Protein AF-A0A2G7G1I6-F1 (afdb_monomer_lite)

pLDDT: mean 83.78, std 19.47, range [23.11, 98.88]

InterPro domains:
  IPR000873 AMP-dependent synthetase/ligase domain [PF00501] (65-163)
  IPR000873 AMP-dependent synthetase/ligase domain [PF00501] (178-411)
  IPR001722 Glycoside hydrolase, family 7 [PF00840] (597-987)
  IPR001722 Glycoside hydrolase, family 7 [PR00734] (614-631)
  IPR001722 Glycoside hydrolase, family 7 [PR00734] (648-667)
  IPR001722 Glycoside hydrolase, family 7 [PR00734] (709-729)
  IPR001722 Glycoside hydrolase, family 7 [PR00734] (729-747)
  IPR001722 Glycoside hydrolase, family 7 [PR00734] (751-767)
  IPR001722 Glycoside hydrolase, family 7 [PR00734] (782-805)
  IPR001722 Glycoside hydrolase, family 7 [PR00734] (847-860)
  IPR001722 Glycoside hydrolase, family 7 [PR00734] (929-948)
  IPR001722 Glycoside hydrolase, family 7 [PR00734] (969-986)
  IPR001722 Glycoside hydrolase, family 7 [PTHR33753] (595-988)
  IPR001722 Glycoside hydrolase, family 7 [cd07999] (600-981)
  IPR013320 Concanavalin A-like lectin/glucanase domain superfamily [SSF49899] (594-988)
  IPR025110 AMP-binding enzyme, C-terminal domain [PF13193] (482-567)
  IPR037019 Glycoside hydrolase family 7, catalytic domain superfamily [G3DSA:2.70.100.10] (592-989)
  IPR042099 ANL, N-terminal domain [G3DSA:3.40.50.12780] (50-442)
  IPR045851 AMP-binding enzyme domain superfamily [G3DSA:3.30.300.30] (469-574)

Secondary structure (DSSP, 8-state):
-HHHHHHHHHTT---SS-TTT-------------------TT-TT-S-SSHHHHHHHHS-TTSEEEEEGGGTEEEEHHHHHHHHHHHHHHHHHHTTS-TTTTTT-EEEEE--TTHHHHHHHHHHHHTT-EEEE--TTS-HHHHHHHHHHHT-SEEEESS------------S---EEEEEE--TTSS-EEEEEEHHHHHHHHHHHHHHHT--TT-EEEE-S-TTSHIIIIIIIIHHHHHT-EEEE--S--HHHHHHHHHGGGSTT--PPPP-EEEE-HHHHHHHHHHGGGS-HHHHHHHHHHHSTTT--EEEE-SSPPPHHHHHHHHHHTTS-PPEEEEEETTTEEEEE--SSGGG--TT--BEEPTT-EEEEEETTT--EE-TT-SB-TTSPBPPEEEEEESTTS--EETT-HHHHHHHEE--TTSSSPEEEEEEEEEEE--TTSSSSSS-TTS-SSEEEEEEETTTTEEEETTEEEEHHHHHHHHHTSTTEEEEEEEEEEETTTEEEEEEEEEE-HHHHTTTSGGGPPP-HHHHHHHTTTTS-TTTS-SEEEEESSPPPB-TTS-B-TT-------------------SS-------PPB--EEEEETTTEEEEE--EEEE-GGGS-EEETTSS-BSEETTEE-TTT-SSHHHHHHHEEEPPPS-GGGGTEEEETTEEEEESEEEETTEEEE---EEEEE-TTSSSB-EE--TT-EEEEEEE-TT--TTEEEEEEEE---TTSS--SS-SSGGGGT----BTT----SEETTEE-TT--EEE--EEEEEEE-SS-EEEEEE-BSS-S-EEE-GGGGSTTSSB-SS-----TTTTT-TTTEETTSSEETTS-EEEEEEEEETTSSTTSPEEEEEEEEEETTEEEEPP-EEETTEEESEEETTTT--TT-HHHHTTHHHHHHHHHHH-EEEEEEEEE-TTTTTHHHHBTTTSSB-TTTT-HHHHHHH-TT-EEEEEEEEEESTT-SS--

Sequence (989 aa):
MQGRMLISALSRGSAPLGRRAFQSFLNCNARHQLRFQPIDCRSLSTLPNLPLFRALQDHDKSSLAVVHSASSRSFTYGNLVADVVRAKERLLECAGGQQDGLAGERIAFLAENSYDYVVTLLSILAIDAIALPLSPAFPVGELKYIMDNSQAKVLVATENSDQVSLQDLVQESRGGMMLYTSGTTNRPKGVLIPQSALTAQAASLLEAWKYSPEDRLLHLLPLHHIHGTVNAIVTPILAGSSIEFMFPFNTDAVWKRLAAPFFPTSSASKITFLTAVPTIYNRLLSSFPGLSPEVQEAAKKGIAPENLRLNISGSAALPTPTKQAWQDLSNGNVLLERFGMTEVGMAISCGLDFADRVDGSVGWALPSVEARLVDTETNEVIQPGEEYDANGREREGEIQLRGPTIFREYWANEKATKEAFVDSDDGKSKWFKTGDVATRRVVEHAGKGTSGDWAQGPMYFIQGRLSVDIIKTGGEKVSALEVERELLSLPQVSEAAVVGLPSEQWGQKVAAVVVLDAEKAANTGRNGKPWGALDMRRALKDRLANYKMPQEMKVLNGPIPRNAMGKVTRGFQYDLDTRSLCGTPATGNGPAGGNYSGRHPRLTTYKCTSQNGCTRQNTSVVLDAATHFIHKKGTQTSCTNSNGLDTSICPDKQTCADNCVVDGITDYASYGVQTKNDTLTLHQYLQTGNETKSVSPRVYLLAEDGENYSMLQLLNQEFTFDVDASTLVCGMNGALYLSEMEASGGKSSLNQAGAKYGTGYCDAQCYTTPWINGEGNTESVGSCCQEMDIWEANARATGLTPHPCNTTGLYECSGSGCGDSGVCDKSGCGFNPYGLGAKDYYGYGLKVNTNETFTVVTQFLTSDNTTSGQLSEIRRLYIQNGQVIQNAAVTSGGKTVDSITKDFCSGEGSAFNRLGGLEEMGHALGRGMVLALSVWNDAGSFMQWLDGGSAGPCSATEGDPALIEKLYPDTHVKFSKIRWGDIGSTYRH

Radius of gyration: 32.88 Å; chains: 1; bounding box: 77×72×91 Å

Structure (mmCIF, N/CA/C/O backbone):
data_AF-A0A2G7G1I6-F1
#
_entry.id   AF-A0A2G7G1I6-F1
#
loop_
_atom_site.group_PDB
_atom_site.id
_atom_site.type_symbol
_atom_site.label_atom_id
_atom_site.label_alt_id
_atom_site.label_comp_id
_atom_site.label_asym_id
_atom_site.label_entity_id
_atom_site.label_seq_id
_atom_site.pdbx_PDB_ins_code
_atom_site.Cartn_x
_atom_site.Cartn_y
_atom_site.Cartn_z
_atom_site.occupancy
_atom_site.B_iso_or_equiv
_atom_site.auth_seq_id
_atom_site.auth_comp_id
_atom_site.auth_asym_id
_atom_site.auth_atom_id
_atom_site.pdbx_PDB_model_num
ATOM 1 N N . MET A 1 1 ? -4.086 17.825 14.040 1.00 30.14 1 MET A N 1
ATOM 2 C CA . MET A 1 1 ? -4.387 18.253 12.648 1.00 30.14 1 MET A CA 1
ATOM 3 C C . MET A 1 1 ? -5.228 17.234 11.882 1.00 30.14 1 MET A C 1
ATOM 5 O O . MET A 1 1 ? -6.285 17.625 11.407 1.00 30.14 1 MET A O 1
ATOM 9 N N . GLN A 1 2 ? -4.830 15.956 11.796 1.00 33.59 2 GLN A N 1
ATOM 10 C CA . GLN A 1 2 ? -5.540 14.938 10.995 1.00 33.59 2 GLN A CA 1
ATOM 11 C C . GLN A 1 2 ? -7.040 14.795 11.305 1.00 33.59 2 GLN A C 1
ATOM 13 O O . GLN A 1 2 ? -7.814 14.673 10.368 1.00 33.59 2 GLN A O 1
ATOM 18 N N . GLY A 1 3 ? -7.485 14.901 12.565 1.00 33.34 3 GLY A N 1
ATOM 19 C CA . GLY A 1 3 ? -8.924 14.887 12.886 1.00 33.34 3 GLY A CA 1
ATOM 20 C C . GLY A 1 3 ? -9.722 15.976 12.150 1.00 33.34 3 GLY A C 1
ATOM 21 O O . GLY A 1 3 ? -10.749 15.686 11.546 1.00 33.34 3 GLY A O 1
ATOM 22 N N . ARG A 1 4 ? -9.195 17.211 12.083 1.00 36.38 4 ARG A N 1
ATOM 23 C CA . ARG A 1 4 ? -9.808 18.304 11.303 1.00 36.38 4 ARG A CA 1
ATOM 24 C C . ARG A 1 4 ? -9.708 18.073 9.787 1.00 36.38 4 ARG A C 1
ATOM 26 O O . ARG A 1 4 ? -10.619 18.470 9.072 1.00 36.38 4 ARG A O 1
ATOM 33 N N . MET A 1 5 ? -8.655 17.409 9.295 1.00 36.66 5 MET A N 1
ATOM 34 C CA . MET A 1 5 ? -8.567 16.995 7.882 1.00 36.66 5 MET A CA 1
ATOM 35 C C . MET A 1 5 ? -9.594 15.911 7.537 1.00 36.66 5 MET A C 1
ATOM 37 O O . MET A 1 5 ? -10.256 16.031 6.516 1.00 36.66 5 MET A O 1
ATOM 41 N N . LEU A 1 6 ? -9.788 14.903 8.394 1.00 39.88 6 LEU A N 1
ATOM 42 C CA . LEU A 1 6 ? -10.773 13.837 8.195 1.00 39.88 6 LEU A CA 1
ATOM 43 C C . LEU A 1 6 ? -12.202 14.404 8.206 1.00 39.88 6 LEU A C 1
ATOM 45 O O . LEU A 1 6 ? -12.975 14.132 7.293 1.00 39.88 6 LEU A O 1
ATOM 49 N N . ILE A 1 7 ? -12.519 15.283 9.164 1.00 41.69 7 ILE A N 1
ATOM 50 C CA . ILE A 1 7 ? -13.795 16.022 9.207 1.00 41.69 7 ILE A CA 1
ATOM 51 C C . ILE A 1 7 ? -13.964 16.897 7.947 1.00 41.69 7 ILE A C 1
ATOM 53 O O . ILE A 1 7 ? -15.036 16.912 7.341 1.00 41.69 7 ILE A O 1
ATOM 57 N N . SER A 1 8 ? -12.904 17.574 7.488 1.00 36.09 8 SER A N 1
ATOM 58 C CA . SER A 1 8 ? -12.931 18.374 6.251 1.00 36.09 8 SER A CA 1
ATOM 59 C C . SER A 1 8 ? -12.994 17.539 4.962 1.00 36.09 8 SER A C 1
ATOM 61 O O . SER A 1 8 ? -13.377 18.081 3.927 1.00 36.09 8 SER A O 1
ATOM 63 N N . ALA A 1 9 ? -12.599 16.264 4.988 1.00 35.16 9 ALA A N 1
ATOM 64 C CA . ALA A 1 9 ? -12.654 15.359 3.841 1.00 35.16 9 ALA A CA 1
ATOM 65 C C . ALA A 1 9 ? -14.030 14.684 3.729 1.00 35.16 9 ALA A C 1
ATOM 67 O O . ALA A 1 9 ? -14.598 14.614 2.642 1.00 35.16 9 ALA A O 1
ATOM 68 N N . LEU A 1 10 ? -14.603 14.253 4.859 1.00 40.31 10 LEU A N 1
ATOM 69 C CA . LEU A 1 10 ? -15.937 13.645 4.919 1.00 40.31 10 LEU A CA 1
ATOM 70 C C . LEU A 1 10 ? -17.063 14.644 4.585 1.00 40.31 10 LEU A C 1
ATOM 72 O O . LEU A 1 10 ? -18.092 14.252 4.047 1.00 40.31 10 LEU A O 1
ATOM 76 N N . SER A 1 11 ? -16.865 15.938 4.852 1.00 35.12 11 SER A N 1
ATOM 77 C CA . SER A 1 11 ? -17.863 16.993 4.599 1.00 35.12 11 SER A CA 1
ATOM 78 C C . SER A 1 11 ? -17.910 17.525 3.157 1.00 35.12 11 SER A C 1
ATOM 80 O O . SER A 1 11 ? -18.782 18.336 2.848 1.00 35.12 11 SER A O 1
ATOM 82 N N . ARG A 1 12 ? -17.000 17.103 2.263 1.00 35.06 12 ARG A N 1
ATOM 83 C CA . ARG A 1 12 ? -16.828 17.705 0.920 1.00 35.06 12 ARG A CA 1
ATOM 84 C C . ARG A 1 12 ? -17.198 16.815 -0.274 1.00 35.06 12 ARG A C 1
ATOM 86 O O . ARG A 1 12 ? -17.019 17.250 -1.407 1.00 35.06 12 ARG A O 1
ATOM 93 N N . GLY A 1 13 ? -17.724 15.606 -0.064 1.00 28.98 13 GLY A N 1
ATOM 94 C CA . GLY A 1 13 ? -18.032 14.676 -1.160 1.00 28.98 13 GLY A CA 1
ATOM 95 C C . GLY A 1 13 ? -19.405 14.012 -1.073 1.00 28.98 13 GLY A C 1
ATOM 96 O O . GLY A 1 13 ? -19.540 12.995 -0.404 1.00 28.98 13 GLY A O 1
ATOM 97 N N . SER A 1 14 ? -20.410 14.541 -1.786 1.00 27.89 14 SER A N 1
ATOM 98 C CA . SER A 1 14 ? -21.554 13.759 -2.308 1.00 27.89 14 SER A CA 1
ATOM 99 C C . SER A 1 14 ? -22.499 14.580 -3.205 1.00 27.89 14 SER A C 1
ATOM 101 O O . SER A 1 14 ? -22.842 15.723 -2.911 1.00 27.89 14 SER A O 1
ATOM 103 N N . ALA A 1 15 ? -22.962 13.957 -4.294 1.00 25.48 15 ALA A N 1
ATOM 104 C CA . ALA A 1 15 ? -24.061 14.393 -5.166 1.00 25.48 15 ALA A CA 1
ATOM 105 C C . ALA A 1 15 ? -24.747 13.129 -5.769 1.00 25.48 15 ALA A C 1
ATOM 107 O O . ALA A 1 15 ? -24.280 12.019 -5.528 1.00 25.48 15 ALA A O 1
ATOM 108 N N . PRO A 1 16 ? -25.928 13.205 -6.408 1.00 32.09 16 PRO A N 1
ATOM 109 C CA . PRO A 1 16 ? -27.182 13.280 -5.669 1.00 32.09 16 PRO A CA 1
ATOM 110 C C . PRO A 1 16 ? -28.079 12.027 -5.822 1.00 32.09 16 PRO A C 1
ATOM 112 O O . PRO A 1 16 ? -29.287 12.162 -5.996 1.00 32.09 16 PRO A O 1
ATOM 115 N N . LEU A 1 17 ? -27.537 10.812 -5.674 1.00 24.80 17 LEU A N 1
ATOM 116 C CA . LEU A 1 17 ? -28.322 9.562 -5.569 1.00 24.80 17 LEU A CA 1
ATOM 117 C C . LEU A 1 17 ? -28.233 8.957 -4.156 1.00 24.80 17 LEU A C 1
ATOM 119 O O . LEU A 1 17 ? -27.733 7.860 -3.942 1.00 24.80 17 LEU A O 1
ATOM 123 N N . GLY A 1 18 ? -28.703 9.715 -3.160 1.00 27.69 18 GLY A N 1
ATOM 124 C CA . GLY A 1 18 ? -28.559 9.318 -1.753 1.00 27.69 18 GLY A CA 1
ATOM 125 C C . GLY A 1 18 ? -29.026 10.339 -0.715 1.00 27.69 18 GLY A C 1
ATOM 126 O O . GLY A 1 18 ? -28.484 10.373 0.387 1.00 27.69 18 GLY A O 1
ATOM 127 N N . ARG A 1 19 ? -30.039 11.168 -1.018 1.00 25.30 19 ARG A N 1
ATOM 128 C CA . ARG A 1 19 ? -30.571 12.241 -0.135 1.00 25.30 19 ARG A CA 1
ATOM 129 C C . ARG A 1 19 ? -31.208 11.768 1.199 1.00 25.30 19 ARG A C 1
ATOM 131 O O . ARG A 1 19 ? -31.993 12.502 1.788 1.00 25.30 19 ARG A O 1
ATOM 138 N N . ARG A 1 20 ? -30.910 10.551 1.673 1.00 26.16 20 ARG A N 1
ATOM 139 C CA . ARG A 1 20 ? -31.413 9.969 2.934 1.00 26.16 20 ARG A CA 1
ATOM 140 C C . ARG A 1 20 ? -30.360 9.249 3.798 1.00 26.16 20 ARG A C 1
ATOM 142 O O . ARG A 1 20 ? -30.743 8.740 4.841 1.00 26.16 20 ARG A O 1
ATOM 149 N N . ALA A 1 21 ? -29.082 9.181 3.399 1.00 28.08 21 ALA A N 1
ATOM 150 C CA . ALA A 1 21 ? -28.097 8.304 4.064 1.00 28.08 21 ALA A CA 1
ATOM 151 C C . ALA A 1 21 ? -26.866 8.995 4.694 1.00 28.08 21 ALA A C 1
ATOM 153 O O . ALA A 1 21 ? -26.129 8.336 5.416 1.00 28.08 21 ALA A O 1
ATOM 154 N N . PHE A 1 22 ? -26.629 10.291 4.454 1.00 28.20 22 PHE A N 1
ATOM 155 C CA . PHE A 1 22 ? -25.454 11.018 4.972 1.00 28.20 22 PHE A CA 1
ATOM 156 C C . PHE A 1 22 ? -25.828 12.414 5.511 1.00 28.20 22 PHE A C 1
ATOM 158 O O . PHE A 1 22 ? -25.491 13.442 4.928 1.00 28.20 22 PHE A O 1
ATOM 165 N N . GLN A 1 23 ? -26.548 12.451 6.637 1.00 26.77 23 GLN A N 1
ATOM 166 C CA . GLN A 1 23 ? -26.761 13.661 7.448 1.00 26.77 23 GLN A CA 1
ATOM 167 C C . GLN A 1 23 ? -26.752 13.320 8.949 1.00 26.77 23 GLN A C 1
ATOM 169 O O . GLN A 1 23 ? -27.802 13.269 9.582 1.00 26.77 23 GLN A O 1
ATOM 174 N N . SER A 1 24 ? -25.561 13.089 9.514 1.00 31.14 24 SER A N 1
ATOM 175 C CA . SER A 1 24 ? -25.350 13.112 10.970 1.00 31.14 24 SER A CA 1
ATOM 176 C C . SER A 1 24 ? -23.887 13.373 11.352 1.00 31.14 24 SER A C 1
ATOM 178 O O . SER A 1 24 ? -23.083 12.451 11.475 1.00 31.14 24 SER A O 1
ATOM 180 N N . PHE A 1 25 ? -23.551 14.643 11.585 1.00 31.45 25 PHE A N 1
ATOM 181 C CA . PHE A 1 25 ? -22.410 15.047 12.416 1.00 31.45 25 PHE A CA 1
ATOM 182 C C . PHE A 1 25 ? -22.976 15.719 13.676 1.00 31.45 25 PHE A C 1
ATOM 184 O O . PHE A 1 25 ? -23.992 16.404 13.604 1.00 31.45 25 PHE A O 1
ATOM 191 N N . LEU A 1 26 ? -22.370 15.495 14.844 1.00 33.75 26 LEU A N 1
ATOM 192 C CA . LEU A 1 26 ? -22.925 15.922 16.136 1.00 33.75 26 LEU A CA 1
ATOM 193 C C . LEU A 1 26 ? -21.971 16.859 16.883 1.00 33.75 26 LEU A C 1
ATOM 195 O O . LEU A 1 26 ? -20.780 16.578 16.974 1.00 33.75 26 LEU A O 1
ATOM 199 N N . ASN A 1 27 ? -22.531 17.898 17.516 1.00 30.03 27 ASN A N 1
ATOM 200 C CA . ASN A 1 27 ? -21.863 18.643 18.589 1.00 30.03 27 ASN A CA 1
ATOM 201 C C . ASN A 1 27 ? -22.654 18.584 19.884 1.00 30.03 27 ASN A C 1
ATOM 203 O O . ASN A 1 27 ? -23.877 18.721 19.881 1.00 30.03 27 ASN A O 1
ATOM 207 N N . CYS A 1 28 ? -21.891 18.703 20.969 1.00 31.47 28 CYS A N 1
ATOM 208 C CA . CYS A 1 28 ? -22.280 19.492 22.132 1.00 31.47 28 CYS A CA 1
ATOM 209 C C . CYS A 1 28 ? -21.476 20.803 22.175 1.00 31.47 28 CYS A C 1
ATOM 211 O O . CYS A 1 28 ? -20.388 20.854 22.748 1.00 31.47 28 CYS A O 1
ATOM 213 N N . ASN A 1 29 ? -22.017 21.891 21.619 1.00 27.39 29 ASN A N 1
ATOM 214 C CA . ASN A 1 29 ? -21.394 23.215 21.694 1.00 27.39 29 ASN A CA 1
ATOM 215 C C . ASN A 1 29 ? -21.824 23.949 22.984 1.00 27.39 29 ASN A C 1
ATOM 217 O O . ASN A 1 29 ? -22.566 24.929 22.958 1.00 27.39 29 ASN A O 1
ATOM 221 N N . ALA A 1 30 ? -21.371 23.456 24.142 1.00 26.17 30 ALA A N 1
ATOM 222 C CA . ALA A 1 30 ? -21.624 24.072 25.447 1.00 26.17 30 ALA A CA 1
ATOM 223 C C . ALA A 1 30 ? -20.342 24.711 26.007 1.00 26.17 30 ALA A C 1
ATOM 225 O O . ALA A 1 30 ? -19.508 24.050 26.629 1.00 26.17 30 ALA A O 1
ATOM 226 N N . ARG A 1 31 ? -20.180 26.028 25.808 1.00 26.92 31 ARG A N 1
ATOM 227 C CA . ARG A 1 31 ? -19.072 26.811 26.386 1.00 26.92 31 ARG A CA 1
ATOM 228 C C . ARG A 1 31 ? -19.216 26.960 27.905 1.00 26.92 31 ARG A C 1
ATOM 230 O O . ARG A 1 31 ? -19.632 28.009 28.397 1.00 26.92 31 ARG A O 1
ATOM 237 N N . HIS A 1 32 ? -18.767 25.963 28.657 1.00 25.14 32 HIS A N 1
ATOM 238 C CA . HIS A 1 32 ? -18.328 26.155 30.037 1.00 25.14 32 HIS A CA 1
ATOM 239 C C . HIS A 1 32 ? -16.881 25.691 30.193 1.00 25.14 32 HIS A C 1
ATOM 241 O O . HIS A 1 32 ? -16.533 24.552 29.893 1.00 25.14 32 HIS A O 1
ATOM 247 N N . GLN A 1 33 ? -16.032 26.613 30.658 1.00 24.30 33 GLN A N 1
ATOM 248 C CA . GLN A 1 33 ? -14.691 26.285 31.132 1.00 24.30 33 GLN A CA 1
ATOM 249 C C . GLN A 1 33 ? -14.797 25.203 32.212 1.00 24.30 33 GLN A C 1
ATOM 251 O O . GLN A 1 33 ? -15.716 25.248 33.031 1.00 24.30 33 GLN A O 1
ATOM 256 N N . LEU A 1 34 ? -13.837 24.277 32.240 1.00 27.73 34 LEU A N 1
ATOM 257 C CA . LEU A 1 34 ? -13.704 23.255 33.279 1.00 27.73 34 LEU A CA 1
ATOM 258 C C . LEU A 1 34 ? -13.550 23.905 34.667 1.00 27.73 34 LEU A C 1
ATOM 260 O O . LEU A 1 34 ? -12.444 24.160 35.137 1.00 27.73 34 LEU A O 1
ATOM 264 N N . ARG A 1 35 ? -14.675 24.168 35.336 1.00 24.00 35 ARG A N 1
ATOM 265 C CA . ARG A 1 35 ? -14.746 24.444 36.770 1.00 24.00 35 ARG A CA 1
ATOM 266 C C . ARG A 1 35 ? -15.399 23.252 37.445 1.00 24.00 35 ARG A C 1
ATOM 268 O O . ARG A 1 35 ? -16.610 23.070 37.386 1.00 24.00 35 ARG A O 1
ATOM 275 N N . PHE A 1 36 ? -14.554 22.442 38.067 1.00 33.00 36 PHE A N 1
ATOM 276 C CA . PHE A 1 36 ? -14.949 21.291 38.861 1.00 33.00 36 PHE A CA 1
ATOM 277 C C . PHE A 1 36 ? -15.866 21.733 40.011 1.00 33.00 36 PHE A C 1
ATOM 279 O O . PHE A 1 36 ? -15.468 22.548 40.844 1.00 33.00 36 PHE A O 1
ATOM 286 N N . GLN A 1 37 ? -17.075 21.177 40.071 1.00 25.12 37 GLN A N 1
ATOM 287 C CA . GLN A 1 37 ? -17.910 21.172 41.271 1.00 25.12 37 GLN A CA 1
ATOM 288 C C . GLN A 1 37 ? -18.216 19.717 41.661 1.00 25.12 37 GLN A C 1
ATOM 290 O O . GLN A 1 37 ? -18.360 18.874 40.771 1.00 25.12 37 GLN A O 1
ATOM 295 N N . PRO A 1 38 ? -18.263 19.393 42.965 1.00 27.02 38 PRO A N 1
ATOM 296 C CA . PRO A 1 38 ? -18.530 18.037 43.432 1.00 27.02 38 PRO A CA 1
ATOM 297 C C . PRO A 1 38 ? -20.007 17.667 43.234 1.00 27.02 38 PRO A C 1
ATOM 299 O O . PRO A 1 38 ? -20.889 18.504 43.415 1.00 27.02 38 PRO A O 1
ATOM 302 N N . ILE A 1 39 ? -20.269 16.404 42.889 1.00 32.84 39 ILE A N 1
ATOM 303 C CA . ILE A 1 39 ? -21.621 15.853 42.706 1.00 32.84 39 ILE A CA 1
ATOM 304 C C . ILE A 1 39 ? -21.957 14.922 43.879 1.00 32.84 39 ILE A C 1
ATOM 306 O O . ILE A 1 39 ? -21.096 14.194 44.371 1.00 32.84 39 ILE A O 1
ATOM 310 N N . ASP A 1 40 ? -23.215 14.975 44.318 1.00 30.72 40 ASP A N 1
ATOM 311 C CA . ASP A 1 40 ? -23.785 14.196 45.422 1.00 30.72 40 ASP A CA 1
ATOM 312 C C . ASP A 1 40 ? -23.845 12.680 45.116 1.00 30.72 40 ASP A C 1
ATOM 314 O O . ASP A 1 40 ? -24.043 12.257 43.976 1.00 30.72 40 ASP A O 1
ATOM 318 N N . CYS A 1 41 ? -23.719 11.841 46.146 1.00 32.19 41 CYS A N 1
ATOM 319 C CA . CYS A 1 41 ? -23.491 10.389 46.066 1.00 32.19 41 CYS A CA 1
ATOM 320 C C . CYS A 1 41 ? -24.658 9.545 45.500 1.00 32.19 41 CYS A C 1
ATOM 322 O O . CYS A 1 41 ? -24.613 8.316 45.573 1.00 32.19 41 CYS A O 1
ATOM 324 N N . ARG A 1 42 ? -25.716 10.159 44.955 1.00 33.03 42 ARG A N 1
ATOM 325 C CA . ARG A 1 42 ? -26.968 9.474 44.577 1.00 33.03 42 ARG A CA 1
ATOM 326 C C . ARG A 1 42 ? -27.055 8.974 43.124 1.00 33.03 42 ARG A C 1
ATOM 328 O O . ARG A 1 42 ? -27.996 8.244 42.835 1.00 33.03 42 ARG A O 1
ATOM 335 N N . SER A 1 43 ? -26.124 9.309 42.221 1.00 38.78 43 SER A N 1
ATOM 336 C CA . SER A 1 43 ? -26.250 8.997 40.774 1.00 38.78 43 SER A CA 1
ATOM 337 C C . SER A 1 43 ? -25.480 7.765 40.260 1.00 38.78 43 SER A C 1
ATOM 339 O O . SER A 1 43 ? -25.387 7.555 39.054 1.00 38.78 43 SER A O 1
ATOM 341 N N . LEU A 1 44 ? -24.939 6.914 41.138 1.00 39.84 44 LEU A N 1
ATOM 342 C CA . LEU A 1 44 ? -24.098 5.761 40.755 1.00 39.84 44 LEU A CA 1
ATOM 343 C C . LEU A 1 44 ? -24.837 4.604 40.037 1.00 39.84 44 LEU A C 1
ATOM 345 O O . LEU A 1 44 ? -24.202 3.615 39.675 1.00 39.84 44 LEU A O 1
ATOM 349 N N . SER A 1 45 ? -26.150 4.709 39.818 1.00 47.97 45 SER A N 1
ATOM 350 C CA . SER A 1 45 ? -27.030 3.663 39.269 1.00 47.97 45 SER A CA 1
ATOM 351 C C . SER A 1 45 ? -27.221 3.691 37.738 1.00 47.97 45 SER A C 1
ATOM 353 O O . SER A 1 45 ? -28.145 3.059 37.232 1.00 47.97 45 SER A O 1
ATOM 355 N N . THR A 1 46 ? -26.386 4.417 36.985 1.00 67.81 46 THR A N 1
ATOM 356 C CA . THR A 1 46 ? -26.590 4.692 35.542 1.00 67.81 46 THR A CA 1
ATOM 357 C C . THR A 1 46 ? -25.765 3.832 34.568 1.00 67.81 46 THR A C 1
ATOM 359 O O . THR A 1 46 ? -26.003 3.876 33.353 1.00 67.81 46 THR A O 1
ATOM 362 N N . LEU A 1 47 ? -24.807 3.032 35.050 1.00 79.75 47 LEU A N 1
ATOM 363 C CA . LEU A 1 47 ? -24.042 2.091 34.216 1.00 79.75 47 LEU A CA 1
ATOM 364 C C . LEU A 1 47 ? -24.817 0.775 33.994 1.00 79.75 47 LEU A C 1
ATOM 366 O O . LEU A 1 47 ? -25.575 0.361 34.872 1.00 79.75 47 LEU A O 1
ATOM 370 N N . PRO A 1 48 ? -24.677 0.113 32.826 1.00 80.56 48 PRO A N 1
ATOM 371 C CA . PRO A 1 48 ? -25.428 -1.104 32.530 1.00 80.56 48 PRO A CA 1
ATOM 372 C C . PRO A 1 48 ? -24.894 -2.301 33.330 1.00 80.56 48 PRO A C 1
ATOM 374 O O . PRO A 1 48 ? -23.706 -2.383 33.630 1.00 80.56 48 PRO A O 1
ATOM 377 N N . ASN A 1 49 ? -25.761 -3.274 33.624 1.00 77.81 49 ASN A N 1
ATOM 378 C CA . ASN A 1 49 ? -25.471 -4.420 34.500 1.00 77.81 49 ASN A CA 1
ATOM 379 C C . ASN A 1 49 ? -24.602 -5.527 33.842 1.00 77.81 49 ASN A C 1
ATOM 381 O O . ASN A 1 49 ? -24.852 -6.729 33.994 1.00 77.81 49 ASN A O 1
ATOM 385 N N . LEU A 1 50 ? -23.575 -5.135 33.089 1.00 80.00 50 LEU A N 1
ATOM 386 C CA . LEU A 1 50 ? -22.629 -6.030 32.417 1.00 80.00 50 LEU A CA 1
ATOM 387 C C . LEU A 1 50 ? -21.381 -6.249 33.296 1.00 80.00 50 LEU A C 1
ATOM 389 O O . LEU A 1 50 ? -21.041 -5.358 34.078 1.00 80.00 50 LEU A O 1
ATOM 393 N N . PRO A 1 51 ? -20.670 -7.390 33.183 1.00 77.81 51 PRO A N 1
ATOM 394 C CA . PRO A 1 51 ? -19.588 -7.737 34.112 1.00 77.81 51 PRO A CA 1
ATOM 395 C C . PRO A 1 51 ? -18.480 -6.679 34.224 1.00 77.81 51 PRO A C 1
ATOM 397 O O . PRO A 1 51 ? -18.057 -6.368 35.332 1.00 77.81 51 PRO A O 1
ATOM 400 N N . LEU A 1 52 ? -18.081 -6.065 33.101 1.00 85.62 52 LEU A N 1
ATOM 401 C CA . LEU A 1 52 ? -17.075 -4.995 33.071 1.00 85.62 52 LEU A CA 1
ATOM 402 C C . LEU A 1 52 ? -17.474 -3.766 33.901 1.00 85.62 52 LEU A C 1
ATOM 404 O O . LEU A 1 52 ? -16.638 -3.195 34.593 1.00 85.62 52 LEU A O 1
ATOM 408 N N . PHE A 1 53 ? -18.744 -3.359 33.851 1.00 87.31 53 PHE A N 1
ATOM 409 C CA . PHE A 1 53 ? -19.210 -2.172 34.571 1.00 87.31 53 PHE A CA 1
ATOM 410 C C . PHE A 1 53 ? -19.561 -2.456 36.029 1.00 87.31 53 PHE A C 1
ATOM 412 O O . PHE A 1 53 ? -19.384 -1.565 36.852 1.00 87.31 53 PHE A O 1
ATOM 419 N N . ARG A 1 54 ? -19.972 -3.690 36.358 1.00 84.56 54 ARG A N 1
ATOM 420 C CA . ARG A 1 54 ? -20.054 -4.149 37.752 1.00 84.56 54 ARG A CA 1
ATOM 421 C C . ARG A 1 54 ? -18.687 -4.068 38.428 1.00 84.56 54 ARG A C 1
ATOM 423 O O . ARG A 1 54 ? -18.554 -3.340 39.401 1.00 84.56 54 ARG A O 1
ATOM 430 N N . ALA A 1 55 ? -17.658 -4.681 37.836 1.00 83.62 55 ALA A N 1
ATOM 431 C CA . ALA A 1 55 ? -16.285 -4.582 38.339 1.00 83.62 55 ALA A CA 1
ATOM 432 C C . ALA A 1 55 ? -15.852 -3.114 38.526 1.00 83.62 55 ALA A C 1
ATOM 434 O O . ALA A 1 55 ? -15.452 -2.717 39.618 1.00 83.62 55 ALA A O 1
ATOM 435 N N . LEU A 1 56 ? -16.066 -2.270 37.506 1.00 86.94 56 LEU A N 1
ATOM 436 C CA . LEU A 1 56 ? -15.765 -0.834 37.562 1.00 86.94 56 LEU A CA 1
ATOM 437 C C . LEU A 1 56 ? -16.481 -0.089 38.714 1.00 86.94 56 LEU A C 1
ATOM 439 O O . LEU A 1 56 ? -15.924 0.867 39.251 1.00 86.94 56 LEU A O 1
ATOM 443 N N . GLN A 1 57 ? -17.701 -0.493 39.087 1.00 83.88 57 GLN A N 1
ATOM 444 C CA . GLN A 1 57 ? -18.457 0.074 40.216 1.00 83.88 57 GLN A CA 1
ATOM 445 C C . GLN A 1 57 ? -18.006 -0.467 41.583 1.00 83.88 57 GLN A C 1
ATOM 447 O O . GLN A 1 57 ? -18.088 0.273 42.570 1.00 83.88 57 GLN A O 1
ATOM 452 N N . ASP A 1 58 ? -17.554 -1.723 41.627 1.00 86.38 58 ASP A N 1
ATOM 453 C CA . ASP A 1 58 ? -17.184 -2.463 42.840 1.00 86.38 58 ASP A CA 1
ATOM 454 C C . ASP A 1 58 ? -15.738 -2.186 43.304 1.00 86.38 58 ASP A C 1
ATOM 456 O O . ASP A 1 58 ? -15.425 -2.356 44.485 1.00 86.38 58 ASP A O 1
ATOM 460 N N . HIS A 1 59 ? -14.849 -1.735 42.410 1.00 91.62 59 HIS A N 1
ATOM 461 C CA . HIS A 1 59 ? -13.480 -1.340 42.762 1.00 91.62 59 HIS A CA 1
ATOM 462 C C . HIS A 1 59 ? -13.424 -0.115 43.695 1.00 91.62 59 HIS A C 1
ATOM 464 O O . HIS A 1 59 ? -14.285 0.771 43.672 1.00 91.62 59 HIS A O 1
ATOM 470 N N . ASP A 1 60 ? -12.362 -0.024 44.505 1.00 91.75 60 ASP A N 1
ATOM 471 C CA . ASP A 1 60 ? -12.152 1.127 45.385 1.00 91.75 60 ASP A CA 1
ATOM 472 C C . ASP A 1 60 ? -11.983 2.426 44.580 1.00 91.75 60 ASP A C 1
ATOM 474 O O . ASP A 1 60 ? -11.031 2.622 43.827 1.00 91.75 60 ASP A O 1
ATOM 478 N N . LYS A 1 61 ? -12.888 3.373 44.827 1.00 91.81 61 LYS A N 1
ATOM 479 C CA . LYS A 1 61 ? -12.946 4.681 44.167 1.00 91.81 61 LYS A CA 1
ATOM 480 C C . LYS A 1 61 ? -11.739 5.573 44.472 1.00 91.81 61 LYS A C 1
ATOM 482 O O . LYS A 1 61 ? -11.507 6.523 43.719 1.00 91.81 61 LYS A O 1
ATOM 487 N N . SER A 1 62 ? -10.994 5.304 45.548 1.00 93.44 62 SER A N 1
ATOM 488 C CA . SER A 1 62 ? -9.756 6.021 45.878 1.00 93.44 62 SER A CA 1
ATOM 489 C C . SER A 1 62 ? -8.529 5.482 45.130 1.00 93.44 62 SER A C 1
ATOM 491 O O . SER A 1 62 ? -7.574 6.225 44.899 1.00 93.44 62 SER A O 1
ATOM 493 N N . SER A 1 63 ? -8.583 4.226 44.683 1.00 94.75 63 SER A N 1
ATOM 494 C CA . SER A 1 63 ? -7.486 3.546 44.001 1.00 94.75 63 SER A CA 1
ATOM 495 C C . SER A 1 63 ? -7.232 4.105 42.599 1.00 94.75 63 SER A C 1
ATOM 497 O O . SER A 1 63 ? -8.136 4.556 41.891 1.00 94.75 63 SER A O 1
ATOM 499 N N . LEU A 1 64 ? -5.961 4.097 42.200 1.00 95.19 64 LEU A N 1
ATOM 500 C CA . LEU A 1 64 ? -5.474 4.666 40.945 1.00 95.19 64 LEU A CA 1
ATOM 501 C C . LEU A 1 64 ? -5.893 3.799 39.748 1.00 95.19 64 LEU A C 1
ATOM 503 O O . LEU A 1 64 ? -5.494 2.644 39.673 1.00 95.19 64 LEU A O 1
ATOM 507 N N . ALA A 1 65 ? -6.616 4.371 38.785 1.00 95.31 65 ALA A N 1
ATOM 508 C CA . ALA A 1 65 ? -7.015 3.673 37.562 1.00 95.31 65 ALA A CA 1
ATOM 509 C C . ALA A 1 65 ? -6.059 3.967 36.399 1.00 95.31 65 ALA A C 1
ATOM 511 O O . ALA A 1 65 ? -5.562 3.048 35.751 1.00 95.31 65 ALA A O 1
ATOM 512 N N . VAL A 1 66 ? -5.780 5.249 36.132 1.00 95.38 66 VAL A N 1
ATOM 513 C CA . VAL A 1 66 ? -5.003 5.670 34.955 1.00 95.38 66 VAL A CA 1
ATOM 514 C C . VAL A 1 66 ? -3.999 6.768 35.300 1.00 95.38 66 VAL A C 1
ATOM 516 O O . VAL A 1 66 ? -4.324 7.738 35.983 1.00 95.38 66 VAL A O 1
ATOM 519 N N . VAL A 1 67 ? -2.788 6.650 34.759 1.00 92.50 67 VAL A N 1
ATOM 520 C CA . VAL A 1 67 ? -1.761 7.696 34.710 1.00 92.50 67 VAL A CA 1
ATOM 521 C C . VAL A 1 67 ? -1.442 8.001 33.250 1.00 92.50 67 VAL A C 1
ATOM 523 O O . VAL A 1 67 ? -1.232 7.094 32.451 1.00 92.50 67 VAL A O 1
ATOM 526 N N . HIS A 1 68 ? -1.375 9.281 32.897 1.00 86.00 68 HIS A N 1
ATOM 527 C CA . HIS A 1 68 ? -0.888 9.740 31.599 1.00 86.00 68 HIS A CA 1
ATOM 528 C C . HIS A 1 68 ? 0.472 10.416 31.791 1.00 86.00 68 HIS A C 1
ATOM 530 O O . HIS A 1 68 ? 0.535 11.597 32.156 1.00 86.00 68 HIS A O 1
ATOM 536 N N . SER A 1 69 ? 1.558 9.661 31.581 1.00 82.75 69 SER A N 1
ATOM 537 C CA . SER A 1 69 ? 2.915 10.066 31.979 1.00 82.75 69 SER A CA 1
ATOM 538 C C . SER A 1 69 ? 3.379 11.342 31.272 1.00 82.75 69 SER A C 1
ATOM 540 O O . SER A 1 69 ? 4.035 12.171 31.892 1.00 82.75 69 SER A O 1
ATOM 542 N N . ALA A 1 70 ? 2.972 11.562 30.016 1.00 74.38 70 ALA A N 1
ATOM 543 C CA . ALA A 1 70 ? 3.339 12.757 29.248 1.00 74.38 70 ALA A CA 1
ATOM 544 C C . ALA A 1 70 ? 2.774 14.074 29.821 1.00 74.38 70 ALA A C 1
ATOM 546 O O . ALA A 1 70 ? 3.334 15.137 29.573 1.00 74.38 70 ALA A O 1
ATOM 547 N N . SER A 1 71 ? 1.683 14.022 30.596 1.00 78.88 71 SER A N 1
ATOM 548 C CA . SER A 1 71 ? 1.108 15.200 31.267 1.00 78.88 71 SER A CA 1
ATOM 549 C C . SER A 1 71 ? 1.167 15.124 32.795 1.00 78.88 71 SER A C 1
ATOM 551 O O . SER A 1 71 ? 0.529 15.943 33.451 1.00 78.88 71 SER A O 1
ATOM 553 N N . SER A 1 72 ? 1.816 14.101 33.362 1.00 81.62 72 SER A N 1
ATOM 554 C CA . SER A 1 72 ? 1.826 13.796 34.804 1.00 81.62 72 SER A CA 1
ATOM 555 C C . SER A 1 72 ? 0.438 13.822 35.473 1.00 81.62 72 SER A C 1
ATOM 557 O O . SER A 1 72 ? 0.313 14.182 36.642 1.00 81.62 72 SER A O 1
ATOM 559 N N . ARG A 1 73 ? -0.625 13.461 34.732 1.00 86.50 73 ARG A N 1
ATOM 560 C CA . ARG A 1 73 ? -2.008 13.433 35.247 1.00 86.50 73 ARG A CA 1
ATOM 561 C C . ARG A 1 73 ? -2.343 12.028 35.736 1.00 86.50 73 ARG A C 1
ATOM 563 O O . ARG A 1 73 ? -2.060 11.062 35.028 1.00 86.50 73 ARG A O 1
ATOM 570 N N . SER A 1 74 ? -2.977 11.929 36.897 1.00 91.94 74 SER A N 1
ATOM 571 C CA . SER A 1 74 ? -3.473 10.687 37.492 1.00 91.94 74 SER A CA 1
ATOM 572 C C . SER A 1 74 ? -4.977 10.774 37.756 1.00 91.94 74 SER A C 1
ATOM 574 O O . SER A 1 74 ? -5.498 11.839 38.084 1.00 91.94 74 SER A O 1
ATOM 576 N N . PHE A 1 75 ? -5.665 9.644 37.603 1.00 94.44 75 PHE A N 1
ATOM 577 C CA . PHE A 1 75 ? -7.115 9.518 37.735 1.00 94.44 75 PHE A CA 1
ATOM 578 C C . PHE A 1 75 ? -7.451 8.242 38.511 1.00 94.44 75 PHE A C 1
ATOM 580 O O . PHE A 1 75 ? -6.915 7.170 38.215 1.00 94.44 75 PHE A O 1
ATOM 587 N N . THR A 1 76 ? -8.326 8.342 39.511 1.00 96.50 76 THR A N 1
ATOM 588 C CA . THR A 1 76 ? -8.787 7.197 40.311 1.00 96.50 76 THR A CA 1
ATOM 589 C C . THR A 1 76 ? -9.951 6.467 39.639 1.00 96.50 76 THR A C 1
ATOM 591 O O . THR A 1 76 ? -10.582 7.002 38.725 1.00 96.50 76 THR A O 1
ATOM 594 N N . TYR A 1 77 ? -10.304 5.275 40.126 1.00 93.75 77 TYR A N 1
ATOM 595 C CA . TYR A 1 77 ? -11.537 4.586 39.718 1.00 93.75 77 TYR A CA 1
ATOM 596 C C . TYR A 1 77 ? -12.791 5.437 39.980 1.00 93.75 77 TYR A C 1
ATOM 598 O O . TYR A 1 77 ? -13.717 5.445 39.171 1.00 93.75 77 TYR A O 1
ATOM 606 N N . GLY A 1 78 ? -12.797 6.243 41.048 1.00 91.88 78 GLY A N 1
ATOM 607 C CA . GLY A 1 78 ? -13.858 7.214 41.321 1.00 91.88 78 GLY A CA 1
ATOM 608 C C . GLY A 1 78 ? -13.948 8.331 40.276 1.00 91.88 78 GLY A C 1
ATOM 609 O O . GLY A 1 78 ? -15.056 8.738 39.922 1.00 91.88 78 GLY A O 1
ATOM 610 N N . ASN A 1 79 ? -12.814 8.800 39.739 1.00 92.00 79 ASN A N 1
ATOM 611 C CA . ASN A 1 79 ? -12.823 9.701 38.583 1.00 92.00 79 ASN A CA 1
ATOM 612 C C . ASN A 1 79 ? -13.357 8.974 37.343 1.00 92.00 79 ASN A C 1
ATOM 614 O O . ASN A 1 79 ? -14.284 9.476 36.711 1.00 92.00 79 ASN A O 1
ATOM 618 N N . LEU A 1 80 ? -12.837 7.775 37.059 1.00 92.12 80 LEU A N 1
ATOM 619 C CA . LEU A 1 80 ? -13.159 7.003 35.859 1.00 92.12 80 LEU A CA 1
ATOM 620 C C . LEU A 1 80 ? -14.652 6.668 35.766 1.00 92.12 80 LEU A C 1
ATOM 622 O O . LEU A 1 80 ? -15.264 6.947 34.741 1.00 92.12 80 LEU A O 1
ATOM 626 N N . VAL A 1 81 ? -15.270 6.160 36.838 1.00 91.62 81 VAL A N 1
ATOM 627 C CA . VAL A 1 81 ? -16.725 5.915 36.888 1.00 91.62 81 VAL A CA 1
ATOM 628 C C . VAL A 1 81 ? -17.505 7.199 36.608 1.00 91.62 81 VAL A C 1
ATOM 630 O O . VAL A 1 81 ? -18.423 7.202 35.789 1.00 91.62 81 VAL A O 1
ATOM 633 N N . ALA A 1 82 ? -17.136 8.306 37.258 1.00 87.12 82 ALA A N 1
ATOM 634 C CA . ALA A 1 82 ? -17.856 9.566 37.127 1.00 87.12 82 ALA A CA 1
ATOM 635 C C . ALA A 1 82 ? -17.701 10.201 35.730 1.00 87.12 82 ALA A C 1
ATOM 637 O O . ALA A 1 82 ? -18.656 10.784 35.217 1.00 87.12 82 ALA A O 1
ATOM 638 N N . ASP A 1 83 ? -16.529 10.083 35.102 1.00 86.69 83 ASP A N 1
ATOM 639 C CA . ASP A 1 83 ? -16.285 10.559 33.738 1.00 86.69 83 ASP A CA 1
ATOM 640 C C . ASP A 1 83 ? -16.923 9.653 32.682 1.00 86.69 83 ASP A C 1
ATOM 642 O O . ASP A 1 83 ? -17.486 10.173 31.722 1.00 86.69 83 ASP A O 1
ATOM 646 N N . VAL A 1 84 ? -16.930 8.329 32.873 1.00 88.44 84 VAL A N 1
ATOM 647 C CA . VAL A 1 84 ? -17.643 7.392 31.989 1.00 88.44 84 VAL A CA 1
ATOM 648 C C . VAL A 1 84 ? -19.148 7.644 32.032 1.00 88.44 84 VAL A C 1
ATOM 650 O O . VAL A 1 84 ? -19.761 7.698 30.971 1.00 88.44 84 VAL A O 1
ATOM 653 N N . VAL A 1 85 ? -19.742 7.876 33.210 1.00 87.31 85 VAL A N 1
ATOM 654 C CA . VAL A 1 85 ? -21.161 8.263 33.328 1.00 87.31 85 VAL A CA 1
ATOM 655 C C . VAL A 1 85 ? -21.435 9.587 32.606 1.00 87.31 85 VAL A C 1
ATOM 657 O O . VAL A 1 85 ? -22.316 9.631 31.752 1.00 87.31 85 VAL A O 1
ATOM 660 N N . ARG A 1 86 ? -20.631 10.635 32.841 1.00 82.44 86 ARG A N 1
ATOM 661 C CA . ARG A 1 86 ? -20.786 11.927 32.141 1.00 82.44 86 ARG A CA 1
ATOM 662 C C . ARG A 1 86 ? -20.616 11.816 30.625 1.00 82.44 86 ARG A C 1
ATOM 664 O O . ARG A 1 86 ? -21.333 12.470 29.874 1.00 82.44 86 ARG A O 1
ATOM 671 N N . ALA A 1 87 ? -19.648 11.031 30.157 1.00 82.56 87 ALA A N 1
ATOM 672 C CA . ALA A 1 87 ? -19.408 10.826 28.733 1.00 82.56 87 ALA A CA 1
ATOM 673 C C . ALA A 1 87 ? -20.527 9.990 28.094 1.00 82.56 87 ALA A C 1
ATOM 675 O O . ALA A 1 87 ? -20.960 10.312 26.992 1.00 82.56 87 ALA A O 1
ATOM 676 N N . LYS A 1 88 ? -21.042 8.977 28.805 1.00 85.50 88 LYS A N 1
ATOM 677 C CA . LYS A 1 88 ? -22.215 8.183 28.416 1.00 85.50 88 LYS A CA 1
ATOM 678 C C . LYS A 1 88 ? -23.438 9.085 28.237 1.00 85.50 88 LYS A C 1
ATOM 680 O O . LYS A 1 88 ? -24.058 9.062 27.179 1.00 85.50 88 LYS A O 1
ATOM 685 N N . GLU A 1 89 ? -23.750 9.900 29.244 1.00 82.62 89 GLU A N 1
ATOM 686 C CA . GLU A 1 89 ? -24.862 10.858 29.217 1.00 82.62 89 GLU A CA 1
ATOM 687 C C . GLU A 1 89 ? -24.723 11.822 28.032 1.00 82.62 89 GLU A C 1
ATOM 689 O O . GLU A 1 89 ? -25.646 11.923 27.230 1.00 82.62 89 GLU A O 1
ATOM 694 N N . ARG A 1 90 ? -23.539 12.412 27.821 1.00 78.06 90 ARG A N 1
ATOM 695 C CA . ARG A 1 90 ? -23.268 13.284 26.663 1.00 78.06 90 ARG A CA 1
ATOM 696 C C . ARG A 1 90 ? -23.413 12.589 25.309 1.00 78.06 90 ARG A C 1
ATOM 698 O O . ARG A 1 90 ? -23.889 13.214 24.370 1.00 78.06 90 ARG A O 1
ATOM 705 N N . LEU A 1 91 ? -23.006 11.324 25.171 1.00 75.62 91 LEU A N 1
ATOM 706 C CA . LEU A 1 91 ? -23.193 10.573 23.921 1.00 75.62 91 LEU A CA 1
ATOM 707 C C . LEU A 1 91 ? -24.683 10.346 23.626 1.00 75.62 91 LEU A C 1
ATOM 709 O O . LEU A 1 91 ? -25.106 10.511 22.481 1.00 75.62 91 LEU A O 1
ATOM 713 N N . LEU A 1 92 ? -25.481 10.031 24.652 1.00 77.75 92 LEU A N 1
ATOM 714 C CA . LEU A 1 92 ? -26.935 9.903 24.527 1.00 77.75 92 LEU A CA 1
ATOM 715 C C . LEU A 1 92 ? -27.598 11.256 24.229 1.00 77.75 92 LEU A C 1
ATOM 717 O O . LEU A 1 92 ? -28.422 11.330 23.322 1.00 77.75 92 LEU A O 1
ATOM 721 N N . GLU A 1 93 ? -27.213 12.334 24.920 1.00 71.50 93 GLU A N 1
ATOM 722 C CA . GLU A 1 93 ? -27.672 13.709 24.654 1.00 71.50 93 GLU A CA 1
ATOM 723 C C . GLU A 1 93 ? -27.381 14.133 23.208 1.00 71.50 93 GLU A C 1
ATOM 725 O O . GLU A 1 93 ? -28.293 14.573 22.506 1.00 71.50 93 GLU A O 1
ATOM 730 N N . CYS A 1 94 ? -26.148 13.926 22.729 1.00 63.69 94 CYS A N 1
ATOM 731 C CA . CYS A 1 94 ? -25.762 14.143 21.333 1.00 63.69 94 CYS A CA 1
ATOM 732 C C . CYS A 1 94 ? -26.678 13.377 20.365 1.00 63.69 94 CYS A C 1
ATOM 734 O O . CYS A 1 94 ? -27.094 13.929 19.350 1.00 63.69 94 CYS A O 1
ATOM 736 N N . ALA A 1 95 ? -27.034 12.128 20.679 1.00 64.81 95 ALA A N 1
ATOM 737 C CA . ALA A 1 95 ? -27.939 11.309 19.870 1.00 64.81 95 ALA A CA 1
ATOM 738 C C . ALA A 1 95 ? -29.439 11.640 20.035 1.00 64.81 95 ALA A C 1
ATOM 740 O O . ALA A 1 95 ? -30.283 10.921 19.500 1.00 64.81 95 ALA A O 1
ATOM 741 N N . GLY A 1 96 ? -29.794 12.721 20.738 1.00 65.06 96 GLY A N 1
ATOM 742 C CA . GLY A 1 96 ? -31.182 13.160 20.928 1.00 65.06 96 GLY A CA 1
ATOM 743 C C . GLY A 1 96 ? -31.837 12.695 22.233 1.00 65.06 96 GLY A C 1
ATOM 744 O O . GLY A 1 96 ? -33.059 12.743 22.348 1.00 65.06 96 GLY A O 1
ATOM 745 N N . GLY A 1 97 ? -31.053 12.244 23.215 1.00 60.53 97 GLY A N 1
ATOM 746 C CA . GLY A 1 97 ? -31.505 11.922 24.575 1.00 60.53 97 GLY A CA 1
ATOM 747 C C . GLY A 1 97 ? -32.239 10.584 24.734 1.00 60.53 97 GLY A C 1
ATOM 748 O O . GLY A 1 97 ? -32.724 10.287 25.824 1.00 60.53 97 GLY A O 1
ATOM 749 N N . GLN A 1 98 ? -32.332 9.767 23.681 1.00 61.81 98 GLN A N 1
ATOM 750 C CA . GLN A 1 98 ? -32.977 8.451 23.736 1.00 61.81 98 GLN A CA 1
ATOM 751 C C . GLN A 1 98 ? -32.035 7.402 24.336 1.00 61.81 98 GLN A C 1
ATOM 753 O O . GLN A 1 98 ? -30.914 7.234 23.861 1.00 61.81 98 GLN A O 1
ATOM 758 N N . GLN A 1 99 ? -32.509 6.664 25.344 1.00 57.78 99 GLN A N 1
ATOM 759 C CA . GLN A 1 99 ? -31.687 5.759 26.161 1.00 57.78 99 GLN A CA 1
ATOM 760 C C . GLN A 1 99 ? -31.006 4.632 25.353 1.00 57.78 99 GLN A C 1
ATOM 762 O O . GLN A 1 99 ? -29.891 4.245 25.697 1.00 57.78 99 GLN A O 1
ATOM 767 N N . ASP A 1 100 ? -31.631 4.201 24.247 1.00 63.06 100 ASP A N 1
ATOM 768 C CA . ASP A 1 100 ? -31.155 3.137 23.345 1.00 63.06 100 ASP A CA 1
ATOM 769 C C . ASP A 1 100 ? -30.740 3.651 21.940 1.00 63.06 100 ASP A C 1
ATOM 771 O O . ASP A 1 100 ? -30.451 2.854 21.050 1.00 63.06 100 ASP A O 1
ATOM 775 N N . GLY A 1 101 ? -30.712 4.970 21.689 1.00 65.12 101 GLY A N 1
ATOM 776 C CA . GLY A 1 101 ? -30.606 5.547 20.326 1.00 65.12 101 GLY A CA 1
ATOM 777 C C . GLY A 1 101 ? -29.304 5.253 19.550 1.00 65.12 101 GLY A C 1
ATOM 778 O O . GLY A 1 101 ? -29.216 5.497 18.339 1.00 65.12 101 GLY A O 1
ATOM 779 N N . LEU A 1 102 ? -28.294 4.723 20.245 1.00 75.44 102 LEU A N 1
ATOM 780 C CA . LEU A 1 102 ? -26.986 4.327 19.713 1.00 75.44 102 LEU A CA 1
ATOM 781 C C . LEU A 1 102 ? -26.673 2.829 19.911 1.00 75.44 102 LEU A C 1
ATOM 783 O O . LEU A 1 102 ? -25.591 2.388 19.521 1.00 75.44 102 LEU A O 1
ATOM 787 N N . ALA A 1 103 ? -27.589 2.038 20.478 1.00 83.19 103 ALA A N 1
ATOM 788 C CA . ALA A 1 103 ? -27.358 0.618 20.740 1.00 83.19 103 ALA A CA 1
ATOM 789 C C . ALA A 1 103 ? -27.130 -0.160 19.426 1.00 83.19 103 ALA A C 1
ATOM 791 O O . ALA A 1 103 ? -27.971 -0.165 18.522 1.00 83.19 103 ALA A O 1
ATOM 792 N N . GLY A 1 104 ? -25.970 -0.809 19.306 1.00 84.06 104 GLY A N 1
ATOM 793 C CA . GLY A 1 104 ? -25.515 -1.514 18.100 1.00 84.06 104 GLY A CA 1
ATOM 794 C C . GLY A 1 104 ? -24.927 -0.648 16.996 1.00 84.06 104 GLY A C 1
ATOM 795 O O . GLY A 1 104 ? -24.525 -1.160 15.947 1.00 84.06 104 GLY A O 1
ATOM 796 N N . GLU A 1 105 ? -24.865 0.663 17.198 1.00 86.62 105 GLU A N 1
ATOM 797 C CA . GLU A 1 105 ? -24.339 1.568 16.190 1.00 86.62 105 GLU A CA 1
ATOM 798 C C . GLU A 1 105 ? -22.820 1.656 16.282 1.00 86.62 105 GLU A C 1
ATOM 800 O O . GLU A 1 105 ? -22.239 1.647 17.368 1.00 86.62 105 GLU A O 1
ATOM 805 N N . ARG A 1 106 ? -22.155 1.728 15.125 1.00 89.88 106 ARG A N 1
ATOM 806 C CA . ARG A 1 106 ? -20.700 1.884 15.072 1.00 89.88 106 ARG A CA 1
ATOM 807 C C . ARG A 1 106 ? -20.359 3.332 15.420 1.00 89.88 106 ARG A C 1
ATOM 809 O O . ARG A 1 106 ? -20.728 4.247 14.681 1.00 89.88 106 ARG A O 1
ATOM 816 N N . ILE A 1 107 ? -19.657 3.530 16.531 1.00 87.38 107 ILE A N 1
ATOM 817 C CA . ILE A 1 107 ? -19.120 4.824 16.951 1.00 87.38 107 ILE A CA 1
ATOM 818 C C . ILE A 1 107 ? -17.617 4.793 16.715 1.00 87.38 107 ILE A C 1
ATOM 820 O O . ILE A 1 107 ? -16.854 4.191 17.475 1.00 87.38 107 ILE A O 1
ATOM 824 N N . ALA A 1 108 ? -17.205 5.442 15.631 1.00 83.38 108 ALA A N 1
ATOM 825 C CA . ALA A 1 108 ? -15.806 5.709 15.372 1.00 83.38 108 ALA A CA 1
ATOM 826 C C . ALA A 1 108 ? -15.284 6.702 16.410 1.00 83.38 108 ALA A C 1
ATOM 828 O O . ALA A 1 108 ? -15.977 7.664 16.745 1.00 83.38 108 ALA A O 1
ATOM 829 N N . PHE A 1 109 ? -14.063 6.517 16.903 1.00 81.25 109 PHE A N 1
ATOM 830 C CA . PHE A 1 109 ? -13.442 7.523 17.758 1.00 81.25 109 PHE A CA 1
ATOM 831 C C . PHE A 1 109 ? -11.947 7.677 17.511 1.00 81.25 109 PHE A C 1
ATOM 833 O O . PHE A 1 109 ? -11.227 6.705 17.298 1.00 81.25 109 PHE A O 1
ATOM 840 N N . LEU A 1 110 ? -11.489 8.926 17.536 1.00 75.25 110 LEU A N 1
ATOM 841 C CA . LEU A 1 110 ? -10.097 9.315 17.355 1.00 75.25 110 LEU A CA 1
ATOM 842 C C . LEU A 1 110 ? -9.640 10.045 18.622 1.00 75.25 110 LEU A C 1
ATOM 844 O O . LEU A 1 110 ? -9.859 11.248 18.769 1.00 75.25 110 LEU A O 1
ATOM 848 N N . ALA A 1 111 ? -9.022 9.296 19.533 1.00 74.44 111 ALA A N 1
ATOM 849 C CA . ALA A 1 111 ? -8.472 9.793 20.790 1.00 74.44 111 ALA A CA 1
ATOM 850 C C . ALA A 1 111 ? -6.985 9.425 20.906 1.00 74.44 111 ALA A C 1
ATOM 852 O O . ALA A 1 111 ? -6.541 8.405 20.377 1.00 74.44 111 ALA A O 1
ATOM 853 N N . GLU A 1 112 ? -6.211 10.264 21.592 1.00 75.31 112 GLU A N 1
ATOM 854 C CA . GLU A 1 112 ? -4.813 9.972 21.928 1.00 75.31 112 GLU A CA 1
ATOM 855 C C . GLU A 1 112 ? -4.728 8.844 22.968 1.00 75.31 112 GLU A C 1
ATOM 857 O O . GLU A 1 112 ? -5.687 8.596 23.694 1.00 75.31 112 GLU A O 1
ATOM 862 N N . ASN A 1 113 ? -3.574 8.175 23.074 1.00 79.56 113 ASN A N 1
ATOM 863 C CA . ASN A 1 113 ? -3.335 7.107 24.052 1.00 79.56 113 ASN A CA 1
ATOM 864 C C . ASN A 1 113 ? -3.273 7.666 25.492 1.00 79.56 113 ASN A C 1
ATOM 866 O O . ASN A 1 113 ? -2.198 7.817 26.074 1.00 79.56 113 ASN A O 1
ATOM 870 N N . SER A 1 114 ? -4.432 8.002 26.052 1.00 84.88 114 SER A N 1
ATOM 871 C CA . SER A 1 114 ? -4.593 8.701 27.325 1.00 84.88 114 SER A CA 1
ATOM 872 C C . SER A 1 114 ? -5.840 8.221 28.084 1.00 84.88 114 SER A C 1
ATOM 874 O O . SER A 1 114 ? -6.592 7.358 27.628 1.00 84.88 114 SER A O 1
ATOM 876 N N . TYR A 1 115 ? -6.095 8.827 29.246 1.00 87.62 115 TYR A N 1
ATOM 877 C CA . TYR A 1 115 ? -7.345 8.663 29.994 1.00 87.62 115 TYR A CA 1
ATOM 878 C C . TYR A 1 115 ? -8.598 8.946 29.152 1.00 87.62 115 TYR A C 1
ATOM 880 O O . TYR A 1 115 ? -9.599 8.245 29.293 1.00 87.62 115 TYR A O 1
ATOM 888 N N . ASP A 1 116 ? -8.530 9.910 28.230 1.00 84.38 116 ASP A N 1
ATOM 889 C CA . ASP A 1 116 ? -9.667 10.300 27.395 1.00 84.38 116 ASP A CA 1
ATOM 890 C C . ASP A 1 116 ? -10.084 9.150 26.453 1.00 84.38 116 ASP A C 1
ATOM 892 O O . ASP A 1 116 ? -11.277 8.939 26.229 1.00 84.38 116 ASP A O 1
ATOM 896 N N . TYR A 1 117 ? -9.131 8.332 25.980 1.00 88.94 117 TYR A N 1
ATOM 897 C CA . TYR A 1 117 ? -9.427 7.107 25.223 1.00 88.94 117 TYR A CA 1
ATOM 898 C C . TYR A 1 117 ? -10.162 6.077 26.086 1.00 88.94 117 TYR A C 1
ATOM 900 O O . TYR A 1 117 ? -11.141 5.490 25.631 1.00 88.94 117 TYR A O 1
ATOM 908 N N . VAL A 1 118 ? -9.723 5.865 27.333 1.00 91.56 118 VAL A N 1
ATOM 909 C CA . VAL A 1 118 ? -10.345 4.896 28.253 1.00 91.56 118 VAL A CA 1
ATOM 910 C C . VAL A 1 118 ? -11.783 5.304 28.574 1.00 91.56 118 VAL A C 1
ATOM 912 O O . VAL A 1 118 ? -12.692 4.483 28.461 1.00 91.56 118 VAL A O 1
ATOM 915 N N . VAL A 1 119 ? -12.001 6.583 28.900 1.00 90.31 119 VAL A N 1
ATOM 916 C CA . VAL A 1 119 ? -13.340 7.148 29.124 1.00 90.31 119 VAL A CA 1
ATOM 917 C C . VAL A 1 119 ? -14.214 7.003 27.874 1.00 90.31 119 VAL A C 1
ATOM 919 O O . VAL A 1 119 ? -15.357 6.572 27.997 1.00 90.31 119 VAL A O 1
ATOM 922 N N . THR A 1 120 ? -13.688 7.306 26.680 1.00 86.31 120 THR A N 1
ATOM 923 C CA . THR A 1 120 ? -14.439 7.197 25.412 1.00 86.31 120 THR A CA 1
ATOM 924 C C . THR A 1 120 ? -14.815 5.751 25.079 1.00 86.31 120 THR A C 1
ATOM 926 O O . THR A 1 120 ? -15.968 5.473 24.763 1.00 86.31 120 THR A O 1
ATOM 929 N N . LEU A 1 121 ? -13.876 4.808 25.193 1.00 92.06 121 LEU A N 1
ATOM 930 C CA . LEU A 1 121 ? -14.132 3.388 24.948 1.00 92.06 121 LEU A CA 1
ATOM 931 C C . LEU A 1 121 ? -15.205 2.846 25.903 1.00 92.06 121 LEU A C 1
ATOM 933 O O . LEU A 1 121 ? -16.166 2.211 25.468 1.00 92.06 121 LEU A O 1
ATOM 937 N N . LEU A 1 122 ? -15.059 3.111 27.204 1.00 92.19 122 LEU A N 1
ATOM 938 C CA . LEU A 1 122 ? -16.002 2.633 28.211 1.00 92.19 122 LEU A CA 1
ATOM 939 C C . LEU A 1 122 ? -17.377 3.298 28.092 1.00 92.19 122 LEU A C 1
ATOM 941 O O . LEU A 1 122 ? -18.373 2.623 28.326 1.00 92.19 122 LEU A O 1
ATOM 945 N N . SER A 1 123 ? -17.474 4.574 27.706 1.00 90.75 123 SER A N 1
ATOM 946 C CA . SER A 1 123 ? -18.773 5.241 27.542 1.00 90.75 123 SER A CA 1
ATOM 947 C C . SER A 1 123 ? -19.546 4.743 26.318 1.00 90.75 123 SER A C 1
ATOM 949 O O . SER A 1 123 ? -20.754 4.534 26.427 1.00 90.75 123 SER A O 1
ATOM 951 N N . ILE A 1 124 ? -18.864 4.448 25.203 1.00 90.19 124 ILE A N 1
ATOM 952 C CA . ILE A 1 124 ? -19.451 3.783 24.024 1.00 90.19 124 ILE A CA 1
ATOM 953 C C . ILE A 1 124 ? -19.953 2.374 24.389 1.00 90.19 124 ILE A C 1
ATOM 955 O O . ILE A 1 124 ? -21.080 2.001 24.064 1.00 90.19 124 ILE A O 1
ATOM 959 N N . LEU A 1 125 ? -19.164 1.605 25.143 1.00 90.88 125 LEU A N 1
ATOM 960 C CA . LEU A 1 125 ? -19.582 0.292 25.645 1.00 90.88 125 LEU A CA 1
ATOM 961 C C . LEU A 1 125 ? -20.705 0.379 26.704 1.00 90.88 125 LEU A C 1
ATOM 963 O O . LEU A 1 125 ? -21.436 -0.589 26.904 1.00 90.88 125 LEU A O 1
ATOM 967 N N . ALA A 1 126 ? -20.866 1.515 27.394 1.00 89.62 126 ALA A N 1
ATOM 968 C CA . ALA A 1 126 ? -21.891 1.721 28.425 1.00 89.62 126 ALA A CA 1
ATOM 969 C C . ALA A 1 126 ? -23.270 2.128 27.866 1.00 89.62 126 ALA A C 1
ATOM 971 O O . ALA A 1 126 ? -24.247 2.148 28.627 1.00 89.62 126 ALA A O 1
ATOM 972 N N . ILE A 1 127 ? -23.343 2.450 26.569 1.00 87.75 127 ILE A N 1
ATOM 973 C CA . ILE A 1 127 ? -24.571 2.672 25.780 1.00 87.75 127 ILE A CA 1
ATOM 974 C C . ILE A 1 127 ? -24.866 1.513 24.809 1.00 87.75 127 ILE A C 1
ATOM 976 O O . ILE A 1 127 ? -25.669 1.681 23.897 1.00 87.75 127 ILE A O 1
ATOM 980 N N . ASP A 1 128 ? -24.205 0.359 24.980 1.00 87.62 128 ASP A N 1
ATOM 981 C CA . ASP A 1 128 ? -24.356 -0.822 24.112 1.00 87.62 128 ASP A CA 1
ATOM 982 C C . ASP A 1 128 ? -24.041 -0.544 22.621 1.00 87.62 128 ASP A C 1
ATOM 984 O O . ASP A 1 128 ? -24.570 -1.180 21.713 1.00 87.62 128 ASP A O 1
ATOM 988 N N . ALA A 1 129 ? -23.153 0.411 22.338 1.00 90.00 129 ALA A N 1
ATOM 989 C CA . ALA A 1 129 ? -22.693 0.715 20.983 1.00 90.00 129 ALA A CA 1
ATOM 990 C C . ALA A 1 129 ? -21.433 -0.091 20.606 1.00 90.00 129 ALA A C 1
ATOM 992 O O . ALA A 1 129 ? -20.773 -0.710 21.447 1.00 90.00 129 ALA A O 1
ATOM 993 N N . ILE A 1 130 ? -21.086 -0.095 19.317 1.00 92.81 130 ILE A N 1
ATOM 994 C CA . ILE A 1 130 ? -19.883 -0.753 18.793 1.00 92.81 130 ILE A CA 1
ATOM 995 C C . ILE A 1 130 ? -18.758 0.281 18.702 1.00 92.81 130 ILE A C 1
ATOM 997 O O . ILE A 1 130 ? -18.772 1.158 17.839 1.00 92.81 130 ILE A O 1
ATOM 1001 N N . ALA A 1 131 ? -17.759 0.166 19.573 1.00 92.94 131 ALA A N 1
ATOM 1002 C CA . ALA A 1 131 ? -16.586 1.031 19.574 1.00 92.94 131 ALA A CA 1
ATOM 1003 C C . ALA A 1 131 ? -15.662 0.722 18.386 1.00 92.94 131 ALA A C 1
ATOM 1005 O O . ALA A 1 131 ? -15.214 -0.409 18.217 1.00 92.94 131 ALA A O 1
ATOM 1006 N N . LEU A 1 132 ? -15.343 1.731 17.578 1.00 90.44 132 LEU A N 1
ATOM 1007 C CA . LEU A 1 132 ? -14.417 1.629 16.449 1.00 90.44 132 LEU A CA 1
ATOM 1008 C C . LEU A 1 132 ? -13.241 2.601 16.669 1.00 90.44 132 LEU A C 1
ATOM 1010 O O . LEU A 1 132 ? -13.314 3.764 16.264 1.00 90.44 132 LEU A O 1
ATOM 1014 N N . PRO A 1 133 ? -12.161 2.176 17.348 1.00 88.50 133 PRO A N 1
ATOM 1015 C CA . PRO A 1 133 ? -11.004 3.033 17.564 1.00 88.50 133 PRO A CA 1
ATOM 1016 C C . PRO A 1 133 ? -10.239 3.263 16.257 1.00 88.50 133 PRO A C 1
ATOM 1018 O O . PRO A 1 133 ? -9.771 2.328 15.606 1.00 88.50 133 PRO A O 1
ATOM 1021 N N . LEU A 1 134 ? -10.077 4.532 15.901 1.00 78.75 134 LEU A N 1
ATOM 1022 C CA . LEU A 1 134 ? -9.249 4.996 14.795 1.00 78.75 134 LEU A CA 1
ATOM 1023 C C . LEU A 1 134 ? -7.866 5.406 15.306 1.00 78.75 134 LEU A C 1
ATOM 1025 O O . LEU A 1 134 ? -7.705 5.802 16.461 1.00 78.75 134 LEU A O 1
ATOM 1029 N N . SER A 1 135 ? -6.858 5.375 14.431 1.00 73.06 135 SER A N 1
ATOM 1030 C CA . SER A 1 135 ? -5.513 5.840 14.772 1.00 73.06 135 SER A CA 1
ATOM 1031 C C . SER A 1 135 ? -5.080 7.041 13.936 1.00 73.06 135 SER A C 1
ATOM 1033 O O . SER A 1 135 ? -5.195 6.983 12.715 1.00 73.06 135 SER A O 1
ATOM 1035 N N . PRO A 1 136 ? -4.467 8.078 14.542 1.00 61.56 136 PRO A N 1
ATOM 1036 C CA . PRO A 1 136 ? -3.780 9.129 13.789 1.00 61.56 136 PRO A CA 1
ATOM 1037 C C . PRO A 1 136 ? -2.620 8.594 12.928 1.00 61.56 136 PRO A C 1
ATOM 1039 O O . PRO A 1 136 ? -2.203 9.242 11.976 1.00 61.56 136 PRO A O 1
ATOM 1042 N N . ALA A 1 137 ? -2.092 7.406 13.245 1.00 58.94 137 ALA A N 1
ATOM 1043 C CA . ALA A 1 137 ? -1.035 6.764 12.467 1.00 58.94 137 ALA A CA 1
ATOM 1044 C C . ALA A 1 137 ? -1.526 6.132 11.149 1.00 58.94 137 ALA A C 1
ATOM 1046 O O . ALA A 1 137 ? -0.698 5.778 10.313 1.00 58.94 137 ALA A O 1
ATOM 1047 N N . PHE A 1 138 ? -2.840 5.968 10.954 1.00 57.16 138 PHE A N 1
ATOM 1048 C CA . PHE A 1 138 ? -3.382 5.436 9.705 1.00 57.16 138 PHE A CA 1
ATOM 1049 C C . PHE A 1 138 ? -3.382 6.516 8.606 1.00 57.16 138 PHE A C 1
ATOM 1051 O O . PHE A 1 138 ? -3.760 7.662 8.879 1.00 57.16 138 PHE A O 1
ATOM 1058 N N . PRO A 1 139 ? -3.009 6.176 7.356 1.00 51.72 139 PRO A N 1
ATOM 1059 C CA . PRO A 1 139 ? -3.184 7.059 6.207 1.00 51.72 139 PRO A CA 1
ATOM 1060 C C . PRO A 1 139 ? -4.638 7.523 6.061 1.00 51.72 139 PRO A C 1
ATOM 1062 O O . PRO A 1 139 ? -5.577 6.785 6.365 1.00 51.72 139 PRO A O 1
ATOM 1065 N N . VAL A 1 140 ? -4.849 8.734 5.536 1.00 51.53 140 VAL A N 1
ATOM 1066 C CA . VAL A 1 140 ? -6.202 9.309 5.390 1.00 51.53 140 VAL A CA 1
ATOM 1067 C C . VAL A 1 140 ? -7.099 8.443 4.495 1.00 51.53 140 VAL A C 1
ATOM 1069 O O . VAL A 1 140 ? -8.286 8.311 4.784 1.00 51.53 140 VAL A O 1
ATOM 1072 N N . GLY A 1 141 ? -6.540 7.794 3.467 1.00 48.94 141 GLY A N 1
ATOM 1073 C CA . GLY A 1 141 ? -7.268 6.834 2.628 1.00 48.94 141 GLY A CA 1
ATOM 1074 C C . GLY A 1 141 ? -7.736 5.588 3.390 1.00 48.94 141 GLY A C 1
ATOM 1075 O O . GLY A 1 141 ? -8.870 5.151 3.207 1.00 48.94 141 GLY A O 1
ATOM 1076 N N . GLU A 1 142 ? -6.918 5.060 4.307 1.00 60.03 142 GLU A N 1
ATOM 1077 C CA . GLU A 1 142 ? -7.295 3.927 5.164 1.00 60.03 142 GLU A CA 1
ATOM 1078 C C . GLU A 1 142 ? -8.350 4.344 6.199 1.00 60.03 142 GLU A C 1
ATOM 1080 O O . GLU A 1 142 ? -9.351 3.651 6.364 1.00 60.03 142 GLU A O 1
ATOM 1085 N N . LEU A 1 143 ? -8.206 5.524 6.818 1.00 61.44 143 LEU A N 1
ATOM 1086 C CA . LEU A 1 143 ? -9.232 6.093 7.702 1.00 61.44 143 LEU A CA 1
ATOM 1087 C C . LEU A 1 143 ? -10.567 6.304 6.978 1.00 61.44 143 LEU A C 1
ATOM 1089 O O . LEU A 1 143 ? -11.615 5.968 7.528 1.00 61.44 143 LEU A O 1
ATOM 1093 N N . LYS A 1 144 ? -10.542 6.822 5.744 1.00 61.84 144 LYS A N 1
ATOM 1094 C CA . LYS A 1 144 ? -11.741 6.981 4.915 1.00 61.84 144 LYS A CA 1
ATOM 1095 C C . LYS A 1 144 ? -12.380 5.628 4.598 1.00 61.84 144 LYS A C 1
ATOM 1097 O O . LYS A 1 144 ? -13.574 5.473 4.826 1.00 61.84 144 LYS A O 1
ATOM 1102 N N . TYR A 1 145 ? -11.596 4.645 4.155 1.00 70.12 145 TYR A N 1
ATOM 1103 C CA . TYR A 1 145 ? -12.088 3.288 3.905 1.00 70.12 145 TYR A CA 1
ATOM 1104 C C . TYR A 1 145 ? -12.735 2.666 5.153 1.00 70.12 145 TYR A C 1
ATOM 1106 O O . TYR A 1 145 ? -13.825 2.107 5.059 1.00 70.12 145 TYR A O 1
ATOM 1114 N N . ILE A 1 146 ? -12.104 2.800 6.325 1.00 73.19 146 ILE A N 1
ATOM 1115 C CA . ILE A 1 146 ? -12.643 2.307 7.600 1.00 73.19 146 ILE A CA 1
ATOM 1116 C C . ILE A 1 146 ? -13.975 2.993 7.932 1.00 73.19 146 ILE A C 1
ATOM 1118 O O . ILE A 1 146 ? -14.934 2.311 8.291 1.00 73.19 146 ILE A O 1
ATOM 1122 N N . MET A 1 147 ? -14.073 4.318 7.782 1.00 75.00 147 MET A N 1
ATOM 1123 C CA . MET A 1 147 ? -15.318 5.065 8.014 1.00 75.00 147 MET A CA 1
ATOM 1124 C C . MET A 1 147 ? -16.437 4.639 7.053 1.00 75.00 147 MET A C 1
ATOM 1126 O O . MET A 1 147 ? -17.543 4.332 7.500 1.00 75.00 147 MET A O 1
ATOM 1130 N N . ASP A 1 148 ? -16.138 4.565 5.754 1.00 72.62 148 ASP A N 1
ATOM 1131 C CA . ASP A 1 148 ? -17.109 4.229 4.710 1.00 72.62 148 ASP A CA 1
ATOM 1132 C C . ASP A 1 148 ? -17.578 2.760 4.824 1.00 72.62 148 ASP A C 1
ATOM 1134 O O . ASP A 1 148 ? -18.769 2.473 4.702 1.00 72.62 148 ASP A O 1
ATOM 1138 N N . ASN A 1 149 ? -16.669 1.815 5.110 1.00 84.94 149 ASN A N 1
ATOM 1139 C CA . ASN A 1 149 ? -16.988 0.387 5.226 1.00 84.94 149 ASN A CA 1
ATOM 1140 C C . ASN A 1 149 ? -17.697 0.029 6.545 1.00 84.94 149 ASN A C 1
ATOM 1142 O O . ASN A 1 149 ? -18.633 -0.771 6.537 1.00 84.94 149 ASN A O 1
ATOM 1146 N N . SER A 1 150 ? -17.290 0.624 7.670 1.00 81.12 150 SER A N 1
ATOM 1147 C CA . SER A 1 150 ? -17.943 0.397 8.972 1.00 81.12 150 SER A CA 1
ATOM 1148 C C . SER A 1 150 ? -19.333 1.028 9.062 1.00 81.12 150 SER A C 1
ATOM 1150 O O . SER A 1 150 ? -20.126 0.656 9.934 1.00 81.12 150 SER A O 1
ATOM 1152 N N . GLN A 1 151 ? -19.625 1.987 8.173 1.00 81.62 151 GLN A N 1
ATOM 1153 C CA . GLN A 1 151 ? -20.828 2.815 8.206 1.00 81.62 151 GLN A CA 1
ATOM 1154 C C . GLN A 1 151 ? -21.004 3.467 9.587 1.00 81.62 151 GLN A C 1
ATOM 1156 O O . GLN A 1 151 ? -22.075 3.374 10.189 1.00 81.62 151 GLN A O 1
ATOM 1161 N N . ALA A 1 152 ? -19.931 4.039 10.144 1.00 74.19 152 ALA A N 1
ATOM 1162 C CA . ALA A 1 152 ? -19.960 4.637 11.477 1.00 74.19 152 ALA A CA 1
ATOM 1163 C C . ALA A 1 152 ? -20.971 5.794 11.559 1.00 74.19 152 ALA A C 1
ATOM 1165 O O . ALA A 1 152 ? -20.884 6.763 10.808 1.00 74.19 152 ALA A O 1
ATOM 1166 N N . LYS A 1 153 ? -21.924 5.693 12.495 1.00 75.19 153 LYS A N 1
ATOM 1167 C CA . LYS A 1 153 ? -23.027 6.655 12.681 1.00 75.19 153 LYS A CA 1
ATOM 1168 C C . LYS A 1 153 ? -22.576 7.931 13.390 1.00 75.19 153 LYS A C 1
ATOM 1170 O O . LYS A 1 153 ? -23.149 8.997 13.185 1.00 75.19 153 LYS A O 1
ATOM 1175 N N . VAL A 1 154 ? -21.554 7.812 14.237 1.00 72.88 154 VAL A N 1
ATOM 1176 C CA . VAL A 1 154 ? -20.968 8.914 15.006 1.00 72.88 154 VAL A CA 1
ATOM 1177 C C . VAL A 1 154 ? -19.447 8.809 14.931 1.00 72.88 154 VAL A C 1
ATOM 1179 O O . VAL A 1 154 ? -18.896 7.718 15.074 1.00 72.88 154 VAL A O 1
ATOM 1182 N N . LEU A 1 155 ? -18.777 9.948 14.740 1.00 75.06 155 LEU A N 1
ATOM 1183 C CA . LEU A 1 155 ? -17.334 10.098 14.914 1.00 75.06 155 LEU A CA 1
ATOM 1184 C C . LEU A 1 155 ? -17.066 10.969 16.147 1.00 75.06 155 LEU A C 1
ATOM 1186 O O . LEU A 1 155 ? -17.334 12.169 16.133 1.00 75.06 155 LEU A O 1
ATOM 1190 N N . VAL A 1 156 ? -16.512 10.376 17.202 1.00 71.06 156 VAL A N 1
ATOM 1191 C CA . VAL A 1 156 ? -16.049 11.093 18.395 1.00 71.06 156 VAL A CA 1
ATOM 1192 C C . VAL A 1 156 ? -14.591 11.492 18.188 1.00 71.06 156 VAL A C 1
ATOM 1194 O O . VAL A 1 156 ? -13.686 10.663 18.240 1.00 71.06 156 VAL A O 1
ATOM 1197 N N . ALA A 1 157 ? -14.351 12.777 17.959 1.00 69.38 157 ALA A N 1
ATOM 1198 C CA . ALA A 1 157 ? -13.015 13.358 17.938 1.00 69.38 157 ALA A CA 1
ATOM 1199 C C . ALA A 1 157 ? -12.916 14.438 19.016 1.00 69.38 157 ALA A C 1
ATOM 1201 O O . ALA A 1 157 ? -13.867 15.186 19.250 1.00 69.38 157 ALA A O 1
ATOM 1202 N N . THR A 1 158 ? -11.755 14.566 19.647 1.00 60.28 158 THR A N 1
ATOM 1203 C CA . THR A 1 158 ? -11.480 15.623 20.624 1.00 60.28 158 THR A CA 1
ATOM 1204 C C . THR A 1 158 ? -11.235 16.988 19.943 1.00 60.28 158 THR A C 1
ATOM 1206 O O . THR A 1 158 ? -10.114 17.480 19.980 1.00 60.28 158 THR A O 1
ATOM 1209 N N . GLU A 1 159 ? -12.271 17.567 19.288 1.00 35.62 159 GLU A N 1
ATOM 1210 C CA . GLU A 1 159 ? -12.589 19.021 19.106 1.00 35.62 159 GLU A CA 1
ATOM 1211 C C . GLU A 1 159 ? -13.665 19.341 17.997 1.00 35.62 159 GLU A C 1
ATOM 1213 O O . GLU A 1 159 ? -13.363 19.276 16.808 1.00 35.62 159 GLU A O 1
ATOM 1218 N N . ASN A 1 160 ? -14.871 19.796 18.410 1.00 31.81 160 ASN A N 1
ATOM 1219 C CA . ASN A 1 160 ? -15.900 20.718 17.812 1.00 31.81 160 ASN A CA 1
ATOM 1220 C C . ASN A 1 160 ? -16.353 20.739 16.298 1.00 31.81 160 ASN A C 1
ATOM 1222 O O . ASN A 1 160 ? -15.595 21.227 15.459 1.00 31.81 160 ASN A O 1
ATOM 1226 N N . SER A 1 161 ? -17.653 20.474 15.976 1.00 26.56 161 SER A N 1
ATOM 1227 C CA . SER A 1 161 ? -18.632 21.248 15.098 1.00 26.56 161 SER A CA 1
ATOM 1228 C C . SER A 1 161 ? -20.033 20.546 14.858 1.00 26.56 161 SER A C 1
ATOM 1230 O O . SER A 1 161 ? -20.149 19.353 15.108 1.00 26.56 161 SER A O 1
ATOM 1232 N N . ASP A 1 162 ? -21.127 21.263 14.473 1.00 26.30 162 ASP A N 1
ATOM 1233 C CA . ASP A 1 162 ? -22.558 20.968 14.858 1.00 26.30 162 ASP A CA 1
ATOM 1234 C C . ASP A 1 162 ? -23.592 20.156 13.989 1.00 26.30 162 ASP A C 1
ATOM 1236 O O . ASP A 1 162 ? -23.781 20.438 12.812 1.00 26.30 162 ASP A O 1
ATOM 1240 N N . GLN A 1 163 ? -24.380 19.316 14.717 1.00 28.47 163 GLN A N 1
ATOM 1241 C CA . GLN A 1 163 ? -25.833 18.895 14.700 1.00 28.47 163 GLN A CA 1
ATOM 1242 C C . GLN A 1 163 ? -26.595 18.102 13.571 1.00 28.47 163 GLN A C 1
ATOM 1244 O O . GLN A 1 163 ? -26.359 18.281 12.380 1.00 28.47 163 GLN A O 1
ATOM 1249 N N . VAL A 1 164 ? -27.662 17.368 14.032 1.00 24.30 164 VAL A N 1
ATOM 1250 C CA . VAL A 1 164 ? -28.877 16.752 13.358 1.00 24.30 164 VAL A CA 1
ATOM 1251 C C . VAL A 1 164 ? -28.817 15.215 13.041 1.00 24.30 164 VAL A C 1
ATOM 1253 O O . VAL A 1 164 ? -27.743 14.760 12.677 1.00 24.30 164 VAL A O 1
ATOM 1256 N N . SER A 1 165 ? -29.868 14.336 13.072 1.00 23.58 165 SER A N 1
ATOM 1257 C CA . SER A 1 165 ? -31.058 14.105 13.975 1.00 23.58 165 SER A CA 1
ATOM 1258 C C . SER A 1 165 ? -31.878 12.784 13.684 1.00 23.58 165 SER A C 1
ATOM 1260 O O . SER A 1 165 ? -31.844 12.324 12.550 1.00 23.58 165 SER A O 1
ATOM 1262 N N . LEU A 1 166 ? -32.741 12.327 14.633 1.00 25.70 166 LEU A N 1
ATOM 1263 C CA . LEU A 1 166 ? -33.970 11.447 14.553 1.00 25.70 166 LEU A CA 1
ATOM 1264 C C . LEU A 1 166 ? -33.944 9.871 14.542 1.00 25.70 166 LEU A C 1
ATOM 1266 O O . LEU A 1 166 ? -33.519 9.246 13.578 1.00 25.70 166 LEU A O 1
ATOM 1270 N N . GLN A 1 167 ? -34.636 9.300 15.561 1.00 23.59 167 GLN A N 1
ATOM 1271 C CA . GLN A 1 167 ? -35.614 8.162 15.614 1.00 23.59 167 GLN A CA 1
ATOM 1272 C C . GLN A 1 167 ? -35.231 6.641 15.625 1.00 23.59 167 GLN A C 1
ATOM 1274 O O . GLN A 1 167 ? -35.083 6.009 14.585 1.00 23.59 167 GLN A O 1
ATOM 1279 N N . ASP A 1 168 ? -35.277 6.051 16.841 1.00 26.31 168 ASP A N 1
ATOM 1280 C CA . ASP A 1 168 ? -36.191 4.964 17.319 1.00 26.31 168 ASP A CA 1
ATOM 1281 C C . ASP A 1 168 ? -36.187 3.488 16.789 1.00 26.31 168 ASP A C 1
ATOM 1283 O O . ASP A 1 168 ? -36.844 3.187 15.794 1.00 26.31 168 ASP A O 1
ATOM 1287 N N . LEU A 1 169 ? -35.603 2.534 17.571 1.00 26.39 169 LEU A N 1
ATOM 1288 C CA . LEU A 1 169 ? -36.266 1.386 18.295 1.00 26.39 169 LEU A CA 1
ATOM 1289 C C . LEU A 1 169 ? -35.395 0.105 18.589 1.00 26.39 169 LEU A C 1
ATOM 1291 O O . LEU A 1 169 ? -35.156 -0.736 17.725 1.00 26.39 169 LEU A O 1
ATOM 1295 N N . VAL A 1 170 ? -34.989 -0.041 19.866 1.00 28.67 170 VAL A N 1
ATOM 1296 C CA . VAL A 1 170 ? -34.914 -1.205 20.816 1.00 28.67 170 VAL A CA 1
ATOM 1297 C C . VAL A 1 170 ? -34.524 -2.663 20.396 1.00 28.67 170 VAL A C 1
ATOM 1299 O O . VAL A 1 170 ? -35.053 -3.235 19.447 1.00 28.67 170 VAL A O 1
ATOM 1302 N N . GLN A 1 171 ? -33.710 -3.301 21.274 1.00 33.09 171 GLN A N 1
ATOM 1303 C CA . GLN A 1 171 ? -33.570 -4.741 21.669 1.00 33.09 171 GLN A CA 1
ATOM 1304 C C . GLN A 1 171 ? -32.361 -5.629 21.258 1.00 33.09 171 GLN A C 1
ATOM 1306 O O . GLN A 1 171 ? -31.872 -5.581 20.131 1.00 33.09 171 GLN A O 1
ATOM 1311 N N . GLU A 1 172 ? -31.970 -6.490 22.221 1.00 40.50 172 GLU A N 1
ATOM 1312 C CA . GLU A 1 172 ? -30.703 -7.239 22.418 1.00 40.50 172 GLU A CA 1
ATOM 1313 C C . GLU A 1 172 ? -29.436 -6.380 22.575 1.00 40.50 172 GLU A C 1
ATOM 1315 O O . GLU A 1 172 ? -29.404 -5.239 22.127 1.00 40.50 172 GLU A O 1
ATOM 1320 N N . SER A 1 173 ? -28.411 -6.916 23.262 1.00 49.56 173 SER A N 1
ATOM 1321 C CA . SER A 1 173 ? -27.110 -6.244 23.419 1.00 49.56 173 SER A CA 1
ATOM 1322 C C . SER A 1 173 ? -26.346 -6.343 22.104 1.00 49.56 173 SER A C 1
ATOM 1324 O O . SER A 1 173 ? -25.835 -7.402 21.733 1.00 49.56 173 SER A O 1
ATOM 1326 N N . ARG A 1 174 ? -26.333 -5.239 21.363 1.00 62.12 174 ARG A N 1
ATOM 1327 C CA . ARG A 1 174 ? -25.740 -5.122 20.029 1.00 62.12 174 ARG A CA 1
ATOM 1328 C C . ARG A 1 174 ? -24.308 -4.564 20.086 1.00 62.12 174 ARG A C 1
ATOM 1330 O O . ARG A 1 174 ? -23.652 -4.485 19.046 1.00 62.12 174 ARG A O 1
ATOM 1337 N N . GLY A 1 175 ? -23.835 -4.163 21.268 1.00 68.25 175 GLY A N 1
ATOM 1338 C CA . GLY A 1 175 ? -22.556 -3.496 21.489 1.00 68.25 175 GLY A CA 1
ATOM 1339 C C . GLY A 1 175 ? -21.316 -4.390 21.429 1.00 68.25 175 GLY A C 1
ATOM 1340 O O . GLY A 1 175 ? -21.365 -5.625 21.464 1.00 68.25 175 GLY A O 1
ATOM 1341 N N . GLY A 1 176 ? -20.152 -3.746 21.353 1.00 87.50 176 GLY A N 1
ATOM 1342 C CA . GLY A 1 176 ? -18.867 -4.435 21.246 1.00 87.50 176 GLY A CA 1
ATOM 1343 C C . GLY A 1 176 ? -17.748 -3.535 20.742 1.00 87.50 176 GLY A C 1
ATOM 1344 O O . GLY A 1 176 ? -17.765 -2.324 20.948 1.00 87.50 176 GLY A O 1
ATOM 1345 N N . MET A 1 177 ? -16.773 -4.123 20.056 1.00 92.19 177 MET A N 1
ATOM 1346 C CA . MET A 1 177 ? -15.688 -3.399 19.398 1.00 92.19 177 MET A CA 1
ATOM 1347 C C . MET A 1 177 ? -15.501 -3.904 17.966 1.00 92.19 177 MET A C 1
ATOM 1349 O O . MET A 1 177 ? -15.593 -5.102 17.706 1.00 92.19 177 MET A O 1
ATOM 1353 N N . MET A 1 178 ? -15.205 -2.993 17.043 1.00 92.56 178 MET A N 1
ATOM 1354 C CA . MET A 1 178 ? -14.804 -3.311 15.678 1.00 92.56 178 MET A CA 1
ATOM 1355 C C . MET A 1 178 ? -13.354 -2.879 15.459 1.00 92.56 178 MET A C 1
ATOM 1357 O O . MET A 1 178 ? -13.006 -1.727 15.705 1.00 92.56 178 MET A O 1
ATOM 1361 N N . LEU A 1 179 ? -12.503 -3.795 14.994 1.00 89.56 179 LEU A N 1
ATOM 1362 C CA . LEU A 1 179 ? -11.095 -3.521 14.686 1.00 89.56 179 LEU A CA 1
ATOM 1363 C C . LEU A 1 179 ? -10.775 -3.957 13.260 1.00 89.56 179 LEU A C 1
ATOM 1365 O O . LEU A 1 179 ? -11.090 -5.079 12.875 1.00 89.56 179 LEU A O 1
ATOM 1369 N N . TYR A 1 180 ? -10.113 -3.101 12.484 1.00 83.69 180 TYR A N 1
ATOM 1370 C CA . TYR A 1 180 ? -9.713 -3.448 11.122 1.00 83.69 180 TYR A CA 1
ATOM 1371 C C . TYR A 1 180 ? -8.364 -4.172 11.097 1.00 83.69 180 TYR A C 1
ATOM 1373 O O . TYR A 1 180 ? -7.406 -3.765 11.754 1.00 83.69 180 TYR A O 1
ATOM 1381 N N . THR A 1 181 ? -8.286 -5.264 10.334 1.00 72.81 181 THR A N 1
ATOM 1382 C CA . THR A 1 181 ? -7.061 -6.048 10.131 1.00 72.81 181 THR A CA 1
ATOM 1383 C C . THR A 1 1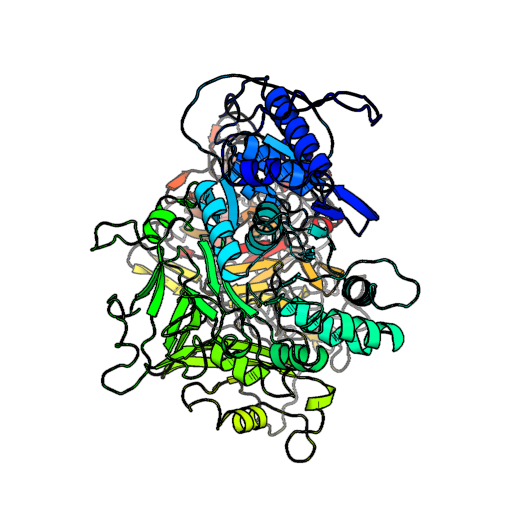81 ? -6.589 -5.941 8.691 1.00 72.81 181 THR A C 1
ATOM 1385 O O . THR A 1 181 ? -7.362 -6.170 7.767 1.00 72.81 181 THR A O 1
ATOM 1388 N N . SER A 1 182 ? -5.306 -5.650 8.477 1.00 58.41 182 SER A N 1
ATOM 1389 C CA . SER A 1 182 ? -4.658 -5.565 7.158 1.00 58.41 182 SER A CA 1
ATOM 1390 C C . SER A 1 182 ? -4.448 -6.957 6.522 1.00 58.41 182 SER A C 1
ATOM 1392 O O . SER A 1 182 ? -3.315 -7.381 6.280 1.00 58.41 182 SER A O 1
ATOM 1394 N N . GLY A 1 183 ? -5.526 -7.733 6.376 1.00 45.81 183 GLY A N 1
ATOM 1395 C CA . GLY A 1 183 ? -5.495 -9.141 5.979 1.00 45.81 183 GLY A CA 1
ATOM 1396 C C . GLY A 1 183 ? -4.829 -9.392 4.621 1.00 45.81 183 GLY A C 1
ATOM 1397 O O . GLY A 1 183 ? -4.642 -8.483 3.818 1.00 45.81 183 GLY A O 1
ATOM 1398 N N . THR A 1 184 ? -4.525 -10.660 4.330 1.00 37.59 184 THR A N 1
ATOM 1399 C CA . THR A 1 184 ? -3.806 -11.132 3.122 1.00 37.59 184 THR A CA 1
ATOM 1400 C C . THR A 1 184 ? -4.481 -10.810 1.775 1.00 37.59 184 THR A C 1
ATOM 1402 O O . THR A 1 184 ? -3.976 -11.192 0.726 1.00 37.59 184 THR A O 1
ATOM 1405 N N . THR A 1 185 ? -5.613 -10.105 1.790 1.00 39.03 185 THR A N 1
ATOM 1406 C CA . THR A 1 185 ? -6.464 -9.735 0.652 1.00 39.03 185 THR A CA 1
ATOM 1407 C C . THR A 1 185 ? -6.329 -8.256 0.244 1.00 39.03 185 THR A C 1
ATOM 1409 O O . THR A 1 185 ? -7.259 -7.703 -0.337 1.00 39.03 185 THR A O 1
ATOM 1412 N N . ASN A 1 186 ? -5.207 -7.601 0.568 1.00 43.66 186 ASN A N 1
ATOM 1413 C CA . ASN A 1 186 ? -4.852 -6.189 0.301 1.00 43.66 186 ASN A CA 1
ATOM 1414 C C . ASN A 1 186 ? -5.759 -5.088 0.899 1.00 43.66 186 ASN A C 1
ATOM 1416 O O . ASN A 1 186 ? -5.243 -4.025 1.229 1.00 43.66 186 ASN A O 1
ATOM 1420 N N . ARG A 1 187 ? -7.071 -5.299 1.072 1.00 55.66 187 ARG A N 1
ATOM 1421 C CA . ARG A 1 187 ? -7.982 -4.367 1.771 1.00 55.66 187 ARG A CA 1
ATOM 1422 C C . ARG A 1 187 ? -8.216 -4.805 3.229 1.00 55.66 187 ARG A C 1
ATOM 1424 O O . ARG A 1 187 ? -8.411 -6.007 3.451 1.00 55.66 187 ARG A O 1
ATOM 1431 N N . PRO A 1 188 ? -8.224 -3.882 4.215 1.00 69.94 188 PRO A N 1
ATOM 1432 C CA . PRO A 1 188 ? -8.459 -4.239 5.612 1.00 69.94 188 PRO A CA 1
ATOM 1433 C C . PRO A 1 188 ? -9.857 -4.829 5.880 1.00 69.94 188 PRO A C 1
ATOM 1435 O O . PRO A 1 188 ? -10.841 -4.372 5.314 1.00 69.94 188 PRO A O 1
ATOM 1438 N N . LYS A 1 189 ? -9.976 -5.820 6.770 1.00 84.06 189 LYS A N 1
ATOM 1439 C CA . LYS A 1 189 ? -11.258 -6.444 7.156 1.00 84.06 189 LYS A CA 1
ATOM 1440 C C . LYS A 1 189 ? -11.702 -5.952 8.532 1.00 84.06 189 LYS A C 1
ATOM 1442 O O . LYS A 1 189 ? -10.934 -6.076 9.482 1.00 84.06 189 LYS A O 1
ATOM 1447 N N . GLY A 1 190 ? -12.931 -5.452 8.663 1.00 88.62 190 GLY A N 1
ATOM 1448 C CA . GLY A 1 190 ? -13.506 -5.086 9.962 1.00 88.62 190 GLY A CA 1
ATOM 1449 C C . GLY A 1 190 ? -13.900 -6.328 10.762 1.00 88.62 190 GLY A C 1
ATOM 1450 O O . GLY A 1 190 ? -14.819 -7.039 10.375 1.00 88.62 190 GLY A O 1
ATOM 1451 N N . VAL A 1 191 ? -13.212 -6.610 11.864 1.00 93.50 191 VAL A N 1
ATOM 1452 C CA . VAL A 1 191 ? -13.497 -7.726 12.780 1.00 93.50 191 VAL A CA 1
ATOM 1453 C C . VAL A 1 191 ? -14.476 -7.245 13.847 1.00 93.50 191 VAL A C 1
ATOM 1455 O O . VAL A 1 191 ? -14.106 -6.390 14.652 1.00 93.50 191 VAL A O 1
ATOM 1458 N N . LEU A 1 192 ? -15.706 -7.772 13.869 1.00 94.38 192 LEU A N 1
ATOM 1459 C CA . LEU A 1 192 ? -16.716 -7.419 14.872 1.00 94.38 192 LEU A CA 1
ATOM 1460 C C . LEU A 1 192 ? -16.647 -8.358 16.086 1.00 94.38 192 LEU A C 1
ATOM 1462 O O . LEU A 1 192 ? -16.962 -9.544 15.986 1.00 94.38 192 LEU A O 1
ATOM 1466 N N . ILE A 1 193 ? -16.282 -7.809 17.245 1.00 94.44 193 ILE A N 1
ATOM 1467 C CA . ILE A 1 193 ? -16.101 -8.527 18.510 1.00 94.44 193 ILE A CA 1
ATOM 1468 C C . ILE A 1 193 ? -17.204 -8.090 19.492 1.00 94.44 193 ILE A C 1
ATOM 1470 O O . ILE A 1 193 ? -17.168 -6.952 19.966 1.00 94.44 193 ILE A O 1
ATOM 1474 N N . PRO A 1 194 ? -18.187 -8.951 19.816 1.00 91.62 194 PRO A N 1
ATOM 1475 C CA . PRO A 1 194 ? -19.236 -8.625 20.783 1.00 91.62 194 PRO A CA 1
ATOM 1476 C C . PRO A 1 194 ? -18.686 -8.306 22.177 1.00 91.62 194 PRO A C 1
ATOM 1478 O O . PRO A 1 194 ? -17.647 -8.829 22.584 1.00 91.62 194 PRO A O 1
ATOM 1481 N N . GLN A 1 195 ? -19.416 -7.515 22.963 1.00 89.75 195 GLN A N 1
ATOM 1482 C CA . GLN A 1 195 ? -19.007 -7.188 24.335 1.00 89.75 195 GLN A CA 1
ATOM 1483 C C . GLN A 1 195 ? -18.919 -8.422 25.257 1.00 89.75 195 GLN A C 1
ATOM 1485 O O . GLN A 1 195 ? -18.087 -8.458 26.169 1.00 89.75 195 GLN A O 1
ATOM 1490 N N . SER A 1 196 ? -19.710 -9.464 24.986 1.00 87.56 196 SER A N 1
ATOM 1491 C CA . SER A 1 196 ? -19.588 -10.781 25.625 1.00 87.56 196 SER A CA 1
ATOM 1492 C C . SER A 1 196 ? -18.237 -11.440 25.330 1.00 87.56 196 SER A C 1
ATOM 1494 O O . SER A 1 196 ? -17.583 -11.908 26.260 1.00 87.56 196 SER A O 1
ATOM 1496 N N . ALA A 1 197 ? -17.772 -11.395 24.078 1.00 91.50 197 ALA A N 1
ATOM 1497 C CA . ALA A 1 197 ? -16.472 -11.926 23.678 1.00 91.50 197 ALA A CA 1
ATOM 1498 C C . ALA A 1 197 ? -15.308 -11.120 24.266 1.00 91.50 197 ALA A C 1
ATOM 1500 O O . ALA A 1 197 ? -14.369 -11.715 24.786 1.00 91.50 197 ALA A O 1
ATOM 1501 N N . LEU A 1 198 ? -15.392 -9.783 24.299 1.00 90.88 198 LEU A N 1
ATOM 1502 C CA . LEU A 1 198 ? -14.401 -8.941 24.992 1.00 90.88 198 LEU A CA 1
ATOM 1503 C C . LEU A 1 198 ? -14.309 -9.273 26.488 1.00 90.88 198 LEU A C 1
ATOM 1505 O O . LEU A 1 198 ? -13.215 -9.345 27.045 1.00 90.88 198 LEU A O 1
ATOM 1509 N N . THR A 1 199 ? -15.455 -9.508 27.130 1.00 89.62 199 THR A N 1
ATOM 1510 C CA . THR A 1 199 ? -15.517 -9.895 28.545 1.00 89.62 199 THR A CA 1
ATOM 1511 C C . THR A 1 199 ? -14.928 -11.290 28.762 1.00 89.62 199 THR A C 1
ATOM 1513 O O . THR A 1 199 ? -14.159 -11.477 29.698 1.00 89.62 199 THR A O 1
ATOM 1516 N N . ALA A 1 200 ? -15.230 -12.254 27.887 1.00 91.12 200 ALA A N 1
ATOM 1517 C CA . ALA A 1 200 ? -14.673 -13.604 27.950 1.00 91.12 200 ALA A CA 1
ATOM 1518 C C . ALA A 1 200 ? -13.152 -13.619 27.717 1.00 91.12 200 ALA A C 1
ATOM 1520 O O . ALA A 1 200 ? -12.430 -14.287 28.452 1.00 91.12 200 ALA A O 1
ATOM 1521 N N . GLN A 1 201 ? -12.657 -12.839 26.749 1.00 94.94 201 GLN A N 1
ATOM 1522 C CA . GLN A 1 201 ? -11.224 -12.649 26.503 1.00 94.94 201 GLN A CA 1
ATOM 1523 C C . GLN A 1 201 ? -10.528 -12.052 27.735 1.00 94.94 201 GLN A C 1
ATOM 1525 O O . GLN A 1 201 ? -9.496 -12.560 28.160 1.00 94.94 201 GLN A O 1
ATOM 1530 N N . ALA A 1 202 ? -11.102 -11.010 28.347 1.00 94.00 202 ALA A N 1
ATOM 1531 C CA . ALA A 1 202 ? -10.537 -10.405 29.551 1.00 94.00 202 ALA A CA 1
ATOM 1532 C C . ALA A 1 202 ? -10.570 -11.362 30.757 1.00 94.00 202 ALA A C 1
ATOM 1534 O O . ALA A 1 202 ? -9.554 -11.523 31.425 1.00 94.00 202 ALA A O 1
ATOM 1535 N N . ALA A 1 203 ? -11.689 -12.047 31.012 1.00 91.25 203 ALA A N 1
ATOM 1536 C CA . ALA A 1 203 ? -11.820 -13.008 32.113 1.00 91.25 203 ALA A CA 1
ATOM 1537 C C . ALA A 1 203 ? -10.837 -14.188 31.987 1.00 91.25 203 ALA A C 1
ATOM 1539 O O . ALA A 1 203 ? -10.200 -14.567 32.966 1.00 91.25 203 ALA A O 1
ATOM 1540 N N . SER A 1 204 ? -10.651 -14.700 30.767 1.00 94.12 204 SER A N 1
ATOM 1541 C CA . SER A 1 204 ? -9.642 -15.711 30.438 1.00 94.12 204 SER A CA 1
ATOM 1542 C C . SER A 1 204 ? -8.221 -15.267 30.823 1.00 94.12 204 SER A C 1
ATOM 1544 O O . SER A 1 204 ? -7.462 -16.018 31.438 1.00 94.12 204 SER A O 1
ATOM 1546 N N . LEU A 1 205 ? -7.879 -14.006 30.535 1.00 96.00 205 LEU A N 1
ATOM 1547 C CA . LEU A 1 205 ? -6.590 -13.415 30.896 1.00 96.00 205 LEU A CA 1
ATOM 1548 C C . LEU A 1 205 ? -6.456 -13.090 32.391 1.00 96.00 205 LEU A C 1
ATOM 1550 O O . LEU A 1 205 ? -5.350 -13.204 32.920 1.00 96.00 205 LEU A O 1
ATOM 1554 N N . LEU A 1 206 ? -7.542 -12.715 33.082 1.00 93.75 206 LEU A N 1
ATOM 1555 C CA . LEU A 1 206 ? -7.538 -12.540 34.541 1.00 93.75 206 LEU A CA 1
ATOM 1556 C C . LEU A 1 206 ? -7.087 -13.823 35.240 1.00 93.75 206 LEU A C 1
ATOM 1558 O O . LEU A 1 206 ? -6.193 -13.775 36.083 1.00 93.75 206 LEU A O 1
ATOM 1562 N N . GLU A 1 207 ? -7.686 -14.954 34.863 1.00 93.56 207 GLU A N 1
ATOM 1563 C CA . GLU A 1 207 ? -7.382 -16.270 35.423 1.00 93.56 207 GLU A CA 1
ATOM 1564 C C . GLU A 1 207 ? -5.956 -16.714 35.062 1.00 93.56 207 GLU A C 1
ATOM 1566 O O . GLU A 1 207 ? -5.150 -17.006 35.947 1.00 93.56 207 GLU A O 1
ATOM 1571 N N . ALA A 1 208 ? -5.610 -16.693 33.770 1.00 95.62 208 ALA A N 1
ATOM 1572 C CA . ALA A 1 208 ? -4.329 -17.197 33.283 1.00 95.62 208 ALA A CA 1
ATOM 1573 C C . ALA A 1 208 ? -3.114 -16.389 33.762 1.00 95.62 208 ALA A C 1
ATOM 1575 O O . ALA A 1 208 ? -2.070 -16.962 34.078 1.00 95.62 208 ALA A O 1
ATOM 1576 N N . TRP A 1 209 ? -3.221 -15.057 33.801 1.00 96.25 209 TRP A N 1
ATOM 1577 C CA . TRP A 1 209 ? -2.105 -14.161 34.136 1.00 96.25 209 TRP A CA 1
ATOM 1578 C C . TRP A 1 209 ? -2.185 -13.583 35.555 1.00 96.25 209 TRP A C 1
ATOM 1580 O O . TRP A 1 209 ? -1.306 -12.806 35.955 1.00 96.25 209 TRP A O 1
ATOM 1590 N N . LYS A 1 210 ? -3.203 -13.997 36.327 1.00 95.50 210 LYS A N 1
ATOM 1591 C CA . LYS A 1 210 ? -3.451 -13.613 37.725 1.00 95.50 210 LYS A CA 1
ATOM 1592 C C . LYS A 1 210 ? -3.315 -12.100 37.920 1.00 95.50 210 LYS A C 1
ATOM 1594 O O . LYS A 1 210 ? -2.496 -11.647 38.716 1.00 95.50 210 LYS A O 1
ATOM 1599 N N . TYR A 1 211 ? -4.034 -11.320 37.108 1.00 95.94 211 TYR A N 1
ATOM 1600 C CA . TYR A 1 211 ? -4.124 -9.866 37.301 1.00 95.94 211 TYR A CA 1
ATOM 1601 C C . TYR A 1 211 ? -4.737 -9.557 38.666 1.00 95.94 211 TYR A C 1
ATOM 1603 O O . TYR A 1 211 ? -5.672 -10.239 39.090 1.00 95.94 211 TYR A O 1
ATOM 1611 N N . SER A 1 212 ? -4.250 -8.507 39.324 1.00 95.06 212 SER A N 1
ATOM 1612 C CA . SER A 1 212 ? -4.792 -8.063 40.609 1.00 95.06 212 SER A CA 1
ATOM 1613 C C . SER A 1 212 ? -4.833 -6.530 40.730 1.00 95.06 212 SER A C 1
ATOM 1615 O O . SER A 1 212 ? -4.197 -5.832 39.929 1.00 95.06 212 SER A O 1
ATOM 1617 N N . PRO A 1 213 ? -5.560 -5.966 41.714 1.00 95.12 213 PRO A N 1
ATOM 1618 C CA . PRO A 1 213 ? -5.606 -4.519 41.940 1.00 95.12 213 PRO A CA 1
ATOM 1619 C C . PRO A 1 213 ? -4.234 -3.885 42.212 1.00 95.12 213 PRO A C 1
ATOM 1621 O O . PRO A 1 213 ? -4.011 -2.714 41.911 1.00 95.12 213 PRO A O 1
ATOM 1624 N N . GLU A 1 214 ? -3.290 -4.660 42.750 1.00 95.19 214 GLU A N 1
ATOM 1625 C CA . GLU A 1 214 ? -1.921 -4.222 43.040 1.00 95.19 214 GLU A CA 1
ATOM 1626 C C . GLU A 1 214 ? -1.079 -3.999 41.774 1.00 95.19 214 GLU A C 1
ATOM 1628 O O . GLU A 1 214 ? 0.008 -3.418 41.854 1.00 95.19 214 GLU A O 1
ATOM 1633 N N . ASP A 1 215 ? -1.548 -4.451 40.606 1.00 97.50 215 ASP A N 1
ATOM 1634 C CA . ASP A 1 215 ? -0.790 -4.305 39.376 1.00 97.50 215 ASP A CA 1
ATOM 1635 C C . ASP A 1 215 ? -0.702 -2.857 38.886 1.00 97.50 215 ASP A C 1
ATOM 1637 O O . ASP A 1 215 ? -1.668 -2.086 38.865 1.00 97.50 215 ASP A O 1
ATOM 1641 N N . ARG A 1 216 ? 0.485 -2.510 38.383 1.00 97.12 216 ARG A N 1
ATOM 1642 C CA . ARG A 1 216 ? 0.699 -1.328 37.554 1.00 97.12 216 ARG A CA 1
ATOM 1643 C C . ARG A 1 216 ? 1.269 -1.736 36.211 1.00 97.12 216 ARG A C 1
ATOM 1645 O O . ARG A 1 216 ? 2.435 -2.130 36.121 1.00 97.12 216 ARG A O 1
ATOM 1652 N N . LEU A 1 217 ? 0.435 -1.615 35.184 1.00 97.69 217 LEU A N 1
ATOM 1653 C CA . LEU A 1 217 ? 0.768 -1.922 33.804 1.00 97.69 217 LEU A CA 1
ATOM 1654 C C . LEU A 1 217 ? 1.341 -0.691 33.101 1.00 97.69 217 LEU A C 1
ATOM 1656 O O . LEU A 1 217 ? 0.686 0.348 33.042 1.00 97.69 217 LEU A O 1
ATOM 1660 N N . LEU A 1 218 ? 2.537 -0.813 32.522 1.00 96.94 218 LEU A N 1
ATOM 1661 C CA . LEU A 1 218 ? 3.101 0.217 31.645 1.00 96.94 218 LEU A CA 1
ATOM 1662 C C . LEU A 1 218 ? 2.646 -0.024 30.198 1.00 96.94 218 LEU A C 1
ATOM 1664 O O . LEU A 1 218 ? 3.033 -1.006 29.562 1.00 96.94 218 LEU A O 1
ATOM 1668 N N . HIS A 1 219 ? 1.818 0.878 29.676 1.00 94.94 219 HIS A N 1
ATOM 1669 C CA . HIS A 1 219 ? 1.179 0.748 28.373 1.00 94.94 219 HIS A CA 1
ATOM 1670 C C . HIS A 1 219 ? 1.999 1.431 27.271 1.00 94.94 219 HIS A C 1
ATOM 1672 O O . HIS A 1 219 ? 2.018 2.658 27.158 1.00 94.94 219 HIS A O 1
ATOM 1678 N N . LEU A 1 220 ? 2.618 0.617 26.407 1.00 90.94 220 LEU A N 1
ATOM 1679 C CA . LEU A 1 220 ? 3.493 1.059 25.305 1.00 90.94 220 LEU A CA 1
ATOM 1680 C C . LEU A 1 220 ? 2.904 0.835 23.900 1.00 90.94 220 LEU A C 1
ATOM 1682 O O . LEU A 1 220 ? 3.519 1.204 22.900 1.00 90.94 220 LEU A O 1
ATOM 1686 N N . LEU A 1 221 ? 1.746 0.177 23.809 1.00 87.75 221 LEU A N 1
ATOM 1687 C CA . LEU A 1 221 ? 1.210 -0.362 22.556 1.00 87.75 221 LEU A CA 1
ATOM 1688 C C . LEU A 1 221 ? 0.222 0.588 21.848 1.00 87.75 221 LEU A C 1
ATOM 1690 O O . LEU A 1 221 ? -0.424 1.404 22.508 1.00 87.75 221 LEU A O 1
ATOM 1694 N N . PRO A 1 222 ? 0.049 0.476 20.516 1.00 81.56 222 PRO A N 1
ATOM 1695 C CA . PRO A 1 222 ? -1.034 1.149 19.801 1.00 81.56 222 PRO A CA 1
ATOM 1696 C C . PRO A 1 222 ? -2.409 0.598 20.201 1.00 81.56 222 PRO A C 1
ATOM 1698 O O . PRO A 1 222 ? -2.575 -0.610 20.376 1.00 81.56 222 PRO A O 1
ATOM 1701 N N . LEU A 1 223 ? -3.408 1.478 20.305 1.00 83.19 223 LEU A N 1
ATOM 1702 C CA . LEU A 1 223 ? -4.745 1.119 20.798 1.00 83.19 223 LEU A CA 1
ATOM 1703 C C . LEU A 1 223 ? -5.715 0.615 19.719 1.00 83.19 223 LEU A C 1
ATOM 1705 O O . LEU A 1 223 ? -6.672 -0.088 20.028 1.00 83.19 223 LEU A O 1
ATOM 1709 N N . HIS A 1 224 ? -5.391 0.826 18.443 1.00 74.50 224 HIS A N 1
ATOM 1710 C CA . HIS A 1 224 ? -6.097 0.248 17.291 1.00 74.50 224 HIS A CA 1
ATOM 1711 C C . HIS A 1 224 ? -5.813 -1.264 17.088 1.00 74.50 224 HIS A C 1
ATOM 1713 O O . HIS A 1 224 ? -6.031 -1.822 16.012 1.00 74.50 224 HIS A O 1
ATOM 1719 N N . HIS A 1 225 ? -5.289 -1.945 18.110 1.00 81.88 225 HIS A N 1
ATOM 1720 C CA . HIS A 1 225 ? -4.974 -3.371 18.110 1.00 81.88 225 HIS A CA 1
ATOM 1721 C C . HIS A 1 225 ? -5.550 -4.057 19.345 1.00 81.88 225 HIS A C 1
ATOM 1723 O O . HIS A 1 225 ? -5.502 -3.517 20.452 1.00 81.88 225 HIS A O 1
ATOM 1729 N N . ILE A 1 226 ? -6.004 -5.303 19.169 1.00 89.31 226 ILE A N 1
ATOM 1730 C CA . ILE A 1 226 ? -6.616 -6.094 20.244 1.00 89.31 226 ILE A CA 1
ATOM 1731 C C . ILE A 1 226 ? -5.672 -6.274 21.444 1.00 89.31 226 ILE A C 1
ATOM 1733 O O . ILE A 1 226 ? -6.118 -6.257 22.583 1.00 89.31 226 ILE A O 1
ATOM 1737 N N . HIS A 1 227 ? -4.356 -6.354 21.204 1.00 89.19 227 HIS A N 1
ATOM 1738 C CA . HIS A 1 227 ? -3.334 -6.475 22.252 1.00 89.19 227 HIS A CA 1
ATOM 1739 C C . HIS A 1 227 ? -3.251 -5.221 23.137 1.00 89.19 227 HIS A C 1
ATOM 1741 O O . HIS A 1 227 ? -3.203 -5.353 24.357 1.00 89.19 227 HIS A O 1
ATOM 1747 N N . GLY A 1 228 ? -3.281 -4.020 22.548 1.00 87.94 228 GLY A N 1
ATOM 1748 C CA . GLY A 1 228 ? -3.303 -2.766 23.309 1.00 87.94 228 GLY A CA 1
ATOM 1749 C C . GLY A 1 228 ? -4.625 -2.568 24.050 1.00 87.94 228 GLY A C 1
ATOM 1750 O O . GLY A 1 228 ? -4.634 -2.207 25.219 1.00 87.94 228 GLY A O 1
ATOM 1751 N N . THR A 1 229 ? -5.757 -2.879 23.417 1.00 89.44 229 THR A N 1
ATOM 1752 C CA . THR A 1 229 ? -7.056 -2.627 24.053 1.00 89.44 229 THR A CA 1
ATOM 1753 C C . THR A 1 229 ? -7.458 -3.707 25.070 1.00 89.44 229 THR A C 1
ATOM 1755 O O . THR A 1 229 ? -7.797 -3.369 26.200 1.00 89.44 229 THR A O 1
ATOM 1758 N N . VAL A 1 230 ? -7.398 -5.005 24.756 1.00 92.00 230 VAL A N 1
ATOM 1759 C CA . VAL A 1 230 ? -7.878 -6.048 25.687 1.00 92.00 230 VAL A CA 1
ATOM 1760 C C . VAL A 1 230 ? -6.886 -6.301 26.820 1.00 92.00 230 VAL A C 1
ATOM 1762 O O . VAL A 1 230 ? -7.260 -6.194 27.987 1.00 92.00 230 VAL A O 1
ATOM 1765 N N . ASN A 1 231 ? -5.618 -6.585 26.514 1.00 91.50 231 ASN A N 1
ATOM 1766 C CA . ASN A 1 231 ? -4.641 -6.986 27.536 1.00 91.50 231 ASN A CA 1
ATOM 1767 C C . ASN A 1 231 ? -4.171 -5.806 28.403 1.00 91.50 231 ASN A C 1
ATOM 1769 O O . ASN A 1 231 ? -3.712 -6.015 29.524 1.00 91.50 231 ASN A O 1
ATOM 1773 N N . ALA A 1 232 ? -4.226 -4.580 27.874 1.00 92.56 232 ALA A N 1
ATOM 1774 C CA . ALA A 1 232 ? -3.634 -3.407 28.512 1.00 92.56 232 ALA A CA 1
ATOM 1775 C C . ALA A 1 232 ? -4.637 -2.285 28.855 1.00 92.56 232 ALA A C 1
ATOM 1777 O O . ALA A 1 232 ? -4.249 -1.345 29.546 1.00 92.56 232 ALA A O 1
ATOM 1778 N N . ILE A 1 233 ? -5.923 -2.414 28.486 1.00 93.94 233 ILE A N 1
ATOM 1779 C CA . ILE A 1 233 ? -7.014 -1.565 29.004 1.00 93.94 233 ILE A CA 1
ATOM 1780 C C . ILE A 1 233 ? -8.125 -2.400 29.655 1.00 93.94 233 ILE A C 1
ATOM 1782 O O . ILE A 1 233 ? -8.340 -2.277 30.857 1.00 93.94 233 ILE A O 1
ATOM 1786 N N . VAL A 1 234 ? -8.821 -3.263 28.905 1.00 94.00 234 VAL A N 1
ATOM 1787 C CA . VAL A 1 234 ? -10.026 -3.957 29.409 1.00 94.00 234 VAL A CA 1
ATOM 1788 C C . VAL A 1 234 ? -9.701 -4.903 30.570 1.00 94.00 234 VAL A C 1
ATOM 1790 O O . VAL A 1 234 ? -10.390 -4.875 31.584 1.00 94.00 234 VAL A O 1
ATOM 1793 N N . THR A 1 235 ? -8.642 -5.706 30.451 1.00 95.88 235 THR A N 1
ATOM 1794 C CA . THR A 1 235 ? -8.264 -6.692 31.480 1.00 95.88 235 THR A CA 1
ATOM 1795 C C . THR A 1 235 ? -7.758 -6.030 32.773 1.00 95.88 235 THR A C 1
ATOM 1797 O O . THR A 1 235 ? -8.285 -6.371 33.829 1.00 95.88 235 THR A O 1
ATOM 1800 N N . PRO A 1 236 ? -6.842 -5.033 32.741 1.00 95.56 236 PRO A N 1
ATOM 1801 C CA . PRO A 1 236 ? -6.474 -4.266 33.936 1.00 95.56 236 PRO A CA 1
ATOM 1802 C C . PRO A 1 236 ? -7.667 -3.591 34.625 1.00 95.56 236 PRO A C 1
ATOM 1804 O O . PRO A 1 236 ? -7.749 -3.612 35.848 1.00 95.56 236 PRO A O 1
ATOM 1807 N N . ILE A 1 237 ? -8.611 -3.033 33.857 1.00 94.31 237 ILE A N 1
ATOM 1808 C CA . ILE A 1 237 ? -9.802 -2.370 34.415 1.00 94.31 237 ILE A CA 1
ATOM 1809 C C . ILE A 1 237 ? -10.762 -3.368 35.060 1.00 94.31 237 ILE A C 1
ATOM 1811 O O . ILE A 1 237 ? -11.352 -3.048 36.082 1.00 94.31 237 ILE A O 1
ATOM 1815 N N . LEU A 1 238 ? -10.899 -4.573 34.499 1.00 92.38 238 LEU A N 1
ATOM 1816 C CA . LEU A 1 238 ? -11.698 -5.657 35.082 1.00 92.38 238 LEU A CA 1
ATOM 1817 C C . LEU A 1 238 ? -11.058 -6.234 36.365 1.00 92.38 238 LEU A C 1
ATOM 1819 O O . LEU A 1 238 ? -11.757 -6.806 37.197 1.00 92.38 238 LEU A O 1
ATOM 1823 N N . ALA A 1 239 ? -9.738 -6.088 36.518 1.00 94.44 239 ALA A N 1
ATOM 1824 C CA . ALA A 1 239 ? -8.972 -6.519 37.687 1.00 94.44 239 ALA A CA 1
ATOM 1825 C C . ALA A 1 239 ? -8.892 -5.477 38.817 1.00 94.44 239 ALA A C 1
ATOM 1827 O O . ALA A 1 239 ? -8.445 -5.810 39.913 1.00 94.44 239 ALA A O 1
ATOM 1828 N N . GLY A 1 240 ? -9.248 -4.215 38.556 1.00 94.69 240 GLY A N 1
ATOM 1829 C CA . GLY A 1 240 ? -8.991 -3.094 39.465 1.00 94.69 240 GLY A CA 1
ATOM 1830 C C . GLY A 1 240 ? -7.543 -2.583 39.447 1.00 94.69 240 GLY A C 1
ATOM 1831 O O . GLY A 1 240 ? -7.171 -1.788 40.308 1.00 94.69 240 GLY A O 1
ATOM 1832 N N . SER A 1 241 ? -6.719 -3.023 38.491 1.00 96.69 241 SER A N 1
ATOM 1833 C CA . SER A 1 241 ? -5.310 -2.628 38.343 1.00 96.69 241 SER A CA 1
ATOM 1834 C C . SER A 1 241 ? -5.151 -1.173 37.873 1.00 96.69 241 SER A C 1
ATOM 1836 O O . SER A 1 241 ? -6.096 -0.538 37.404 1.00 96.69 241 SER A O 1
ATOM 1838 N N . SER A 1 242 ? -3.921 -0.655 37.907 1.00 96.88 242 SER A N 1
ATOM 1839 C CA . SER A 1 242 ? -3.567 0.674 37.385 1.00 96.88 242 SER A CA 1
ATOM 1840 C C . SER A 1 242 ? -2.868 0.616 36.015 1.00 96.88 242 SER A C 1
ATOM 1842 O O . SER A 1 242 ? -1.985 -0.214 35.792 1.00 96.88 242 SER A O 1
ATOM 1844 N N . ILE A 1 243 ? -3.229 1.517 35.095 1.00 96.88 243 ILE A N 1
ATOM 1845 C CA . ILE A 1 243 ? -2.642 1.641 33.746 1.00 96.88 243 ILE A CA 1
ATOM 1846 C C . ILE A 1 243 ? -1.827 2.934 33.658 1.00 96.88 243 ILE A C 1
ATOM 1848 O O . ILE A 1 243 ? -2.346 4.018 33.912 1.00 96.88 243 ILE A O 1
ATOM 1852 N N . GLU A 1 244 ? -0.567 2.855 33.244 1.00 96.00 244 GLU A N 1
ATOM 1853 C CA . GLU A 1 244 ? 0.287 4.016 32.993 1.00 96.00 244 GLU A CA 1
ATOM 1854 C C . GLU A 1 244 ? 0.617 4.138 31.496 1.00 96.00 244 GLU A C 1
ATOM 1856 O O . GLU A 1 244 ? 1.354 3.325 30.942 1.00 96.00 244 GLU A O 1
ATOM 1861 N N . PHE A 1 245 ? 0.062 5.153 30.828 1.00 93.31 245 PHE A N 1
ATOM 1862 C CA . PHE A 1 245 ? 0.270 5.400 29.400 1.00 93.31 245 PHE A CA 1
ATOM 1863 C C . PHE A 1 245 ? 1.595 6.106 29.120 1.00 93.31 245 PHE A C 1
ATOM 1865 O O . PHE A 1 245 ? 1.803 7.253 29.526 1.00 93.31 245 PHE A O 1
ATOM 1872 N N . MET A 1 246 ? 2.442 5.447 28.327 1.00 89.25 246 MET A N 1
ATOM 1873 C CA . MET A 1 246 ? 3.700 5.989 27.823 1.00 89.25 246 MET A CA 1
ATOM 1874 C C . MET A 1 246 ? 3.777 5.808 26.302 1.00 89.25 246 MET A C 1
ATOM 1876 O O . MET A 1 246 ? 4.366 4.861 25.778 1.00 89.25 246 MET A O 1
ATOM 1880 N N . PHE A 1 247 ? 3.137 6.738 25.593 1.00 77.94 247 PHE A N 1
ATOM 1881 C CA . PHE A 1 247 ? 3.047 6.761 24.137 1.00 77.94 247 PHE A CA 1
ATOM 1882 C C . PHE A 1 247 ? 3.246 8.199 23.607 1.00 77.94 247 PHE A C 1
ATOM 1884 O O . PHE A 1 247 ? 2.771 9.130 24.259 1.00 77.94 247 PHE A O 1
ATOM 1891 N N . PRO A 1 248 ? 3.901 8.413 22.446 1.00 77.12 248 PRO A N 1
ATOM 1892 C CA . PRO A 1 248 ? 4.576 7.417 21.607 1.00 77.12 248 PRO A CA 1
ATOM 1893 C C . PRO A 1 248 ? 5.767 6.756 22.317 1.00 77.12 248 PRO A C 1
ATOM 1895 O O . PRO A 1 248 ? 6.370 7.329 23.222 1.00 77.12 248 PRO A O 1
ATOM 1898 N N . PHE A 1 249 ? 6.087 5.521 21.924 1.00 85.06 249 PHE A N 1
ATOM 1899 C CA . PHE A 1 249 ? 7.152 4.737 22.555 1.00 85.06 249 PHE A CA 1
ATOM 1900 C C . PHE A 1 249 ? 8.526 5.414 22.411 1.00 85.06 249 PHE A C 1
ATOM 1902 O O . PHE A 1 249 ? 8.985 5.685 21.300 1.00 85.06 249 PHE A O 1
ATOM 1909 N N . ASN A 1 250 ? 9.209 5.609 23.540 1.00 90.25 250 ASN A N 1
ATOM 1910 C CA . ASN A 1 250 ? 10.568 6.134 23.623 1.00 90.25 250 ASN A CA 1
ATOM 1911 C C . ASN A 1 250 ? 11.372 5.303 24.639 1.00 90.25 250 ASN A C 1
ATOM 1913 O O . ASN A 1 250 ? 10.941 5.127 25.777 1.00 90.25 250 ASN A O 1
ATOM 1917 N N . THR A 1 251 ? 12.532 4.784 24.234 1.00 92.00 251 THR A N 1
ATOM 1918 C CA . THR A 1 251 ? 13.339 3.863 25.053 1.00 92.00 251 THR A CA 1
ATOM 1919 C C . THR A 1 251 ? 13.904 4.509 26.316 1.00 92.00 251 THR A C 1
ATOM 1921 O O . THR A 1 251 ? 13.866 3.893 27.377 1.00 92.00 251 THR A O 1
ATOM 1924 N N . ASP A 1 252 ? 14.397 5.744 26.226 1.00 92.62 252 ASP A N 1
ATOM 1925 C CA . ASP A 1 252 ? 14.953 6.497 27.356 1.00 92.62 252 ASP A CA 1
ATOM 1926 C C . ASP A 1 252 ? 13.872 6.826 28.400 1.00 92.62 252 ASP A C 1
ATOM 1928 O O . ASP A 1 252 ? 14.080 6.607 29.594 1.00 92.62 252 ASP A O 1
ATOM 1932 N N . ALA A 1 253 ? 12.679 7.242 27.960 1.00 93.38 253 ALA A N 1
ATOM 1933 C CA . ALA A 1 253 ? 11.538 7.479 28.846 1.00 93.38 253 ALA A CA 1
ATOM 1934 C C . ALA A 1 253 ? 11.090 6.198 29.577 1.00 93.38 253 ALA A C 1
ATOM 1936 O O . ALA A 1 253 ? 10.866 6.228 30.790 1.00 93.38 253 ALA A O 1
ATOM 1937 N N . VAL A 1 254 ? 11.015 5.065 28.865 1.00 96.38 254 VAL A N 1
ATOM 1938 C CA . VAL A 1 254 ? 10.667 3.759 29.454 1.00 96.38 254 VAL A CA 1
ATOM 1939 C C . VAL A 1 254 ? 11.714 3.328 30.477 1.00 96.38 254 VAL A C 1
ATOM 1941 O O . VAL A 1 254 ? 11.357 2.981 31.603 1.00 96.38 254 VAL A O 1
ATOM 1944 N N . TRP A 1 255 ? 13.003 3.402 30.135 1.00 97.50 255 TRP A N 1
ATOM 1945 C CA . TRP A 1 255 ? 14.072 3.031 31.059 1.00 97.50 255 TRP A CA 1
ATOM 1946 C C . TRP A 1 255 ? 14.107 3.919 32.302 1.00 97.50 255 TRP A C 1
ATOM 1948 O O . TRP A 1 255 ? 14.167 3.397 33.416 1.00 97.50 255 TRP A O 1
ATOM 1958 N N . LYS A 1 256 ? 13.965 5.241 32.144 1.00 95.12 256 LYS A N 1
ATOM 1959 C CA . LYS A 1 256 ? 13.846 6.178 33.271 1.00 95.12 256 LYS A CA 1
ATOM 1960 C C . LYS A 1 256 ? 12.644 5.862 34.156 1.00 95.12 256 LYS A C 1
ATOM 1962 O O . LYS A 1 256 ? 12.772 5.934 35.374 1.00 95.12 256 LYS A O 1
ATOM 1967 N N . ARG A 1 257 ? 11.499 5.464 33.591 1.00 95.50 257 ARG A N 1
ATOM 1968 C CA . ARG A 1 257 ? 10.303 5.114 34.373 1.00 95.50 257 ARG A CA 1
ATOM 1969 C C . ARG A 1 257 ? 10.415 3.779 35.111 1.00 95.50 257 ARG A C 1
ATOM 1971 O O . ARG A 1 257 ? 9.916 3.682 36.234 1.00 95.50 257 ARG A O 1
ATOM 1978 N N . LEU A 1 258 ? 11.066 2.781 34.514 1.00 97.00 258 LEU A N 1
ATOM 1979 C CA . LEU A 1 258 ? 11.367 1.501 35.167 1.00 97.00 258 LEU A CA 1
ATOM 1980 C C . LEU A 1 258 ? 12.402 1.675 36.291 1.00 97.00 258 LEU A C 1
ATOM 1982 O O . LEU A 1 258 ? 12.250 1.080 37.353 1.00 97.00 258 LEU A O 1
ATOM 1986 N N . ALA A 1 259 ? 13.394 2.547 36.089 1.00 97.12 259 ALA A N 1
ATOM 1987 C CA . ALA A 1 259 ? 14.381 2.932 37.095 1.00 97.12 259 ALA A CA 1
ATOM 1988 C C . ALA A 1 259 ? 13.807 3.820 38.215 1.00 97.12 259 ALA A C 1
ATOM 1990 O O . ALA A 1 259 ? 14.248 3.719 39.357 1.00 97.12 259 ALA A O 1
ATOM 1991 N N . ALA A 1 260 ? 12.810 4.664 37.910 1.00 95.56 260 ALA A N 1
ATOM 1992 C CA . ALA A 1 260 ? 12.299 5.706 38.805 1.00 95.56 260 ALA A CA 1
ATOM 1993 C C . ALA A 1 260 ? 12.051 5.276 40.269 1.00 95.56 260 ALA A C 1
ATOM 1995 O O . ALA A 1 260 ? 12.421 6.055 41.140 1.00 95.56 260 ALA A O 1
ATOM 1996 N N . PRO A 1 261 ? 11.471 4.099 40.590 1.00 96.56 261 PRO A N 1
ATOM 1997 C CA . PRO A 1 261 ? 11.222 3.670 41.976 1.00 96.56 261 PRO A CA 1
ATOM 1998 C C . PRO A 1 261 ? 12.481 3.378 42.799 1.00 96.56 261 PRO A C 1
ATOM 2000 O O . PRO A 1 261 ? 12.386 3.209 44.011 1.00 96.56 261 PRO A O 1
ATOM 2003 N N . PHE A 1 262 ? 13.639 3.260 42.146 1.00 96.25 262 PHE A N 1
ATOM 2004 C CA . PHE A 1 262 ? 14.877 2.762 42.745 1.00 96.25 262 PHE A CA 1
ATOM 2005 C C . PHE A 1 262 ? 15.963 3.840 42.881 1.00 96.25 262 PHE A C 1
ATOM 2007 O O . PHE A 1 262 ? 17.060 3.534 43.347 1.00 96.25 262 PHE A O 1
ATOM 2014 N N . PHE A 1 263 ? 15.662 5.098 42.528 1.00 94.31 263 PHE A N 1
ATOM 2015 C CA . PHE A 1 263 ? 16.494 6.249 42.891 1.00 94.31 263 PHE A CA 1
ATOM 2016 C C . PHE A 1 263 ? 16.192 6.694 44.334 1.00 94.31 263 PHE A C 1
ATOM 2018 O O . PHE A 1 263 ? 15.014 6.804 44.685 1.00 94.31 263 PHE A O 1
ATOM 2025 N N . PRO A 1 264 ? 17.203 7.035 45.161 1.00 84.69 264 PRO A N 1
ATOM 2026 C CA . PRO A 1 264 ? 17.015 7.355 46.585 1.00 84.69 264 PRO A CA 1
ATOM 2027 C C . PRO A 1 264 ? 16.056 8.516 46.896 1.00 84.69 264 PRO A C 1
ATOM 2029 O O . PRO A 1 264 ? 15.559 8.624 48.012 1.00 84.69 264 PRO A O 1
ATOM 2032 N N . THR A 1 265 ? 15.827 9.410 45.933 1.00 81.94 265 THR A N 1
ATOM 2033 C CA . THR A 1 265 ? 15.026 10.637 46.077 1.00 81.94 265 THR A CA 1
ATOM 2034 C C . THR A 1 265 ? 13.608 10.522 45.511 1.00 81.94 265 THR A C 1
ATOM 2036 O O . THR A 1 265 ? 12.860 11.499 45.525 1.00 81.94 265 THR A O 1
ATOM 2039 N N . SER A 1 266 ? 13.227 9.354 44.989 1.00 87.69 266 SER A N 1
ATOM 2040 C CA . SER A 1 266 ? 11.979 9.156 44.253 1.00 87.69 266 SER A CA 1
ATOM 2041 C C . SER A 1 266 ? 10.891 8.490 45.092 1.00 87.69 266 SER A C 1
ATOM 2043 O O . SER A 1 266 ? 11.135 7.530 45.816 1.00 87.69 266 SER A O 1
ATOM 2045 N N . SER A 1 267 ? 9.655 8.967 44.936 1.00 86.19 267 SER A N 1
ATOM 2046 C CA . SER A 1 267 ? 8.437 8.364 45.498 1.00 86.19 267 SER A CA 1
ATOM 2047 C C . SER A 1 267 ? 7.607 7.594 44.457 1.00 86.19 267 SER A C 1
ATOM 2049 O O . SER A 1 267 ? 6.471 7.199 44.729 1.00 86.19 267 SER A O 1
ATOM 2051 N N . ALA A 1 268 ? 8.141 7.383 43.248 1.00 89.94 268 ALA A N 1
ATOM 2052 C CA . ALA A 1 268 ? 7.435 6.686 42.176 1.00 89.94 268 ALA A CA 1
ATOM 2053 C C . ALA A 1 268 ? 7.219 5.200 42.511 1.00 89.94 268 ALA A C 1
ATOM 2055 O O . ALA A 1 268 ? 8.161 4.486 42.836 1.00 89.94 268 ALA A O 1
ATOM 2056 N N . SER A 1 269 ? 5.991 4.691 42.379 1.00 92.25 269 SER A N 1
ATOM 2057 C CA . SER A 1 269 ? 5.707 3.262 42.596 1.00 92.25 269 SER A CA 1
ATOM 2058 C C . SER A 1 269 ? 6.185 2.401 41.415 1.00 92.25 269 SER A C 1
ATOM 2060 O O . SER A 1 269 ? 6.185 2.852 40.260 1.00 92.25 269 SER A O 1
ATOM 2062 N N . LYS A 1 270 ? 6.572 1.147 41.690 1.00 95.56 270 LYS A N 1
ATOM 2063 C CA . LYS A 1 270 ? 7.059 0.212 40.664 1.00 95.56 270 LYS A CA 1
ATOM 2064 C C . LYS A 1 270 ? 6.004 -0.163 39.620 1.00 95.56 270 LYS A C 1
ATOM 2066 O O . LYS A 1 270 ? 4.807 -0.122 39.887 1.00 95.56 270 LYS A O 1
ATOM 2071 N N . ILE A 1 271 ? 6.484 -0.482 38.419 1.00 97.81 271 ILE A N 1
ATOM 2072 C CA . ILE A 1 271 ? 5.717 -1.153 37.366 1.00 97.81 271 ILE A CA 1
ATOM 2073 C C . ILE A 1 271 ? 5.810 -2.651 37.654 1.00 97.81 271 ILE A C 1
ATOM 2075 O O . ILE A 1 271 ? 6.917 -3.159 37.803 1.00 97.81 271 ILE A O 1
ATOM 2079 N N . THR A 1 272 ? 4.676 -3.344 37.740 1.00 98.12 272 THR A N 1
ATOM 2080 C CA . THR A 1 272 ? 4.628 -4.798 37.992 1.00 98.12 272 THR A CA 1
ATOM 2081 C C . THR A 1 272 ? 4.362 -5.595 36.719 1.00 98.12 272 THR A C 1
ATOM 2083 O O . THR A 1 272 ? 4.762 -6.756 36.628 1.00 98.12 272 THR A O 1
ATOM 2086 N N . PHE A 1 273 ? 3.734 -4.960 35.725 1.00 98.19 273 PHE A N 1
ATOM 2087 C CA . PHE A 1 273 ? 3.290 -5.592 34.492 1.00 98.19 273 PHE A CA 1
ATOM 2088 C C . PHE A 1 273 ? 3.806 -4.804 33.278 1.00 98.19 273 PHE A C 1
ATOM 2090 O O . PHE A 1 273 ? 3.548 -3.609 33.123 1.00 98.19 273 PHE A O 1
ATOM 2097 N N . LEU A 1 274 ? 4.511 -5.483 32.376 1.00 97.19 274 LEU A N 1
ATOM 2098 C CA . LEU A 1 274 ? 4.919 -4.951 31.077 1.00 97.19 274 LEU A CA 1
ATOM 2099 C C . LEU A 1 274 ? 4.421 -5.889 29.976 1.00 97.19 274 LEU A C 1
ATOM 2101 O O . LEU A 1 274 ? 4.736 -7.075 29.980 1.00 97.19 274 LEU A O 1
ATOM 2105 N N . THR A 1 275 ? 3.667 -5.368 29.010 1.00 94.06 275 THR A N 1
ATOM 2106 C CA . THR A 1 275 ? 3.271 -6.134 27.821 1.00 94.06 275 THR A CA 1
ATOM 2107 C C . THR A 1 275 ? 3.695 -5.397 26.560 1.00 94.06 275 THR A C 1
ATOM 2109 O O . THR A 1 275 ? 3.412 -4.211 26.387 1.00 94.06 275 THR A O 1
ATOM 2112 N N . ALA A 1 276 ? 4.442 -6.085 25.702 1.00 91.75 276 ALA A N 1
ATOM 2113 C CA . ALA A 1 276 ? 5.081 -5.493 24.540 1.00 91.75 276 ALA A CA 1
ATOM 2114 C C . ALA A 1 276 ? 5.229 -6.510 23.392 1.00 91.75 276 ALA A C 1
ATOM 2116 O O . ALA A 1 276 ? 4.709 -7.626 23.428 1.00 91.75 276 ALA A O 1
ATOM 2117 N N . VAL A 1 277 ? 5.920 -6.090 22.335 1.00 85.56 277 VAL A N 1
ATOM 2118 C CA . VAL A 1 277 ? 6.251 -6.906 21.158 1.00 85.56 277 VAL A CA 1
ATOM 2119 C C . VAL A 1 277 ? 7.774 -7.098 21.072 1.00 85.56 277 VAL A C 1
ATOM 2121 O O . VAL A 1 277 ? 8.505 -6.244 21.587 1.00 85.56 277 VAL A O 1
ATOM 2124 N N . PRO A 1 278 ? 8.294 -8.145 20.398 1.00 81.50 278 PRO A N 1
ATOM 2125 C CA . PRO A 1 278 ? 9.737 -8.414 20.322 1.00 81.50 278 PRO A CA 1
ATOM 2126 C C . PRO A 1 278 ? 10.592 -7.216 19.871 1.00 81.50 278 PRO A C 1
ATOM 2128 O O . PRO A 1 278 ? 11.695 -7.007 20.371 1.00 81.50 278 PRO A O 1
ATOM 2131 N N . THR A 1 279 ? 10.073 -6.371 18.972 1.00 78.31 279 THR A N 1
ATOM 2132 C CA . THR A 1 279 ? 10.774 -5.170 18.483 1.00 78.31 279 THR A CA 1
ATOM 2133 C C . THR A 1 279 ? 10.931 -4.073 19.543 1.00 78.31 279 THR A C 1
ATOM 2135 O O . THR A 1 279 ? 11.910 -3.331 19.494 1.00 78.31 279 THR A O 1
ATOM 2138 N N . ILE A 1 280 ? 10.022 -3.981 20.522 1.00 85.19 280 ILE A N 1
ATOM 2139 C CA . ILE A 1 280 ? 10.163 -3.080 21.677 1.00 85.19 280 ILE A CA 1
ATOM 2140 C C . ILE A 1 280 ? 11.249 -3.611 22.615 1.00 85.19 280 ILE A C 1
ATOM 2142 O O . ILE A 1 280 ? 12.135 -2.847 22.993 1.00 85.19 280 ILE A O 1
ATOM 2146 N N . TYR A 1 281 ? 11.237 -4.913 22.928 1.00 91.25 281 TYR A N 1
ATOM 2147 C CA . TYR A 1 281 ? 12.271 -5.535 23.761 1.00 91.25 281 TYR A CA 1
ATOM 2148 C C . TYR A 1 281 ? 13.667 -5.384 23.148 1.00 91.25 281 TYR A C 1
ATOM 2150 O O . TYR A 1 281 ? 14.574 -4.928 23.836 1.00 91.25 281 TYR A O 1
ATOM 2158 N N . ASN A 1 282 ? 13.826 -5.637 21.844 1.00 82.31 282 ASN A N 1
ATOM 2159 C CA . ASN A 1 282 ? 15.096 -5.405 21.148 1.00 82.31 282 ASN A CA 1
ATOM 2160 C C . ASN A 1 282 ? 15.546 -3.939 21.227 1.00 82.31 282 ASN A C 1
ATOM 2162 O O . ASN A 1 282 ? 16.696 -3.679 21.562 1.00 82.31 282 ASN A O 1
ATOM 2166 N N . ARG A 1 283 ? 14.651 -2.965 20.999 1.00 81.38 283 ARG A N 1
ATOM 2167 C CA . ARG A 1 283 ? 14.999 -1.536 21.126 1.00 81.38 283 ARG A CA 1
ATOM 2168 C C . ARG A 1 283 ? 15.425 -1.154 22.547 1.00 81.38 283 ARG A C 1
ATOM 2170 O O . ARG A 1 283 ? 16.367 -0.382 22.692 1.00 81.38 283 ARG A O 1
ATOM 2177 N N . LEU A 1 284 ? 14.765 -1.696 23.573 1.00 94.06 284 LEU A N 1
ATOM 2178 C CA . LEU A 1 284 ? 15.140 -1.486 24.975 1.00 94.06 284 LEU A CA 1
ATOM 2179 C C . LEU A 1 284 ? 16.514 -2.098 25.288 1.00 94.06 284 LEU A C 1
ATOM 2181 O O . LEU A 1 284 ? 17.359 -1.411 25.860 1.00 94.06 284 LEU A O 1
ATOM 2185 N N . LEU A 1 285 ? 16.755 -3.346 24.874 1.00 93.81 285 LEU A N 1
ATOM 2186 C CA . LEU A 1 285 ? 18.035 -4.043 25.038 1.00 93.81 285 LEU A CA 1
ATOM 2187 C C . LEU A 1 285 ? 19.182 -3.284 24.355 1.00 93.81 285 LEU A C 1
ATOM 2189 O O . LEU A 1 285 ? 20.198 -3.015 24.990 1.00 93.81 285 LEU A O 1
ATOM 2193 N N . SER A 1 286 ? 19.005 -2.875 23.095 1.00 87.62 286 SER A N 1
ATOM 2194 C CA . SER A 1 286 ? 20.018 -2.127 22.340 1.00 87.62 286 SER A CA 1
ATOM 2195 C C . SER A 1 286 ? 20.293 -0.730 22.903 1.00 87.62 286 SER A C 1
ATOM 2197 O O . SER A 1 286 ? 21.414 -0.248 22.776 1.00 87.62 286 SER A O 1
ATOM 2199 N N . SER A 1 287 ? 19.311 -0.065 23.524 1.00 92.81 287 SER A N 1
ATOM 2200 C CA . SER A 1 287 ? 19.523 1.267 24.109 1.00 92.81 287 SER A CA 1
ATOM 2201 C C . SER A 1 287 ? 20.109 1.234 25.522 1.00 92.81 287 SER A C 1
ATOM 2203 O O . SER A 1 287 ? 20.637 2.247 25.974 1.00 92.81 287 SER A O 1
ATOM 2205 N N . PHE A 1 288 ? 19.990 0.112 26.242 1.00 96.88 288 PHE A N 1
ATOM 2206 C CA . PHE A 1 288 ? 20.397 0.008 27.646 1.00 96.88 288 PHE A CA 1
ATOM 2207 C C . PHE A 1 288 ? 21.871 0.400 27.905 1.00 96.88 288 PHE A C 1
ATOM 2209 O O . PHE A 1 288 ? 22.105 1.160 28.848 1.00 96.88 288 PHE A O 1
ATOM 2216 N N . PRO A 1 289 ? 22.867 -0.012 27.086 1.00 95.31 289 PRO A N 1
ATOM 2217 C CA . PRO A 1 289 ? 24.269 0.359 27.308 1.00 95.31 289 PRO A CA 1
ATOM 2218 C C . PRO A 1 289 ? 24.552 1.868 27.243 1.00 95.31 289 PRO A C 1
ATOM 2220 O O . PRO A 1 289 ? 25.546 2.317 27.806 1.00 95.31 289 PRO A O 1
ATOM 2223 N N . GLY A 1 290 ? 23.692 2.650 26.577 1.00 92.94 290 GLY A N 1
ATOM 2224 C CA . GLY A 1 290 ? 23.828 4.107 26.454 1.00 92.94 290 GLY A CA 1
ATOM 2225 C C . GLY A 1 290 ? 23.286 4.910 27.644 1.00 92.94 290 GLY A C 1
ATOM 2226 O O . GLY A 1 290 ? 23.417 6.132 27.663 1.00 92.94 290 GLY A O 1
ATOM 2227 N N . LEU A 1 291 ? 22.661 4.254 28.627 1.00 95.62 291 LEU A N 1
ATOM 2228 C CA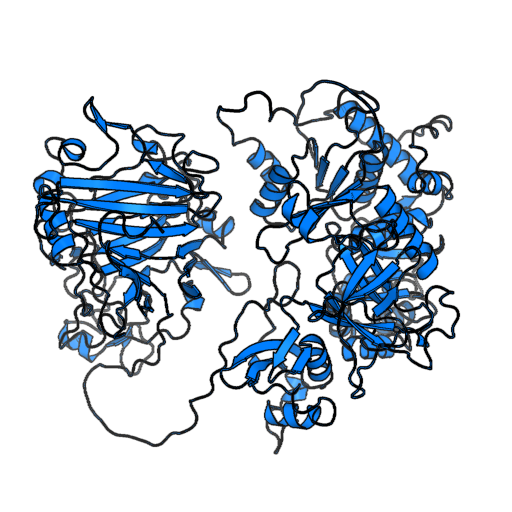 . LEU A 1 291 ? 22.149 4.896 29.842 1.00 95.62 291 LEU A CA 1
ATOM 2229 C C . LEU A 1 291 ? 23.289 5.187 30.832 1.00 95.62 291 LEU A C 1
ATOM 2231 O O . LEU A 1 291 ? 24.302 4.487 30.840 1.00 95.62 291 LEU A O 1
ATOM 2235 N N . SER A 1 292 ? 23.114 6.165 31.728 1.00 96.50 292 SER A N 1
ATOM 2236 C CA . SER A 1 292 ? 24.087 6.398 32.807 1.00 96.50 292 SER A CA 1
ATOM 2237 C C . SER A 1 292 ? 24.148 5.200 33.775 1.00 96.50 292 SER A C 1
ATOM 2239 O O . SER A 1 292 ? 23.129 4.530 33.964 1.00 96.50 292 SER A O 1
ATOM 2241 N N . PRO A 1 293 ? 25.293 4.926 34.435 1.00 96.62 293 PRO A N 1
ATOM 2242 C CA . PRO A 1 293 ? 25.433 3.776 35.337 1.00 96.62 293 PRO A CA 1
ATOM 2243 C C . PRO A 1 293 ? 24.377 3.718 36.452 1.00 96.62 293 PRO A C 1
ATOM 2245 O O . PRO A 1 293 ? 23.871 2.644 36.766 1.00 96.62 293 PRO A O 1
ATOM 2248 N N . GLU A 1 294 ? 23.990 4.876 36.994 1.00 95.62 294 GLU A N 1
ATOM 2249 C CA . GLU A 1 294 ? 22.933 5.004 38.006 1.00 95.62 294 GLU A CA 1
ATOM 2250 C C . GLU A 1 294 ? 21.565 4.547 37.467 1.00 95.62 294 GLU A C 1
ATOM 2252 O O . GLU A 1 294 ? 20.869 3.750 38.099 1.00 95.62 294 GLU A O 1
ATOM 2257 N N . VAL A 1 295 ? 21.199 4.992 36.255 1.00 96.38 295 VAL A N 1
ATOM 2258 C CA . VAL A 1 295 ? 19.958 4.572 35.585 1.00 96.38 295 VAL A CA 1
ATOM 2259 C C . VAL A 1 295 ? 20.023 3.089 35.223 1.00 96.38 295 VAL A C 1
ATOM 2261 O O . VAL A 1 295 ? 19.022 2.400 35.381 1.00 96.38 295 VAL A O 1
ATOM 2264 N N . GLN A 1 296 ? 21.178 2.573 34.788 1.00 97.50 296 GLN A N 1
ATOM 2265 C CA . GLN A 1 296 ? 21.361 1.148 34.487 1.00 97.50 296 GLN A CA 1
ATOM 2266 C C . GLN A 1 296 ? 21.123 0.259 35.718 1.00 97.50 296 GLN A C 1
ATOM 2268 O O . GLN A 1 296 ? 20.422 -0.749 35.616 1.00 97.50 296 GLN A O 1
ATOM 2273 N N . GLU A 1 297 ? 21.679 0.612 36.880 1.00 96.81 297 GLU A N 1
ATOM 2274 C CA . GLU A 1 297 ? 21.502 -0.162 38.116 1.00 96.81 297 GLU A CA 1
ATOM 2275 C C . GLU A 1 297 ? 20.039 -0.144 38.590 1.00 96.81 297 GLU A C 1
ATOM 2277 O O . GLU A 1 297 ? 19.451 -1.194 38.871 1.00 96.81 297 GLU A O 1
ATOM 2282 N N . ALA A 1 298 ? 19.427 1.042 38.623 1.00 97.38 298 ALA A N 1
ATOM 2283 C CA . ALA A 1 298 ? 18.032 1.223 39.010 1.00 97.38 298 ALA A CA 1
ATOM 2284 C C . ALA A 1 298 ? 17.059 0.532 38.032 1.00 97.38 298 ALA A C 1
ATOM 2286 O O . ALA A 1 298 ? 16.101 -0.113 38.459 1.00 97.38 298 ALA A O 1
ATOM 2287 N N . ALA A 1 299 ? 17.324 0.594 36.723 1.00 97.19 299 ALA A N 1
ATOM 2288 C CA . ALA A 1 299 ? 16.535 -0.085 35.697 1.00 97.19 299 ALA A CA 1
ATOM 2289 C C . ALA A 1 299 ? 16.602 -1.613 35.822 1.00 97.19 299 ALA A C 1
ATOM 2291 O O . ALA A 1 299 ? 15.561 -2.262 35.734 1.00 97.19 299 ALA A O 1
ATOM 2292 N N . LYS A 1 300 ? 17.791 -2.185 36.075 1.00 97.81 300 LYS A N 1
ATOM 2293 C CA . LYS A 1 300 ? 17.967 -3.630 36.321 1.00 97.81 300 LYS A CA 1
ATOM 2294 C C . LYS A 1 300 ? 17.129 -4.108 37.505 1.00 97.81 300 LYS A C 1
ATOM 2296 O O . LYS A 1 300 ? 16.401 -5.086 37.371 1.00 97.81 300 LYS A O 1
ATOM 2301 N N . LYS A 1 301 ? 17.156 -3.373 38.624 1.00 96.94 301 LYS A N 1
ATOM 2302 C CA . LYS A 1 301 ? 16.281 -3.630 39.784 1.00 96.94 301 LYS A CA 1
ATOM 2303 C C . LYS A 1 301 ? 14.799 -3.563 39.401 1.00 96.94 301 LYS A C 1
ATOM 2305 O O . LYS A 1 301 ? 14.021 -4.407 39.834 1.00 96.94 301 LYS A O 1
ATOM 2310 N N . GLY A 1 302 ? 14.413 -2.600 38.563 1.00 97.44 302 GLY A N 1
ATOM 2311 C CA . GLY A 1 302 ? 13.030 -2.418 38.122 1.00 97.44 302 GLY A CA 1
ATOM 2312 C C . GLY A 1 302 ? 12.470 -3.519 37.224 1.00 97.44 302 GLY A C 1
ATOM 2313 O O . GLY A 1 302 ? 11.272 -3.775 37.296 1.00 97.44 302 GLY A O 1
ATOM 2314 N N . ILE A 1 303 ? 13.300 -4.191 36.421 1.00 98.06 303 ILE A N 1
ATOM 2315 C CA . ILE A 1 303 ? 12.869 -5.305 35.552 1.00 98.06 303 ILE A CA 1
ATOM 2316 C C . ILE A 1 303 ? 13.063 -6.698 36.175 1.00 98.06 303 ILE A C 1
ATOM 2318 O O . ILE A 1 303 ? 12.658 -7.689 35.563 1.00 98.06 303 ILE A O 1
ATOM 2322 N N . ALA A 1 304 ? 13.667 -6.786 37.363 1.00 97.94 304 ALA A N 1
ATOM 2323 C CA . ALA A 1 304 ? 13.904 -8.044 38.068 1.00 97.94 304 ALA A CA 1
ATOM 2324 C C . ALA A 1 304 ? 12.587 -8.745 38.480 1.00 97.94 304 ALA A C 1
ATOM 2326 O O . ALA A 1 304 ? 11.583 -8.051 38.690 1.00 97.94 304 ALA A O 1
ATOM 2327 N N . PRO A 1 305 ? 12.552 -10.091 38.601 1.00 96.44 305 PRO A N 1
ATOM 2328 C CA . PRO A 1 305 ? 11.324 -10.861 38.851 1.00 96.44 305 PRO A CA 1
ATOM 2329 C C . PRO A 1 305 ? 10.499 -10.396 40.061 1.00 96.44 305 PRO A C 1
ATOM 2331 O O . PRO A 1 305 ? 9.272 -10.380 40.016 1.00 96.44 305 PRO A O 1
ATOM 2334 N N . GLU A 1 306 ? 11.163 -9.976 41.139 1.00 95.88 306 GLU A N 1
ATOM 2335 C CA . GLU A 1 306 ? 10.544 -9.493 42.378 1.00 95.88 306 GLU A CA 1
ATOM 2336 C C . GLU A 1 306 ? 9.874 -8.110 42.244 1.00 95.88 306 GLU A C 1
ATOM 2338 O O . GLU A 1 306 ? 9.093 -7.685 43.107 1.00 95.88 306 GLU A O 1
ATOM 2343 N N . ASN A 1 307 ? 10.165 -7.384 41.162 1.00 96.88 307 ASN A N 1
ATOM 2344 C CA . ASN A 1 307 ? 9.636 -6.050 40.894 1.00 96.88 307 ASN A CA 1
ATOM 2345 C C . ASN A 1 307 ? 8.686 -6.022 39.701 1.00 96.88 307 ASN A C 1
ATOM 2347 O O . ASN A 1 307 ? 7.570 -5.521 39.847 1.00 96.88 307 ASN A O 1
ATOM 2351 N N . LEU A 1 308 ? 9.088 -6.627 38.585 1.00 97.94 308 LEU A N 1
ATOM 2352 C CA . LEU A 1 308 ? 8.284 -6.797 37.383 1.00 97.94 308 LEU A CA 1
ATOM 2353 C C . LEU A 1 308 ? 7.783 -8.246 37.312 1.00 97.94 308 LEU A C 1
ATOM 2355 O O . LEU A 1 308 ? 8.378 -9.077 36.626 1.00 97.94 308 LEU A O 1
ATOM 2359 N N . ARG A 1 309 ? 6.687 -8.556 38.020 1.00 96.44 309 ARG A N 1
ATOM 2360 C CA . ARG A 1 309 ? 6.150 -9.929 38.124 1.00 96.44 309 ARG A CA 1
ATOM 2361 C C . ARG A 1 309 ? 5.818 -10.565 36.768 1.00 96.44 309 ARG A C 1
ATOM 2363 O O . ARG A 1 309 ? 5.783 -11.790 36.662 1.00 96.44 309 ARG A O 1
ATOM 2370 N N . LEU A 1 310 ? 5.498 -9.750 35.757 1.00 97.19 310 LEU A N 1
ATOM 2371 C CA . LEU A 1 310 ? 5.057 -10.239 34.456 1.00 97.19 310 LEU A CA 1
ATOM 2372 C C . LEU A 1 310 ? 5.483 -9.327 33.296 1.00 97.19 310 LEU A C 1
ATOM 2374 O O . LEU A 1 310 ? 5.189 -8.134 33.246 1.00 97.19 310 LEU A O 1
ATOM 2378 N N . ASN A 1 311 ? 6.170 -9.942 32.341 1.00 97.38 311 ASN A N 1
ATOM 2379 C CA . ASN A 1 311 ? 6.783 -9.376 31.150 1.00 97.38 311 ASN A CA 1
ATOM 2380 C C . ASN A 1 311 ? 6.373 -10.214 29.920 1.00 97.38 311 ASN A C 1
ATOM 2382 O O . ASN A 1 311 ? 6.911 -11.293 29.675 1.00 97.38 311 ASN A O 1
ATOM 2386 N N . ILE A 1 312 ? 5.390 -9.739 29.153 1.00 96.25 312 ILE A N 1
ATOM 2387 C CA . ILE A 1 312 ? 4.786 -10.493 28.041 1.00 96.25 312 ILE A CA 1
ATOM 2388 C C . ILE A 1 312 ? 5.304 -10.001 26.692 1.00 96.25 312 ILE A C 1
ATOM 2390 O O . ILE A 1 312 ? 5.170 -8.819 26.367 1.00 96.25 312 ILE A O 1
ATOM 2394 N N . SER A 1 313 ? 5.764 -10.939 25.866 1.00 90.81 313 SER A N 1
ATOM 2395 C CA . SER A 1 313 ? 6.020 -10.746 24.440 1.00 90.81 313 SER A CA 1
ATOM 2396 C C . SER A 1 313 ? 4.939 -11.436 23.604 1.00 90.81 313 SER A C 1
ATOM 2398 O O . SER A 1 313 ? 4.567 -12.580 23.860 1.00 90.81 313 SER A O 1
ATOM 2400 N N . GLY A 1 314 ? 4.419 -10.754 22.585 1.00 85.56 314 GLY A N 1
ATOM 2401 C CA . GLY A 1 314 ? 3.440 -11.344 21.673 1.00 85.56 314 GLY A CA 1
ATOM 2402 C C . GLY A 1 314 ? 3.269 -10.563 20.374 1.00 85.56 314 GLY A C 1
ATOM 2403 O O . GLY A 1 314 ? 4.047 -9.664 20.061 1.00 85.56 314 GLY A O 1
ATOM 2404 N N . SER A 1 315 ? 2.231 -10.914 19.607 1.00 76.94 315 SER A N 1
ATOM 2405 C CA . SER A 1 315 ? 1.898 -10.349 18.279 1.00 76.94 315 SER A CA 1
ATOM 2406 C C . SER A 1 315 ? 2.926 -10.613 17.155 1.00 76.94 315 SER A C 1
ATOM 2408 O O . SER A 1 315 ? 2.654 -10.293 15.996 1.00 76.94 315 SER A O 1
ATOM 2410 N N . ALA A 1 316 ? 4.067 -11.224 17.480 1.00 76.50 316 ALA A N 1
ATOM 2411 C CA . ALA A 1 316 ? 5.062 -11.812 16.583 1.00 76.50 316 ALA A CA 1
ATOM 2412 C C . ALA A 1 316 ? 5.852 -12.892 17.353 1.00 76.50 316 ALA A C 1
ATOM 2414 O O . ALA A 1 316 ? 5.839 -12.883 18.586 1.00 76.50 316 ALA A O 1
ATOM 2415 N N . ALA A 1 317 ? 6.548 -13.787 16.645 1.00 76.44 317 ALA A N 1
ATOM 2416 C CA . ALA A 1 317 ? 7.442 -14.769 17.264 1.00 76.44 317 ALA A CA 1
ATOM 2417 C C . ALA A 1 317 ? 8.575 -14.072 18.043 1.00 76.44 317 ALA A C 1
ATOM 2419 O O . ALA A 1 317 ? 9.137 -13.080 17.568 1.00 76.44 317 ALA A O 1
ATOM 2420 N N . LEU A 1 318 ? 8.907 -14.578 19.233 1.00 82.75 318 LEU A N 1
ATOM 2421 C CA . LEU A 1 318 ? 10.001 -14.067 20.058 1.00 82.75 318 LEU A CA 1
ATOM 2422 C C . LEU A 1 318 ? 11.308 -14.802 19.702 1.00 82.75 318 LEU A C 1
ATOM 2424 O O . LEU A 1 318 ? 11.370 -16.022 19.837 1.00 82.75 318 LEU A O 1
ATOM 2428 N N . PRO A 1 319 ? 12.376 -14.103 19.279 1.00 80.31 319 PRO A N 1
ATOM 2429 C CA . PRO A 1 319 ? 13.669 -14.747 19.080 1.00 80.31 319 PRO A CA 1
ATOM 2430 C C . PRO A 1 319 ? 14.277 -15.192 20.418 1.00 80.31 319 PRO A C 1
ATOM 2432 O O . PRO A 1 319 ? 14.374 -14.388 21.349 1.00 80.31 319 PRO A O 1
ATOM 2435 N N . THR A 1 320 ? 14.776 -16.430 20.488 1.00 81.94 320 THR A N 1
ATOM 2436 C CA . THR A 1 320 ? 15.538 -16.957 21.639 1.00 81.94 320 THR A CA 1
ATOM 2437 C C . THR A 1 320 ? 16.634 -15.994 22.135 1.00 81.94 320 THR A C 1
ATOM 2439 O O . THR A 1 320 ? 16.690 -15.755 23.340 1.00 81.94 320 THR A O 1
ATOM 2442 N N . PRO A 1 321 ? 17.447 -15.334 21.278 1.00 80.75 321 PRO A N 1
ATOM 2443 C CA . PRO A 1 321 ? 18.431 -14.349 21.744 1.00 80.75 321 PRO A CA 1
ATOM 2444 C C . PRO A 1 321 ? 17.820 -13.144 22.461 1.00 80.75 321 PRO A C 1
ATOM 2446 O O . PRO A 1 321 ? 18.383 -12.679 23.445 1.00 80.75 321 PRO A O 1
ATOM 2449 N N . THR A 1 322 ? 16.665 -12.643 22.007 1.00 83.31 322 THR A N 1
ATOM 2450 C CA . THR A 1 322 ? 15.943 -11.544 22.670 1.00 83.31 322 THR A CA 1
ATOM 2451 C C . THR A 1 322 ? 15.460 -11.973 24.053 1.00 83.31 322 THR A C 1
ATOM 2453 O O . THR A 1 322 ? 15.566 -11.211 25.013 1.00 83.31 322 THR A O 1
ATOM 2456 N N . LYS A 1 323 ? 14.950 -13.205 24.159 1.00 91.56 323 LYS A N 1
ATOM 2457 C CA . LYS A 1 323 ? 14.475 -13.804 25.409 1.00 91.56 323 LYS A CA 1
ATOM 2458 C C . LYS A 1 323 ? 15.613 -14.006 26.408 1.00 91.56 323 LYS A C 1
ATOM 2460 O O . LYS A 1 323 ? 15.496 -13.538 27.538 1.00 91.56 323 LYS A O 1
ATOM 2465 N N . GLN A 1 324 ? 16.721 -14.603 25.966 1.00 91.56 324 GLN A N 1
ATOM 2466 C CA . GLN A 1 324 ? 17.919 -14.807 26.779 1.00 91.56 324 GLN A CA 1
ATOM 2467 C C . GLN A 1 324 ? 18.532 -13.471 27.211 1.00 91.56 324 GLN A C 1
ATOM 2469 O O . GLN A 1 324 ? 18.727 -13.251 28.398 1.00 91.56 324 GLN A O 1
ATOM 2474 N N . ALA A 1 325 ? 18.744 -12.529 26.287 1.00 92.19 325 ALA A N 1
ATOM 2475 C CA . ALA A 1 325 ? 19.318 -11.224 26.615 1.00 92.19 325 ALA A CA 1
ATOM 2476 C C . ALA A 1 325 ? 18.441 -10.419 27.590 1.00 92.19 325 ALA A C 1
ATOM 2478 O O . ALA A 1 325 ? 18.969 -9.709 28.446 1.00 92.19 325 ALA A O 1
ATOM 2479 N N . TRP A 1 326 ? 17.109 -10.539 27.503 1.00 96.88 326 TRP A N 1
ATOM 2480 C CA . TRP A 1 326 ? 16.214 -9.960 28.506 1.00 96.88 326 TRP A CA 1
ATOM 2481 C C . TRP A 1 326 ? 16.324 -10.679 29.853 1.00 96.88 326 TRP A C 1
ATOM 2483 O O . TRP A 1 326 ? 16.420 -10.005 30.878 1.00 96.88 326 TRP A O 1
ATOM 2493 N N . GLN A 1 327 ? 16.353 -12.014 29.876 1.00 97.25 327 GLN A N 1
ATOM 2494 C CA . GLN A 1 327 ? 16.536 -12.801 31.099 1.00 97.25 327 GLN A CA 1
ATOM 2495 C C . GLN A 1 327 ? 17.864 -12.461 31.798 1.00 97.25 327 GLN A C 1
ATOM 2497 O O . GLN A 1 327 ? 17.867 -12.205 33.000 1.00 97.25 327 GLN A O 1
ATOM 2502 N N . ASP A 1 328 ? 18.963 -12.374 31.050 1.00 97.19 328 ASP A N 1
ATOM 2503 C CA . ASP A 1 328 ? 20.292 -12.019 31.554 1.00 97.19 328 ASP A CA 1
ATOM 2504 C C . ASP A 1 328 ? 20.310 -10.587 32.111 1.00 97.19 328 ASP A C 1
ATOM 2506 O O . ASP A 1 328 ? 20.764 -10.349 33.232 1.00 97.19 328 ASP A O 1
ATOM 2510 N N . LEU A 1 329 ? 19.767 -9.620 31.357 1.00 97.44 329 LEU A N 1
ATOM 2511 C CA . LEU A 1 329 ? 19.718 -8.217 31.778 1.00 97.44 329 LEU A CA 1
ATOM 2512 C C . LEU A 1 329 ? 18.854 -8.017 33.032 1.00 97.44 329 LEU A C 1
ATOM 2514 O O . LEU A 1 329 ? 19.174 -7.175 33.870 1.00 97.44 329 LEU A O 1
ATOM 2518 N N . SER A 1 330 ? 17.773 -8.787 33.155 1.00 96.50 330 SER A N 1
ATOM 2519 C CA . SER A 1 330 ? 16.808 -8.722 34.258 1.00 96.50 330 SER A CA 1
ATOM 2520 C C . SER A 1 330 ? 17.129 -9.630 35.444 1.00 96.50 330 SER A C 1
ATOM 2522 O O . SER A 1 330 ? 16.306 -9.740 36.348 1.00 96.50 330 SER A O 1
ATOM 2524 N N . ASN A 1 331 ? 18.300 -10.277 35.468 1.00 94.44 331 ASN A N 1
ATOM 2525 C CA . ASN A 1 331 ? 18.687 -11.203 36.537 1.00 94.44 331 ASN A CA 1
ATOM 2526 C C . ASN A 1 331 ? 17.665 -12.349 36.745 1.00 94.44 331 ASN A C 1
ATOM 2528 O O . ASN A 1 331 ? 17.329 -12.712 37.871 1.00 94.44 331 ASN A O 1
ATOM 2532 N N . GLY A 1 332 ? 17.161 -12.915 35.643 1.00 94.75 332 GLY A N 1
ATOM 2533 C CA . GLY A 1 332 ? 16.346 -14.133 35.631 1.00 94.75 332 GLY A CA 1
ATOM 2534 C C . GLY A 1 332 ? 14.891 -13.983 35.178 1.00 94.75 332 GLY A C 1
ATOM 2535 O O . GLY A 1 332 ? 14.182 -14.986 35.172 1.00 94.75 332 GLY A O 1
ATOM 2536 N N . ASN A 1 333 ? 14.419 -12.797 34.775 1.00 97.31 333 ASN A N 1
ATOM 2537 C CA . ASN A 1 333 ? 13.015 -12.603 34.390 1.00 97.31 333 ASN A CA 1
ATOM 2538 C C . ASN A 1 333 ? 12.743 -13.064 32.944 1.00 97.31 333 ASN A C 1
ATOM 2540 O O . ASN A 1 333 ? 12.938 -12.317 31.987 1.00 97.31 333 ASN A O 1
ATOM 2544 N N . VAL A 1 334 ? 12.287 -14.304 32.763 1.00 96.94 334 VAL A N 1
ATOM 2545 C CA . VAL A 1 334 ? 12.019 -14.907 31.440 1.00 96.94 334 VAL A CA 1
ATOM 2546 C C . VAL A 1 334 ? 10.810 -14.243 30.774 1.00 96.94 334 VAL A C 1
ATOM 2548 O O . VAL A 1 334 ? 9.791 -14.083 31.428 1.00 96.94 334 VAL A O 1
ATOM 2551 N N . LEU A 1 335 ? 10.842 -13.896 29.483 1.00 97.06 335 LEU A N 1
ATOM 2552 C CA . LEU A 1 335 ? 9.644 -13.366 28.801 1.00 97.06 335 LEU A CA 1
ATOM 2553 C C . LEU A 1 335 ? 8.551 -14.441 28.647 1.00 97.06 335 LEU A C 1
ATOM 2555 O O . LEU A 1 335 ? 8.839 -15.565 28.239 1.00 97.06 335 LEU A O 1
ATOM 2559 N N . LEU A 1 336 ? 7.295 -14.088 28.943 1.00 96.88 336 LEU A N 1
ATOM 2560 C CA . LEU A 1 336 ? 6.129 -14.935 28.664 1.00 96.88 336 LEU A CA 1
ATOM 2561 C C . LEU A 1 336 ? 5.712 -14.780 27.197 1.00 96.88 336 LEU A C 1
ATOM 2563 O O . LEU A 1 336 ? 5.484 -13.663 26.729 1.00 96.88 336 LEU A O 1
ATOM 2567 N N . GLU A 1 337 ? 5.590 -15.903 26.491 1.00 94.62 337 GLU A N 1
ATOM 2568 C CA . GLU A 1 337 ? 5.133 -15.980 25.099 1.00 94.62 337 GLU A CA 1
ATOM 2569 C C . GLU A 1 337 ? 3.647 -16.360 25.026 1.00 94.62 337 GLU A C 1
ATOM 2571 O O . GLU A 1 337 ? 3.143 -17.127 25.850 1.00 94.62 337 GLU A O 1
ATOM 2576 N N . ARG A 1 338 ? 2.927 -15.801 24.045 1.00 94.75 338 ARG A N 1
ATOM 2577 C CA . ARG A 1 338 ? 1.493 -16.056 23.833 1.00 94.75 338 ARG A CA 1
ATOM 2578 C C . ARG A 1 338 ? 1.077 -15.859 22.376 1.00 94.75 338 ARG A C 1
ATOM 2580 O O . ARG A 1 338 ? 1.557 -14.943 21.702 1.00 94.75 338 ARG A O 1
ATOM 2587 N N . PHE A 1 339 ? 0.096 -16.634 21.922 1.00 94.50 339 PHE A N 1
ATOM 2588 C CA . PHE A 1 339 ? -0.540 -16.506 20.609 1.00 94.50 339 PHE A CA 1
ATOM 2589 C C . PHE A 1 339 ? -1.933 -15.865 20.711 1.00 94.50 339 PHE A C 1
ATOM 2591 O O . PHE A 1 339 ? -2.693 -16.073 21.658 1.00 94.50 339 PHE A O 1
ATOM 2598 N N . GLY A 1 340 ? -2.262 -15.035 19.723 1.00 92.25 340 GLY A N 1
ATOM 2599 C CA . GLY A 1 340 ? -3.534 -14.325 19.657 1.00 92.25 340 GLY A CA 1
ATOM 2600 C C . GLY A 1 340 ? -3.630 -13.427 18.428 1.00 92.25 340 GLY A C 1
ATOM 2601 O O . GLY A 1 340 ? -2.615 -12.925 17.937 1.00 92.25 340 GLY A O 1
ATOM 2602 N N . MET A 1 341 ? -4.857 -13.213 17.965 1.00 91.25 341 MET A N 1
ATOM 2603 C CA . MET A 1 341 ? -5.223 -12.445 16.773 1.00 91.25 341 MET A CA 1
ATOM 2604 C C . MET A 1 341 ? -6.520 -11.670 17.034 1.00 91.25 341 MET A C 1
ATOM 2606 O O . MET A 1 341 ? -7.235 -11.954 17.993 1.00 91.25 341 MET A O 1
ATOM 2610 N N . THR A 1 342 ? -6.821 -10.668 16.209 1.00 90.12 342 THR A N 1
ATOM 2611 C CA . THR A 1 342 ? -7.958 -9.755 16.423 1.00 90.12 342 THR A CA 1
ATOM 2612 C C . THR A 1 342 ? -9.288 -10.497 16.565 1.00 90.12 342 THR A C 1
ATOM 2614 O O . THR A 1 342 ? -10.106 -10.136 17.401 1.00 90.12 342 THR A O 1
ATOM 2617 N N . GLU A 1 343 ? -9.461 -11.575 15.807 1.00 94.19 343 GLU A N 1
ATOM 2618 C CA . GLU A 1 343 ? -10.642 -12.436 15.757 1.00 94.19 343 GLU A CA 1
ATOM 2619 C C . GLU A 1 343 ? -10.919 -13.234 17.044 1.00 94.19 343 GLU A C 1
ATOM 2621 O O . GLU A 1 343 ? -12.016 -13.759 17.202 1.00 94.19 343 GLU A O 1
ATOM 2626 N N . VAL A 1 344 ? -9.958 -13.357 17.965 1.00 92.88 344 VAL A N 1
ATOM 2627 C CA . VAL A 1 344 ? -10.099 -14.199 19.177 1.00 92.88 344 VAL A CA 1
ATOM 2628 C C . VAL A 1 344 ? -9.524 -13.565 20.446 1.00 92.88 344 VAL A C 1
ATOM 2630 O O . VAL A 1 344 ? -9.599 -14.151 21.523 1.00 92.88 344 VAL A O 1
ATOM 2633 N N . GLY A 1 345 ? -8.896 -12.391 20.336 1.00 92.50 345 GLY A N 1
ATOM 2634 C CA . GLY A 1 345 ? -8.077 -11.835 21.406 1.00 92.50 345 GLY A CA 1
ATOM 2635 C C . GLY A 1 345 ? -6.827 -12.681 21.623 1.00 92.50 345 GLY A C 1
ATOM 2636 O O . GLY A 1 345 ? -5.980 -12.794 20.734 1.00 92.50 345 GLY A O 1
ATOM 2637 N N . MET A 1 346 ? -6.696 -13.250 22.817 1.00 94.75 346 MET A N 1
ATOM 2638 C CA . MET A 1 346 ? -5.613 -14.163 23.178 1.00 94.75 346 MET A CA 1
ATOM 2639 C C . MET A 1 346 ? -6.185 -15.574 23.259 1.00 94.75 346 MET A C 1
ATOM 2641 O O . MET A 1 346 ? -7.212 -15.775 23.899 1.00 94.75 346 MET A O 1
ATOM 2645 N N . ALA A 1 347 ? -5.533 -16.537 22.606 1.00 96.06 347 ALA A N 1
ATOM 2646 C CA . ALA A 1 347 ? -6.051 -17.902 22.493 1.00 96.06 347 ALA A CA 1
ATOM 2647 C C . ALA A 1 347 ? -5.170 -18.954 23.171 1.00 96.06 347 ALA A C 1
ATOM 2649 O O . ALA A 1 347 ? -5.691 -19.941 23.679 1.00 96.06 347 ALA A O 1
ATOM 2650 N N . ILE A 1 348 ? -3.849 -18.758 23.169 1.00 97.44 348 ILE A N 1
ATOM 2651 C CA . ILE A 1 348 ? -2.875 -19.718 23.701 1.00 97.44 348 ILE A CA 1
ATOM 2652 C C . ILE A 1 348 ? -1.794 -18.928 24.450 1.00 97.44 348 ILE A C 1
ATOM 2654 O O . ILE A 1 348 ? -1.377 -17.867 23.976 1.00 97.44 348 ILE A O 1
ATOM 2658 N N . SER A 1 349 ? -1.364 -19.401 25.618 1.00 97.19 349 SER A N 1
ATOM 2659 C CA . SER A 1 349 ? -0.359 -18.736 26.455 1.00 97.19 349 SER A CA 1
ATOM 2660 C C . SER A 1 349 ? 0.559 -19.737 27.147 1.00 97.19 349 SER A C 1
ATOM 2662 O O . SER A 1 349 ? 0.107 -20.771 27.637 1.00 97.19 349 SER A O 1
ATOM 2664 N N . CYS A 1 350 ? 1.839 -19.386 27.283 1.00 97.00 350 CYS A N 1
ATOM 2665 C CA . CYS A 1 350 ? 2.715 -20.014 28.268 1.00 97.00 350 CYS A CA 1
ATOM 2666 C C . CYS A 1 350 ? 2.224 -19.708 29.692 1.00 97.00 350 CYS A C 1
ATOM 2668 O O . CYS A 1 350 ? 1.494 -18.735 29.917 1.00 97.00 350 CYS A O 1
ATOM 2670 N N . GLY A 1 351 ? 2.629 -20.549 30.642 1.00 95.56 351 GLY A N 1
ATOM 2671 C CA . GLY A 1 351 ? 2.303 -20.394 32.057 1.00 95.56 351 GLY A CA 1
ATOM 2672 C C . GLY A 1 351 ? 3.051 -19.241 32.736 1.00 95.56 351 GLY A C 1
ATOM 2673 O O . GLY A 1 351 ? 3.998 -18.657 32.195 1.00 95.56 351 GLY A O 1
ATOM 2674 N N . LEU A 1 352 ? 2.620 -18.910 33.955 1.00 95.31 352 LEU A N 1
ATOM 2675 C CA . LEU A 1 352 ? 3.277 -17.906 34.790 1.00 95.31 352 LEU A CA 1
ATOM 2676 C C . LEU A 1 352 ? 4.609 -18.404 35.355 1.00 95.31 352 LEU A C 1
ATOM 2678 O O . LEU A 1 352 ? 5.530 -17.598 35.484 1.00 95.31 352 LEU A O 1
ATOM 2682 N N . ASP A 1 353 ? 4.751 -19.694 35.643 1.00 94.81 353 ASP A N 1
ATOM 2683 C CA . ASP A 1 353 ? 6.018 -20.250 36.113 1.00 94.81 353 ASP A CA 1
ATOM 2684 C C . ASP A 1 353 ? 7.069 -20.209 34.988 1.00 94.81 353 ASP A C 1
ATOM 2686 O O . ASP A 1 353 ? 6.779 -20.481 33.824 1.00 94.81 353 ASP A O 1
ATOM 2690 N N . PHE A 1 354 ? 8.325 -19.879 35.308 1.00 95.19 354 PHE A N 1
ATOM 2691 C CA . PHE A 1 354 ? 9.379 -19.762 34.287 1.00 95.19 354 PHE A CA 1
ATOM 2692 C C . PHE A 1 354 ? 9.678 -21.086 33.561 1.00 95.19 354 PHE A C 1
ATOM 2694 O O . PHE A 1 354 ? 10.073 -21.051 32.398 1.00 95.19 354 PHE A O 1
ATOM 2701 N N . ALA A 1 355 ? 9.428 -22.236 34.198 1.00 94.00 355 ALA A N 1
ATOM 2702 C CA . ALA A 1 355 ? 9.538 -23.559 33.574 1.00 94.00 355 ALA A CA 1
ATOM 2703 C C . ALA A 1 355 ? 8.512 -23.793 32.446 1.00 94.00 355 ALA A C 1
ATOM 2705 O O . ALA A 1 355 ? 8.751 -24.608 31.560 1.00 94.00 355 ALA A O 1
ATOM 2706 N N . ASP A 1 356 ? 7.402 -23.049 32.442 1.00 95.75 356 ASP A N 1
ATOM 2707 C CA . ASP A 1 356 ? 6.349 -23.155 31.428 1.00 95.75 356 ASP A CA 1
ATOM 2708 C C . ASP A 1 356 ? 6.604 -22.256 30.210 1.00 95.75 356 ASP A C 1
ATOM 2710 O O . ASP A 1 356 ? 5.896 -22.334 29.207 1.00 95.75 356 ASP A O 1
ATOM 2714 N N . ARG A 1 357 ? 7.613 -21.379 30.275 1.00 94.75 357 ARG A N 1
ATOM 2715 C CA . ARG A 1 357 ? 7.961 -20.425 29.213 1.00 94.75 357 ARG A CA 1
ATOM 2716 C C . ARG A 1 357 ? 8.967 -21.065 28.248 1.00 94.75 357 ARG A C 1
ATOM 2718 O O . ARG A 1 357 ? 10.053 -20.535 28.035 1.00 94.75 357 ARG A O 1
ATOM 2725 N N . VAL A 1 358 ? 8.607 -22.218 27.681 1.00 93.69 358 VAL A N 1
ATOM 2726 C CA . VAL A 1 358 ? 9.460 -23.048 26.804 1.00 93.69 358 VAL A CA 1
ATOM 2727 C C . VAL A 1 358 ? 9.743 -22.359 25.463 1.00 93.69 358 VAL A C 1
ATOM 2729 O O . VAL A 1 358 ? 8.849 -21.782 24.851 1.00 93.69 358 VAL A O 1
ATOM 2732 N N . ASP A 1 359 ? 10.986 -22.428 24.984 1.00 87.88 359 ASP A N 1
ATOM 2733 C CA . ASP A 1 359 ? 11.422 -21.776 23.742 1.00 87.88 359 ASP A CA 1
ATOM 2734 C C . ASP A 1 359 ? 10.695 -22.270 22.484 1.00 87.88 359 ASP A C 1
ATOM 2736 O O . ASP A 1 359 ? 10.627 -23.466 22.196 1.00 87.88 359 ASP A O 1
ATOM 2740 N N . GLY A 1 360 ? 10.162 -21.318 21.709 1.00 84.62 360 GLY A N 1
ATOM 2741 C CA . GLY A 1 360 ? 9.378 -21.590 20.502 1.00 84.62 360 GLY A CA 1
ATOM 2742 C C . GLY A 1 360 ? 7.974 -22.143 20.767 1.00 84.62 360 GLY A C 1
ATOM 2743 O O . GLY A 1 360 ? 7.250 -22.420 19.810 1.00 84.62 360 GLY A O 1
ATOM 2744 N N . SER A 1 361 ? 7.591 -22.303 22.035 1.00 93.94 361 SER A N 1
ATOM 2745 C CA . SER A 1 361 ? 6.238 -22.659 22.445 1.00 93.94 361 SER A CA 1
ATOM 2746 C C . SER A 1 361 ? 5.431 -21.402 22.744 1.00 93.94 361 SER A C 1
ATOM 2748 O O . SER A 1 361 ? 5.938 -20.442 23.320 1.00 93.94 361 SER A O 1
ATOM 2750 N N . VAL A 1 362 ? 4.146 -21.431 22.403 1.00 95.12 362 VAL A N 1
ATOM 2751 C CA . VAL A 1 362 ? 3.165 -20.438 22.868 1.00 95.12 362 VAL A CA 1
ATOM 2752 C C . VAL A 1 362 ? 2.274 -20.990 23.984 1.00 95.12 362 VAL A C 1
ATOM 2754 O O . VAL A 1 362 ? 1.320 -20.321 24.368 1.00 95.12 362 VAL A O 1
ATOM 2757 N N . GLY A 1 363 ? 2.585 -22.185 24.504 1.00 96.19 363 GLY A N 1
ATOM 2758 C CA . GLY A 1 363 ? 1.944 -22.796 25.669 1.00 96.19 363 GLY A CA 1
ATOM 2759 C C . GLY A 1 363 ? 0.649 -23.544 25.364 1.00 96.19 363 GLY A C 1
ATOM 2760 O O . GLY A 1 363 ? 0.583 -24.299 24.393 1.00 96.19 363 GLY A O 1
ATOM 2761 N N . TRP A 1 364 ? -0.364 -23.368 26.212 1.00 97.31 364 TRP A N 1
ATOM 2762 C CA . TRP A 1 364 ? -1.641 -24.094 26.156 1.00 97.31 364 TRP A CA 1
ATOM 2763 C C . TRP A 1 364 ? -2.810 -23.162 25.866 1.00 97.31 364 TRP A C 1
ATOM 2765 O O . TRP A 1 364 ? -2.698 -21.944 26.027 1.00 97.31 364 TRP A O 1
ATOM 2775 N N . ALA A 1 365 ? -3.924 -23.736 25.409 1.00 97.12 365 ALA A N 1
ATOM 2776 C CA . ALA A 1 365 ? -5.150 -22.984 25.182 1.00 97.12 365 ALA A CA 1
ATOM 2777 C C . ALA A 1 365 ? -5.573 -22.283 26.481 1.00 97.12 365 ALA A C 1
ATOM 2779 O O . ALA A 1 365 ? -5.602 -22.894 27.548 1.00 97.12 365 ALA A O 1
ATOM 2780 N N . LEU A 1 366 ? -5.846 -20.985 26.386 1.00 96.88 366 LEU A N 1
ATOM 2781 C CA . LEU A 1 366 ? -6.217 -20.161 27.530 1.00 96.88 366 LEU A CA 1
ATOM 2782 C C . LEU A 1 366 ? -7.577 -20.596 28.120 1.00 96.88 366 LEU A C 1
ATOM 2784 O O . LEU A 1 366 ? -8.382 -21.211 27.415 1.00 96.88 366 LEU A O 1
ATOM 2788 N N . PRO A 1 367 ? -7.889 -20.252 29.386 1.00 93.06 367 PRO A N 1
ATOM 2789 C CA . PRO A 1 367 ? -9.185 -20.556 29.989 1.00 93.06 367 PRO A CA 1
ATOM 2790 C C . PRO A 1 367 ? -10.350 -20.107 29.100 1.00 93.06 367 PRO A C 1
ATOM 2792 O O . PRO A 1 367 ? -10.300 -19.047 28.478 1.00 93.06 367 PRO A O 1
ATOM 2795 N N . SER A 1 368 ? -11.418 -20.900 29.028 1.00 88.94 368 SER A N 1
ATOM 2796 C CA . SER A 1 368 ? -12.543 -20.693 28.093 1.00 88.94 368 SER A CA 1
ATOM 2797 C C . SER A 1 368 ? -12.212 -20.788 26.587 1.00 88.94 368 SER A C 1
ATOM 2799 O O . SER A 1 368 ? -13.070 -20.448 25.773 1.00 88.94 368 SER A O 1
ATOM 2801 N N . VAL A 1 369 ? -11.029 -21.266 26.183 1.00 95.38 369 VAL A N 1
ATOM 2802 C CA . VAL A 1 369 ? -10.684 -21.523 24.772 1.00 95.38 369 VAL A CA 1
ATOM 2803 C C . VAL A 1 369 ? -10.501 -23.022 24.538 1.00 95.38 369 VAL A C 1
ATOM 2805 O O . VAL A 1 369 ? -9.638 -23.661 25.127 1.00 95.38 369 VAL A O 1
ATOM 2808 N N . GLU A 1 370 ? -11.296 -23.591 23.634 1.00 94.94 370 GLU A N 1
ATOM 2809 C CA . GLU A 1 370 ? -11.043 -24.907 23.050 1.00 94.94 370 GLU A CA 1
ATOM 2810 C C . GLU A 1 370 ? -10.158 -24.729 21.804 1.00 94.94 370 GLU A C 1
ATOM 2812 O O . GLU A 1 370 ? -10.450 -23.900 20.938 1.00 94.94 370 GLU A O 1
ATOM 2817 N N . ALA A 1 371 ? -9.086 -25.515 21.691 1.00 96.00 371 ALA A N 1
ATOM 2818 C CA . ALA A 1 371 ? -8.185 -25.510 20.540 1.00 96.00 371 ALA A CA 1
ATOM 2819 C C . ALA A 1 371 ? -7.958 -26.936 20.024 1.00 96.00 371 ALA A C 1
ATOM 2821 O O . ALA A 1 371 ? -7.777 -27.863 20.816 1.00 96.00 371 ALA A O 1
ATOM 2822 N N . ARG A 1 372 ? -7.936 -27.099 18.699 1.00 95.31 372 ARG A N 1
ATOM 2823 C CA . ARG A 1 372 ? -7.575 -28.348 18.013 1.00 95.31 372 ARG A CA 1
ATOM 2824 C C . ARG A 1 372 ? -6.599 -28.077 16.872 1.00 95.31 372 ARG A C 1
ATOM 2826 O O . ARG A 1 372 ? -6.547 -26.961 16.358 1.00 95.31 372 ARG A O 1
ATOM 2833 N N . LEU A 1 373 ? -5.866 -29.108 16.460 1.00 96.88 373 LEU A N 1
ATOM 2834 C CA . LEU A 1 373 ? -5.102 -29.107 15.214 1.00 96.88 373 LEU A CA 1
ATOM 2835 C C . LEU A 1 373 ? -5.859 -29.920 14.164 1.00 96.88 373 LEU A C 1
ATOM 2837 O O . LEU A 1 373 ? -6.345 -31.010 14.471 1.00 96.88 373 LEU A O 1
ATOM 2841 N N . VAL A 1 374 ? -5.951 -29.400 12.942 1.00 95.19 374 VAL A N 1
ATOM 2842 C CA . VAL A 1 374 ? -6.531 -30.109 11.792 1.00 95.19 374 VAL A CA 1
ATOM 2843 C C . VAL A 1 374 ? -5.474 -30.266 10.711 1.00 95.19 374 VAL A C 1
ATOM 2845 O O . VAL A 1 374 ? -4.871 -29.283 10.281 1.00 95.19 374 VAL A O 1
ATOM 2848 N N . ASP A 1 375 ? -5.234 -31.505 10.298 1.00 91.62 375 ASP A N 1
ATOM 2849 C CA . ASP A 1 375 ? -4.268 -31.854 9.266 1.00 91.62 375 ASP A CA 1
ATOM 2850 C C . ASP A 1 375 ? -4.599 -31.124 7.958 1.00 91.62 375 ASP A C 1
ATOM 2852 O O . ASP A 1 375 ? -5.730 -31.129 7.473 1.00 91.62 375 ASP A O 1
ATOM 2856 N N . THR A 1 376 ? -3.597 -30.458 7.397 1.00 82.88 376 THR A N 1
ATOM 2857 C CA . THR A 1 376 ? -3.769 -29.534 6.265 1.00 82.88 376 THR A CA 1
ATOM 2858 C C . THR A 1 376 ? -3.894 -30.236 4.913 1.00 82.88 376 THR A C 1
ATOM 2860 O O . THR A 1 376 ? -4.163 -29.574 3.910 1.00 82.88 376 THR A O 1
ATOM 2863 N N . GLU A 1 377 ? -3.696 -31.556 4.873 1.00 81.44 377 GLU A N 1
ATOM 2864 C CA . GLU A 1 377 ? -3.837 -32.380 3.669 1.00 81.44 377 GLU A CA 1
ATOM 2865 C C . GLU A 1 377 ? -5.021 -33.340 3.768 1.00 81.44 377 GLU A C 1
ATOM 2867 O O . GLU A 1 377 ? -5.787 -33.440 2.809 1.00 81.44 377 GLU A O 1
ATOM 2872 N N . THR A 1 378 ? -5.226 -33.995 4.918 1.00 87.00 378 THR A N 1
ATOM 2873 C CA . THR A 1 378 ? -6.362 -34.921 5.093 1.00 87.00 378 THR A CA 1
ATOM 2874 C C . THR A 1 378 ? -7.644 -34.238 5.585 1.00 87.00 378 THR A C 1
ATOM 2876 O O . THR A 1 378 ? -8.727 -34.794 5.419 1.00 87.00 378 THR A O 1
ATOM 2879 N N . ASN A 1 379 ? -7.555 -33.017 6.133 1.00 86.38 379 ASN A N 1
ATOM 2880 C CA . ASN A 1 379 ? -8.616 -32.327 6.888 1.00 86.38 379 ASN A CA 1
ATOM 2881 C C . ASN A 1 379 ? -9.102 -33.085 8.143 1.00 86.38 379 ASN A C 1
ATOM 2883 O O . ASN A 1 379 ? -10.158 -32.766 8.691 1.00 86.38 379 ASN A O 1
ATOM 2887 N N . GLU A 1 380 ? -8.337 -34.063 8.632 1.00 91.38 380 GLU A N 1
ATOM 2888 C CA . GLU A 1 380 ? -8.662 -34.810 9.850 1.00 91.38 380 GLU A CA 1
ATOM 2889 C C . GLU A 1 380 ? -8.157 -34.085 11.105 1.00 91.38 380 GLU A C 1
ATOM 2891 O O . GLU A 1 380 ? -7.116 -33.428 11.100 1.00 91.38 380 GLU A O 1
ATOM 2896 N N . VAL A 1 381 ? -8.881 -34.217 12.217 1.00 94.25 381 VAL A N 1
ATOM 2897 C CA . VAL A 1 381 ? -8.450 -33.671 13.512 1.00 94.25 381 VAL A CA 1
ATOM 2898 C C . VAL A 1 381 ? -7.318 -34.530 14.080 1.00 94.25 381 VAL A C 1
ATOM 2900 O O . VAL A 1 381 ? -7.500 -35.731 14.253 1.00 94.25 381 VAL A O 1
ATOM 2903 N N . ILE A 1 382 ? -6.188 -33.912 14.430 1.00 94.62 382 ILE A N 1
ATOM 2904 C CA . ILE A 1 382 ? -5.051 -34.586 15.078 1.00 94.62 382 ILE A CA 1
ATOM 2905 C C . ILE A 1 382 ? -5.373 -34.758 16.571 1.00 94.62 382 ILE A C 1
ATOM 2907 O O . ILE A 1 382 ? -5.311 -33.797 17.357 1.00 94.62 382 ILE A O 1
ATOM 2911 N N . GLN A 1 383 ? -5.744 -35.974 16.973 1.00 92.81 383 GLN A N 1
ATOM 2912 C CA . GLN A 1 383 ? -6.203 -36.239 18.339 1.00 92.81 383 GLN A CA 1
ATOM 2913 C C . GLN A 1 383 ? -5.053 -36.166 19.361 1.00 92.81 383 GLN A C 1
ATOM 2915 O O . GLN A 1 383 ? -3.883 -36.302 18.998 1.00 92.81 383 GLN A O 1
ATOM 2920 N N . PRO A 1 384 ? -5.334 -35.911 20.652 1.00 85.88 384 PRO A N 1
ATOM 2921 C CA . PRO A 1 384 ? -4.350 -36.084 21.723 1.00 85.88 384 PRO A CA 1
ATOM 2922 C C . PRO A 1 384 ? -3.771 -37.507 21.719 1.00 85.88 384 PRO A C 1
ATOM 2924 O O . PRO A 1 384 ? -4.526 -38.474 21.793 1.00 85.88 384 PRO A O 1
ATOM 2927 N N . GLY A 1 385 ? -2.445 -37.633 21.633 1.00 85.69 385 GLY A N 1
ATOM 2928 C CA . GLY A 1 385 ? -1.740 -38.909 21.453 1.00 85.69 385 GLY A CA 1
ATOM 2929 C C . GLY A 1 385 ? -1.351 -39.224 20.000 1.00 85.69 385 GLY A C 1
ATOM 2930 O O . GLY A 1 385 ? -0.555 -40.133 19.779 1.00 85.69 385 GLY A O 1
ATOM 2931 N N . GLU A 1 386 ? -1.862 -38.474 19.018 1.00 91.62 386 GLU A N 1
ATOM 2932 C CA . GLU A 1 386 ? -1.519 -38.594 17.592 1.00 91.62 386 GLU A CA 1
ATOM 2933 C C . GLU A 1 386 ? -0.541 -37.499 17.129 1.00 91.62 386 GLU A C 1
ATOM 2935 O O . GLU A 1 386 ? -0.499 -37.150 15.952 1.00 91.62 386 GLU A O 1
ATOM 2940 N N . GLU A 1 387 ? 0.251 -36.915 18.035 1.00 89.88 387 GLU A N 1
ATOM 2941 C CA . GLU A 1 387 ? 1.232 -35.871 17.698 1.00 89.88 387 GLU A CA 1
ATOM 2942 C C . GLU A 1 387 ? 2.318 -36.332 16.710 1.00 89.88 387 GLU A C 1
ATOM 2944 O O . GLU A 1 387 ? 2.967 -35.492 16.085 1.00 89.88 387 GLU A O 1
ATOM 2949 N N . TYR A 1 388 ? 2.500 -37.646 16.552 1.00 88.38 388 TYR A N 1
ATOM 2950 C CA . TYR A 1 388 ? 3.478 -38.261 15.660 1.00 88.38 388 TYR A CA 1
ATOM 2951 C C . TYR A 1 388 ? 2.798 -39.206 14.659 1.00 88.38 388 TYR A C 1
ATOM 2953 O O . TYR A 1 388 ? 1.856 -39.919 15.004 1.00 88.38 388 TYR A O 1
ATOM 2961 N N . ASP A 1 389 ? 3.279 -39.217 13.415 1.00 84.00 389 ASP A N 1
ATOM 2962 C CA . ASP A 1 389 ? 2.839 -40.150 12.375 1.00 84.00 389 ASP A CA 1
ATOM 2963 C C . ASP A 1 389 ? 3.423 -41.566 12.578 1.00 84.00 389 ASP A C 1
ATOM 2965 O O . ASP A 1 389 ? 4.251 -41.816 13.459 1.00 84.00 389 ASP A O 1
ATOM 2969 N N . ALA A 1 390 ? 3.033 -42.510 11.716 1.00 82.31 390 ALA A N 1
ATOM 2970 C CA . ALA A 1 390 ? 3.534 -43.888 11.746 1.00 82.31 390 ALA A CA 1
ATOM 2971 C C . ALA A 1 390 ? 5.061 -44.022 11.526 1.00 82.31 390 ALA A C 1
ATOM 2973 O O . ALA A 1 390 ? 5.620 -45.092 11.767 1.00 82.31 390 ALA A O 1
ATOM 2974 N N . ASN A 1 391 ? 5.737 -42.958 11.079 1.00 79.69 391 ASN A N 1
ATOM 2975 C CA . ASN A 1 391 ? 7.183 -42.883 10.872 1.00 79.69 391 ASN A CA 1
ATOM 2976 C C . ASN A 1 391 ? 7.906 -42.127 12.008 1.00 79.69 391 ASN A C 1
ATOM 2978 O O . ASN A 1 391 ? 9.118 -41.922 11.924 1.00 79.69 391 ASN A O 1
ATOM 2982 N N . GLY A 1 392 ? 7.188 -41.690 13.051 1.00 80.69 392 GLY A N 1
ATOM 2983 C CA . GLY A 1 392 ? 7.731 -40.898 14.157 1.00 80.69 392 GLY A CA 1
ATOM 2984 C C . GLY A 1 392 ? 7.988 -39.423 13.821 1.00 80.69 392 GLY A C 1
ATOM 2985 O O . GLY A 1 392 ? 8.757 -38.767 14.523 1.00 80.69 392 GLY A O 1
ATOM 2986 N N . ARG A 1 393 ? 7.384 -38.888 12.754 1.00 80.94 393 ARG A N 1
ATOM 2987 C CA . ARG A 1 393 ? 7.453 -37.468 12.369 1.00 80.94 393 ARG A CA 1
ATOM 2988 C C . ARG A 1 393 ? 6.332 -36.688 13.048 1.00 80.94 393 ARG A C 1
ATOM 2990 O O . ARG A 1 393 ? 5.216 -37.183 13.137 1.00 80.94 393 ARG A O 1
ATOM 2997 N N . GLU A 1 394 ? 6.604 -35.465 13.495 1.00 87.25 394 GLU A N 1
ATOM 2998 C CA . GLU A 1 394 ? 5.570 -34.607 14.092 1.00 87.25 394 GLU A CA 1
ATOM 2999 C C . GLU A 1 394 ? 4.482 -34.248 13.074 1.00 87.25 394 GLU A C 1
ATOM 3001 O O . GLU A 1 394 ? 4.788 -33.838 11.953 1.00 87.25 394 GLU A O 1
ATOM 3006 N N . ARG A 1 395 ? 3.212 -34.367 13.473 1.00 89.56 395 ARG A N 1
ATOM 3007 C CA . ARG A 1 395 ? 2.073 -33.960 12.645 1.00 89.56 395 ARG A CA 1
ATOM 3008 C C . ARG A 1 395 ? 1.796 -32.465 12.805 1.00 89.56 395 ARG A C 1
ATOM 3010 O O . ARG A 1 395 ? 1.632 -31.953 13.913 1.00 89.56 395 ARG A O 1
ATOM 3017 N N . GLU A 1 396 ? 1.722 -31.777 11.671 1.00 91.50 396 GLU A N 1
ATOM 3018 C CA . GLU A 1 396 ? 1.419 -30.349 11.568 1.00 91.50 396 GLU A CA 1
ATOM 3019 C C . GLU A 1 396 ? -0.047 -30.133 11.181 1.00 91.50 396 GLU A C 1
ATOM 3021 O O . GLU A 1 396 ? -0.520 -30.685 10.184 1.00 91.50 396 GLU A O 1
ATOM 3026 N N . GLY A 1 397 ? -0.754 -29.272 11.914 1.00 93.88 397 GLY A N 1
ATOM 3027 C CA . GLY A 1 397 ? -2.138 -28.921 11.600 1.00 93.88 397 GLY A CA 1
ATOM 3028 C C . GLY A 1 397 ? -2.430 -27.431 11.727 1.00 93.88 397 GLY A C 1
ATOM 3029 O O . GLY A 1 397 ? -1.746 -26.704 12.448 1.00 93.88 397 GLY A O 1
ATOM 3030 N N . GLU A 1 398 ? -3.468 -26.974 11.031 1.00 96.12 398 GLU A N 1
ATOM 3031 C CA . GLU A 1 398 ? -4.065 -25.659 11.259 1.00 96.12 398 GLU A CA 1
ATOM 3032 C C . GLU A 1 398 ? -4.643 -25.606 12.677 1.00 96.12 398 GLU A C 1
ATOM 3034 O O . GLU A 1 398 ? -5.412 -26.488 13.071 1.00 96.12 398 GLU A O 1
ATOM 3039 N N . ILE A 1 399 ? -4.318 -24.553 13.430 1.00 97.19 399 ILE A N 1
ATOM 3040 C CA . ILE A 1 399 ? -4.984 -24.274 14.700 1.00 97.19 399 ILE A CA 1
ATOM 3041 C C . ILE A 1 399 ? -6.414 -23.828 14.400 1.00 97.19 399 ILE A C 1
ATOM 3043 O O . ILE A 1 399 ? -6.644 -22.787 13.774 1.00 97.19 399 ILE A O 1
ATOM 3047 N N . GLN A 1 400 ? -7.377 -24.583 14.916 1.00 97.25 400 GLN A N 1
ATOM 3048 C CA . GLN A 1 400 ? -8.782 -24.203 14.923 1.00 97.25 400 GLN A CA 1
ATOM 3049 C C . GLN A 1 400 ? -9.248 -23.969 16.360 1.00 97.25 400 GLN A C 1
ATOM 3051 O O . GLN A 1 400 ? -8.941 -24.752 17.260 1.00 97.25 400 GLN A O 1
ATOM 3056 N N . LEU A 1 401 ? -9.972 -22.871 16.571 1.00 97.38 401 LEU A N 1
ATOM 3057 C CA . LEU A 1 401 ? -10.339 -22.354 17.889 1.00 97.38 401 LEU A CA 1
ATOM 3058 C C . LEU A 1 401 ? -11.856 -22.290 18.060 1.00 97.38 401 LEU A C 1
ATOM 3060 O O . LEU A 1 401 ? -12.583 -21.978 17.118 1.00 97.38 401 LEU A O 1
ATOM 3064 N N . ARG A 1 402 ? -12.336 -22.530 19.276 1.00 95.12 402 ARG A N 1
ATOM 3065 C CA . ARG A 1 402 ? -13.748 -22.412 19.649 1.00 95.12 402 ARG A CA 1
ATOM 3066 C C . ARG A 1 402 ? -13.871 -21.896 21.079 1.00 95.12 402 ARG A C 1
ATOM 3068 O O . ARG A 1 402 ? -13.068 -22.234 21.938 1.00 95.12 402 ARG A O 1
ATOM 3075 N N . GLY A 1 403 ? -14.897 -21.096 21.349 1.00 93.06 403 GLY A N 1
ATOM 3076 C CA . GLY A 1 403 ? -15.209 -20.623 22.698 1.00 93.06 403 GLY A CA 1
ATOM 3077 C C . GLY A 1 403 ? -15.996 -19.312 22.690 1.00 93.06 403 GLY A C 1
ATOM 3078 O O . GLY A 1 403 ? -16.248 -18.753 21.622 1.00 93.06 403 GLY A O 1
ATOM 3079 N N . PRO A 1 404 ? -16.373 -18.786 23.867 1.00 92.44 404 PRO A N 1
ATOM 3080 C CA . PRO A 1 404 ? -16.983 -17.463 23.998 1.00 92.44 404 PRO A CA 1
ATOM 3081 C C . PRO A 1 404 ? -16.048 -16.302 23.611 1.00 92.44 404 PRO A C 1
ATOM 3083 O O . PRO A 1 404 ? -16.518 -15.179 23.495 1.00 92.44 404 PRO A O 1
ATOM 3086 N N . THR A 1 405 ? -14.745 -16.538 23.419 1.00 93.62 405 THR A N 1
ATOM 3087 C CA . THR A 1 405 ? -13.750 -15.514 23.047 1.00 93.62 405 THR A CA 1
ATOM 3088 C C . THR A 1 405 ? -13.738 -15.161 21.556 1.00 93.62 405 THR A C 1
ATOM 3090 O O . THR A 1 405 ? -13.122 -14.165 21.175 1.00 93.62 405 THR A O 1
ATOM 3093 N N . ILE A 1 406 ? -14.387 -15.962 20.707 1.00 95.38 406 ILE A N 1
ATOM 3094 C CA . ILE A 1 406 ? -14.352 -15.815 19.248 1.00 95.38 406 ILE A CA 1
ATOM 3095 C C . ILE A 1 406 ? -15.228 -14.630 18.801 1.00 95.38 406 ILE A C 1
ATOM 3097 O O . ILE A 1 406 ? -16.324 -14.412 19.320 1.00 95.38 406 ILE A O 1
ATOM 3101 N N . PHE A 1 407 ? -14.742 -13.856 17.830 1.00 95.56 407 PHE A N 1
ATOM 3102 C CA . PHE A 1 407 ? -15.484 -12.784 17.162 1.00 95.56 407 PHE A CA 1
ATOM 3103 C C . PHE A 1 407 ? -16.764 -13.284 16.473 1.00 95.56 407 PHE A C 1
ATOM 3105 O O . PHE A 1 407 ? -16.940 -14.472 16.209 1.00 95.56 407 PHE A O 1
ATOM 3112 N N . ARG A 1 408 ? -17.659 -12.348 16.146 1.00 93.25 408 ARG A N 1
ATOM 3113 C CA . ARG A 1 408 ? -18.939 -12.649 15.497 1.00 93.25 408 ARG A CA 1
ATOM 3114 C C . ARG A 1 408 ? -18.794 -12.830 13.988 1.00 93.25 408 ARG A C 1
ATOM 3116 O O . ARG A 1 408 ? -19.257 -13.827 13.448 1.00 93.25 408 ARG A O 1
ATOM 3123 N N . GLU A 1 409 ? -18.209 -11.845 13.308 1.00 93.56 409 GLU A N 1
ATOM 3124 C CA . GLU A 1 409 ? -18.129 -11.819 11.844 1.00 93.56 409 GLU A CA 1
ATOM 3125 C C . GLU A 1 409 ? -17.093 -10.817 11.319 1.00 93.56 409 GLU A C 1
ATOM 3127 O O . GLU A 1 409 ? -16.697 -9.872 12.010 1.00 93.56 409 GLU A O 1
ATOM 3132 N N . TYR A 1 410 ? -16.694 -11.001 10.058 1.00 93.25 410 TYR A N 1
ATOM 3133 C CA . TYR A 1 410 ? -16.086 -9.945 9.260 1.00 93.25 410 TYR A CA 1
ATOM 3134 C C . TYR A 1 410 ? -17.197 -9.046 8.707 1.00 93.25 410 TYR A C 1
ATOM 3136 O O . TYR A 1 410 ? -18.022 -9.475 7.895 1.00 93.25 410 TYR A O 1
ATOM 3144 N N . TRP A 1 411 ? -17.207 -7.794 9.155 1.00 91.56 411 TRP A N 1
ATOM 3145 C CA . TRP A 1 411 ? -18.222 -6.801 8.829 1.00 91.56 411 TRP A CA 1
ATOM 3146 C C . TRP A 1 411 ? -18.374 -6.607 7.318 1.00 91.56 411 TRP A C 1
ATOM 3148 O O . TRP A 1 411 ? -17.384 -6.507 6.588 1.00 91.56 411 TRP A O 1
ATOM 3158 N N . ALA A 1 412 ? -19.628 -6.576 6.857 1.00 86.81 412 ALA A N 1
ATOM 3159 C CA . ALA A 1 412 ? -20.008 -6.488 5.445 1.00 86.81 412 ALA A CA 1
ATOM 3160 C C . ALA A 1 412 ? -19.329 -7.535 4.523 1.00 86.81 412 ALA A C 1
ATOM 3162 O O . ALA A 1 412 ? -19.242 -7.334 3.313 1.00 86.81 412 ALA A O 1
ATOM 3163 N N . ASN A 1 413 ? -18.849 -8.660 5.072 1.00 88.56 413 ASN A N 1
ATOM 3164 C CA . ASN A 1 413 ? -18.121 -9.689 4.330 1.00 88.56 413 ASN A CA 1
ATOM 3165 C C . ASN A 1 413 ? -18.582 -11.100 4.732 1.00 88.56 413 ASN A C 1
ATOM 3167 O O . ASN A 1 413 ? -17.842 -11.901 5.310 1.00 88.56 413 ASN A O 1
ATOM 3171 N N . GLU A 1 414 ? -19.838 -11.407 4.403 1.00 90.75 414 GLU A N 1
ATOM 3172 C CA . GLU A 1 414 ? -20.474 -12.701 4.683 1.00 90.75 414 GLU A CA 1
ATOM 3173 C C . GLU A 1 414 ? -19.676 -13.881 4.100 1.00 90.75 414 GLU A C 1
ATOM 3175 O O . GLU A 1 414 ? -19.560 -14.923 4.745 1.00 90.75 414 GLU A O 1
ATOM 3180 N N . LYS A 1 415 ? -19.070 -13.710 2.914 1.00 88.56 415 LYS A N 1
ATOM 3181 C CA . LYS A 1 415 ? -18.223 -14.730 2.282 1.00 88.56 415 LYS A CA 1
ATOM 3182 C C . LYS A 1 415 ? -17.014 -15.072 3.156 1.00 88.56 415 LYS A C 1
ATOM 3184 O O . LYS A 1 415 ? -16.865 -16.230 3.531 1.00 88.56 415 LYS A O 1
ATOM 3189 N N . ALA A 1 416 ? -16.197 -14.082 3.529 1.00 86.00 416 ALA A N 1
ATOM 3190 C CA . ALA A 1 416 ? -15.028 -14.326 4.375 1.00 86.00 416 ALA A CA 1
ATOM 3191 C C . ALA A 1 416 ? -15.419 -14.857 5.761 1.00 86.00 416 ALA A C 1
ATOM 3193 O O . ALA A 1 416 ? -14.682 -15.656 6.331 1.00 86.00 416 ALA A O 1
ATOM 3194 N N . THR A 1 417 ? -16.573 -14.442 6.296 1.00 91.69 417 THR A N 1
ATOM 3195 C CA . THR A 1 417 ? -17.112 -14.982 7.552 1.00 91.69 417 THR A CA 1
ATOM 3196 C C . THR A 1 417 ? -17.433 -16.467 7.409 1.00 91.69 417 THR A C 1
ATOM 3198 O O . THR A 1 417 ? -16.900 -17.272 8.165 1.00 91.69 417 THR A O 1
ATOM 3201 N N . LYS A 1 418 ? -18.223 -16.868 6.404 1.00 92.50 418 LYS A N 1
ATOM 3202 C CA . LYS A 1 418 ? -18.537 -18.286 6.148 1.00 92.50 418 LYS A CA 1
ATOM 3203 C C . LYS A 1 418 ? -17.281 -19.119 5.891 1.00 92.50 418 LYS A C 1
ATOM 3205 O O . LYS A 1 418 ? -17.167 -20.211 6.429 1.00 92.50 418 LYS A O 1
ATOM 3210 N N . GLU A 1 419 ? -16.330 -18.599 5.118 1.00 91.19 419 GLU A N 1
ATOM 3211 C CA . GLU A 1 419 ? -15.068 -19.284 4.809 1.00 91.19 419 GLU A CA 1
ATOM 3212 C C . GLU A 1 419 ? -14.150 -19.458 6.029 1.00 91.19 419 GLU A C 1
ATOM 3214 O O . GLU A 1 419 ? -13.328 -20.376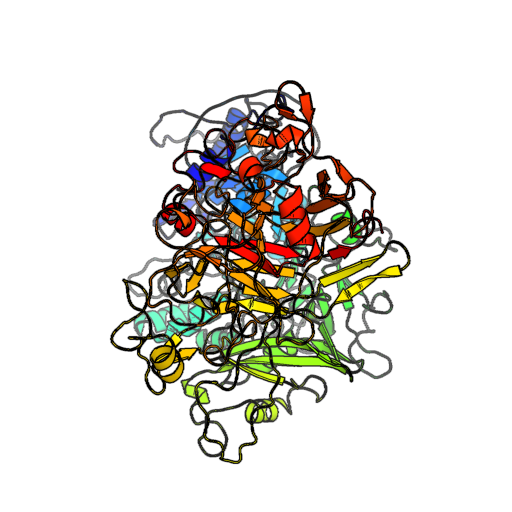 6.030 1.00 91.19 419 GLU A O 1
ATOM 3219 N N . ALA A 1 420 ? -14.282 -18.620 7.061 1.00 92.06 420 ALA A N 1
ATOM 3220 C CA . ALA A 1 420 ? -13.471 -18.676 8.277 1.00 92.06 420 ALA A CA 1
ATOM 3221 C C . ALA A 1 420 ? -13.982 -19.664 9.338 1.00 92.06 420 ALA A C 1
ATOM 3223 O O . ALA A 1 420 ? -13.221 -20.027 10.235 1.00 92.06 420 ALA A O 1
ATOM 3224 N N . PHE A 1 421 ? -15.230 -20.126 9.238 1.00 95.38 421 PHE A N 1
ATOM 3225 C CA . PHE A 1 421 ? -15.815 -21.078 10.182 1.00 95.38 421 PHE A CA 1
ATOM 3226 C C . PHE A 1 421 ? -16.013 -22.465 9.558 1.00 95.38 421 PHE A C 1
ATOM 3228 O O . PHE A 1 421 ? -16.310 -22.600 8.374 1.00 95.38 421 PHE A O 1
ATOM 3235 N N . VAL A 1 422 ? -15.880 -23.502 10.381 1.00 93.31 422 VAL A N 1
ATOM 3236 C CA . VAL A 1 422 ? -16.227 -24.893 10.059 1.00 93.31 422 VAL A CA 1
ATOM 3237 C C . VAL A 1 422 ? -17.250 -25.371 11.082 1.00 93.31 422 VAL A C 1
ATOM 3239 O O . VAL A 1 422 ? -17.157 -25.034 12.265 1.00 93.31 422 VAL A O 1
ATOM 3242 N N . ASP A 1 423 ? -18.250 -26.122 10.631 1.00 90.44 423 ASP A N 1
ATOM 3243 C CA . ASP A 1 423 ? -19.234 -26.733 11.523 1.00 90.44 423 ASP A CA 1
ATOM 3244 C C . ASP A 1 423 ? -18.590 -27.737 12.493 1.00 90.44 423 ASP A C 1
ATOM 3246 O O . ASP A 1 423 ? -17.438 -28.145 12.325 1.00 90.44 423 ASP A O 1
ATOM 3250 N N . SER A 1 424 ? -19.310 -28.070 13.564 1.00 85.38 424 SER A N 1
ATOM 3251 C CA . SER A 1 424 ? -18.809 -28.957 14.612 1.00 85.38 424 SER A CA 1
ATOM 3252 C C . SER A 1 424 ? -19.661 -30.211 14.734 1.00 85.38 424 SER A C 1
ATOM 3254 O O . SER A 1 424 ? -20.870 -30.130 14.950 1.00 85.38 424 SER A O 1
ATOM 3256 N N . ASP A 1 425 ? -19.007 -31.367 14.663 1.00 82.81 425 ASP A N 1
ATOM 3257 C CA . ASP A 1 425 ? -19.648 -32.688 14.697 1.00 82.81 425 ASP A CA 1
ATOM 3258 C C . ASP A 1 425 ? -20.225 -33.038 16.085 1.00 82.81 425 ASP A C 1
ATOM 3260 O O . ASP A 1 425 ? -21.068 -33.921 16.216 1.00 82.81 425 ASP A O 1
ATOM 3264 N N . ASP A 1 426 ? -19.793 -32.320 17.128 1.00 83.44 426 ASP A N 1
ATOM 3265 C CA . ASP A 1 426 ? -20.234 -32.474 18.522 1.00 83.44 426 ASP A CA 1
ATOM 3266 C C . ASP A 1 426 ? -21.464 -31.618 18.897 1.00 83.44 426 ASP A C 1
ATOM 3268 O O . ASP A 1 426 ? -21.868 -31.592 20.061 1.00 83.44 426 ASP A O 1
ATOM 3272 N N . GLY A 1 427 ? -22.054 -30.893 17.938 1.00 74.94 427 GLY A N 1
ATOM 3273 C CA . GLY A 1 427 ? -23.246 -30.062 18.151 1.00 74.94 427 GLY A CA 1
ATOM 3274 C C . GLY A 1 427 ? -23.027 -28.781 18.971 1.00 74.94 427 GLY A C 1
ATOM 3275 O O . GLY A 1 427 ? -23.997 -28.083 19.271 1.00 74.94 427 GLY A O 1
ATOM 3276 N N . LYS A 1 428 ? -21.781 -28.445 19.337 1.00 86.12 428 LYS A N 1
ATOM 3277 C CA . LYS A 1 428 ? -21.429 -27.147 19.938 1.00 86.12 428 LYS A CA 1
ATOM 3278 C C . LYS A 1 428 ? -21.277 -26.056 18.857 1.00 86.12 428 LYS A C 1
ATOM 3280 O O . LYS A 1 428 ? -21.597 -26.249 17.686 1.00 86.12 428 LYS A O 1
ATOM 3285 N N . SER A 1 429 ? -20.772 -24.883 19.247 1.00 85.75 429 SER A N 1
ATOM 3286 C CA . SER A 1 429 ? -20.444 -23.788 18.328 1.00 85.75 429 SER A CA 1
ATOM 3287 C C . SER A 1 429 ? -19.393 -24.175 17.274 1.00 85.75 429 SER A C 1
ATOM 3289 O O . SER A 1 429 ? -18.623 -25.124 17.440 1.00 85.75 429 SER A O 1
ATOM 3291 N N . LYS A 1 430 ? -19.376 -23.415 16.173 1.00 93.00 430 LYS A N 1
ATOM 3292 C CA . LYS A 1 430 ? -18.455 -23.606 15.046 1.00 93.00 430 LYS A CA 1
ATOM 3293 C C . LYS A 1 430 ? -16.994 -23.391 15.449 1.00 93.00 430 LYS A C 1
ATOM 3295 O O . LYS A 1 430 ? -16.692 -22.586 16.331 1.00 93.00 430 LYS A O 1
ATOM 3300 N N . TRP A 1 431 ? -16.095 -24.064 14.741 1.00 96.38 431 TRP A N 1
ATOM 3301 C CA . TRP A 1 431 ? -14.653 -23.871 14.843 1.00 96.38 431 TRP A CA 1
ATOM 3302 C C . TRP A 1 431 ? -14.203 -22.731 13.932 1.00 96.38 431 TRP A C 1
ATOM 3304 O O . TRP A 1 431 ? -14.509 -22.726 12.742 1.00 96.38 431 TRP A O 1
ATOM 3314 N N . PHE A 1 432 ? -13.463 -21.772 14.479 1.00 97.06 432 PHE A N 1
ATOM 3315 C CA . PHE A 1 432 ? -12.800 -20.711 13.730 1.00 97.06 432 PHE A CA 1
ATOM 3316 C C . PHE A 1 432 ? -11.422 -21.172 13.247 1.00 97.06 432 PHE A C 1
ATOM 3318 O O . PHE A 1 432 ? -10.615 -21.665 14.036 1.00 97.06 432 PHE A O 1
ATOM 3325 N N . LYS A 1 433 ? -11.141 -20.974 11.960 1.00 95.81 433 LYS A N 1
ATOM 3326 C CA . LYS A 1 433 ? -9.858 -21.276 11.319 1.00 95.81 433 LYS A CA 1
ATOM 3327 C C . LYS A 1 433 ? -8.911 -20.087 11.408 1.00 95.81 433 LYS A C 1
ATOM 3329 O O . LYS A 1 433 ? -9.192 -19.025 10.856 1.00 95.81 433 LYS A O 1
ATOM 3334 N N . THR A 1 434 ? -7.776 -20.266 12.079 1.00 93.69 434 THR A N 1
ATOM 3335 C CA . THR A 1 434 ? -6.792 -19.183 12.262 1.00 93.69 434 THR A CA 1
ATOM 3336 C C . THR A 1 434 ? -5.937 -18.916 11.019 1.00 93.69 434 THR A C 1
ATOM 3338 O O . THR A 1 434 ? -5.449 -17.800 10.837 1.00 93.69 434 THR A O 1
ATOM 3341 N N . GLY A 1 435 ? -5.735 -19.925 10.161 1.00 90.88 435 GLY A N 1
ATOM 3342 C CA . GLY A 1 435 ? -4.725 -19.907 9.101 1.00 90.88 435 GLY A CA 1
ATOM 3343 C C . GLY A 1 435 ? -3.274 -20.069 9.589 1.00 90.88 435 GLY A C 1
ATOM 3344 O O . GLY A 1 435 ? -2.353 -20.045 8.766 1.00 90.88 435 GLY A O 1
ATOM 3345 N N . ASP A 1 436 ? -3.057 -20.221 10.899 1.00 91.00 436 ASP A N 1
ATOM 3346 C CA . ASP A 1 436 ? -1.759 -20.450 11.537 1.00 91.00 436 ASP A CA 1
ATOM 3347 C C . ASP A 1 436 ? -1.581 -21.966 11.813 1.00 91.00 436 ASP A C 1
ATOM 3349 O O . ASP A 1 436 ? -2.476 -22.632 12.335 1.00 91.00 436 ASP A O 1
ATOM 3353 N N . VAL A 1 437 ? -0.428 -22.526 11.433 1.00 91.88 437 VAL A N 1
ATOM 3354 C CA . VAL A 1 437 ? -0.062 -23.949 11.579 1.00 91.88 437 VAL A CA 1
ATOM 3355 C C . VAL A 1 437 ? 0.762 -24.152 12.842 1.00 91.88 437 VAL A C 1
ATOM 3357 O O . VAL A 1 437 ? 1.632 -23.334 13.157 1.00 91.88 437 VAL A O 1
ATOM 3360 N N . ALA A 1 438 ? 0.546 -25.268 13.537 1.00 95.12 438 ALA A N 1
ATOM 3361 C CA . ALA A 1 438 ? 1.355 -25.676 14.678 1.00 95.12 438 ALA A CA 1
ATOM 3362 C C . ALA A 1 438 ? 1.567 -27.194 14.761 1.00 95.12 438 ALA A C 1
ATOM 3364 O O . ALA A 1 438 ? 0.802 -27.981 14.201 1.00 95.12 438 ALA A O 1
ATOM 3365 N N . THR A 1 439 ? 2.594 -27.581 15.519 1.00 94.81 439 THR A N 1
ATOM 3366 C CA . THR A 1 439 ? 2.724 -28.920 16.111 1.00 94.81 439 THR A CA 1
ATOM 3367 C C . THR A 1 439 ? 2.337 -28.862 17.590 1.00 94.81 439 THR A C 1
ATOM 3369 O O . THR A 1 439 ? 2.375 -27.795 18.216 1.00 94.81 439 THR A O 1
ATOM 3372 N N . ARG A 1 440 ? 1.960 -30.006 18.169 1.00 94.81 440 ARG A N 1
ATOM 3373 C CA . ARG A 1 440 ? 1.698 -30.152 19.609 1.00 94.81 440 ARG A CA 1
ATOM 3374 C C . ARG A 1 440 ? 2.766 -31.073 20.208 1.00 94.81 440 ARG A C 1
ATOM 3376 O O . ARG A 1 440 ? 3.100 -32.074 19.586 1.00 94.81 440 ARG A O 1
ATOM 3383 N N . ARG A 1 441 ? 3.334 -30.746 21.375 1.00 93.38 441 ARG A N 1
ATOM 3384 C CA . ARG A 1 441 ? 4.400 -31.550 22.017 1.00 93.38 441 ARG A CA 1
ATOM 3385 C C . ARG A 1 441 ? 4.243 -31.596 23.532 1.00 93.38 441 ARG A C 1
ATOM 3387 O O . ARG A 1 441 ? 3.998 -30.566 24.156 1.00 93.38 441 ARG A O 1
ATOM 3394 N N . VAL A 1 442 ? 4.460 -32.758 24.146 1.00 91.12 442 VAL A N 1
ATOM 3395 C CA . VAL A 1 442 ? 4.626 -32.859 25.606 1.00 91.12 442 VAL A CA 1
ATOM 3396 C C . VAL A 1 442 ? 6.047 -32.428 25.972 1.00 91.12 442 VAL A C 1
ATOM 3398 O O . VAL A 1 442 ? 7.011 -32.956 25.425 1.00 91.12 442 VAL A O 1
ATOM 3401 N N . VAL A 1 443 ? 6.186 -31.490 26.912 1.00 92.50 443 VAL A N 1
ATOM 3402 C CA . VAL A 1 443 ? 7.487 -31.044 27.432 1.00 92.50 443 VAL A CA 1
ATOM 3403 C C . VAL A 1 443 ? 7.573 -31.429 28.902 1.00 92.50 443 VAL A C 1
ATOM 3405 O O . VAL A 1 443 ? 6.831 -30.907 29.724 1.00 92.50 443 VAL A O 1
ATOM 3408 N N . GLU A 1 444 ? 8.469 -32.357 29.245 1.00 89.44 444 GLU A N 1
ATOM 3409 C CA . GLU A 1 444 ? 8.438 -33.057 30.539 1.00 89.44 444 GLU A CA 1
ATOM 3410 C C . GLU A 1 444 ? 8.519 -32.135 31.770 1.00 89.44 444 GLU A C 1
ATOM 3412 O O . GLU A 1 444 ? 7.965 -32.469 32.815 1.00 89.44 444 GLU A O 1
ATOM 3417 N N . HIS A 1 445 ? 9.202 -30.994 31.685 1.00 90.81 445 HIS A N 1
ATOM 3418 C CA . HIS A 1 445 ? 9.369 -30.068 32.812 1.00 90.81 445 HIS A CA 1
ATOM 3419 C C . HIS A 1 445 ? 8.299 -28.966 32.892 1.00 90.81 445 HIS A C 1
ATOM 3421 O O . HIS A 1 445 ? 8.239 -28.276 33.907 1.00 90.81 445 HIS A O 1
ATOM 3427 N N . ALA A 1 446 ? 7.469 -28.804 31.859 1.00 93.50 446 ALA A N 1
ATOM 3428 C CA . ALA A 1 446 ? 6.437 -27.772 31.786 1.00 93.50 446 ALA A CA 1
ATOM 3429 C C . ALA A 1 446 ? 5.065 -28.319 32.222 1.00 93.50 446 ALA A C 1
ATOM 3431 O O . ALA A 1 446 ? 4.807 -29.522 32.165 1.00 93.50 446 ALA A O 1
ATOM 3432 N N . GLY A 1 447 ? 4.179 -27.436 32.680 1.00 91.44 447 GLY A N 1
ATOM 3433 C CA . GLY A 1 447 ? 2.813 -27.760 33.106 1.00 91.44 447 GLY A CA 1
ATOM 3434 C C . GLY A 1 447 ? 2.727 -28.534 34.426 1.00 91.44 447 GLY A C 1
ATOM 3435 O O . GLY A 1 447 ? 1.689 -29.100 34.754 1.00 91.44 447 GLY A O 1
ATOM 3436 N N . LYS A 1 448 ? 3.826 -28.572 35.189 1.00 88.38 448 LYS A N 1
ATOM 3437 C CA . LYS A 1 448 ? 3.929 -29.190 36.528 1.00 88.38 448 LYS A CA 1
ATOM 3438 C C . LYS A 1 448 ? 3.917 -28.159 37.670 1.00 88.38 448 LYS A C 1
ATOM 3440 O O . LYS A 1 448 ? 4.117 -28.524 38.827 1.00 88.38 448 LYS A O 1
ATOM 3445 N N . GLY A 1 449 ? 3.764 -26.880 37.326 1.00 84.19 449 GLY A N 1
ATOM 3446 C CA . GLY A 1 449 ? 3.904 -25.733 38.220 1.00 84.19 449 GLY A CA 1
ATOM 3447 C C . GLY A 1 449 ? 2.586 -25.178 38.768 1.00 84.19 449 GLY A C 1
ATOM 3448 O O . GLY A 1 449 ? 1.562 -25.855 38.822 1.00 84.19 449 GLY A O 1
ATOM 3449 N N . THR A 1 450 ? 2.610 -23.907 39.170 1.00 87.00 450 THR A N 1
ATOM 3450 C CA . THR A 1 450 ? 1.485 -23.184 39.789 1.00 87.00 450 THR A CA 1
ATOM 3451 C C . THR A 1 450 ? 0.662 -22.338 38.809 1.00 87.00 450 THR A C 1
ATOM 3453 O O . THR A 1 450 ? -0.230 -21.589 39.224 1.00 87.00 450 THR A O 1
ATOM 3456 N N . SER A 1 451 ? 0.935 -22.446 37.506 1.00 88.44 451 SER A N 1
ATOM 3457 C CA . SER A 1 451 ? 0.289 -21.669 36.434 1.00 88.44 451 SER A CA 1
ATOM 3458 C C . SER A 1 451 ? -1.227 -21.887 36.312 1.00 88.44 451 SER A C 1
ATOM 3460 O O . SER A 1 451 ? -1.928 -20.974 35.875 1.00 88.44 451 SER A O 1
ATOM 3462 N N . GLY A 1 452 ? -1.740 -23.034 36.768 1.00 85.69 452 GLY A N 1
ATOM 3463 C CA . GLY A 1 452 ? -3.168 -23.373 36.809 1.00 85.69 452 GLY A CA 1
ATOM 3464 C C . GLY A 1 452 ? -3.520 -24.595 35.958 1.00 85.69 452 GLY A C 1
ATOM 3465 O O . GLY A 1 452 ? -2.721 -25.043 35.140 1.00 85.69 452 GLY A O 1
ATOM 3466 N N . ASP A 1 453 ? -4.728 -25.129 36.143 1.00 89.81 453 ASP A N 1
ATOM 3467 C CA . ASP A 1 453 ? -5.153 -26.394 35.517 1.00 89.81 453 ASP A CA 1
ATOM 3468 C C . ASP A 1 453 ? -5.276 -26.318 33.985 1.00 89.81 453 ASP A C 1
ATOM 3470 O O . ASP A 1 453 ? -5.137 -27.326 33.296 1.00 89.81 453 ASP A O 1
ATOM 3474 N N . TRP A 1 454 ? -5.468 -25.114 33.438 1.00 93.56 454 TRP A N 1
ATOM 3475 C CA . TRP A 1 454 ? -5.473 -24.848 31.995 1.00 93.56 454 TRP A CA 1
ATOM 3476 C C . TRP A 1 454 ? -4.088 -25.027 31.339 1.00 93.56 454 TRP A C 1
ATOM 3478 O O . TRP A 1 454 ? -3.998 -25.252 30.133 1.00 93.56 454 TRP A O 1
ATOM 3488 N N . ALA A 1 455 ? -3.004 -24.942 32.118 1.00 94.62 455 ALA A N 1
ATOM 3489 C CA . ALA A 1 455 ? -1.621 -24.979 31.649 1.00 94.62 455 ALA A CA 1
ATOM 3490 C C . ALA A 1 455 ? -1.016 -26.394 31.757 1.00 94.62 455 ALA A C 1
ATOM 3492 O O . ALA A 1 455 ? 0.049 -26.579 32.341 1.00 94.62 455 ALA A O 1
ATOM 3493 N N . GLN A 1 456 ? -1.718 -27.411 31.245 1.00 90.12 456 GLN A N 1
ATOM 3494 C CA . GLN A 1 456 ? -1.335 -28.824 31.379 1.00 90.12 456 GLN A CA 1
ATOM 3495 C C . GLN A 1 456 ? -1.430 -29.599 30.057 1.00 90.12 456 GLN A C 1
ATOM 3497 O O . GLN A 1 456 ? -2.217 -29.282 29.166 1.00 90.12 456 GLN A O 1
ATOM 3502 N N . GLY A 1 457 ? -0.641 -30.673 29.942 1.00 89.56 457 GLY A N 1
ATOM 3503 C CA . GLY A 1 457 ? -0.625 -31.544 28.763 1.00 89.56 457 GLY A CA 1
ATOM 3504 C C . GLY A 1 457 ? 0.283 -31.026 27.636 1.00 89.56 457 GLY A C 1
ATOM 3505 O O . GLY A 1 457 ? 1.271 -30.341 27.911 1.00 89.56 457 GLY A O 1
ATOM 3506 N N . PRO A 1 458 ? 0.016 -31.375 26.365 1.00 92.38 458 PRO A N 1
ATOM 3507 C CA . PRO A 1 458 ? 0.905 -31.038 25.258 1.00 92.38 458 PRO A CA 1
ATOM 3508 C C . PRO A 1 458 ? 0.732 -29.573 24.804 1.00 92.38 458 PRO A C 1
ATOM 3510 O O . PRO A 1 458 ? -0.379 -29.101 24.566 1.00 92.38 458 PRO A O 1
ATOM 3513 N N . MET A 1 459 ? 1.852 -28.859 24.674 1.00 95.38 459 MET A N 1
ATOM 3514 C CA . MET A 1 459 ? 1.938 -27.438 24.314 1.00 95.38 459 MET A CA 1
ATOM 3515 C C . MET A 1 459 ? 1.932 -27.225 22.795 1.00 95.38 459 MET A C 1
ATOM 3517 O O . MET A 1 459 ? 2.366 -28.099 22.044 1.00 95.38 459 MET A O 1
ATOM 3521 N N . TYR A 1 460 ? 1.526 -26.037 22.346 1.00 96.62 460 TYR A N 1
ATOM 3522 C CA . TYR A 1 460 ? 1.493 -25.629 20.939 1.00 96.62 460 TYR A CA 1
ATOM 3523 C C . TYR A 1 460 ? 2.772 -24.892 20.511 1.00 96.62 460 TYR A C 1
ATOM 3525 O O . TYR A 1 460 ? 3.172 -23.901 21.124 1.00 96.62 460 TYR A O 1
ATOM 3533 N N . PHE A 1 461 ? 3.363 -25.329 19.397 1.00 94.62 461 PHE A N 1
ATOM 3534 C CA . PHE A 1 461 ? 4.541 -24.730 18.765 1.00 94.62 461 PHE A CA 1
ATOM 3535 C C . PHE A 1 461 ? 4.160 -24.220 17.371 1.00 94.62 461 PHE A C 1
ATOM 3537 O O . PHE A 1 461 ? 3.863 -25.016 16.478 1.00 94.62 461 PHE A O 1
ATOM 3544 N N . ILE A 1 462 ? 4.138 -22.896 17.183 1.00 91.25 462 ILE A N 1
ATOM 3545 C CA . ILE A 1 462 ? 3.706 -22.269 15.923 1.00 91.25 462 ILE A CA 1
ATOM 3546 C C . ILE A 1 462 ? 4.764 -22.486 14.834 1.00 91.25 462 ILE A C 1
ATOM 3548 O O . ILE A 1 462 ? 5.889 -22.008 14.957 1.00 91.25 462 ILE A O 1
ATOM 3552 N N . GLN A 1 463 ? 4.373 -23.143 13.742 1.00 84.75 463 GLN A N 1
ATOM 3553 C CA . GLN A 1 463 ? 5.201 -23.338 12.547 1.00 84.75 463 GLN A CA 1
ATOM 3554 C C . GLN A 1 463 ? 5.036 -22.188 11.536 1.00 84.75 463 GLN A C 1
ATOM 3556 O O . GLN A 1 463 ? 5.927 -21.940 10.726 1.00 84.75 463 GLN A O 1
ATOM 3561 N N . GLY A 1 464 ? 3.939 -21.428 11.606 1.00 81.38 464 GLY A N 1
ATOM 3562 C CA . GLY A 1 464 ? 3.702 -20.221 10.802 1.00 81.38 464 GLY A CA 1
ATOM 3563 C C . GLY A 1 464 ? 2.442 -20.314 9.947 1.00 81.38 464 GLY A C 1
ATOM 3564 O O . GLY A 1 464 ? 1.648 -21.237 10.101 1.00 81.38 464 GLY A O 1
ATOM 3565 N N . ARG A 1 465 ? 2.205 -19.345 9.059 1.00 79.06 465 ARG A N 1
ATOM 3566 C CA . ARG A 1 465 ? 0.955 -19.271 8.288 1.00 79.06 465 ARG A CA 1
ATOM 3567 C C . ARG A 1 465 ? 0.935 -20.156 7.058 1.00 79.06 465 ARG A C 1
ATOM 3569 O O . ARG A 1 465 ? 1.842 -20.087 6.226 1.00 79.06 465 ARG A O 1
ATOM 3576 N N . LEU A 1 466 ? -0.197 -20.844 6.882 1.00 72.12 466 LEU A N 1
ATOM 3577 C CA . LEU A 1 466 ? -0.545 -21.653 5.706 1.00 72.12 466 LEU A CA 1
ATOM 3578 C C . LEU A 1 466 ? -0.272 -20.941 4.375 1.00 72.12 466 LEU A C 1
ATOM 3580 O O . LEU A 1 466 ? 0.109 -21.575 3.396 1.00 72.12 466 LEU A O 1
ATOM 3584 N N . SER A 1 467 ? -0.506 -19.628 4.331 1.00 64.12 467 SER A N 1
ATOM 3585 C CA . SER A 1 467 ? -0.459 -18.828 3.107 1.00 64.12 467 SER A CA 1
ATOM 3586 C C . SER A 1 467 ? 0.902 -18.211 2.781 1.00 64.12 467 SER A C 1
ATOM 3588 O O . SER A 1 467 ? 1.065 -17.751 1.652 1.00 64.12 467 SER A O 1
ATOM 3590 N N . VAL A 1 468 ? 1.848 -18.138 3.731 1.00 58.81 468 VAL A N 1
ATOM 3591 C CA . VAL A 1 468 ? 3.085 -17.341 3.556 1.00 58.81 468 VAL A CA 1
ATOM 3592 C C . VAL A 1 468 ? 4.351 -17.862 4.249 1.00 58.81 468 VAL A C 1
ATOM 3594 O O . VAL A 1 468 ? 5.432 -17.554 3.753 1.00 58.81 468 VAL A O 1
ATOM 3597 N N . ASP A 1 469 ? 4.269 -18.616 5.353 1.00 61.16 469 ASP A N 1
ATOM 3598 C CA . ASP A 1 469 ? 5.463 -19.006 6.135 1.00 61.16 469 ASP A CA 1
ATOM 3599 C C . ASP A 1 469 ? 5.820 -20.504 6.027 1.00 61.16 469 ASP A C 1
ATOM 3601 O O . ASP A 1 469 ? 6.910 -20.896 6.441 1.00 61.16 469 ASP A O 1
ATOM 3605 N N . ILE A 1 470 ? 4.934 -21.347 5.481 1.00 70.38 470 ILE A N 1
ATOM 3606 C CA . ILE A 1 470 ? 5.206 -22.777 5.256 1.00 70.38 470 ILE A CA 1
ATOM 3607 C C . ILE A 1 470 ? 5.771 -22.987 3.846 1.00 70.38 470 ILE A C 1
ATOM 3609 O O . ILE A 1 470 ? 5.087 -22.767 2.846 1.00 70.38 470 ILE A O 1
ATOM 3613 N N . ILE A 1 471 ? 7.021 -23.442 3.775 1.00 73.62 471 ILE A N 1
ATOM 3614 C CA . ILE A 1 471 ? 7.751 -23.730 2.537 1.00 73.62 471 ILE A CA 1
ATOM 3615 C C . ILE A 1 471 ? 7.627 -25.225 2.230 1.00 73.62 471 ILE A C 1
ATOM 3617 O O . ILE A 1 471 ? 7.993 -26.061 3.054 1.00 73.62 471 ILE A O 1
ATOM 3621 N N . LYS A 1 472 ? 7.139 -25.576 1.038 1.00 70.25 472 LYS A N 1
ATOM 3622 C CA . LYS A 1 472 ? 7.007 -26.964 0.568 1.00 70.25 472 LYS A CA 1
ATOM 3623 C C . LYS A 1 472 ? 8.195 -27.322 -0.328 1.00 70.25 472 LYS A C 1
ATOM 3625 O O . LYS A 1 472 ? 8.205 -26.976 -1.507 1.00 70.25 472 LYS A O 1
ATOM 3630 N N . THR A 1 473 ? 9.197 -27.995 0.238 1.00 74.00 473 THR A N 1
ATOM 3631 C CA . THR A 1 473 ? 10.469 -28.335 -0.424 1.00 74.00 473 THR A CA 1
ATOM 3632 C C . THR A 1 473 ? 10.679 -29.849 -0.444 1.00 74.00 473 THR A C 1
ATOM 3634 O O . THR A 1 473 ? 10.838 -30.486 0.592 1.00 74.00 473 THR A O 1
ATOM 3637 N N . GLY A 1 474 ? 10.673 -30.461 -1.630 1.00 61.50 474 GLY A N 1
ATOM 3638 C CA . GLY A 1 474 ? 10.964 -31.893 -1.797 1.00 61.50 474 GLY A CA 1
ATOM 3639 C C . GLY A 1 474 ? 9.913 -32.858 -1.260 1.00 61.50 474 GLY A C 1
ATOM 3640 O O . GLY A 1 474 ? 10.247 -34.005 -0.988 1.00 61.50 474 GLY A O 1
ATOM 3641 N N . GLY A 1 475 ? 8.677 -32.394 -1.067 1.00 58.03 475 GLY A N 1
ATOM 3642 C CA . GLY A 1 475 ? 7.637 -33.142 -0.354 1.00 58.03 475 GLY A CA 1
ATOM 3643 C C . GLY A 1 475 ? 7.671 -32.965 1.169 1.00 58.03 475 GLY A C 1
ATOM 3644 O O . GLY A 1 475 ? 6.754 -33.425 1.837 1.00 58.03 475 GLY A O 1
ATOM 3645 N N . GLU A 1 476 ? 8.663 -32.256 1.717 1.00 65.69 476 GLU A N 1
ATOM 3646 C CA . GLU A 1 476 ? 8.728 -31.901 3.137 1.00 65.69 476 GLU A CA 1
ATOM 3647 C C . GLU A 1 476 ? 8.173 -30.482 3.373 1.00 65.69 476 GLU A C 1
ATOM 3649 O O . GLU A 1 476 ? 8.326 -29.582 2.534 1.00 65.69 476 GLU A O 1
ATOM 3654 N N . LYS A 1 477 ? 7.547 -30.264 4.535 1.00 65.62 477 LYS A N 1
ATOM 3655 C CA . LYS A 1 477 ? 7.129 -28.938 5.021 1.00 65.62 477 LYS A CA 1
ATOM 3656 C C . LYS A 1 477 ? 8.249 -28.333 5.871 1.00 65.62 477 LYS A C 1
ATOM 3658 O O . LYS A 1 477 ? 8.849 -29.009 6.704 1.00 65.62 477 LYS A O 1
ATOM 3663 N N . VAL A 1 478 ? 8.554 -27.057 5.641 1.00 73.31 478 VAL A N 1
ATOM 3664 C CA . VAL A 1 478 ? 9.583 -26.309 6.373 1.00 73.31 478 VAL A CA 1
ATOM 3665 C C . VAL A 1 478 ? 9.010 -24.981 6.846 1.00 73.31 478 VAL A C 1
ATOM 3667 O O . VAL A 1 478 ? 8.579 -24.156 6.041 1.00 73.31 478 VAL A O 1
ATOM 3670 N N . SER A 1 479 ? 9.050 -24.759 8.157 1.00 76.06 479 SER A N 1
ATOM 3671 C CA . SER A 1 479 ? 8.716 -23.477 8.768 1.00 76.06 479 SER A CA 1
ATOM 3672 C C . SER A 1 479 ? 9.783 -22.425 8.450 1.00 76.06 479 SER A C 1
ATOM 3674 O O . SER A 1 479 ? 10.949 -22.573 8.820 1.00 76.06 479 SER A O 1
ATOM 3676 N N . ALA A 1 480 ? 9.386 -21.313 7.828 1.00 78.38 480 ALA A N 1
ATOM 3677 C CA . ALA A 1 480 ? 10.252 -20.144 7.701 1.00 78.38 480 ALA A CA 1
ATOM 3678 C C . ALA A 1 480 ? 10.633 -19.562 9.078 1.00 78.38 480 ALA A C 1
ATOM 3680 O O . ALA A 1 480 ? 11.768 -19.128 9.266 1.00 78.38 480 ALA A O 1
ATOM 3681 N N . LEU A 1 481 ? 9.714 -19.599 10.052 1.00 71.31 481 LEU A N 1
ATOM 3682 C CA . LEU A 1 481 ? 9.919 -19.066 11.405 1.00 71.31 481 LEU A CA 1
ATOM 3683 C C . LEU A 1 481 ? 10.937 -19.884 12.217 1.00 71.31 481 LEU A C 1
ATOM 3685 O O . LEU A 1 481 ? 11.751 -19.310 12.937 1.00 71.31 481 LEU A O 1
ATOM 3689 N N . GLU A 1 482 ? 10.926 -21.213 12.089 1.00 76.25 482 GLU A N 1
ATOM 3690 C CA . GLU A 1 482 ? 11.927 -22.097 12.700 1.00 76.25 482 GLU A CA 1
ATOM 3691 C C . GLU A 1 482 ? 13.330 -21.764 12.178 1.00 76.25 482 GLU A C 1
ATOM 3693 O O . GLU A 1 482 ? 14.254 -21.533 12.957 1.00 76.25 482 GLU A O 1
ATOM 3698 N N . VAL A 1 483 ? 13.476 -21.666 10.854 1.00 82.06 483 VAL A N 1
ATOM 3699 C CA . VAL A 1 483 ? 14.757 -21.358 10.209 1.00 82.06 483 VAL A CA 1
ATOM 3700 C C . VAL A 1 483 ? 15.219 -19.931 10.542 1.00 82.06 483 VAL A C 1
ATOM 3702 O O . VAL A 1 483 ? 16.409 -19.719 10.770 1.00 82.06 483 VAL A O 1
ATOM 3705 N N . GLU A 1 484 ? 14.304 -18.960 10.655 1.00 82.56 484 GLU A N 1
ATOM 3706 C CA . GLU A 1 484 ? 14.596 -17.610 11.167 1.00 82.56 484 GLU A CA 1
ATOM 3707 C C . GLU A 1 484 ? 15.111 -17.619 12.602 1.00 82.56 484 GLU A C 1
ATOM 3709 O O . GLU A 1 484 ? 16.092 -16.936 12.892 1.00 82.56 484 GLU A O 1
ATOM 3714 N N . ARG A 1 485 ? 14.482 -18.388 13.499 1.00 75.25 485 ARG A N 1
ATOM 3715 C CA . ARG A 1 485 ? 14.911 -18.491 14.899 1.00 75.25 485 ARG A CA 1
ATOM 3716 C C . ARG A 1 485 ? 16.329 -19.048 14.990 1.00 75.25 485 ARG A C 1
ATOM 3718 O O . ARG A 1 485 ? 17.156 -18.472 15.696 1.00 75.25 485 ARG A O 1
ATOM 3725 N N . GLU A 1 486 ? 16.632 -20.114 14.249 1.00 82.19 486 GLU A N 1
ATOM 3726 C CA . GLU A 1 486 ? 17.979 -20.690 14.239 1.00 82.19 486 GLU A CA 1
ATOM 3727 C C . GLU A 1 486 ? 19.008 -19.746 13.596 1.00 82.19 486 GLU A C 1
ATOM 3729 O O . GLU A 1 486 ? 20.117 -19.624 14.115 1.00 82.19 486 GLU A O 1
ATOM 3734 N N . LEU A 1 487 ? 18.652 -19.006 12.537 1.00 85.44 487 LEU A N 1
ATOM 3735 C CA . LEU A 1 487 ? 19.512 -17.963 11.958 1.00 85.44 487 LEU A CA 1
ATOM 3736 C C . LEU A 1 487 ? 19.809 -16.838 12.957 1.00 85.44 487 LEU A C 1
ATOM 3738 O O . LEU A 1 487 ? 20.972 -16.495 13.151 1.00 85.44 487 LEU A O 1
ATOM 3742 N N . LEU A 1 488 ? 18.779 -16.300 13.617 1.00 81.62 488 LEU A N 1
ATOM 3743 C CA . LEU A 1 488 ? 18.912 -15.256 14.639 1.00 81.62 488 LEU A CA 1
ATOM 3744 C C . LEU A 1 488 ? 19.707 -15.739 15.859 1.00 81.62 488 LEU A C 1
ATOM 3746 O O . LEU A 1 488 ? 20.345 -14.931 16.524 1.00 81.62 488 LEU A O 1
ATOM 3750 N N . SER A 1 489 ? 19.711 -17.046 16.148 1.00 78.56 489 SER A N 1
ATOM 3751 C CA . SER A 1 489 ? 20.502 -17.628 17.242 1.00 78.56 489 SER A CA 1
ATOM 3752 C C . SER A 1 489 ? 22.025 -17.519 17.055 1.00 78.56 489 SER A C 1
ATOM 3754 O O . SER A 1 489 ? 22.777 -17.748 18.005 1.00 78.56 489 SER A O 1
ATOM 3756 N N . LEU A 1 490 ? 22.494 -17.172 15.850 1.00 84.31 490 LEU A N 1
ATOM 3757 C CA . LEU A 1 490 ? 23.906 -16.946 15.558 1.00 84.31 490 LEU A CA 1
ATOM 3758 C C . LEU A 1 490 ? 24.315 -15.522 15.982 1.00 84.31 490 LEU A C 1
ATOM 3760 O O . LEU A 1 490 ? 23.745 -14.564 15.462 1.00 84.31 490 LEU A O 1
ATOM 3764 N N . PRO A 1 491 ? 25.345 -15.331 16.835 1.00 80.81 491 PRO A N 1
ATOM 3765 C CA . PRO A 1 491 ? 25.745 -14.003 17.322 1.00 80.81 491 PRO A CA 1
ATOM 3766 C C . PRO A 1 491 ? 26.070 -12.968 16.236 1.00 80.81 491 PRO A C 1
ATOM 3768 O O . PRO A 1 491 ? 26.032 -11.773 16.507 1.00 80.81 491 PRO A O 1
ATOM 3771 N N . GLN A 1 492 ? 26.427 -13.417 15.032 1.00 89.69 492 GLN A N 1
ATOM 3772 C CA . GLN A 1 492 ? 26.765 -12.582 13.881 1.00 89.69 492 GLN A CA 1
ATOM 3773 C C . GLN A 1 492 ? 25.541 -12.093 13.092 1.00 89.69 492 GLN A C 1
ATOM 3775 O O . GLN A 1 492 ? 25.710 -11.228 12.240 1.00 89.69 492 GLN A O 1
ATOM 3780 N N . VAL A 1 493 ? 24.339 -12.630 13.328 1.00 85.56 493 VAL A N 1
ATOM 3781 C CA . VAL A 1 493 ? 23.108 -12.282 12.598 1.00 85.56 493 VAL A CA 1
ATOM 3782 C C . VAL A 1 493 ? 22.264 -11.333 13.450 1.00 85.56 493 VAL A C 1
ATOM 3784 O O . VAL A 1 493 ? 21.863 -11.673 14.558 1.00 85.56 493 VAL A O 1
ATOM 3787 N N . SER A 1 494 ? 21.990 -10.134 12.936 1.00 80.62 494 SER A N 1
ATOM 3788 C CA . SER A 1 494 ? 21.209 -9.096 13.625 1.00 80.62 494 SER A CA 1
ATOM 3789 C C . SER A 1 494 ? 19.731 -9.093 13.218 1.00 80.62 494 SER A C 1
ATOM 3791 O O . SER A 1 494 ? 18.861 -8.849 14.053 1.00 80.62 494 SER A O 1
ATOM 3793 N N . GLU A 1 495 ? 19.430 -9.427 11.962 1.00 81.62 495 GLU A N 1
ATOM 3794 C CA . GLU A 1 495 ? 18.072 -9.683 11.470 1.00 81.62 495 GLU A CA 1
ATOM 3795 C C . GLU A 1 495 ? 18.073 -10.870 10.499 1.00 81.62 495 GLU A C 1
ATOM 3797 O O . GLU A 1 495 ? 19.049 -11.089 9.782 1.00 81.62 495 GLU A O 1
ATOM 3802 N N . ALA A 1 496 ? 16.965 -11.611 10.431 1.00 86.56 496 ALA A N 1
ATOM 3803 C CA . ALA A 1 496 ? 16.753 -12.676 9.457 1.00 86.56 496 ALA A CA 1
ATOM 3804 C C . ALA A 1 496 ? 15.308 -12.666 8.942 1.00 86.56 496 ALA A C 1
ATOM 3806 O O . ALA A 1 496 ? 14.378 -12.356 9.687 1.00 86.56 496 ALA A O 1
ATOM 3807 N N . ALA A 1 497 ? 15.138 -13.032 7.674 1.00 83.38 497 ALA A N 1
ATOM 3808 C CA . ALA A 1 497 ? 13.865 -13.327 7.038 1.00 83.38 497 ALA A CA 1
ATOM 3809 C C . ALA A 1 497 ? 14.037 -14.530 6.099 1.00 83.38 497 ALA A C 1
ATOM 3811 O O . ALA A 1 497 ? 14.954 -14.553 5.280 1.00 83.38 497 ALA A O 1
ATOM 3812 N N . VAL A 1 498 ? 13.164 -15.526 6.199 1.00 83.31 498 VAL A N 1
ATOM 3813 C CA . VAL A 1 498 ? 13.181 -16.750 5.390 1.00 83.31 498 VAL A CA 1
ATOM 3814 C C . VAL A 1 498 ? 11.944 -16.794 4.498 1.00 83.31 498 VAL A C 1
ATOM 3816 O O . VAL A 1 498 ? 10.847 -16.397 4.897 1.00 83.31 498 VAL A O 1
ATOM 3819 N N . VAL A 1 499 ? 12.134 -17.243 3.259 1.00 81.00 499 VAL A N 1
ATOM 3820 C CA . VAL A 1 499 ? 11.092 -17.338 2.231 1.00 81.00 499 VAL A CA 1
ATOM 3821 C C . VAL A 1 499 ? 11.279 -18.596 1.385 1.00 81.00 499 VAL A C 1
ATOM 3823 O O . VAL A 1 499 ? 12.399 -19.066 1.173 1.00 81.00 499 VAL A O 1
ATOM 3826 N N . GLY A 1 500 ? 10.173 -19.137 0.874 1.00 74.81 500 GLY A N 1
ATOM 3827 C CA . GLY A 1 500 ? 10.195 -20.193 -0.134 1.00 74.81 500 GLY A CA 1
ATOM 3828 C C . GLY A 1 500 ? 10.331 -19.587 -1.526 1.00 74.81 500 GLY A C 1
ATOM 3829 O O . GLY A 1 500 ? 9.417 -18.908 -1.989 1.00 74.81 500 GLY A O 1
ATOM 3830 N N . LEU A 1 501 ? 11.449 -19.835 -2.209 1.00 75.44 501 LEU A N 1
ATOM 3831 C CA . LEU A 1 501 ? 11.598 -19.483 -3.625 1.00 75.44 501 LEU A CA 1
ATOM 3832 C C . LEU A 1 501 ? 11.136 -20.657 -4.498 1.00 75.44 501 LEU A C 1
ATOM 3834 O O . LEU A 1 501 ? 11.418 -21.795 -4.134 1.00 75.44 501 LEU A O 1
ATOM 3838 N N . PRO A 1 502 ? 10.481 -20.442 -5.651 1.00 68.31 502 PRO A N 1
ATOM 3839 C CA . PRO A 1 502 ? 10.153 -21.528 -6.576 1.00 68.31 502 PRO A CA 1
ATOM 3840 C C . PRO A 1 502 ? 11.386 -22.351 -6.989 1.00 68.31 502 PRO A C 1
ATOM 3842 O O . PRO A 1 502 ? 12.485 -21.814 -7.147 1.00 68.31 502 PRO A O 1
ATOM 3845 N N . SER A 1 503 ? 11.207 -23.659 -7.173 1.00 67.38 503 SER A N 1
ATOM 3846 C CA . SER A 1 503 ? 12.254 -24.569 -7.644 1.00 67.38 503 SER A CA 1
ATOM 3847 C C . SER A 1 503 ? 11.660 -25.682 -8.503 1.00 67.38 503 SER A C 1
ATOM 3849 O O . SER A 1 503 ? 10.808 -26.426 -8.032 1.00 67.38 503 SER A O 1
ATOM 3851 N N . GLU A 1 504 ? 12.157 -25.852 -9.730 1.00 64.12 504 GLU A N 1
ATOM 3852 C CA . GLU A 1 504 ? 11.710 -26.926 -10.635 1.00 64.12 504 GLU A CA 1
ATOM 3853 C C . GLU A 1 504 ? 11.940 -28.333 -10.058 1.00 64.12 504 GLU A C 1
ATOM 3855 O O . GLU A 1 504 ? 11.173 -29.249 -10.335 1.00 64.12 504 GLU A O 1
ATOM 3860 N N . GLN A 1 505 ? 12.979 -28.507 -9.233 1.00 61.22 505 GLN A N 1
ATOM 3861 C CA . GLN A 1 505 ? 13.352 -29.803 -8.659 1.00 61.22 505 GLN A CA 1
ATOM 3862 C C . GLN A 1 505 ? 12.627 -30.113 -7.337 1.00 61.22 505 GLN A C 1
ATOM 3864 O O . GLN A 1 505 ? 12.371 -31.277 -7.042 1.00 61.22 505 GLN A O 1
ATOM 3869 N N . TRP A 1 506 ? 12.320 -29.090 -6.532 1.00 55.22 506 TRP A N 1
ATOM 3870 C CA . TRP A 1 506 ? 11.842 -29.256 -5.149 1.00 55.22 506 TRP A CA 1
ATOM 3871 C C . TRP A 1 506 ? 10.438 -28.671 -4.909 1.00 55.22 506 TRP A C 1
ATOM 3873 O O . TRP A 1 506 ? 9.925 -28.759 -3.797 1.00 55.22 506 TRP A O 1
ATOM 3883 N N . GLY A 1 507 ? 9.809 -28.064 -5.921 1.00 66.44 507 GLY A N 1
ATOM 3884 C CA . GLY A 1 507 ? 8.603 -27.238 -5.787 1.00 66.44 507 GLY A CA 1
ATOM 3885 C C . GLY A 1 507 ? 8.954 -25.845 -5.261 1.00 66.44 507 GLY A C 1
ATOM 3886 O O . GLY A 1 507 ? 8.818 -24.845 -5.969 1.00 66.44 507 GLY A O 1
ATOM 3887 N N . GLN A 1 508 ? 9.498 -25.787 -4.046 1.00 72.81 508 GLN A N 1
ATOM 3888 C CA . GLN A 1 508 ? 10.159 -24.607 -3.488 1.00 72.81 508 GLN A CA 1
ATOM 3889 C C . GLN A 1 508 ? 11.545 -24.975 -2.936 1.00 72.81 508 GLN A C 1
ATOM 3891 O O . GLN A 1 508 ? 11.786 -26.118 -2.566 1.00 72.81 508 GLN A O 1
ATOM 3896 N N . LYS A 1 509 ? 12.458 -24.001 -2.878 1.00 82.94 509 LYS A N 1
ATOM 3897 C CA . LYS A 1 509 ? 13.751 -24.054 -2.182 1.00 82.94 509 LYS A CA 1
ATOM 3898 C C . LYS A 1 509 ? 13.745 -23.055 -1.020 1.00 82.94 509 LYS A C 1
ATOM 3900 O O . LYS A 1 509 ? 13.187 -21.963 -1.149 1.00 82.94 509 LYS A O 1
ATOM 3905 N N . VAL A 1 510 ? 14.357 -23.411 0.107 1.00 86.69 510 VAL A N 1
ATOM 3906 C CA . VAL A 1 510 ? 14.457 -22.539 1.288 1.00 86.69 510 VAL A CA 1
ATOM 3907 C C . VAL A 1 510 ? 15.508 -21.464 1.022 1.00 86.69 510 VAL A C 1
ATOM 3909 O O . VAL A 1 510 ? 16.661 -21.778 0.713 1.00 86.69 510 VAL A O 1
ATOM 3912 N N . ALA A 1 511 ? 15.135 -20.195 1.163 1.00 87.88 511 ALA A N 1
ATOM 3913 C CA . ALA A 1 511 ? 16.037 -19.061 1.011 1.00 87.88 511 ALA A CA 1
ATOM 3914 C C . ALA A 1 511 ? 15.993 -18.155 2.241 1.00 87.88 511 ALA A C 1
ATOM 3916 O O . ALA A 1 511 ? 14.926 -17.912 2.800 1.00 87.88 511 ALA A O 1
ATOM 3917 N N . ALA A 1 512 ? 17.150 -17.630 2.638 1.00 89.69 512 ALA A N 1
ATOM 3918 C CA . ALA A 1 512 ? 17.270 -16.699 3.751 1.00 89.69 512 ALA A CA 1
ATOM 3919 C C . ALA A 1 512 ? 17.853 -15.354 3.309 1.00 89.69 512 ALA A C 1
ATOM 3921 O O . ALA A 1 512 ? 18.753 -15.275 2.472 1.00 89.69 512 ALA A O 1
ATOM 3922 N N . VAL A 1 513 ? 17.370 -14.292 3.934 1.00 87.25 513 VAL A N 1
ATOM 3923 C CA . VAL A 1 513 ? 17.894 -12.936 3.843 1.00 87.25 513 VAL A CA 1
ATOM 3924 C C . VAL A 1 513 ? 18.273 -12.516 5.249 1.00 87.25 513 VAL A C 1
ATOM 3926 O O . VAL A 1 513 ? 17.464 -12.622 6.165 1.00 87.25 513 VAL A O 1
ATOM 3929 N N . VAL A 1 514 ? 19.516 -12.090 5.432 1.00 88.62 514 VAL A N 1
ATOM 3930 C CA . VAL A 1 514 ? 20.087 -11.799 6.745 1.00 88.62 514 VAL A CA 1
ATOM 3931 C C . VAL A 1 514 ? 20.789 -10.452 6.750 1.00 88.62 514 VAL A C 1
ATOM 3933 O O . VAL A 1 514 ? 21.400 -10.046 5.764 1.00 88.62 514 VAL A O 1
ATOM 3936 N N . VAL A 1 515 ? 20.735 -9.777 7.888 1.00 84.75 515 VAL A N 1
ATOM 3937 C CA . VAL A 1 515 ? 21.580 -8.625 8.207 1.00 84.75 515 VAL A CA 1
ATOM 3938 C C . VAL A 1 515 ? 22.609 -9.114 9.216 1.00 84.75 515 VAL A C 1
ATOM 3940 O O . VAL A 1 515 ? 22.278 -9.902 10.104 1.00 84.75 515 VAL A O 1
ATOM 3943 N N . LEU A 1 516 ? 23.863 -8.695 9.061 1.00 87.75 516 LEU A N 1
ATOM 3944 C CA . LEU A 1 516 ? 24.928 -9.071 9.984 1.00 87.75 516 LEU A CA 1
ATOM 3945 C C . LEU A 1 516 ? 25.179 -7.968 11.017 1.00 87.75 516 LEU A C 1
ATOM 3947 O O . LEU A 1 516 ? 25.050 -6.778 10.733 1.00 87.75 516 LEU A O 1
ATOM 3951 N N . ASP A 1 517 ? 25.556 -8.374 12.225 1.00 84.44 517 ASP A N 1
ATOM 3952 C CA . ASP A 1 517 ? 26.130 -7.495 13.241 1.00 84.44 517 ASP A CA 1
ATOM 3953 C C . ASP A 1 517 ? 27.546 -7.102 12.789 1.00 84.44 517 ASP A C 1
ATOM 3955 O O . ASP A 1 517 ? 28.426 -7.956 12.673 1.00 84.44 517 ASP A O 1
ATOM 3959 N N . ALA A 1 518 ? 27.753 -5.821 12.473 1.00 79.00 518 ALA A N 1
ATOM 3960 C CA . ALA A 1 518 ? 28.974 -5.355 11.818 1.00 79.00 518 ALA A CA 1
ATOM 3961 C C . ALA A 1 518 ? 30.245 -5.605 12.650 1.00 79.00 518 ALA A C 1
ATOM 3963 O O . ALA A 1 518 ? 31.278 -5.958 12.082 1.00 79.00 518 ALA A O 1
ATOM 3964 N N . GLU A 1 519 ? 30.177 -5.479 13.979 1.00 78.50 519 GLU A N 1
ATOM 3965 C CA . GLU A 1 519 ? 31.326 -5.720 14.858 1.00 78.50 519 GLU A CA 1
ATOM 3966 C C . GLU A 1 519 ? 31.615 -7.218 14.981 1.00 78.50 519 GLU A C 1
ATOM 3968 O O . GLU A 1 519 ? 32.750 -7.663 14.791 1.00 78.50 519 GLU A O 1
ATOM 3973 N N . LYS A 1 520 ? 30.578 -8.021 15.248 1.00 79.50 520 LYS A N 1
ATOM 3974 C CA . LYS A 1 520 ? 30.729 -9.467 15.465 1.00 79.50 520 LYS A CA 1
ATOM 3975 C C . LYS A 1 520 ? 31.018 -10.230 14.179 1.00 79.50 520 LYS A C 1
ATOM 3977 O O . LYS A 1 520 ? 31.623 -11.298 14.249 1.00 79.50 520 LYS A O 1
ATOM 3982 N N . ALA A 1 521 ? 30.614 -9.725 13.016 1.00 82.44 521 ALA A N 1
ATOM 3983 C CA . ALA A 1 521 ? 30.854 -10.370 11.729 1.00 82.44 521 ALA A CA 1
ATOM 3984 C C . ALA A 1 521 ? 32.201 -10.000 11.087 1.00 82.44 521 ALA A C 1
ATOM 3986 O O . ALA A 1 521 ? 32.702 -10.801 10.303 1.00 82.44 521 ALA A O 1
ATOM 3987 N N . ALA A 1 522 ? 32.809 -8.846 11.405 1.00 72.12 522 ALA A N 1
ATOM 3988 C CA . ALA A 1 522 ? 33.948 -8.294 10.653 1.00 72.12 522 ALA A CA 1
ATOM 3989 C C . ALA A 1 522 ? 35.153 -9.241 10.483 1.00 72.12 522 ALA A C 1
ATOM 3991 O O . ALA A 1 522 ? 35.733 -9.292 9.402 1.00 72.12 522 ALA A O 1
ATOM 3992 N N . ASN A 1 523 ? 35.521 -9.991 11.529 1.00 73.25 523 ASN A N 1
ATOM 3993 C CA . ASN A 1 523 ? 36.747 -10.809 11.561 1.00 73.25 523 ASN A CA 1
ATOM 3994 C C . ASN A 1 523 ? 36.530 -12.258 12.042 1.00 73.25 523 ASN A C 1
ATOM 3996 O O . ASN A 1 523 ? 37.498 -12.970 12.308 1.00 73.25 523 ASN A O 1
ATOM 4000 N N . THR A 1 524 ? 35.280 -12.702 12.206 1.00 78.19 524 THR A N 1
ATOM 4001 C CA . THR A 1 524 ? 34.963 -14.025 12.783 1.00 78.19 524 THR A CA 1
ATOM 4002 C C . THR A 1 524 ? 34.808 -15.135 11.741 1.00 78.19 524 THR A C 1
ATOM 4004 O O . THR A 1 524 ? 34.740 -16.309 12.109 1.00 78.19 524 THR A O 1
ATOM 4007 N N . GLY A 1 525 ? 34.768 -14.796 10.449 1.00 76.62 525 GLY A N 1
ATOM 4008 C CA . GLY A 1 525 ? 34.782 -15.759 9.352 1.00 76.62 525 GLY A CA 1
ATOM 4009 C C . GLY A 1 525 ? 36.151 -16.420 9.163 1.00 76.62 525 GLY A C 1
ATOM 4010 O O . GLY A 1 525 ? 37.174 -16.021 9.731 1.00 76.62 525 GLY A O 1
ATOM 4011 N N . ARG A 1 526 ? 36.196 -17.471 8.335 1.00 75.31 526 ARG A N 1
ATOM 4012 C CA . ARG A 1 526 ? 37.432 -18.248 8.131 1.00 75.31 526 ARG A CA 1
ATOM 4013 C C . ARG A 1 526 ? 38.580 -17.378 7.594 1.00 75.31 526 ARG A C 1
ATOM 4015 O O . ARG A 1 526 ? 38.397 -16.592 6.667 1.00 75.31 526 ARG A O 1
ATOM 4022 N N . ASN A 1 527 ? 39.784 -17.594 8.126 1.00 74.38 527 ASN A N 1
ATOM 4023 C CA . ASN A 1 527 ? 41.020 -16.883 7.768 1.00 74.38 527 ASN A CA 1
ATOM 4024 C C . ASN A 1 527 ? 40.980 -15.361 8.036 1.00 74.38 527 ASN A C 1
ATOM 4026 O O . ASN A 1 527 ? 41.597 -14.602 7.292 1.00 74.38 527 ASN A O 1
ATOM 4030 N N . GLY A 1 528 ? 40.250 -14.914 9.068 1.00 68.12 528 GLY A N 1
ATOM 4031 C CA . GLY A 1 528 ? 40.152 -13.493 9.431 1.00 68.12 528 GLY A CA 1
ATOM 4032 C C . GLY A 1 528 ? 39.347 -12.660 8.430 1.00 68.12 528 GLY A C 1
ATOM 4033 O O . GLY A 1 528 ? 39.568 -11.460 8.309 1.00 68.12 528 GLY A O 1
ATOM 4034 N N . LYS A 1 529 ? 38.452 -13.300 7.668 1.00 77.69 529 LYS A N 1
ATOM 4035 C CA . LYS A 1 529 ? 37.525 -12.627 6.751 1.00 77.69 529 LYS A CA 1
ATOM 4036 C C . LYS A 1 529 ? 36.198 -12.307 7.453 1.00 77.69 529 LYS A C 1
ATOM 4038 O O . LYS A 1 529 ? 35.878 -12.955 8.453 1.00 77.69 529 LYS A O 1
ATOM 4043 N N . PRO A 1 530 ? 35.380 -11.400 6.891 1.00 75.56 530 PRO A N 1
ATOM 4044 C CA . PRO A 1 530 ? 34.002 -11.225 7.327 1.00 75.56 530 PRO A CA 1
ATOM 4045 C C . PRO A 1 530 ? 33.198 -12.530 7.257 1.00 75.56 530 PRO A C 1
ATOM 4047 O O . PRO A 1 530 ? 33.343 -13.312 6.313 1.00 75.56 530 PRO A O 1
ATOM 4050 N N . TRP A 1 531 ? 32.356 -12.764 8.263 1.00 84.50 531 TRP A N 1
ATOM 4051 C CA . TRP A 1 531 ? 31.479 -13.931 8.366 1.00 84.50 531 TRP A CA 1
ATOM 4052 C C . TRP A 1 531 ? 30.478 -13.970 7.202 1.00 84.50 531 TRP A C 1
ATOM 4054 O O . TRP A 1 531 ? 29.835 -12.969 6.895 1.00 84.50 531 TRP A O 1
ATOM 4064 N N . GLY A 1 532 ? 30.327 -15.127 6.548 1.00 83.81 532 GLY A N 1
ATOM 4065 C CA . GLY A 1 532 ? 29.508 -15.260 5.336 1.00 83.81 532 GLY A CA 1
ATOM 4066 C C . GLY A 1 532 ? 28.553 -16.456 5.334 1.00 83.81 532 GLY A C 1
ATOM 4067 O O . GLY A 1 532 ? 28.518 -17.262 6.263 1.00 83.81 532 GLY A O 1
ATOM 4068 N N . ALA A 1 533 ? 27.801 -16.605 4.239 1.00 83.44 533 ALA A N 1
ATOM 4069 C CA . ALA A 1 533 ? 26.800 -17.664 4.049 1.00 83.44 533 ALA A CA 1
ATOM 4070 C C . ALA A 1 533 ? 27.334 -19.091 4.289 1.00 83.44 533 ALA A C 1
ATOM 4072 O O . ALA A 1 533 ? 26.640 -19.929 4.860 1.00 83.44 533 ALA A O 1
ATOM 4073 N N . LEU A 1 534 ? 28.584 -19.376 3.905 1.00 83.50 534 LEU A N 1
ATOM 4074 C CA . LEU A 1 534 ? 29.205 -20.689 4.126 1.00 83.50 534 LEU A CA 1
ATOM 4075 C C . LEU A 1 534 ? 29.540 -20.963 5.600 1.00 83.50 534 LEU A C 1
ATOM 4077 O O . LEU A 1 534 ? 29.510 -22.120 6.021 1.00 83.50 534 LEU A O 1
ATOM 4081 N N . ASP A 1 535 ? 29.846 -19.926 6.381 1.00 86.88 535 ASP A N 1
ATOM 4082 C CA . ASP A 1 535 ? 30.108 -20.058 7.815 1.00 86.88 535 ASP A CA 1
ATOM 4083 C C . ASP A 1 535 ? 28.785 -20.149 8.597 1.00 86.88 535 ASP A C 1
ATOM 4085 O O . ASP A 1 535 ? 28.658 -21.026 9.451 1.00 86.88 535 ASP A O 1
ATOM 4089 N N . MET A 1 536 ? 27.746 -19.394 8.202 1.00 88.69 536 MET A N 1
ATOM 4090 C CA . MET A 1 536 ? 26.366 -19.589 8.688 1.00 88.69 536 MET A CA 1
ATOM 4091 C C . MET A 1 536 ? 25.848 -21.006 8.408 1.00 88.69 536 MET A C 1
ATOM 4093 O O . MET A 1 536 ? 25.400 -21.691 9.326 1.00 88.69 536 MET A O 1
ATOM 4097 N N . ARG A 1 537 ? 25.975 -21.500 7.166 1.00 86.31 537 ARG A N 1
ATOM 4098 C CA . ARG A 1 537 ? 25.569 -22.868 6.797 1.00 86.31 537 ARG A CA 1
ATOM 4099 C C . ARG A 1 537 ? 26.300 -23.933 7.623 1.00 86.31 537 ARG A C 1
ATOM 4101 O O . ARG A 1 537 ? 25.711 -24.966 7.924 1.00 86.31 537 ARG A O 1
ATOM 4108 N N . ARG A 1 538 ? 27.561 -23.694 8.005 1.00 85.12 538 ARG A N 1
ATOM 4109 C CA . ARG A 1 538 ? 28.317 -24.597 8.887 1.00 85.12 538 ARG A CA 1
ATOM 4110 C C . ARG A 1 538 ? 27.823 -24.528 10.334 1.00 85.12 538 ARG A C 1
ATOM 4112 O O . ARG A 1 538 ? 27.658 -25.578 10.938 1.00 85.12 538 ARG A O 1
ATOM 4119 N N . ALA A 1 539 ? 27.562 -23.332 10.863 1.00 84.94 539 ALA A N 1
ATOM 4120 C CA . ALA A 1 539 ? 27.093 -23.130 12.237 1.00 84.94 539 ALA A CA 1
ATOM 4121 C C . ALA A 1 539 ? 25.678 -23.687 12.498 1.00 84.94 539 ALA A C 1
ATOM 4123 O O . ALA A 1 539 ? 25.367 -24.085 13.618 1.00 84.94 539 ALA A O 1
ATOM 4124 N N . LEU A 1 540 ? 24.837 -23.749 11.462 1.00 84.88 540 LEU A N 1
ATOM 4125 C CA . LEU A 1 540 ? 23.480 -24.306 11.522 1.00 84.88 540 LEU A CA 1
ATOM 4126 C C . LEU A 1 540 ? 23.407 -25.822 11.286 1.00 84.88 540 LEU A C 1
ATOM 4128 O O . LEU A 1 540 ? 22.355 -26.413 11.521 1.00 84.88 540 LEU A O 1
ATOM 4132 N N . LYS A 1 541 ? 24.488 -26.462 10.819 1.00 82.38 541 LYS A N 1
ATOM 4133 C CA . LYS A 1 541 ? 24.470 -27.866 10.367 1.00 82.38 541 LYS A CA 1
ATOM 4134 C C . LYS A 1 541 ? 24.020 -28.851 11.454 1.00 82.38 541 LYS A C 1
ATOM 4136 O O . LYS A 1 541 ? 23.366 -29.840 11.144 1.00 82.38 541 LYS A O 1
ATOM 4141 N N . ASP A 1 542 ? 24.353 -28.559 12.708 1.00 77.06 542 ASP A N 1
ATOM 4142 C CA . ASP A 1 542 ? 24.009 -29.393 13.864 1.00 77.06 542 ASP A CA 1
ATOM 4143 C C . ASP A 1 542 ? 22.714 -28.916 14.569 1.00 77.06 542 ASP A C 1
ATOM 4145 O O . ASP A 1 542 ? 22.369 -29.419 15.634 1.00 77.06 542 ASP A O 1
ATOM 4149 N N . ARG A 1 543 ? 22.003 -27.934 13.985 1.00 77.00 543 ARG A N 1
ATOM 4150 C CA . ARG A 1 543 ? 20.758 -27.326 14.508 1.00 77.00 543 ARG A CA 1
ATOM 4151 C C . ARG A 1 543 ? 19.546 -27.542 13.600 1.00 77.00 543 ARG A C 1
ATOM 4153 O O . ARG A 1 543 ? 18.436 -27.709 14.090 1.00 77.00 543 ARG A O 1
ATOM 4160 N N . LEU A 1 544 ? 19.753 -27.542 12.284 1.00 78.56 544 LEU A N 1
ATOM 4161 C CA . LEU A 1 544 ? 18.712 -27.725 11.274 1.00 78.56 544 LEU A CA 1
ATOM 4162 C C . LEU A 1 544 ? 18.979 -28.986 10.447 1.00 78.56 544 LEU A C 1
ATOM 4164 O O . LEU A 1 544 ? 20.094 -29.223 9.984 1.00 78.56 544 LEU A O 1
ATOM 4168 N N . ALA A 1 545 ? 17.929 -29.767 10.190 1.00 72.38 545 ALA A N 1
ATOM 4169 C CA . ALA A 1 545 ? 18.004 -30.886 9.256 1.00 72.38 545 ALA A CA 1
ATOM 4170 C C . ALA A 1 545 ? 18.339 -30.398 7.832 1.00 72.38 545 ALA A C 1
ATOM 4172 O O . ALA A 1 545 ? 17.918 -29.317 7.421 1.00 72.38 545 ALA A O 1
ATOM 4173 N N . ASN A 1 546 ? 19.046 -31.218 7.043 1.00 78.38 546 ASN A N 1
ATOM 4174 C CA . ASN A 1 546 ? 19.557 -30.831 5.716 1.00 78.38 546 ASN A CA 1
ATOM 4175 C C . ASN A 1 546 ? 18.494 -30.261 4.753 1.00 78.38 546 ASN A C 1
ATOM 4177 O O . ASN A 1 546 ? 18.837 -29.424 3.925 1.00 78.38 546 ASN A O 1
ATOM 4181 N N . TYR A 1 547 ? 17.229 -30.690 4.847 1.00 74.19 547 TYR A N 1
ATOM 4182 C CA . TYR A 1 547 ? 16.135 -30.184 4.003 1.00 74.19 547 TYR A CA 1
ATOM 4183 C C . TYR A 1 547 ? 15.565 -28.829 4.473 1.00 74.19 547 TYR A C 1
ATOM 4185 O O . TYR A 1 547 ? 14.950 -28.125 3.678 1.00 74.19 547 TYR A O 1
ATOM 4193 N N . LYS A 1 548 ? 15.796 -28.441 5.738 1.00 81.25 548 LYS A N 1
ATOM 4194 C CA . LYS A 1 548 ? 15.438 -27.124 6.305 1.00 81.25 548 LYS A CA 1
ATOM 4195 C C . LYS A 1 548 ? 16.522 -26.065 6.083 1.00 81.25 548 LYS A C 1
ATOM 4197 O O . LYS A 1 548 ? 16.276 -24.874 6.250 1.00 81.25 548 LYS A O 1
ATOM 4202 N N . MET A 1 549 ? 17.738 -26.487 5.737 1.00 87.88 549 MET A N 1
ATOM 4203 C CA . MET A 1 549 ? 18.878 -25.595 5.544 1.00 87.88 549 MET A CA 1
ATOM 4204 C C . MET A 1 549 ? 18.663 -24.652 4.351 1.00 87.88 549 MET A C 1
ATOM 4206 O O . MET A 1 549 ? 18.468 -25.148 3.241 1.00 87.88 549 MET A O 1
ATOM 4210 N N . PRO A 1 550 ? 18.788 -23.316 4.517 1.00 88.81 550 PRO A N 1
ATOM 4211 C CA . PRO A 1 550 ? 18.663 -22.388 3.400 1.00 88.81 550 PRO A CA 1
ATOM 4212 C C . PRO A 1 550 ? 19.664 -22.709 2.292 1.00 88.81 550 PRO A C 1
ATOM 4214 O O . PRO A 1 550 ? 20.886 -22.661 2.489 1.00 88.81 550 PRO A O 1
ATOM 4217 N N . GLN A 1 551 ? 19.125 -23.054 1.126 1.00 85.75 551 GLN A N 1
ATOM 4218 C CA . GLN A 1 551 ? 19.858 -23.369 -0.095 1.00 85.75 551 GLN A CA 1
ATOM 4219 C C . GLN A 1 551 ? 20.422 -22.088 -0.723 1.00 85.75 551 GLN A C 1
ATOM 4221 O O . GLN A 1 551 ? 21.557 -22.115 -1.199 1.00 85.75 551 GLN A O 1
ATOM 4226 N N . GLU A 1 552 ? 19.702 -20.970 -0.585 1.00 84.25 552 GLU A N 1
ATOM 4227 C CA . GLU A 1 552 ? 20.163 -19.609 -0.890 1.00 84.25 552 GLU A CA 1
ATOM 4228 C C . GLU A 1 552 ? 20.278 -18.759 0.385 1.00 84.25 552 GLU A C 1
ATOM 4230 O O . GLU A 1 552 ? 19.461 -18.886 1.301 1.00 84.25 552 GLU A O 1
ATOM 4235 N N . MET A 1 553 ? 21.266 -17.861 0.444 1.00 87.62 553 MET A N 1
ATOM 4236 C CA . MET A 1 553 ? 21.443 -16.902 1.545 1.00 87.62 553 MET A CA 1
ATOM 4237 C C . MET A 1 553 ? 21.945 -15.550 1.012 1.00 87.62 553 MET A C 1
ATOM 4239 O O . MET A 1 553 ? 23.024 -15.498 0.420 1.00 87.62 553 MET A O 1
ATOM 4243 N N . LYS A 1 554 ? 21.214 -14.454 1.262 1.00 82.94 554 LYS A N 1
ATOM 4244 C CA . LYS A 1 554 ? 21.633 -13.078 0.924 1.00 82.94 554 LYS A CA 1
ATOM 4245 C C . LYS A 1 554 ? 21.966 -12.288 2.187 1.00 82.94 554 LYS A C 1
ATOM 4247 O O . LYS A 1 554 ? 21.138 -12.215 3.088 1.00 82.94 554 LYS A O 1
ATOM 4252 N N . VAL A 1 555 ? 23.142 -11.662 2.231 1.00 83.06 555 VAL A N 1
ATOM 4253 C CA . VAL A 1 555 ? 23.474 -10.658 3.256 1.00 83.06 555 VAL A CA 1
ATOM 4254 C C . VAL A 1 555 ? 23.050 -9.279 2.747 1.00 83.06 555 VAL A C 1
ATOM 4256 O O . VAL A 1 555 ? 23.369 -8.930 1.610 1.00 83.06 555 VAL A O 1
ATOM 4259 N N . LEU A 1 556 ? 22.336 -8.506 3.566 1.00 78.62 556 LEU A N 1
ATOM 4260 C CA . LEU A 1 556 ? 22.010 -7.102 3.303 1.00 78.62 556 LEU A CA 1
ATOM 4261 C C . LEU A 1 556 ? 22.945 -6.165 4.077 1.00 78.62 556 LEU A C 1
ATOM 4263 O O . LEU A 1 556 ? 23.326 -6.445 5.212 1.00 78.62 556 LEU A O 1
ATOM 4267 N N . ASN A 1 557 ? 23.236 -5.007 3.481 1.00 70.12 557 ASN A N 1
ATOM 4268 C CA . ASN A 1 557 ? 24.033 -3.933 4.090 1.00 70.12 557 ASN A CA 1
ATOM 4269 C C . ASN A 1 557 ? 23.184 -2.943 4.922 1.00 70.12 557 ASN A C 1
ATOM 4271 O O . ASN A 1 557 ? 23.673 -1.886 5.312 1.00 70.12 557 ASN A O 1
ATOM 4275 N N . GLY A 1 558 ? 21.906 -3.250 5.155 1.00 67.00 558 GLY A N 1
ATOM 4276 C CA . GLY A 1 558 ? 20.941 -2.408 5.862 1.00 67.00 558 GLY A CA 1
ATOM 4277 C C . GLY A 1 558 ? 19.772 -3.240 6.404 1.00 67.00 558 GLY A C 1
ATOM 4278 O O . GLY A 1 558 ? 19.685 -4.425 6.075 1.00 67.00 558 GLY A O 1
ATOM 4279 N N . PRO A 1 559 ? 18.898 -2.652 7.242 1.00 65.19 559 PRO A N 1
ATOM 4280 C CA . PRO A 1 559 ? 17.842 -3.376 7.947 1.00 65.19 559 PRO A CA 1
ATOM 4281 C C . PRO A 1 559 ? 16.814 -3.996 6.996 1.00 65.19 559 PRO A C 1
ATOM 4283 O O . PRO A 1 559 ? 16.595 -3.504 5.887 1.00 65.19 559 PRO A O 1
ATOM 4286 N N . ILE A 1 560 ? 16.138 -5.054 7.447 1.00 74.38 560 ILE A N 1
ATOM 4287 C CA . ILE A 1 560 ? 15.115 -5.723 6.631 1.00 74.38 560 ILE A CA 1
ATOM 4288 C C . ILE A 1 560 ? 13.885 -4.797 6.500 1.00 74.38 560 ILE A C 1
ATOM 4290 O O . ILE A 1 560 ? 13.348 -4.368 7.527 1.00 74.38 560 ILE A O 1
ATOM 4294 N N . PRO A 1 561 ? 13.394 -4.499 5.275 1.00 52.56 561 PRO A N 1
ATOM 4295 C CA . PRO A 1 561 ? 12.200 -3.691 5.053 1.00 52.56 561 PRO A CA 1
ATOM 4296 C C . PRO A 1 561 ? 10.973 -4.206 5.808 1.00 52.56 561 PRO A C 1
ATOM 4298 O O . PRO A 1 561 ? 10.693 -5.409 5.876 1.00 52.56 561 PRO A O 1
ATOM 4301 N N . ARG A 1 562 ? 10.223 -3.260 6.374 1.00 50.25 562 ARG A N 1
ATOM 4302 C CA . ARG A 1 562 ? 9.033 -3.499 7.193 1.00 50.25 562 ARG A CA 1
ATOM 4303 C C . ARG A 1 562 ? 7.896 -2.597 6.727 1.00 50.25 562 ARG A C 1
ATOM 4305 O O . ARG A 1 562 ? 8.139 -1.489 6.258 1.00 50.25 562 ARG A O 1
ATOM 4312 N N . ASN A 1 563 ? 6.657 -3.057 6.874 1.00 42.62 563 ASN A N 1
ATOM 4313 C CA . ASN A 1 563 ? 5.480 -2.218 6.636 1.00 42.62 563 ASN A CA 1
ATOM 4314 C C . ASN A 1 563 ? 5.287 -1.170 7.753 1.00 42.62 563 ASN A C 1
ATOM 4316 O O . ASN A 1 563 ? 5.964 -1.207 8.782 1.00 42.62 563 ASN A O 1
ATOM 4320 N N . ALA A 1 564 ? 4.298 -0.285 7.590 1.00 27.89 564 ALA A N 1
ATOM 4321 C CA . ALA A 1 564 ? 3.912 0.719 8.593 1.00 27.89 564 ALA A CA 1
ATOM 4322 C C . ALA A 1 564 ? 3.558 0.131 9.982 1.00 27.89 564 ALA A C 1
ATOM 4324 O O . ALA A 1 564 ? 3.579 0.843 10.981 1.00 27.89 564 ALA A O 1
ATOM 4325 N N . MET A 1 565 ? 3.289 -1.179 10.066 1.00 31.77 565 MET A N 1
ATOM 4326 C CA . MET A 1 565 ? 3.023 -1.917 11.309 1.00 31.77 565 MET A CA 1
ATOM 4327 C C . MET A 1 565 ? 4.277 -2.595 11.904 1.00 31.77 565 MET A C 1
ATOM 4329 O O . MET A 1 565 ? 4.170 -3.387 12.840 1.00 31.77 565 MET A O 1
ATOM 4333 N N . GLY A 1 566 ? 5.470 -2.350 11.351 1.00 31.50 566 GLY A N 1
ATOM 4334 C CA . GLY A 1 566 ? 6.745 -2.907 11.822 1.00 31.50 566 GLY A CA 1
ATOM 4335 C C . GLY A 1 566 ? 6.990 -4.388 11.492 1.00 31.50 566 GLY A C 1
ATOM 4336 O O . GLY A 1 566 ? 8.018 -4.940 11.907 1.00 31.50 566 GLY A O 1
ATOM 4337 N N . LYS A 1 567 ? 6.090 -5.041 10.742 1.00 42.00 567 LYS A N 1
ATOM 4338 C CA . LYS A 1 567 ? 6.245 -6.433 10.288 1.00 42.00 567 LYS A CA 1
ATOM 4339 C C . LYS A 1 567 ? 7.112 -6.494 9.034 1.00 42.00 567 LYS A C 1
ATOM 4341 O O . LYS A 1 567 ? 6.947 -5.668 8.140 1.00 42.00 567 LYS A O 1
ATOM 4346 N N . VAL A 1 568 ? 7.996 -7.491 8.959 1.00 51.94 568 VAL A N 1
ATOM 4347 C CA . VAL A 1 568 ? 8.826 -7.760 7.772 1.00 51.94 568 VAL A CA 1
ATOM 4348 C C . VAL A 1 568 ? 7.930 -8.025 6.564 1.00 51.94 568 VAL A C 1
ATOM 4350 O O . VAL A 1 568 ? 7.048 -8.885 6.606 1.00 51.94 568 VAL A O 1
ATOM 4353 N N . THR A 1 569 ? 8.153 -7.294 5.475 1.00 44.25 569 THR A N 1
ATOM 4354 C CA . THR A 1 569 ? 7.370 -7.428 4.243 1.00 44.25 569 THR A CA 1
ATOM 4355 C C . THR A 1 569 ? 7.905 -8.573 3.382 1.00 44.25 569 THR A C 1
ATOM 4357 O O . THR A 1 569 ? 8.645 -8.365 2.424 1.00 44.25 569 THR A O 1
ATOM 4360 N N . ARG A 1 570 ? 7.460 -9.804 3.681 1.00 46.25 570 ARG A N 1
ATOM 4361 C CA . ARG A 1 570 ? 7.779 -11.042 2.928 1.00 46.25 570 ARG A CA 1
ATOM 4362 C C . ARG A 1 570 ? 7.358 -11.034 1.439 1.00 46.25 570 ARG A C 1
ATOM 4364 O O . ARG A 1 570 ? 7.592 -12.006 0.734 1.00 46.25 570 ARG A O 1
ATOM 4371 N N . GLY A 1 571 ? 6.722 -9.959 0.962 1.00 37.31 571 GLY A N 1
ATOM 4372 C CA . GLY A 1 571 ? 6.325 -9.763 -0.437 1.00 37.31 571 GLY A CA 1
ATOM 4373 C C . GLY A 1 571 ? 7.433 -9.244 -1.361 1.00 37.31 571 GLY A C 1
ATOM 4374 O O . GLY A 1 571 ? 7.254 -9.288 -2.577 1.00 37.31 571 GLY A O 1
ATOM 4375 N N . PHE A 1 572 ? 8.568 -8.784 -0.819 1.00 35.94 572 PHE A N 1
ATOM 4376 C CA . PHE A 1 572 ? 9.765 -8.525 -1.620 1.00 35.94 572 PHE A CA 1
ATOM 4377 C C . PHE A 1 572 ? 10.431 -9.854 -1.971 1.00 35.94 572 PHE A C 1
ATOM 4379 O O . PHE A 1 572 ? 11.075 -10.484 -1.131 1.00 35.94 572 PHE A O 1
ATOM 4386 N N . GLN A 1 573 ? 10.288 -10.284 -3.223 1.00 38.31 573 GLN A N 1
ATOM 4387 C CA . GLN A 1 573 ? 11.032 -11.426 -3.732 1.00 38.31 573 GLN A CA 1
ATOM 4388 C C . GLN A 1 573 ? 12.469 -10.972 -4.002 1.00 38.31 573 GLN A C 1
ATOM 4390 O O . GLN A 1 573 ? 12.777 -10.424 -5.057 1.00 38.31 573 GLN A O 1
ATOM 4395 N N . TYR A 1 574 ? 13.333 -11.134 -2.997 1.00 38.50 574 TYR A N 1
ATOM 4396 C CA . TYR A 1 574 ? 14.748 -10.793 -3.091 1.00 38.50 574 TYR A CA 1
ATOM 4397 C C . TYR A 1 574 ? 15.397 -11.601 -4.207 1.00 38.50 574 TYR A C 1
ATOM 4399 O O . TYR A 1 574 ? 15.622 -12.800 -4.045 1.00 38.50 574 TYR A O 1
ATOM 4407 N N . ASP A 1 575 ? 15.709 -10.940 -5.320 1.00 31.44 575 ASP A N 1
ATOM 4408 C CA . ASP A 1 575 ? 16.326 -11.613 -6.456 1.00 31.44 575 ASP A CA 1
ATOM 4409 C C . ASP A 1 575 ? 17.709 -12.143 -6.044 1.00 31.44 575 ASP A C 1
ATOM 4411 O O . ASP A 1 575 ? 18.544 -11.406 -5.495 1.00 31.44 575 ASP A O 1
ATOM 4415 N N . LEU A 1 576 ? 17.892 -13.454 -6.184 1.00 37.47 576 LEU A N 1
ATOM 4416 C CA . LEU A 1 576 ? 18.882 -14.242 -5.438 1.00 37.47 576 LEU A CA 1
ATOM 4417 C C . LEU A 1 576 ? 19.762 -15.116 -6.346 1.00 37.47 576 LEU A C 1
ATOM 4419 O O . LEU A 1 576 ? 20.509 -15.958 -5.852 1.00 37.47 576 LEU A O 1
ATOM 4423 N N . ASP A 1 577 ? 19.713 -14.903 -7.662 1.00 29.42 577 ASP A N 1
ATOM 4424 C CA . ASP A 1 577 ? 20.500 -15.685 -8.614 1.00 29.42 577 ASP A CA 1
ATOM 4425 C C . ASP A 1 577 ? 21.975 -15.256 -8.659 1.00 29.42 577 ASP A C 1
ATOM 4427 O O . ASP A 1 577 ? 22.340 -14.129 -9.000 1.00 29.42 577 ASP A O 1
ATOM 4431 N N . THR A 1 578 ? 22.855 -16.209 -8.347 1.00 27.92 578 THR A N 1
ATOM 4432 C CA . THR A 1 578 ? 24.310 -16.033 -8.313 1.00 27.92 578 THR A CA 1
ATOM 4433 C C . THR A 1 578 ? 24.988 -16.642 -9.544 1.00 27.92 578 THR A C 1
ATOM 4435 O O . THR A 1 578 ? 25.422 -17.792 -9.543 1.00 27.92 578 THR A O 1
ATOM 4438 N N . ARG A 1 579 ? 25.161 -15.846 -10.609 1.00 27.38 579 ARG A N 1
ATOM 4439 C CA . ARG A 1 579 ? 26.063 -16.174 -11.736 1.00 27.38 579 ARG A CA 1
ATOM 4440 C C . ARG A 1 579 ? 26.900 -14.974 -12.192 1.00 27.38 579 ARG A C 1
ATOM 4442 O O . ARG A 1 579 ? 26.700 -14.441 -13.275 1.00 27.38 579 ARG A O 1
ATOM 4449 N N . SER A 1 580 ? 27.874 -14.580 -11.369 1.00 26.81 580 SER A N 1
ATOM 4450 C CA . SER A 1 580 ? 28.943 -13.645 -11.765 1.00 26.81 580 SER A CA 1
ATOM 4451 C C . SER A 1 580 ? 30.231 -13.865 -10.953 1.00 26.81 580 SER A C 1
ATOM 4453 O O . SER A 1 580 ? 30.675 -13.004 -10.202 1.00 26.81 580 SER A O 1
ATOM 4455 N N . LEU A 1 581 ? 30.820 -15.063 -11.061 1.00 26.95 581 LEU A N 1
ATOM 4456 C CA . LEU A 1 581 ? 32.172 -15.365 -10.559 1.00 26.95 581 LEU A CA 1
ATOM 4457 C C . LEU A 1 581 ? 32.901 -16.355 -11.486 1.00 26.95 581 LEU A C 1
ATOM 4459 O O . LEU A 1 581 ? 33.192 -17.488 -11.115 1.00 26.95 581 LEU A O 1
ATOM 4463 N N . CYS A 1 582 ? 33.210 -15.905 -12.701 1.00 23.11 582 CYS A N 1
ATOM 4464 C CA . CYS A 1 582 ? 34.295 -16.434 -13.533 1.00 23.11 582 CYS A CA 1
ATOM 4465 C C . CYS A 1 582 ? 34.761 -15.315 -14.467 1.00 23.11 582 CYS A C 1
ATOM 4467 O O . CYS A 1 582 ? 34.038 -14.940 -15.384 1.00 23.11 582 CYS A O 1
ATOM 4469 N N . GLY A 1 583 ? 35.943 -14.760 -14.208 1.00 26.19 583 GLY A N 1
ATOM 4470 C CA . GLY A 1 583 ? 36.575 -13.787 -15.096 1.00 26.19 583 GLY A CA 1
ATOM 4471 C C . GLY A 1 583 ? 37.746 -14.410 -15.849 1.00 26.19 583 GLY A C 1
ATOM 4472 O O . GLY A 1 583 ? 38.476 -15.207 -15.267 1.00 26.19 583 GLY A O 1
ATOM 4473 N N . THR A 1 584 ? 37.945 -13.987 -17.097 1.00 23.98 584 THR A N 1
ATOM 4474 C CA . THR A 1 584 ? 39.211 -14.026 -17.859 1.00 23.98 584 THR A CA 1
ATOM 4475 C C . THR A 1 584 ? 39.097 -13.047 -19.055 1.00 23.98 584 THR A C 1
ATOM 4477 O O . THR A 1 584 ? 37.990 -12.582 -19.336 1.00 23.98 584 THR A O 1
ATOM 4480 N N . PRO A 1 585 ? 40.210 -12.594 -19.676 1.00 31.06 585 PRO A N 1
ATOM 4481 C CA . PRO A 1 585 ? 40.308 -11.185 -20.083 1.00 31.06 585 PRO A CA 1
ATOM 4482 C C . PRO A 1 585 ? 40.332 -10.885 -21.596 1.00 31.06 585 PRO A C 1
ATOM 4484 O O . PRO A 1 585 ? 40.698 -11.726 -22.405 1.00 31.06 585 PRO A O 1
ATOM 4487 N N . ALA A 1 586 ? 40.077 -9.603 -21.897 1.00 29.30 586 ALA A N 1
ATOM 4488 C CA . ALA A 1 586 ? 40.595 -8.782 -23.006 1.00 29.30 586 ALA A CA 1
ATOM 4489 C C . ALA A 1 586 ? 40.485 -9.280 -24.467 1.00 29.30 586 ALA A C 1
ATOM 4491 O O . ALA A 1 586 ? 41.193 -10.189 -24.887 1.00 29.30 586 ALA A O 1
ATOM 4492 N N . THR A 1 587 ? 39.761 -8.527 -25.307 1.00 25.91 587 THR A N 1
ATOM 4493 C CA . THR A 1 587 ? 40.295 -7.690 -26.421 1.00 25.91 587 THR A CA 1
ATOM 4494 C C . THR A 1 587 ? 39.156 -7.199 -27.330 1.00 25.91 587 THR A C 1
ATOM 4496 O O . THR A 1 587 ? 38.197 -7.925 -27.561 1.00 25.91 587 THR A O 1
ATOM 4499 N N . GLY A 1 588 ? 39.257 -5.971 -27.859 1.00 23.50 588 GLY A N 1
ATOM 4500 C CA . GLY A 1 588 ? 38.301 -5.429 -28.840 1.00 23.50 588 GLY A CA 1
ATOM 4501 C C . GLY A 1 588 ? 38.166 -3.905 -28.784 1.00 23.50 588 GLY A C 1
ATOM 4502 O O . GLY A 1 588 ? 37.436 -3.383 -27.949 1.00 23.50 588 GLY A O 1
ATOM 4503 N N . ASN A 1 589 ? 38.858 -3.189 -29.677 1.00 30.73 589 ASN A N 1
ATOM 4504 C CA . ASN A 1 589 ? 38.671 -1.745 -29.862 1.00 30.73 589 ASN A CA 1
ATOM 4505 C C . ASN A 1 589 ? 37.522 -1.480 -30.849 1.00 30.73 589 ASN A C 1
ATOM 4507 O O . ASN A 1 589 ? 37.563 -1.975 -31.974 1.00 30.73 589 ASN A O 1
ATOM 4511 N N . GLY A 1 590 ? 36.563 -0.640 -30.454 1.00 25.58 590 GLY A N 1
ATOM 4512 C CA . GLY A 1 590 ? 35.501 -0.089 -31.304 1.00 25.58 590 GLY A CA 1
ATOM 4513 C C . GLY A 1 590 ? 34.900 1.195 -30.691 1.00 25.58 590 GLY A C 1
ATOM 4514 O O . GLY A 1 590 ? 35.122 1.444 -29.497 1.00 25.58 590 GLY A O 1
ATOM 4515 N N . PRO A 1 591 ? 34.197 2.045 -31.470 1.00 33.50 591 PRO A N 1
ATOM 4516 C CA . PRO A 1 591 ? 33.558 3.267 -30.965 1.00 33.50 591 PRO A CA 1
ATOM 4517 C C . PRO A 1 591 ? 32.354 2.986 -30.049 1.00 33.50 591 PRO A C 1
ATOM 4519 O O . PRO A 1 591 ? 32.055 1.836 -29.741 1.00 33.50 591 PRO A O 1
ATOM 4522 N N . ALA A 1 592 ? 31.722 4.050 -29.547 1.00 39.66 592 ALA A N 1
ATOM 4523 C CA . ALA A 1 592 ? 30.747 4.048 -28.452 1.00 39.66 592 ALA A CA 1
ATOM 4524 C C . ALA A 1 592 ? 29.674 2.934 -28.497 1.00 39.66 592 ALA A C 1
ATOM 4526 O O . ALA A 1 592 ? 28.662 3.028 -29.181 1.00 39.66 592 ALA A O 1
ATOM 4527 N N . GLY A 1 593 ? 29.876 1.911 -27.665 1.00 38.16 593 GLY A N 1
ATOM 4528 C CA . GLY A 1 593 ? 28.882 0.905 -27.307 1.00 38.16 593 GLY A CA 1
ATOM 4529 C C . GLY A 1 593 ? 29.269 0.288 -25.968 1.00 38.16 593 GLY A C 1
ATOM 4530 O O . GLY A 1 593 ? 30.189 -0.525 -25.898 1.00 38.16 593 GLY A O 1
ATOM 4531 N N . GLY A 1 594 ? 28.622 0.718 -24.883 1.00 42.50 594 GLY A N 1
ATOM 4532 C CA . GLY A 1 594 ? 28.797 0.082 -23.579 1.00 42.50 594 GLY A CA 1
ATOM 4533 C C . GLY A 1 594 ? 28.210 -1.331 -23.597 1.00 42.50 594 GLY A C 1
ATOM 4534 O O . GLY A 1 594 ? 27.152 -1.552 -24.183 1.00 42.50 594 GLY A O 1
ATOM 4535 N N . ASN A 1 595 ? 28.861 -2.295 -22.942 1.00 44.72 595 ASN A N 1
ATOM 4536 C CA . ASN A 1 595 ? 28.225 -3.590 -22.690 1.00 44.72 595 ASN A CA 1
ATOM 4537 C C . ASN A 1 595 ? 26.996 -3.358 -21.801 1.00 44.72 595 ASN A C 1
ATOM 4539 O O . ASN A 1 595 ? 27.154 -2.995 -20.635 1.00 44.72 595 ASN A O 1
ATOM 4543 N N . TYR A 1 596 ? 25.790 -3.581 -22.334 1.00 47.09 596 TYR A N 1
ATOM 4544 C CA . TYR A 1 596 ? 24.553 -3.438 -21.568 1.00 47.09 596 TYR A CA 1
ATOM 4545 C C . TYR A 1 596 ? 24.537 -4.421 -20.390 1.00 47.09 596 TYR A C 1
ATOM 4547 O O . TYR A 1 596 ? 24.361 -5.626 -20.568 1.00 47.09 596 TYR A O 1
ATOM 4555 N N . SER A 1 597 ? 24.730 -3.887 -19.186 1.00 57.34 597 SER A N 1
ATOM 4556 C CA . SER A 1 597 ? 24.683 -4.610 -17.912 1.00 57.34 597 SER A CA 1
ATOM 4557 C C . SER A 1 597 ? 23.300 -4.580 -17.252 1.00 57.34 597 SER A C 1
ATOM 4559 O O . SER A 1 597 ? 23.096 -5.258 -16.245 1.00 57.34 597 SER A O 1
ATOM 4561 N N . GLY A 1 598 ? 22.369 -3.793 -17.801 1.00 58.97 598 GLY A N 1
ATOM 4562 C CA . GLY A 1 598 ? 21.004 -3.645 -17.305 1.00 58.97 598 GLY A CA 1
ATOM 4563 C C . GLY A 1 598 ? 20.153 -4.908 -17.460 1.00 58.97 598 GLY A C 1
ATOM 4564 O O . GLY A 1 598 ? 20.539 -5.885 -18.106 1.00 58.97 598 GLY A O 1
ATOM 4565 N N . ARG A 1 599 ? 18.956 -4.886 -16.871 1.00 80.06 599 ARG A N 1
ATOM 4566 C CA . ARG A 1 599 ? 17.971 -5.970 -16.999 1.00 80.06 599 ARG A CA 1
ATOM 4567 C C . ARG A 1 599 ? 16.568 -5.383 -17.065 1.00 80.06 599 ARG A C 1
ATOM 4569 O O . ARG A 1 599 ? 16.023 -4.973 -16.045 1.00 80.06 599 ARG A O 1
ATOM 4576 N N . HIS A 1 600 ? 15.981 -5.378 -18.259 1.00 93.50 600 HIS A N 1
ATOM 4577 C CA . HIS A 1 600 ? 14.608 -4.923 -18.484 1.00 93.50 600 HIS A CA 1
ATOM 4578 C C . HIS A 1 600 ? 13.605 -5.722 -17.635 1.00 93.50 600 HIS A C 1
ATOM 4580 O O . HIS A 1 600 ? 13.588 -6.959 -17.719 1.00 93.50 600 HIS A O 1
ATOM 4586 N N . PRO A 1 601 ? 12.753 -5.062 -16.830 1.00 95.94 601 PRO A N 1
ATOM 4587 C CA . PRO A 1 601 ? 11.691 -5.732 -16.095 1.00 95.94 601 PRO A CA 1
ATOM 4588 C C . PRO A 1 601 ? 10.712 -6.422 -17.055 1.00 95.94 601 PRO A C 1
ATOM 4590 O O . PRO A 1 601 ? 10.281 -5.845 -18.056 1.00 95.94 601 PRO A O 1
ATOM 4593 N N . ARG A 1 602 ? 10.371 -7.685 -16.781 1.00 96.12 602 ARG A N 1
ATOM 4594 C CA . ARG A 1 602 ? 9.467 -8.475 -17.633 1.00 96.12 602 ARG A CA 1
ATOM 4595 C C . ARG A 1 602 ? 8.019 -8.067 -17.383 1.00 96.12 602 ARG A C 1
ATOM 4597 O O . ARG A 1 602 ? 7.560 -8.095 -16.244 1.00 96.12 602 ARG A O 1
ATOM 4604 N N . LEU A 1 603 ? 7.294 -7.776 -18.459 1.00 96.75 603 LEU A N 1
ATOM 4605 C CA . LEU A 1 603 ? 5.873 -7.452 -18.432 1.00 96.75 603 LEU A CA 1
ATOM 4606 C C . LEU A 1 603 ? 5.164 -8.360 -19.431 1.00 96.75 603 LEU A C 1
ATOM 4608 O O . LEU A 1 603 ? 5.319 -8.205 -20.638 1.00 96.75 603 LEU A O 1
ATOM 4612 N N . THR A 1 604 ? 4.410 -9.330 -18.925 1.00 94.62 604 THR A N 1
ATOM 4613 C CA . THR A 1 604 ? 3.632 -10.247 -19.762 1.00 94.62 604 THR A CA 1
ATOM 4614 C C . THR A 1 604 ? 2.468 -9.500 -20.402 1.00 94.62 604 THR A C 1
ATOM 4616 O O . THR A 1 604 ? 1.654 -8.909 -19.695 1.00 94.62 604 THR A O 1
ATOM 4619 N N . THR A 1 605 ? 2.359 -9.584 -21.723 1.00 97.69 605 THR A N 1
ATOM 4620 C CA . THR A 1 605 ? 1.228 -9.052 -22.496 1.00 97.69 605 THR A CA 1
ATOM 4621 C C . THR A 1 605 ? 0.610 -10.165 -23.348 1.00 97.69 605 THR A C 1
ATOM 4623 O O . THR A 1 605 ? 1.054 -11.316 -23.269 1.00 97.69 605 THR A O 1
ATOM 4626 N N . TYR A 1 606 ? -0.449 -9.881 -24.111 1.00 97.06 606 TYR A N 1
ATOM 4627 C CA . TYR A 1 606 ? -1.132 -10.895 -24.920 1.00 97.06 606 TYR A CA 1
ATOM 4628 C C . TYR A 1 606 ? -1.592 -10.358 -26.277 1.00 97.06 606 TYR A C 1
ATOM 4630 O O . TYR A 1 606 ? -2.120 -9.250 -26.367 1.00 97.06 606 TYR A O 1
ATOM 4638 N N . LYS A 1 607 ? -1.492 -11.195 -27.312 1.00 97.19 607 LYS A N 1
ATOM 4639 C CA . LYS A 1 607 ? -2.098 -10.951 -28.623 1.00 97.19 607 LYS A CA 1
ATOM 4640 C C . LYS A 1 607 ? -3.313 -11.861 -28.798 1.00 97.19 607 LYS A C 1
ATOM 4642 O O . LYS A 1 607 ? -3.222 -13.057 -28.546 1.00 97.19 607 LYS A O 1
ATOM 4647 N N . CYS A 1 608 ? -4.453 -11.314 -29.198 1.00 97.12 608 CYS A N 1
ATOM 4648 C CA . CYS A 1 608 ? -5.733 -12.017 -29.239 1.00 97.12 608 CYS A CA 1
ATOM 4649 C C . CYS A 1 608 ? -6.266 -12.156 -30.669 1.00 97.12 608 CYS A C 1
ATOM 4651 O O . CYS A 1 608 ? -6.014 -11.318 -31.531 1.00 97.12 608 CYS A O 1
ATOM 4653 N N . THR A 1 609 ? -6.993 -13.242 -30.926 1.00 95.62 609 THR A N 1
ATOM 4654 C CA . THR A 1 609 ? -7.694 -13.481 -32.195 1.00 95.62 609 THR A CA 1
ATOM 4655 C C . THR A 1 609 ? -9.082 -14.042 -31.926 1.00 95.62 609 THR A C 1
ATOM 4657 O O . THR A 1 609 ? -9.276 -14.799 -30.970 1.00 95.62 609 THR A O 1
ATOM 4660 N N . SER A 1 610 ? -10.038 -13.748 -32.804 1.00 91.31 610 SER A N 1
ATOM 4661 C CA . SER A 1 610 ? -11.417 -14.250 -32.701 1.00 91.31 610 SER A CA 1
ATOM 4662 C C . SER A 1 610 ? -11.517 -15.781 -32.765 1.00 91.31 610 SER A C 1
ATOM 4664 O O . SER A 1 610 ? -12.502 -16.346 -32.301 1.00 91.31 610 SER A O 1
ATOM 4666 N N . GLN A 1 611 ? -10.522 -16.461 -33.349 1.00 89.31 611 GLN A N 1
ATOM 4667 C CA . GLN A 1 611 ? -10.519 -17.921 -33.515 1.00 89.31 611 GLN A CA 1
ATOM 4668 C C . GLN A 1 611 ? -9.786 -18.667 -32.393 1.00 89.31 611 GLN A C 1
ATOM 4670 O O . GLN A 1 611 ? -10.262 -19.710 -31.954 1.00 89.31 611 GLN A O 1
ATOM 4675 N N . ASN A 1 612 ? -8.632 -18.163 -31.938 1.00 87.25 612 ASN A N 1
ATOM 4676 C CA . ASN A 1 612 ? -7.733 -18.903 -31.039 1.00 87.25 612 ASN A CA 1
ATOM 4677 C C . ASN A 1 612 ? -7.638 -18.301 -29.626 1.00 87.25 612 ASN A C 1
ATOM 4679 O O . ASN A 1 612 ? -6.853 -18.776 -28.807 1.00 87.25 612 ASN A O 1
ATOM 4683 N N . GLY A 1 613 ? -8.408 -17.248 -29.330 1.00 91.12 613 GLY A N 1
ATOM 4684 C CA . GLY A 1 613 ? -8.305 -16.511 -28.073 1.00 91.12 613 GLY A CA 1
ATOM 4685 C C . GLY A 1 613 ? -6.987 -15.739 -27.964 1.00 91.12 613 GLY A C 1
ATOM 4686 O O . GLY A 1 613 ? -6.419 -15.322 -28.976 1.00 91.12 613 GLY A O 1
ATOM 4687 N N . CYS A 1 614 ? -6.515 -15.529 -26.733 1.00 95.00 614 CYS A N 1
ATOM 4688 C CA . CYS A 1 614 ? -5.318 -14.739 -26.435 1.00 95.00 614 CYS A CA 1
ATOM 4689 C C . CYS A 1 614 ? -4.070 -15.605 -26.212 1.00 95.00 614 CYS A C 1
ATOM 4691 O O . CYS A 1 614 ? -4.018 -16.413 -25.283 1.00 95.00 614 CYS A O 1
ATOM 4693 N N . THR A 1 615 ? -3.028 -15.380 -27.012 1.00 95.88 615 THR A N 1
ATOM 4694 C CA . THR A 1 615 ? -1.692 -15.955 -26.835 1.00 95.88 615 THR A CA 1
ATOM 4695 C C . THR A 1 615 ? -0.805 -15.020 -26.014 1.00 95.88 615 THR A C 1
ATOM 4697 O O . THR A 1 615 ? -0.801 -13.804 -26.195 1.00 95.88 615 THR A O 1
ATOM 4700 N N . ARG A 1 616 ? -0.044 -15.592 -25.076 1.00 95.38 616 ARG A N 1
ATOM 4701 C CA . ARG A 1 616 ? 0.916 -14.858 -24.239 1.00 95.38 616 ARG A CA 1
ATOM 4702 C C . ARG A 1 616 ? 2.073 -14.320 -25.085 1.00 95.38 616 ARG A C 1
ATOM 4704 O O . ARG A 1 616 ? 2.548 -15.024 -25.971 1.00 95.38 616 ARG A O 1
ATOM 4711 N N . GLN A 1 617 ? 2.557 -13.124 -24.768 1.00 94.75 617 GLN A N 1
ATOM 4712 C CA . GLN A 1 617 ? 3.773 -12.523 -25.317 1.00 94.75 617 GLN A CA 1
ATOM 4713 C C . GLN A 1 617 ? 4.780 -12.256 -24.177 1.00 94.75 617 GLN A C 1
ATOM 4715 O O . GLN A 1 617 ? 4.403 -11.772 -23.103 1.00 94.75 617 GLN A O 1
ATOM 4720 N N . ASN A 1 618 ? 6.060 -12.584 -24.376 1.00 90.94 618 ASN A N 1
ATOM 4721 C CA . ASN A 1 618 ? 7.124 -12.484 -23.354 1.00 90.94 618 ASN A CA 1
ATOM 4722 C C . ASN A 1 618 ? 7.855 -11.128 -23.349 1.00 90.94 618 ASN A C 1
ATOM 4724 O O . ASN A 1 618 ? 9.080 -11.057 -23.214 1.00 90.94 618 ASN A O 1
ATOM 4728 N N . THR A 1 619 ? 7.096 -10.048 -23.483 1.00 96.69 619 THR A N 1
ATOM 4729 C CA . THR A 1 619 ? 7.583 -8.665 -23.544 1.00 96.69 619 THR A CA 1
ATOM 4730 C C . THR A 1 619 ? 8.265 -8.182 -22.247 1.00 96.69 619 THR A C 1
ATOM 4732 O O . THR A 1 619 ? 8.212 -8.815 -21.182 1.00 96.69 619 THR A O 1
ATOM 4735 N N . SER A 1 620 ? 8.940 -7.038 -22.329 1.00 97.69 620 SER A N 1
ATOM 4736 C CA . SER A 1 620 ? 9.570 -6.341 -21.195 1.00 97.69 620 SER A CA 1
ATOM 4737 C C . SER A 1 620 ? 9.405 -4.830 -21.323 1.00 97.69 620 SER A C 1
ATOM 4739 O O . SER A 1 620 ? 8.981 -4.353 -22.369 1.00 97.69 620 SER A O 1
ATOM 4741 N N . VAL A 1 621 ? 9.732 -4.074 -20.276 1.00 98.25 621 VAL A N 1
ATOM 4742 C CA . VAL A 1 621 ? 9.730 -2.603 -20.314 1.00 98.25 621 VAL A CA 1
ATOM 4743 C C . VAL A 1 621 ? 11.138 -2.022 -20.230 1.00 98.25 621 VAL A C 1
ATOM 4745 O O . VAL A 1 621 ? 12.014 -2.585 -19.575 1.00 98.25 621 VAL A O 1
ATOM 4748 N N . VAL A 1 622 ? 11.344 -0.877 -20.875 1.00 98.06 622 VAL A N 1
ATOM 4749 C CA . VAL A 1 622 ? 12.586 -0.092 -20.829 1.00 98.06 622 VAL A CA 1
ATOM 4750 C C . VAL A 1 622 ? 12.274 1.349 -20.447 1.00 98.06 622 VAL A C 1
ATOM 4752 O O . VAL A 1 622 ? 11.272 1.888 -20.901 1.00 98.06 622 VAL A O 1
ATOM 4755 N N . LEU A 1 623 ? 13.097 1.952 -19.588 1.00 98.12 623 LEU A N 1
ATOM 4756 C CA . LEU A 1 623 ? 12.990 3.369 -19.221 1.00 98.12 623 LEU A CA 1
ATOM 4757 C C . LEU A 1 623 ? 13.395 4.270 -20.389 1.00 98.12 623 LEU A C 1
ATOM 4759 O O . LEU A 1 623 ? 14.214 3.873 -21.208 1.00 98.12 623 LEU A O 1
ATOM 4763 N N . ASP A 1 624 ? 12.865 5.488 -20.427 1.00 97.00 624 ASP A N 1
ATOM 4764 C CA . ASP A 1 624 ? 13.280 6.531 -21.369 1.00 97.00 624 ASP A CA 1
ATOM 4765 C C . ASP A 1 624 ? 14.793 6.839 -21.278 1.00 97.00 624 ASP A C 1
ATOM 4767 O O . ASP A 1 624 ? 15.386 6.848 -20.191 1.00 97.00 624 ASP A O 1
ATOM 4771 N N . ALA A 1 625 ? 15.436 7.120 -22.414 1.00 94.12 625 ALA A N 1
ATOM 4772 C CA . ALA A 1 625 ? 16.841 7.528 -22.480 1.00 94.12 625 ALA A CA 1
ATOM 4773 C C . ALA A 1 625 ? 17.169 8.750 -21.600 1.00 94.12 625 ALA A C 1
ATOM 4775 O O . ALA A 1 625 ? 18.250 8.804 -21.021 1.00 94.12 625 ALA A O 1
ATOM 4776 N N . ALA A 1 626 ? 16.234 9.686 -21.417 1.00 89.56 626 ALA A N 1
ATOM 4777 C CA . ALA A 1 626 ? 16.367 10.843 -20.531 1.00 89.56 626 ALA A CA 1
ATOM 4778 C C . ALA A 1 626 ? 16.475 10.476 -19.037 1.00 89.56 626 ALA A C 1
ATOM 4780 O O . ALA A 1 626 ? 16.910 11.298 -18.234 1.00 89.56 626 ALA A O 1
ATOM 4781 N N . THR A 1 627 ? 16.099 9.250 -18.653 1.00 93.31 627 THR A N 1
ATOM 4782 C CA . THR A 1 627 ? 16.294 8.720 -17.290 1.00 93.31 627 THR A CA 1
ATOM 4783 C C . THR A 1 627 ? 17.676 8.079 -17.099 1.00 93.31 627 THR A C 1
ATOM 4785 O O . THR A 1 627 ? 18.157 7.950 -15.970 1.00 93.31 627 THR A O 1
ATOM 4788 N N . HIS A 1 628 ? 18.334 7.682 -18.190 1.00 92.06 628 HIS A N 1
ATOM 4789 C CA . HIS A 1 628 ? 19.664 7.085 -18.153 1.00 92.06 628 HIS A CA 1
ATOM 4790 C C . HIS A 1 628 ? 20.745 8.165 -17.992 1.00 92.06 628 HIS A C 1
ATOM 4792 O O . HIS A 1 628 ? 20.617 9.285 -18.487 1.00 92.06 628 HIS A O 1
ATOM 4798 N N . PHE A 1 629 ? 21.847 7.836 -17.312 1.00 92.75 629 PHE A N 1
ATOM 4799 C CA . PHE A 1 629 ? 22.972 8.762 -17.202 1.00 92.75 629 PHE A CA 1
ATOM 4800 C C . PHE A 1 629 ? 23.803 8.722 -18.489 1.00 92.75 629 PHE A C 1
ATOM 4802 O O . PHE A 1 629 ? 24.399 7.695 -18.819 1.00 92.75 629 PHE A O 1
ATOM 4809 N N . ILE A 1 630 ? 23.821 9.838 -19.222 1.00 92.94 630 ILE A N 1
ATOM 4810 C CA . ILE A 1 630 ? 24.595 9.995 -20.458 1.00 92.94 630 ILE A CA 1
ATOM 4811 C C . ILE A 1 630 ? 25.777 10.917 -20.172 1.00 92.94 630 ILE A C 1
ATOM 4813 O O . ILE A 1 630 ? 25.610 12.105 -19.886 1.00 92.94 630 ILE A O 1
ATOM 4817 N N . HIS A 1 631 ? 26.982 10.360 -20.222 1.00 94.25 631 HIS A N 1
ATOM 4818 C CA . HIS A 1 631 ? 28.183 11.002 -19.702 1.00 94.25 631 HIS A CA 1
ATOM 4819 C C . HIS A 1 631 ? 29.388 10.817 -20.623 1.00 94.25 631 HIS A C 1
ATOM 4821 O O . HIS A 1 631 ? 29.425 9.943 -21.489 1.00 94.25 631 HIS A O 1
ATOM 4827 N N . LYS A 1 632 ? 30.405 11.658 -20.435 1.00 95.19 632 LYS A N 1
ATOM 4828 C CA . LYS A 1 632 ? 31.634 11.609 -21.216 1.00 95.19 632 LYS A CA 1
ATOM 4829 C C . LYS A 1 632 ? 32.406 10.322 -20.921 1.00 95.19 632 LYS A C 1
ATOM 4831 O O . LYS A 1 632 ? 32.656 9.959 -19.769 1.00 95.19 632 LYS A O 1
ATOM 4836 N N . LYS A 1 633 ? 32.824 9.646 -21.988 1.00 92.12 633 LYS A N 1
ATOM 4837 C CA . LYS A 1 633 ? 33.542 8.372 -21.981 1.00 92.12 633 LYS A CA 1
ATOM 4838 C C . LYS A 1 633 ? 34.797 8.455 -21.108 1.00 92.12 633 LYS A C 1
ATOM 4840 O O . LYS A 1 633 ? 35.693 9.261 -21.350 1.00 92.12 633 LYS A O 1
ATOM 4845 N N . GLY A 1 634 ? 34.861 7.595 -20.092 1.00 89.50 634 GLY A N 1
ATOM 4846 C CA . GLY A 1 634 ? 35.978 7.534 -19.143 1.00 89.50 634 GLY A CA 1
ATOM 4847 C C . GLY A 1 634 ? 35.949 8.573 -18.013 1.00 89.50 634 GLY A C 1
ATOM 4848 O O . GLY A 1 634 ? 36.888 8.603 -17.221 1.00 89.50 634 GLY A O 1
ATOM 4849 N N . THR A 1 635 ? 34.903 9.399 -17.895 1.00 91.94 635 THR A N 1
ATOM 4850 C CA . THR A 1 635 ? 34.698 10.311 -16.754 1.00 91.94 635 THR A CA 1
ATOM 4851 C C . THR A 1 635 ? 33.291 10.150 -16.166 1.00 91.94 635 THR A C 1
ATOM 4853 O O . THR A 1 635 ? 32.500 9.356 -16.656 1.00 91.94 635 THR A O 1
ATOM 4856 N N . GLN A 1 636 ? 32.979 10.896 -15.103 1.00 90.62 636 GLN A N 1
ATOM 4857 C CA . GLN A 1 636 ? 31.632 11.021 -14.518 1.00 90.62 636 GLN A CA 1
ATOM 4858 C C . GLN A 1 636 ? 30.994 12.384 -14.869 1.00 90.62 636 GLN A C 1
ATOM 4860 O O . GLN A 1 636 ? 30.207 12.945 -14.112 1.00 90.62 636 GLN A O 1
ATOM 4865 N N . THR A 1 637 ? 31.402 12.981 -15.993 1.00 94.81 637 THR A N 1
ATOM 4866 C CA . THR A 1 637 ? 30.928 14.297 -16.448 1.00 94.81 637 THR A CA 1
ATOM 4867 C C . THR A 1 637 ? 29.725 14.106 -17.361 1.00 94.81 637 THR A C 1
ATOM 4869 O O . THR A 1 637 ? 29.879 13.505 -18.419 1.00 94.81 637 THR A O 1
ATOM 4872 N N . SER A 1 638 ? 28.554 14.620 -16.981 1.00 94.69 638 SER A N 1
ATOM 4873 C CA . SER A 1 638 ? 27.354 14.602 -17.831 1.00 94.69 638 SER A CA 1
ATOM 4874 C C . SER A 1 638 ? 27.628 15.202 -19.218 1.00 94.69 638 SER A C 1
ATOM 4876 O O . SER A 1 638 ? 28.349 16.193 -19.324 1.00 94.69 638 SER A O 1
ATOM 4878 N N . CYS A 1 639 ? 27.033 14.631 -20.268 1.00 94.31 639 CYS A N 1
ATOM 4879 C CA . CYS A 1 639 ? 27.017 15.231 -21.609 1.00 94.31 639 CYS A CA 1
ATOM 4880 C C . CYS A 1 639 ? 25.931 16.313 -21.775 1.00 94.31 639 CYS A C 1
ATOM 4882 O O . CYS A 1 639 ? 25.836 16.947 -22.825 1.00 94.31 639 CYS A O 1
ATOM 4884 N N . THR A 1 640 ? 25.118 16.540 -20.741 1.00 92.44 640 THR A N 1
ATOM 4885 C CA . THR A 1 640 ? 24.107 17.602 -20.665 1.00 92.44 640 THR A CA 1
ATOM 4886 C C . THR A 1 640 ? 24.305 18.472 -19.423 1.00 92.44 640 THR A C 1
ATOM 4888 O O . THR A 1 640 ? 24.826 18.023 -18.398 1.00 92.44 640 THR A O 1
ATOM 4891 N N . ASN A 1 641 ? 23.862 19.723 -19.500 1.00 88.06 641 ASN A N 1
ATOM 4892 C CA . ASN A 1 641 ? 23.846 20.693 -18.407 1.00 88.06 641 ASN A CA 1
ATOM 4893 C C . ASN A 1 641 ? 22.458 21.367 -18.309 1.00 88.06 641 ASN A C 1
ATOM 4895 O O . ASN A 1 641 ? 21.507 20.946 -18.968 1.00 88.06 641 ASN A O 1
ATOM 4899 N N . SER A 1 642 ? 22.314 22.409 -17.481 1.00 81.81 642 SER A N 1
ATOM 4900 C CA . SER A 1 642 ? 21.029 23.102 -17.257 1.00 81.81 642 SER A CA 1
ATOM 4901 C C . SER A 1 642 ? 20.396 23.710 -18.515 1.00 81.81 642 SER A C 1
ATOM 4903 O O . SER A 1 642 ? 19.216 24.041 -18.491 1.00 81.81 642 SER A O 1
ATOM 4905 N N . ASN A 1 643 ? 21.172 23.875 -19.589 1.00 80.00 643 ASN A N 1
ATOM 4906 C CA . ASN A 1 643 ? 20.748 24.502 -20.838 1.00 80.00 643 ASN A CA 1
ATOM 4907 C C . ASN A 1 643 ? 20.542 23.473 -21.968 1.00 80.00 643 ASN A C 1
ATOM 4909 O O . ASN A 1 643 ? 20.383 23.865 -23.121 1.00 80.00 643 ASN A O 1
ATOM 4913 N N . GLY A 1 644 ? 20.573 22.170 -21.660 1.00 86.44 644 GLY A N 1
ATOM 4914 C CA . GLY A 1 644 ? 20.472 21.087 -22.639 1.00 86.44 644 GLY A CA 1
ATOM 4915 C C . GLY A 1 644 ? 21.815 20.407 -22.898 1.00 86.44 644 GLY A C 1
ATOM 4916 O O . GLY A 1 644 ? 22.506 20.014 -21.959 1.00 86.44 644 GLY A O 1
ATOM 4917 N N . LEU A 1 645 ? 22.170 20.207 -24.166 1.00 92.25 645 LEU A N 1
ATOM 4918 C CA . LEU A 1 645 ? 23.389 19.501 -24.567 1.00 92.25 645 LEU A CA 1
ATOM 4919 C C . LEU A 1 645 ? 24.649 20.339 -24.270 1.00 92.25 645 LEU A C 1
ATOM 4921 O O . LEU A 1 645 ? 24.686 21.537 -24.552 1.00 92.25 645 LEU A O 1
ATOM 4925 N N . ASP A 1 646 ? 25.699 19.727 -23.713 1.00 93.62 646 ASP A N 1
ATOM 4926 C CA . ASP A 1 646 ? 26.944 20.445 -23.427 1.00 93.62 646 ASP A CA 1
ATOM 4927 C C . ASP A 1 646 ? 27.797 20.585 -24.694 1.00 93.62 646 ASP A C 1
ATOM 4929 O O . ASP A 1 646 ? 28.488 19.654 -25.110 1.00 93.62 646 ASP A O 1
ATOM 4933 N N . THR A 1 647 ? 27.783 21.771 -25.303 1.00 92.25 647 THR A N 1
ATOM 4934 C CA . THR A 1 647 ? 28.485 22.051 -26.567 1.00 92.25 647 THR A CA 1
ATOM 4935 C C . THR A 1 647 ? 30.014 21.973 -26.479 1.00 92.25 647 THR A C 1
ATOM 4937 O O . THR A 1 647 ? 30.674 21.915 -27.515 1.00 92.25 647 THR A O 1
ATOM 4940 N N . SER A 1 648 ? 30.606 21.913 -25.277 1.00 92.94 648 SER A N 1
ATOM 4941 C CA . SER A 1 648 ? 32.047 21.660 -25.106 1.00 92.94 648 SER A CA 1
ATOM 4942 C C . SER A 1 648 ? 32.413 20.172 -25.209 1.00 92.94 648 SER A C 1
ATOM 4944 O O . SER A 1 648 ? 33.571 19.828 -25.461 1.00 92.94 648 SER A O 1
ATOM 4946 N N . ILE A 1 649 ? 31.427 19.286 -25.033 1.00 94.69 649 ILE A N 1
ATOM 4947 C CA . ILE A 1 649 ? 31.545 17.827 -25.179 1.00 94.69 649 ILE A CA 1
ATOM 4948 C C . ILE A 1 649 ? 30.932 17.373 -26.514 1.00 94.69 649 ILE A C 1
ATOM 4950 O O . ILE A 1 649 ? 31.475 16.487 -27.174 1.00 94.69 649 ILE A O 1
ATOM 4954 N N . CYS A 1 650 ? 29.845 18.023 -26.926 1.00 95.12 650 CYS A N 1
ATOM 4955 C CA . CYS A 1 650 ? 29.035 17.738 -28.104 1.00 95.12 650 CYS A CA 1
ATOM 4956 C C . CYS A 1 650 ? 28.929 18.970 -29.030 1.00 95.12 650 CYS A C 1
ATOM 4958 O O . CYS A 1 650 ? 27.862 19.579 -29.116 1.00 95.12 650 CYS A O 1
ATOM 4960 N N . PRO A 1 651 ? 30.018 19.373 -29.715 1.00 93.69 651 PRO A N 1
ATOM 4961 C CA . PRO A 1 651 ? 29.991 20.481 -30.676 1.00 93.69 651 PRO A CA 1
ATOM 4962 C C . PRO A 1 651 ? 29.266 20.127 -31.988 1.00 93.69 651 PRO A C 1
ATOM 4964 O O . PRO A 1 651 ? 28.785 21.018 -32.680 1.00 93.69 651 PRO A O 1
ATOM 4967 N N . ASP A 1 652 ? 29.187 18.837 -32.325 1.00 94.06 652 ASP A N 1
ATOM 4968 C CA . ASP A 1 652 ? 28.506 18.276 -33.494 1.00 94.06 652 ASP A CA 1
ATOM 4969 C C . ASP A 1 652 ? 28.028 16.839 -33.186 1.00 94.06 652 ASP A C 1
ATOM 4971 O O . ASP A 1 652 ? 28.514 16.215 -32.233 1.00 94.06 652 ASP A O 1
ATOM 4975 N N . LYS A 1 653 ? 27.088 16.303 -33.983 1.00 92.69 653 LYS A N 1
ATOM 4976 C CA . LYS A 1 653 ? 26.494 14.963 -33.781 1.00 92.69 653 LYS A CA 1
ATOM 4977 C C . LYS A 1 653 ? 27.539 13.829 -33.723 1.00 92.69 653 LYS A C 1
ATOM 4979 O O . LYS A 1 653 ? 27.409 12.942 -32.880 1.00 92.69 653 LYS A O 1
ATOM 4984 N N . GLN A 1 654 ? 28.581 13.861 -34.562 1.00 94.62 654 GLN A N 1
ATOM 4985 C CA . GLN A 1 654 ? 29.616 12.816 -34.624 1.00 94.62 654 GLN A CA 1
ATOM 4986 C C . GLN A 1 654 ? 30.525 12.873 -33.391 1.00 94.62 654 GLN A C 1
ATOM 4988 O O . GLN A 1 654 ? 30.662 11.880 -32.678 1.00 94.62 654 GLN A O 1
ATOM 4993 N N . THR A 1 655 ? 31.080 14.048 -33.084 1.00 95.19 655 THR A N 1
ATOM 4994 C CA . THR A 1 655 ? 31.923 14.253 -31.897 1.00 95.19 655 THR A CA 1
ATOM 4995 C C . THR A 1 655 ? 31.159 13.938 -30.608 1.00 95.19 655 THR A C 1
ATOM 4997 O O . THR A 1 655 ? 31.739 13.392 -29.671 1.00 95.19 655 THR A O 1
ATOM 5000 N N . CYS A 1 656 ? 29.855 14.229 -30.557 1.00 94.31 656 CYS A N 1
ATOM 5001 C CA . CYS A 1 656 ? 28.999 13.868 -29.429 1.00 94.31 656 CYS A CA 1
ATOM 5002 C C . CYS A 1 656 ? 28.875 12.345 -29.256 1.00 94.31 656 CYS A C 1
ATOM 5004 O O . CYS A 1 656 ? 29.099 11.838 -28.158 1.00 94.31 656 CYS A O 1
ATOM 5006 N N . ALA A 1 657 ? 28.594 11.610 -30.339 1.00 93.62 657 ALA A N 1
ATOM 5007 C CA . ALA A 1 657 ? 28.515 10.149 -30.326 1.00 93.62 657 ALA A CA 1
ATOM 5008 C C . ALA A 1 657 ? 29.851 9.480 -29.946 1.00 93.62 657 ALA A C 1
ATOM 5010 O O . ALA A 1 657 ? 29.865 8.497 -29.210 1.00 93.62 657 ALA A O 1
ATOM 5011 N N . ASP A 1 658 ? 30.988 10.029 -30.385 1.00 93.12 658 ASP A N 1
ATOM 5012 C CA . ASP A 1 658 ? 32.313 9.513 -30.015 1.00 93.12 658 ASP A CA 1
ATOM 5013 C C . ASP A 1 658 ? 32.692 9.811 -28.549 1.00 93.12 658 ASP A C 1
ATOM 5015 O O . ASP A 1 658 ? 33.371 9.002 -27.899 1.00 93.12 658 ASP A O 1
ATOM 5019 N N . ASN A 1 659 ? 32.255 10.960 -28.018 1.00 95.19 659 ASN A N 1
ATOM 5020 C CA . ASN A 1 659 ? 32.574 11.411 -26.663 1.00 95.19 659 ASN A CA 1
ATOM 5021 C C . ASN A 1 659 ? 31.644 10.860 -25.579 1.00 95.19 659 ASN A C 1
ATOM 5023 O O . ASN A 1 659 ? 32.096 10.741 -24.439 1.00 95.19 659 ASN A O 1
ATOM 5027 N N . CYS A 1 660 ? 30.380 10.569 -25.881 1.00 94.25 660 CYS A N 1
ATOM 5028 C CA . CYS A 1 660 ? 29.365 10.229 -24.884 1.00 94.25 660 CYS A CA 1
ATOM 5029 C C . CYS A 1 660 ? 29.054 8.730 -24.839 1.00 94.25 660 CYS A C 1
ATOM 5031 O O . CYS A 1 660 ? 29.132 8.011 -25.831 1.00 94.25 660 CYS A O 1
ATOM 5033 N N . VAL A 1 661 ? 28.700 8.246 -23.652 1.00 92.19 661 VAL A N 1
ATOM 5034 C CA . VAL A 1 661 ? 28.216 6.885 -23.409 1.00 92.19 661 VAL A CA 1
ATOM 5035 C C . VAL A 1 661 ? 26.984 6.942 -22.512 1.00 92.19 661 VAL A C 1
ATOM 5037 O O . VAL A 1 661 ? 26.874 7.823 -21.662 1.00 92.19 661 VAL A O 1
ATOM 5040 N N . VAL A 1 662 ? 26.059 6.007 -22.720 1.00 91.38 662 VAL A N 1
ATOM 5041 C CA . VAL A 1 662 ? 24.851 5.846 -21.906 1.00 91.38 662 VAL A CA 1
ATOM 5042 C C . VAL A 1 662 ? 25.009 4.641 -20.979 1.00 91.38 662 VAL A C 1
ATOM 5044 O O . VAL A 1 662 ? 25.275 3.522 -21.432 1.00 91.38 662 VAL A O 1
ATOM 5047 N N . ASP A 1 663 ? 24.863 4.871 -19.676 1.00 89.69 663 ASP A N 1
ATOM 5048 C CA . ASP A 1 663 ? 24.865 3.807 -18.671 1.00 89.69 663 ASP A CA 1
ATOM 5049 C C . ASP A 1 663 ? 23.569 2.989 -18.729 1.00 89.69 663 ASP A C 1
ATOM 5051 O O . ASP A 1 663 ? 22.503 3.509 -19.044 1.00 89.69 663 ASP A O 1
ATOM 5055 N N . GLY A 1 664 ? 23.643 1.692 -18.417 1.00 86.75 664 GLY A N 1
ATOM 5056 C CA . GLY A 1 664 ? 22.472 0.812 -18.350 1.00 86.75 664 GLY A CA 1
ATOM 5057 C C . GLY A 1 664 ? 21.857 0.764 -16.948 1.00 86.75 664 GLY A C 1
ATOM 5058 O O . GLY A 1 664 ? 22.570 0.562 -15.966 1.00 86.75 664 GLY A O 1
ATOM 5059 N N . ILE A 1 665 ? 20.529 0.874 -16.844 1.00 88.31 665 ILE A N 1
ATOM 5060 C CA . ILE A 1 665 ? 19.820 0.757 -15.560 1.00 88.31 665 ILE A CA 1
ATOM 5061 C C . ILE A 1 665 ? 19.626 -0.723 -15.183 1.00 88.31 665 ILE A C 1
ATOM 5063 O O . ILE A 1 665 ? 19.085 -1.520 -15.953 1.00 88.31 665 ILE A O 1
ATOM 5067 N N . THR A 1 666 ? 20.059 -1.091 -13.974 1.00 83.12 666 THR A N 1
ATOM 5068 C CA . THR A 1 666 ? 19.885 -2.432 -13.380 1.00 83.12 666 THR A CA 1
ATOM 5069 C C . THR A 1 666 ? 18.764 -2.483 -12.343 1.00 83.12 666 THR A C 1
ATOM 5071 O O . THR A 1 666 ? 18.038 -3.473 -12.290 1.00 83.12 666 THR A O 1
ATOM 5074 N N . ASP A 1 667 ? 18.593 -1.424 -11.547 1.00 89.88 667 ASP A N 1
ATOM 5075 C CA . ASP A 1 667 ? 17.536 -1.298 -10.540 1.00 89.88 667 ASP A CA 1
ATOM 5076 C C . ASP A 1 667 ? 16.464 -0.293 -10.983 1.00 89.88 667 ASP A C 1
ATOM 5078 O O . ASP A 1 667 ? 16.504 0.893 -10.655 1.00 89.88 667 ASP A O 1
ATOM 5082 N N . TYR A 1 668 ? 15.473 -0.795 -11.715 1.00 94.44 668 TYR A N 1
ATOM 5083 C CA . TYR A 1 668 ? 14.306 -0.029 -12.157 1.00 94.44 668 TYR A CA 1
ATOM 5084 C C . TYR A 1 668 ? 13.431 0.474 -10.992 1.00 94.44 668 TYR A C 1
ATOM 5086 O O . TYR A 1 668 ? 12.757 1.497 -11.134 1.00 94.44 668 TYR A O 1
ATOM 5094 N N . ALA A 1 669 ? 13.475 -0.175 -9.820 1.00 93.00 669 ALA A N 1
ATOM 5095 C CA . ALA A 1 669 ? 12.687 0.253 -8.666 1.00 93.00 669 ALA A CA 1
ATOM 5096 C C . ALA A 1 669 ? 13.215 1.573 -8.078 1.00 93.00 669 ALA A C 1
ATOM 5098 O O . ALA A 1 669 ? 12.414 2.376 -7.601 1.00 93.00 669 ALA A O 1
ATOM 5099 N N . SER A 1 670 ? 14.520 1.853 -8.206 1.00 93.00 670 SER A N 1
ATOM 5100 C CA . SER A 1 670 ? 15.130 3.154 -7.862 1.00 93.00 670 SER A CA 1
ATOM 5101 C C . SER A 1 670 ? 14.680 4.333 -8.750 1.00 93.00 670 SER A C 1
ATOM 5103 O O . SER A 1 670 ? 14.927 5.495 -8.418 1.00 93.00 670 SER A O 1
ATOM 5105 N N . TYR A 1 671 ? 13.954 4.034 -9.834 1.00 95.06 671 TYR A N 1
ATOM 5106 C CA . TYR A 1 671 ? 13.303 4.983 -10.741 1.00 95.06 671 TYR A CA 1
ATOM 5107 C C . TYR A 1 671 ? 11.765 4.879 -10.699 1.00 95.06 671 TYR A C 1
ATOM 5109 O O . TYR A 1 671 ? 11.081 5.390 -11.576 1.00 95.06 671 TYR A O 1
ATOM 5117 N N . GLY A 1 672 ? 11.198 4.206 -9.691 1.00 96.56 672 GLY A N 1
ATOM 5118 C CA . GLY A 1 672 ? 9.747 4.091 -9.511 1.00 96.56 672 GLY A CA 1
ATOM 5119 C C . GLY A 1 672 ? 9.059 3.054 -10.400 1.00 96.56 672 GLY A C 1
ATOM 5120 O O . GLY A 1 672 ? 7.832 2.974 -10.371 1.00 96.56 672 GLY A O 1
ATOM 5121 N N . VAL A 1 673 ? 9.808 2.242 -11.154 1.00 98.19 673 VAL A N 1
ATOM 5122 C CA . VAL A 1 673 ? 9.262 1.227 -12.066 1.00 98.19 673 VAL A CA 1
ATOM 5123 C C . VAL A 1 673 ? 9.336 -0.161 -11.437 1.00 98.19 673 VAL A C 1
ATOM 5125 O O . VAL A 1 673 ? 10.412 -0.650 -11.096 1.00 98.19 673 VAL A O 1
ATOM 5128 N N . GLN A 1 674 ? 8.192 -0.836 -11.322 1.00 96.69 674 GLN A N 1
ATOM 5129 C CA . GLN A 1 674 ? 8.109 -2.205 -10.806 1.00 96.69 674 GLN A CA 1
ATOM 5130 C C . GLN A 1 674 ? 7.207 -3.070 -11.690 1.00 96.69 674 GLN A C 1
ATOM 5132 O O . GLN A 1 674 ? 6.148 -2.628 -12.126 1.00 96.69 674 GLN A O 1
ATOM 5137 N N . THR A 1 675 ? 7.584 -4.330 -11.920 1.00 94.06 675 THR A N 1
ATOM 5138 C CA . THR A 1 675 ? 6.756 -5.300 -12.658 1.00 94.06 675 THR A CA 1
ATOM 5139 C C . THR A 1 675 ? 6.5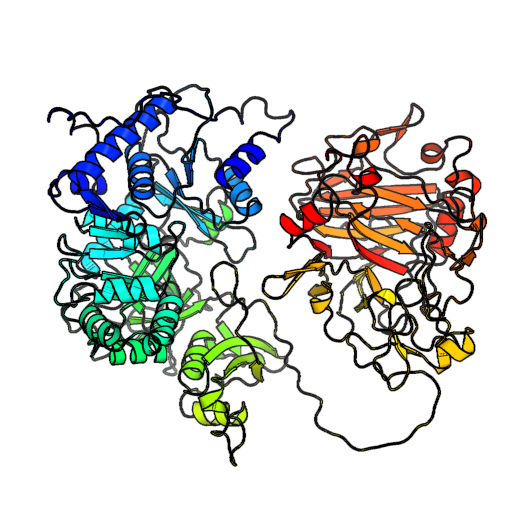33 -6.573 -11.858 1.00 94.06 675 THR A C 1
ATOM 5141 O O . THR A 1 675 ? 7.474 -7.122 -11.283 1.00 94.06 675 THR A O 1
ATOM 5144 N N . LYS A 1 676 ? 5.312 -7.108 -11.905 1.00 90.75 676 LYS A N 1
ATOM 5145 C CA . LYS A 1 676 ? 4.963 -8.428 -11.377 1.00 90.75 676 LYS A CA 1
ATOM 5146 C C . LYS A 1 676 ? 4.040 -9.141 -12.365 1.00 90.75 676 LYS A C 1
ATOM 5148 O O . LYS A 1 676 ? 2.889 -8.751 -12.525 1.00 90.75 676 LYS A O 1
ATOM 5153 N N . ASN A 1 677 ? 4.541 -10.204 -12.995 1.00 91.19 677 ASN A N 1
ATOM 5154 C CA . ASN A 1 677 ? 3.855 -10.993 -14.027 1.00 91.19 677 ASN A CA 1
ATOM 5155 C C . ASN A 1 677 ? 3.385 -10.165 -15.239 1.00 91.19 677 ASN A C 1
ATOM 5157 O O . ASN A 1 677 ? 4.158 -9.942 -16.168 1.00 91.19 677 ASN A O 1
ATOM 5161 N N . ASP A 1 678 ? 2.118 -9.761 -15.242 1.00 94.94 678 ASP A N 1
ATOM 5162 C CA . ASP A 1 678 ? 1.409 -8.991 -16.268 1.00 94.94 678 ASP A CA 1
ATOM 5163 C C . ASP A 1 678 ? 0.997 -7.596 -15.768 1.00 94.94 678 ASP A C 1
ATOM 5165 O O . ASP A 1 678 ? 0.214 -6.920 -16.428 1.00 94.94 678 ASP A O 1
ATOM 5169 N N . THR A 1 679 ? 1.504 -7.178 -14.602 1.00 98.19 679 THR A N 1
ATOM 5170 C CA . THR A 1 679 ? 1.240 -5.885 -13.961 1.00 98.19 679 THR A CA 1
ATOM 5171 C C . THR A 1 679 ? 2.508 -5.034 -13.911 1.00 98.19 679 THR A C 1
ATOM 5173 O O . THR A 1 679 ? 3.517 -5.453 -13.342 1.00 98.19 679 THR A O 1
ATOM 5176 N N . LEU A 1 680 ? 2.434 -3.823 -14.454 1.00 98.56 680 LEU A N 1
ATOM 5177 C CA . LEU A 1 680 ? 3.382 -2.722 -14.296 1.00 98.56 680 LEU A CA 1
ATOM 5178 C C . LEU A 1 680 ? 2.854 -1.762 -13.223 1.00 98.56 680 LEU A C 1
ATOM 5180 O O . LEU A 1 680 ? 1.669 -1.443 -13.209 1.00 98.56 680 LEU A O 1
ATOM 5184 N N . THR A 1 681 ? 3.720 -1.286 -12.334 1.00 98.69 681 THR A N 1
ATOM 5185 C CA . THR A 1 681 ? 3.442 -0.205 -11.378 1.00 98.69 681 THR A CA 1
ATOM 5186 C C . THR A 1 681 ? 4.454 0.914 -11.591 1.00 98.69 681 THR A C 1
ATOM 5188 O O . THR A 1 681 ? 5.657 0.647 -11.629 1.00 98.69 681 THR A O 1
ATOM 5191 N N . LEU A 1 682 ? 3.961 2.144 -11.735 1.00 98.62 682 LEU A N 1
ATOM 5192 C CA . LEU A 1 682 ? 4.759 3.356 -11.911 1.00 98.62 682 LEU A CA 1
ATOM 5193 C C . LEU A 1 682 ? 4.459 4.320 -10.758 1.00 98.62 682 LEU A C 1
ATOM 5195 O O . LEU A 1 682 ? 3.323 4.774 -10.614 1.00 98.62 682 LEU A O 1
ATOM 5199 N N . HIS A 1 683 ? 5.463 4.609 -9.933 1.00 98.44 683 HIS A N 1
ATOM 5200 C CA . HIS A 1 683 ? 5.382 5.562 -8.822 1.00 98.44 683 HIS A CA 1
ATOM 5201 C C . HIS A 1 683 ? 5.840 6.954 -9.257 1.00 98.44 683 HIS A C 1
ATOM 5203 O O . HIS A 1 683 ? 6.883 7.072 -9.894 1.00 98.44 683 HIS A O 1
ATOM 5209 N N . GLN A 1 684 ? 5.126 8.008 -8.851 1.00 98.00 684 GLN A N 1
ATOM 5210 C CA . GLN A 1 684 ? 5.580 9.382 -9.099 1.00 98.00 684 GLN A CA 1
ATOM 5211 C C . GLN A 1 684 ? 6.808 9.738 -8.255 1.00 98.00 684 GLN A C 1
ATOM 5213 O O . GLN A 1 684 ? 7.729 10.394 -8.744 1.00 98.00 68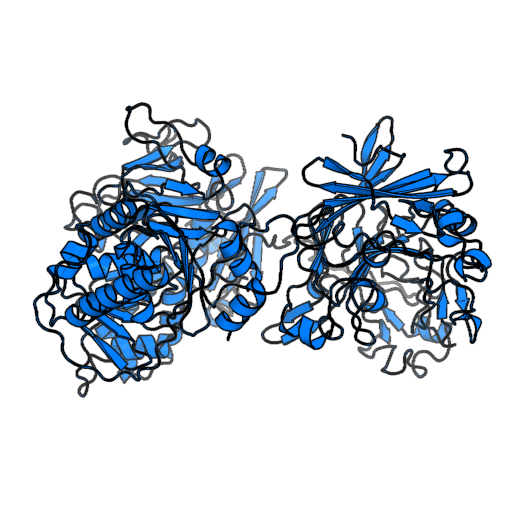4 GLN A O 1
ATOM 5218 N N . TYR A 1 685 ? 6.818 9.299 -6.995 1.00 96.75 685 TYR A N 1
ATOM 5219 C CA . TYR A 1 685 ? 7.849 9.617 -6.013 1.00 96.75 685 TYR A CA 1
ATOM 5220 C C . TYR A 1 685 ? 8.394 8.357 -5.331 1.00 96.75 685 TYR A C 1
ATOM 5222 O O . TYR A 1 685 ? 7.711 7.338 -5.226 1.00 96.75 685 TYR A O 1
ATOM 5230 N N . LEU A 1 686 ? 9.615 8.454 -4.806 1.00 93.00 686 LEU A N 1
ATOM 5231 C CA . LEU A 1 686 ? 10.225 7.468 -3.915 1.00 93.00 686 LEU A CA 1
ATOM 5232 C C . LEU A 1 686 ? 10.628 8.107 -2.584 1.00 93.00 686 LEU A C 1
ATOM 5234 O O . LEU A 1 686 ? 11.092 9.246 -2.541 1.00 93.00 686 LEU A O 1
ATOM 5238 N N . GLN A 1 687 ? 10.508 7.340 -1.500 1.00 84.81 687 GLN A N 1
ATOM 5239 C CA . GLN A 1 687 ? 10.995 7.718 -0.172 1.00 84.81 687 GLN A CA 1
ATOM 5240 C C . GLN A 1 687 ? 12.442 7.258 0.017 1.00 84.81 687 GLN A C 1
ATOM 5242 O O . GLN A 1 687 ? 12.725 6.061 -0.031 1.00 84.81 687 GLN A O 1
ATOM 5247 N N . THR A 1 688 ? 13.352 8.199 0.275 1.00 74.31 688 THR A N 1
ATOM 5248 C CA . THR A 1 688 ? 14.768 7.928 0.564 1.00 74.31 688 THR A CA 1
ATOM 5249 C C . THR A 1 688 ? 15.115 8.498 1.939 1.00 74.31 688 THR A C 1
ATOM 5251 O O . THR A 1 688 ? 15.454 9.668 2.095 1.00 74.31 688 THR A O 1
ATOM 5254 N N . GLY A 1 689 ? 14.992 7.669 2.978 1.00 75.62 689 GLY A N 1
ATOM 5255 C CA . GLY A 1 689 ? 15.156 8.112 4.366 1.00 75.62 689 GLY A CA 1
ATOM 5256 C C . GLY A 1 689 ? 14.013 9.033 4.802 1.00 75.62 689 GLY A C 1
ATOM 5257 O O . GLY A 1 689 ? 12.894 8.561 4.976 1.00 75.62 689 GLY A O 1
ATOM 5258 N N . ASN A 1 690 ? 14.309 10.323 4.984 1.00 74.12 690 ASN A N 1
ATOM 5259 C CA . ASN A 1 690 ? 13.321 11.365 5.307 1.00 74.12 690 ASN A CA 1
ATOM 5260 C C . ASN A 1 690 ? 12.972 12.257 4.098 1.00 74.12 690 ASN A C 1
ATOM 5262 O O . ASN A 1 690 ? 12.172 13.180 4.243 1.00 74.12 690 ASN A O 1
ATOM 5266 N N . GLU A 1 691 ? 13.600 12.036 2.940 1.00 76.38 691 GLU A N 1
ATOM 5267 C CA . GLU A 1 691 ? 13.416 12.858 1.744 1.00 76.38 691 GLU A CA 1
ATOM 5268 C C . GLU A 1 691 ? 12.511 12.152 0.732 1.00 76.38 691 GLU A C 1
ATOM 5270 O O . GLU A 1 691 ? 12.630 10.947 0.489 1.00 76.38 691 GLU A O 1
ATOM 5275 N N . THR A 1 692 ? 11.613 12.927 0.126 1.00 88.88 692 THR A N 1
ATOM 5276 C CA . THR A 1 692 ? 10.807 12.485 -1.013 1.00 88.88 692 THR A CA 1
ATOM 5277 C C . THR A 1 692 ? 11.542 12.888 -2.286 1.00 88.88 692 THR A C 1
ATOM 5279 O O . THR A 1 692 ? 12.042 14.004 -2.388 1.00 88.88 692 THR A O 1
ATOM 5282 N N . LYS A 1 693 ? 11.653 11.972 -3.248 1.00 91.25 693 LYS A N 1
ATOM 5283 C CA . LYS A 1 693 ? 12.298 12.218 -4.540 1.00 91.25 693 LYS A CA 1
ATOM 5284 C C . LYS A 1 693 ? 11.290 11.973 -5.654 1.00 91.25 693 LYS A C 1
ATOM 5286 O O . LYS A 1 693 ? 10.833 10.843 -5.807 1.00 91.25 693 LYS A O 1
ATOM 5291 N N . SER A 1 694 ? 10.988 12.995 -6.453 1.00 94.06 694 SER A N 1
ATOM 5292 C CA . SER A 1 694 ? 10.260 12.814 -7.716 1.00 94.06 694 SER A CA 1
ATOM 5293 C C . SER A 1 694 ? 11.095 11.969 -8.684 1.00 94.06 694 SER A C 1
ATOM 5295 O O . SER A 1 694 ? 12.291 12.216 -8.860 1.00 94.06 694 SER A O 1
ATOM 5297 N N . VAL A 1 695 ? 10.478 10.945 -9.272 1.00 95.38 695 VAL A N 1
ATOM 5298 C CA . VAL A 1 695 ? 11.103 10.035 -10.248 1.00 95.38 695 VAL A CA 1
ATOM 5299 C C . VAL A 1 695 ? 10.344 9.970 -11.572 1.00 95.38 695 VAL A C 1
ATOM 5301 O O . VAL A 1 695 ? 10.991 9.777 -12.594 1.00 95.38 695 VAL A O 1
ATOM 5304 N N . SER A 1 696 ? 9.022 10.189 -11.563 1.00 97.12 696 SER A N 1
ATOM 5305 C CA . SER A 1 696 ? 8.178 10.442 -12.747 1.00 97.12 696 SER A CA 1
ATOM 5306 C C . SER A 1 696 ? 8.491 9.579 -13.995 1.00 97.12 696 SER A C 1
ATOM 5308 O O . SER A 1 696 ? 8.743 10.125 -15.072 1.00 97.12 696 SER A O 1
ATOM 5310 N N . PRO A 1 697 ? 8.549 8.238 -13.887 1.00 98.06 697 PRO A N 1
ATOM 5311 C CA . PRO A 1 697 ? 9.056 7.394 -14.962 1.00 98.06 697 PRO A CA 1
ATOM 5312 C C . PRO A 1 697 ? 8.151 7.376 -16.198 1.00 98.06 697 PRO A C 1
ATOM 5314 O O . PRO A 1 697 ? 6.928 7.253 -16.096 1.00 98.06 697 PRO A O 1
ATOM 5317 N N . ARG A 1 698 ? 8.792 7.354 -17.371 1.00 98.56 698 ARG A N 1
ATOM 5318 C CA . ARG A 1 698 ? 8.221 6.918 -18.653 1.00 98.56 698 ARG A CA 1
ATOM 5319 C C . ARG A 1 698 ? 8.940 5.656 -19.124 1.00 98.56 698 ARG A C 1
ATOM 5321 O O . ARG A 1 698 ? 10.168 5.578 -19.054 1.00 98.56 698 ARG A O 1
ATOM 5328 N N . VAL A 1 699 ? 8.173 4.670 -19.583 1.00 98.69 699 VAL A N 1
ATOM 5329 C CA . VAL A 1 699 ? 8.678 3.392 -20.095 1.00 98.69 699 VAL A CA 1
ATOM 5330 C C . VAL A 1 699 ? 8.034 3.004 -21.423 1.00 98.69 699 VAL A C 1
ATOM 5332 O O . VAL A 1 699 ? 6.887 3.361 -21.689 1.00 98.69 699 VAL A O 1
ATOM 5335 N N . TYR A 1 700 ? 8.747 2.204 -22.214 1.00 98.75 700 TYR A N 1
ATOM 5336 C CA . TYR A 1 700 ? 8.277 1.643 -23.484 1.00 98.75 700 TYR A CA 1
ATOM 5337 C C . TYR A 1 700 ? 8.209 0.119 -23.440 1.00 98.75 700 TYR A C 1
ATOM 5339 O O . TYR A 1 700 ? 9.009 -0.524 -22.753 1.00 98.75 700 TYR A O 1
ATOM 5347 N N . LEU A 1 701 ? 7.288 -0.471 -24.205 1.00 98.56 701 LEU A N 1
ATOM 5348 C CA . LEU A 1 701 ? 7.183 -1.924 -24.353 1.00 98.56 701 LEU A CA 1
ATOM 5349 C C . LEU A 1 701 ? 8.211 -2.453 -25.371 1.00 98.56 701 LEU A C 1
ATOM 5351 O O . LEU A 1 701 ? 8.076 -2.240 -26.574 1.00 98.56 701 LEU A O 1
ATOM 5355 N N . LEU A 1 702 ? 9.210 -3.202 -24.903 1.00 98.12 702 LEU A N 1
ATOM 5356 C CA . LEU A 1 702 ? 10.123 -3.978 -25.747 1.00 98.12 702 LEU A CA 1
ATOM 5357 C C . LEU A 1 702 ? 9.470 -5.279 -26.226 1.00 98.12 702 LEU A C 1
ATOM 5359 O O . LEU A 1 702 ? 8.724 -5.926 -25.485 1.00 98.12 702 LEU A O 1
ATOM 5363 N N . ALA A 1 703 ? 9.787 -5.663 -27.462 1.00 96.00 703 ALA A N 1
ATOM 5364 C CA . ALA A 1 703 ? 9.415 -6.938 -28.062 1.00 96.00 703 ALA A CA 1
ATOM 5365 C C . ALA A 1 703 ? 10.127 -8.124 -27.379 1.00 96.00 703 ALA A C 1
ATOM 5367 O O . ALA A 1 703 ? 11.001 -7.955 -26.526 1.00 96.00 703 ALA A O 1
ATOM 5368 N N . GLU A 1 704 ? 9.763 -9.357 -27.753 1.00 92.88 704 GLU A N 1
ATOM 5369 C CA . GLU A 1 704 ? 10.368 -10.568 -27.169 1.00 92.88 704 GLU A CA 1
ATOM 5370 C C . GLU A 1 704 ? 11.874 -10.709 -27.456 1.00 92.88 704 GLU A C 1
ATOM 5372 O O . GLU A 1 704 ? 12.563 -11.413 -26.715 1.00 92.88 704 GLU A O 1
ATOM 5377 N N . ASP A 1 705 ? 12.390 -10.021 -28.482 1.00 92.12 705 ASP A N 1
ATOM 5378 C CA . ASP A 1 705 ? 13.822 -9.977 -28.798 1.00 92.12 705 ASP A CA 1
ATOM 5379 C C . ASP A 1 705 ? 14.656 -9.190 -27.766 1.00 92.12 705 ASP A C 1
ATOM 5381 O O . ASP A 1 705 ? 15.850 -9.451 -27.625 1.00 92.12 705 ASP A O 1
ATOM 5385 N N . GLY A 1 706 ? 14.036 -8.277 -27.005 1.00 89.25 706 GLY A N 1
ATOM 5386 C CA . GLY A 1 706 ? 14.711 -7.391 -26.051 1.00 89.25 706 GLY A CA 1
ATOM 5387 C C . GLY A 1 706 ? 15.629 -6.334 -26.685 1.00 89.25 706 GLY A C 1
ATOM 5388 O O . GLY A 1 706 ? 16.392 -5.688 -25.965 1.00 89.25 706 GLY A O 1
ATOM 5389 N N . GLU A 1 707 ? 15.576 -6.160 -28.008 1.00 92.06 707 GLU A N 1
ATOM 5390 C CA . GLU A 1 707 ? 16.422 -5.241 -28.784 1.00 92.06 707 GLU A CA 1
ATOM 5391 C C . GLU A 1 707 ? 15.604 -4.154 -29.497 1.00 92.06 707 GLU A C 1
ATOM 5393 O O . GLU A 1 707 ? 16.124 -3.056 -29.697 1.00 92.06 707 GLU A O 1
ATOM 5398 N N . ASN A 1 708 ? 14.341 -4.436 -29.843 1.00 97.75 708 ASN A N 1
ATOM 5399 C CA . ASN A 1 708 ? 13.417 -3.510 -30.501 1.00 97.75 708 ASN A CA 1
ATOM 5400 C C . ASN A 1 708 ? 12.152 -3.279 -29.657 1.00 97.75 708 ASN A C 1
ATOM 5402 O O . ASN A 1 708 ? 11.772 -4.094 -28.811 1.00 97.75 708 ASN A O 1
ATOM 5406 N N . TYR A 1 709 ? 11.452 -2.177 -29.916 1.00 98.62 709 TYR A N 1
ATOM 5407 C CA . TYR A 1 709 ? 10.116 -1.946 -29.377 1.00 98.62 709 TYR A CA 1
ATOM 5408 C C . TYR A 1 709 ? 9.074 -2.883 -30.000 1.00 98.62 709 TYR A C 1
ATOM 5410 O O . TYR A 1 709 ? 9.183 -3.315 -31.149 1.00 98.62 709 TYR A O 1
ATOM 5418 N N . SER A 1 710 ? 8.017 -3.165 -29.240 1.00 97.81 710 SER A N 1
ATOM 5419 C CA . SER A 1 710 ? 6.804 -3.775 -29.778 1.00 97.81 710 SER A CA 1
ATOM 5420 C C . SER A 1 710 ? 6.074 -2.750 -30.645 1.00 97.81 710 SER A C 1
ATOM 5422 O O . SER A 1 710 ? 5.582 -1.751 -30.126 1.00 97.81 710 SER A O 1
ATOM 5424 N N . MET A 1 711 ? 5.978 -3.013 -31.950 1.00 98.19 711 MET A N 1
ATOM 5425 C CA . MET A 1 711 ? 5.220 -2.180 -32.888 1.00 98.19 711 MET A CA 1
ATOM 5426 C C . MET A 1 711 ? 3.764 -2.645 -32.937 1.00 98.19 711 MET A C 1
ATOM 5428 O O . MET A 1 711 ? 3.449 -3.694 -33.506 1.00 98.19 711 MET A O 1
ATOM 5432 N N . LEU A 1 712 ? 2.868 -1.884 -32.313 1.00 98.25 712 LEU A N 1
ATOM 5433 C CA . LEU A 1 712 ? 1.447 -2.202 -32.236 1.00 98.25 712 LEU A CA 1
ATOM 5434 C C . LEU A 1 712 ? 0.731 -1.656 -33.472 1.00 98.25 712 LEU A C 1
ATOM 5436 O O . LEU A 1 712 ? 0.530 -0.452 -33.607 1.00 98.25 712 LEU A O 1
ATOM 5440 N N . GLN A 1 713 ? 0.339 -2.562 -34.366 1.00 98.50 713 GLN A N 1
ATOM 5441 C CA . GLN A 1 713 ? -0.533 -2.275 -35.505 1.00 98.50 713 GLN A CA 1
ATOM 5442 C C . GLN A 1 713 ? -1.983 -2.457 -35.060 1.00 98.50 713 GLN A C 1
ATOM 5444 O O . GLN A 1 713 ? -2.402 -3.586 -34.799 1.00 98.50 713 GLN A O 1
ATOM 5449 N N . LEU A 1 714 ? -2.723 -1.356 -34.908 1.00 98.31 714 LEU A N 1
ATOM 5450 C CA . LEU A 1 714 ? -4.051 -1.358 -34.280 1.00 98.31 714 LEU A CA 1
ATOM 5451 C C . LEU A 1 714 ? -5.208 -0.973 -35.209 1.00 98.31 714 LEU A C 1
ATOM 5453 O O . LEU A 1 714 ? -6.357 -0.966 -34.774 1.00 98.31 714 LEU A O 1
ATOM 5457 N N . LEU A 1 715 ? -4.943 -0.684 -36.482 1.00 97.94 715 LEU A N 1
ATOM 5458 C CA . LEU A 1 715 ? -5.988 -0.396 -37.465 1.00 97.94 715 LEU A CA 1
ATOM 5459 C C . LEU A 1 715 ? -6.936 -1.607 -37.621 1.00 97.94 715 LEU A C 1
ATOM 5461 O O . LEU A 1 715 ? -6.493 -2.702 -37.963 1.00 97.94 715 LEU A O 1
ATOM 5465 N N . ASN A 1 716 ? -8.232 -1.424 -37.341 1.00 98.31 716 ASN A N 1
ATOM 5466 C CA . ASN A 1 716 ? -9.239 -2.491 -37.207 1.00 98.31 716 ASN A CA 1
ATOM 5467 C C . ASN A 1 716 ? -8.883 -3.575 -36.168 1.00 98.31 716 ASN A C 1
ATOM 5469 O O . ASN A 1 716 ? -9.099 -4.774 -36.369 1.00 98.31 716 ASN A O 1
ATOM 5473 N N . GLN A 1 717 ? -8.323 -3.147 -35.041 1.00 98.56 717 GLN A N 1
ATOM 5474 C CA . GLN A 1 717 ? -8.067 -3.963 -33.855 1.00 98.56 717 GLN A CA 1
ATOM 5475 C C . GLN A 1 717 ? -8.622 -3.256 -32.611 1.00 98.56 717 GLN A C 1
ATOM 5477 O O . GLN A 1 717 ? -9.006 -2.081 -32.641 1.00 98.56 717 GLN A O 1
ATOM 5482 N N . GLU A 1 718 ? -8.663 -3.975 -31.494 1.00 98.25 718 GLU A N 1
ATOM 5483 C CA . GLU A 1 718 ? -8.885 -3.394 -30.177 1.00 98.25 718 GLU A CA 1
ATOM 5484 C C . GLU A 1 718 ? -7.655 -3.551 -29.287 1.00 98.25 718 GLU A C 1
ATOM 5486 O O . GLU A 1 718 ? -6.918 -4.535 -29.372 1.00 98.25 718 GLU A O 1
ATOM 5491 N N . PHE A 1 719 ? -7.452 -2.567 -28.418 1.00 98.75 719 PHE A N 1
ATOM 5492 C CA . PHE A 1 719 ? -6.439 -2.555 -27.373 1.00 98.75 719 PHE A CA 1
ATOM 5493 C C . PHE A 1 719 ? -7.126 -2.497 -26.011 1.00 98.75 719 PHE A C 1
ATOM 5495 O O . PHE A 1 719 ? -8.170 -1.858 -25.845 1.00 98.75 719 PHE A O 1
ATOM 5502 N N . THR A 1 720 ? -6.600 -3.220 -25.028 1.00 98.81 720 THR A N 1
ATOM 5503 C CA . THR A 1 720 ? -7.277 -3.441 -23.748 1.00 98.81 720 THR A CA 1
ATOM 5504 C C . THR A 1 720 ? -6.289 -3.625 -22.611 1.00 98.81 720 THR A C 1
ATOM 5506 O O . THR A 1 720 ? -5.279 -4.305 -22.770 1.00 98.81 720 THR A O 1
ATOM 5509 N N . PHE A 1 721 ? -6.588 -3.044 -21.455 1.00 98.81 721 PHE A N 1
ATOM 5510 C CA . PHE A 1 721 ? -5.783 -3.178 -20.242 1.00 98.81 721 PHE A CA 1
ATOM 5511 C C . PHE A 1 721 ? -6.643 -2.939 -18.998 1.00 98.81 721 PHE A C 1
ATOM 5513 O O . PHE A 1 721 ? -7.616 -2.190 -19.037 1.00 98.81 721 PHE A O 1
ATOM 5520 N N . ASP A 1 722 ? -6.260 -3.557 -17.888 1.00 98.69 722 ASP A N 1
ATOM 5521 C CA . ASP A 1 722 ? -6.785 -3.270 -16.555 1.00 98.69 722 ASP A CA 1
ATOM 5522 C C . ASP A 1 722 ? -5.942 -2.165 -15.908 1.00 98.69 722 ASP A C 1
ATOM 5524 O O . ASP A 1 722 ? -4.712 -2.270 -15.867 1.00 98.69 722 ASP A O 1
ATOM 5528 N N . VAL A 1 723 ? -6.585 -1.135 -15.358 1.00 98.75 723 VAL A N 1
ATOM 5529 C CA . VAL A 1 723 ? -5.916 -0.017 -14.680 1.00 98.75 723 VAL A CA 1
ATOM 5530 C C . VAL A 1 723 ? -6.414 0.168 -13.251 1.00 98.75 723 VAL A C 1
ATOM 5532 O O . VAL A 1 723 ? -7.612 0.129 -12.975 1.00 98.75 723 VAL A O 1
ATOM 5535 N N . ASP A 1 724 ? -5.473 0.373 -12.332 1.00 98.50 724 ASP A N 1
ATOM 5536 C CA . ASP A 1 724 ? -5.717 0.892 -10.986 1.00 98.50 724 ASP A CA 1
ATOM 5537 C C . ASP A 1 724 ? -5.145 2.312 -10.920 1.00 98.50 724 ASP A C 1
ATOM 5539 O O . ASP A 1 724 ? -3.938 2.515 -10.764 1.00 98.50 724 ASP A O 1
ATOM 5543 N N . ALA A 1 725 ? -6.042 3.283 -11.092 1.00 95.94 725 ALA A N 1
ATOM 5544 C CA . ALA A 1 725 ? -5.770 4.714 -10.999 1.00 95.94 725 ALA A CA 1
ATOM 5545 C C . ALA A 1 725 ? -6.159 5.295 -9.625 1.00 95.94 725 ALA A C 1
ATOM 5547 O O . ALA A 1 725 ? -6.119 6.509 -9.450 1.00 95.94 725 ALA A O 1
ATOM 5548 N N . SER A 1 726 ? -6.549 4.461 -8.650 1.00 96.12 726 SER A N 1
ATOM 5549 C CA . SER A 1 726 ? -7.213 4.910 -7.413 1.00 96.12 726 SER A CA 1
ATOM 5550 C C . SER A 1 726 ? -6.381 5.866 -6.550 1.00 96.12 726 SER A C 1
ATOM 5552 O O . SER A 1 726 ? -6.951 6.694 -5.836 1.00 96.12 726 SER A O 1
ATOM 5554 N N . THR A 1 727 ? -5.048 5.788 -6.645 1.00 96.56 727 THR A N 1
ATOM 5555 C CA . THR A 1 727 ? -4.122 6.668 -5.911 1.00 96.56 727 THR A CA 1
ATOM 5556 C C . THR A 1 727 ? -3.724 7.934 -6.677 1.00 96.56 727 THR A C 1
ATOM 5558 O O . THR A 1 727 ? -3.176 8.852 -6.072 1.00 96.56 727 THR A O 1
ATOM 5561 N N . LEU A 1 728 ? -4.055 8.035 -7.973 1.00 97.81 728 LEU A N 1
ATOM 5562 C CA . LEU A 1 728 ? -3.809 9.239 -8.765 1.00 97.81 728 LEU A CA 1
ATOM 5563 C C . LEU A 1 728 ? -4.810 10.330 -8.366 1.00 97.81 728 LEU A C 1
ATOM 5565 O O . LEU A 1 728 ? -5.993 10.287 -8.714 1.00 97.81 728 LEU A O 1
ATOM 5569 N N . VAL A 1 729 ? -4.318 11.309 -7.617 1.00 96.19 729 VAL A N 1
ATOM 5570 C CA . VAL A 1 729 ? -5.064 12.498 -7.184 1.00 96.19 729 VAL A CA 1
ATOM 5571 C C . VAL A 1 729 ? -5.151 13.561 -8.289 1.00 96.19 729 VAL A C 1
ATOM 5573 O O . VAL A 1 729 ? -4.587 13.395 -9.368 1.00 96.19 729 VAL A O 1
ATOM 5576 N N . CYS A 1 730 ? -5.854 14.664 -8.017 1.00 97.81 730 CYS A N 1
ATOM 5577 C CA . CYS A 1 730 ? -5.818 15.857 -8.866 1.00 97.81 730 CYS A CA 1
ATOM 5578 C C . CYS A 1 730 ? -4.369 16.307 -9.139 1.00 97.81 730 CYS A C 1
ATOM 5580 O O . CYS A 1 730 ? -3.533 16.238 -8.238 1.00 97.81 730 CYS A O 1
ATOM 5582 N N . GLY A 1 731 ? -4.070 16.773 -10.352 1.00 96.94 731 GLY A N 1
ATOM 5583 C CA . GLY A 1 731 ? -2.718 17.165 -10.776 1.00 96.94 731 GLY A CA 1
ATOM 5584 C C . GLY A 1 731 ? -1.792 16.023 -11.190 1.00 96.94 731 GLY A C 1
ATOM 5585 O O . GLY A 1 731 ? -0.700 16.286 -11.689 1.00 96.94 731 GLY A O 1
ATOM 5586 N N . MET A 1 732 ? -2.210 14.767 -11.016 1.00 98.62 732 MET A N 1
ATOM 5587 C CA . MET A 1 732 ? -1.508 13.605 -11.562 1.00 98.62 732 MET A CA 1
ATOM 5588 C C . MET A 1 732 ? -2.051 13.234 -12.941 1.00 98.62 732 MET A C 1
ATOM 5590 O O . MET A 1 732 ? -3.238 13.403 -13.210 1.00 98.62 732 MET A O 1
ATOM 5594 N N . ASN A 1 733 ? -1.204 12.633 -13.768 1.00 98.75 733 ASN A N 1
ATOM 5595 C CA . ASN A 1 733 ? -1.593 11.924 -14.979 1.00 98.75 733 ASN A CA 1
ATOM 5596 C C . ASN A 1 733 ? -0.836 10.590 -15.036 1.00 98.75 733 ASN A C 1
ATOM 5598 O O . ASN A 1 733 ? 0.395 10.559 -15.011 1.00 98.75 733 ASN A O 1
ATOM 5602 N N . GLY A 1 734 ? -1.575 9.483 -15.057 1.00 98.62 734 GLY A N 1
ATOM 5603 C CA . GLY A 1 734 ? -1.057 8.168 -15.414 1.00 98.62 734 GLY A CA 1
ATOM 5604 C C . GLY A 1 734 ? -1.421 7.888 -16.863 1.00 98.62 734 GLY A C 1
ATOM 5605 O O . GLY A 1 734 ? -2.573 7.544 -17.135 1.00 98.62 734 GLY A O 1
ATOM 5606 N N . ALA A 1 735 ? -0.451 8.029 -17.765 1.00 98.69 735 ALA A N 1
ATOM 5607 C CA . ALA A 1 735 ? -0.683 7.940 -19.199 1.00 98.69 735 ALA A CA 1
ATOM 5608 C C . ALA A 1 735 ? -0.324 6.556 -19.761 1.00 98.69 735 ALA A C 1
ATOM 5610 O O . ALA A 1 735 ? 0.669 5.937 -19.367 1.00 98.69 735 ALA A O 1
ATOM 5611 N N . LEU A 1 736 ? -1.129 6.081 -20.708 1.00 98.75 736 LEU A N 1
ATOM 5612 C CA . LEU A 1 736 ? -0.851 4.942 -21.579 1.00 98.75 736 LEU A CA 1
ATOM 5613 C C . LEU A 1 736 ? -1.251 5.351 -22.995 1.00 98.75 736 LEU A C 1
ATOM 5615 O O . LEU A 1 736 ? -2.425 5.605 -23.272 1.00 98.75 736 LEU A O 1
ATOM 5619 N N . TYR A 1 737 ? -0.269 5.401 -23.886 1.00 98.81 737 TYR A N 1
ATOM 5620 C CA . TYR A 1 737 ? -0.397 6.029 -25.196 1.00 98.81 737 TYR A CA 1
ATOM 5621 C C . TYR A 1 737 ? 0.532 5.378 -26.222 1.00 98.81 737 TYR A C 1
ATOM 5623 O O . TYR A 1 737 ? 1.344 4.508 -25.891 1.00 98.81 737 TYR A O 1
ATOM 5631 N N . LEU A 1 738 ? 0.373 5.757 -27.487 1.00 98.81 738 LEU A N 1
ATOM 5632 C CA . LEU A 1 738 ? 1.216 5.290 -28.580 1.00 98.81 738 LEU A CA 1
ATOM 5633 C C . LEU A 1 738 ? 1.916 6.467 -29.249 1.00 98.81 738 LEU A C 1
ATOM 5635 O O . LEU A 1 738 ? 1.244 7.421 -29.631 1.00 98.81 738 LEU A O 1
ATOM 5639 N N . SER A 1 739 ? 3.216 6.330 -29.497 1.00 98.19 739 SER A N 1
ATOM 5640 C CA . SER A 1 739 ? 4.007 7.263 -30.311 1.00 98.19 739 SER A CA 1
ATOM 5641 C C . SER A 1 739 ? 4.517 6.560 -31.570 1.00 98.19 739 SER A C 1
ATOM 5643 O O . SER A 1 739 ? 4.933 5.398 -31.511 1.00 98.19 739 SER A O 1
ATOM 5645 N N . GLU A 1 740 ? 4.546 7.241 -32.718 1.00 98.12 740 GLU A N 1
ATOM 5646 C CA . GLU A 1 740 ? 5.137 6.714 -33.964 1.00 98.12 740 GLU A CA 1
ATOM 5647 C C . GLU A 1 740 ? 6.680 6.799 -33.968 1.00 98.12 740 GLU A C 1
ATOM 5649 O O . GLU A 1 740 ? 7.315 7.362 -34.860 1.00 98.12 740 GLU A O 1
ATOM 5654 N N . MET A 1 741 ? 7.287 6.225 -32.928 1.00 98.19 741 MET A N 1
ATOM 5655 C CA . MET A 1 741 ? 8.731 6.045 -32.783 1.00 98.19 741 MET A CA 1
ATOM 5656 C C . MET A 1 741 ? 9.229 4.906 -33.687 1.00 98.19 741 MET A C 1
ATOM 5658 O O . MET A 1 741 ? 8.508 3.944 -33.961 1.00 98.19 741 MET A O 1
ATOM 5662 N N . GLU A 1 742 ? 10.498 4.951 -34.098 1.00 97.19 742 GLU A N 1
ATOM 5663 C CA . GLU A 1 742 ? 11.116 3.821 -34.799 1.00 97.19 742 GLU A CA 1
ATOM 5664 C C . GLU A 1 742 ? 11.261 2.594 -33.889 1.00 97.19 742 GLU A C 1
ATOM 5666 O O . GLU A 1 742 ? 11.735 2.706 -32.759 1.00 97.19 742 GLU A O 1
ATOM 5671 N N . ALA A 1 743 ? 10.985 1.398 -34.421 1.00 97.88 743 ALA A N 1
ATOM 5672 C CA . ALA A 1 743 ? 11.129 0.125 -33.701 1.00 97.88 743 ALA A CA 1
ATOM 5673 C C . ALA A 1 743 ? 12.523 -0.080 -33.076 1.00 97.88 743 ALA A C 1
ATOM 5675 O O . ALA A 1 743 ? 12.651 -0.691 -32.017 1.00 97.88 743 ALA A O 1
ATOM 5676 N N . SER A 1 744 ? 13.562 0.449 -33.726 1.00 97.19 744 SER A N 1
ATOM 5677 C CA . SER A 1 744 ? 14.958 0.359 -33.296 1.00 97.19 744 SER A CA 1
ATOM 5678 C C . SER A 1 744 ? 15.348 1.397 -32.234 1.00 97.19 744 SER A C 1
ATOM 5680 O O . SER A 1 744 ? 16.471 1.345 -31.735 1.00 97.19 744 SER A O 1
ATOM 5682 N N . GLY A 1 745 ? 14.476 2.363 -31.918 1.00 96.56 745 GLY A N 1
ATOM 5683 C CA . GLY A 1 745 ? 14.802 3.568 -31.146 1.00 96.56 745 GLY A CA 1
ATOM 5684 C C . GLY A 1 745 ? 15.742 4.542 -31.865 1.00 96.56 745 GLY A C 1
ATOM 5685 O O . GLY A 1 745 ? 16.464 5.289 -31.208 1.00 96.56 745 GLY A O 1
ATOM 5686 N N . GLY A 1 746 ? 15.789 4.505 -33.200 1.00 95.31 746 GLY A N 1
ATOM 5687 C CA . GLY A 1 746 ? 16.728 5.302 -33.989 1.00 95.31 746 GLY A CA 1
ATOM 5688 C C . GLY A 1 746 ? 18.150 4.745 -33.976 1.00 95.31 746 GLY A C 1
ATOM 5689 O O . GLY A 1 746 ? 19.109 5.514 -33.990 1.00 95.31 746 GLY A O 1
ATOM 5690 N N . LYS A 1 747 ? 18.318 3.418 -33.886 1.00 94.62 747 LYS A N 1
ATOM 5691 C CA . LYS A 1 747 ? 19.643 2.779 -33.838 1.00 94.62 747 LYS A CA 1
ATOM 5692 C C . LYS A 1 747 ? 20.396 3.023 -35.152 1.00 94.62 747 LYS A C 1
ATOM 5694 O O . LYS A 1 747 ? 20.050 2.455 -36.187 1.00 94.62 747 LYS A O 1
ATOM 5699 N N . SER A 1 748 ? 21.435 3.852 -35.098 1.00 93.31 748 SER A N 1
ATOM 5700 C CA . SER A 1 748 ? 22.205 4.342 -36.247 1.00 93.31 748 SER A CA 1
ATOM 5701 C C . SER A 1 748 ? 23.703 4.049 -36.073 1.00 93.31 748 SER A C 1
ATOM 5703 O O . SER A 1 748 ? 24.117 3.378 -35.127 1.00 93.31 748 SER A O 1
ATOM 5705 N N . SER A 1 749 ? 24.560 4.539 -36.974 1.00 90.31 749 SER A N 1
ATOM 5706 C CA . SER A 1 749 ? 26.011 4.533 -36.730 1.00 90.31 749 SER A CA 1
ATOM 5707 C C . SER A 1 749 ? 26.404 5.403 -35.529 1.00 90.31 749 SER A C 1
ATOM 5709 O O . SER A 1 749 ? 27.386 5.085 -34.863 1.00 90.31 749 SER A O 1
ATOM 5711 N N . LEU A 1 750 ? 25.628 6.457 -35.246 1.00 91.44 750 LEU A N 1
ATOM 5712 C CA . LEU A 1 750 ? 25.844 7.411 -34.155 1.00 91.44 750 LEU A CA 1
ATOM 5713 C C . LEU A 1 750 ? 25.136 6.976 -32.860 1.00 91.44 750 LEU A C 1
ATOM 5715 O O . LEU A 1 750 ? 25.702 7.118 -31.780 1.00 91.44 750 LEU A O 1
ATOM 5719 N N . ASN A 1 751 ? 23.948 6.371 -32.960 1.00 92.81 751 ASN A N 1
ATOM 5720 C CA . ASN A 1 751 ? 23.238 5.762 -31.833 1.00 92.81 751 ASN A CA 1
ATOM 5721 C C . ASN A 1 751 ? 23.361 4.229 -31.856 1.00 92.81 751 ASN A C 1
ATOM 5723 O O . ASN A 1 751 ? 22.532 3.537 -32.443 1.00 92.81 751 ASN A O 1
ATOM 5727 N N . GLN A 1 752 ? 24.349 3.671 -31.151 1.00 89.94 752 GLN A N 1
ATOM 5728 C CA . GLN A 1 752 ? 24.442 2.215 -30.944 1.00 89.94 752 GLN A CA 1
ATOM 5729 C C . GLN A 1 752 ? 23.501 1.683 -29.846 1.00 89.94 752 GLN A C 1
ATOM 5731 O O . GLN A 1 752 ? 23.351 0.466 -29.704 1.00 89.94 752 GLN A O 1
ATOM 5736 N N . ALA A 1 753 ? 22.878 2.566 -29.060 1.00 90.75 753 ALA A N 1
ATOM 5737 C CA . ALA A 1 753 ? 22.074 2.206 -27.898 1.00 90.75 753 ALA A CA 1
ATOM 5738 C C . ALA A 1 753 ? 20.667 1.724 -28.300 1.00 90.75 753 ALA A C 1
ATOM 5740 O O . ALA A 1 753 ? 20.253 0.629 -27.914 1.00 90.75 753 ALA A O 1
ATOM 5741 N N . GLY A 1 754 ? 19.959 2.500 -29.126 1.00 95.56 754 GLY A N 1
ATOM 5742 C CA . GLY A 1 754 ? 18.640 2.145 -29.660 1.00 95.56 754 GLY A CA 1
ATOM 5743 C C . GLY A 1 754 ? 17.550 1.935 -28.595 1.00 95.56 754 GLY A C 1
ATOM 5744 O O . GLY A 1 754 ? 17.640 2.423 -27.459 1.00 95.56 754 GLY A O 1
ATOM 5745 N N . ALA A 1 755 ? 16.509 1.186 -28.961 1.00 96.81 755 ALA A N 1
ATOM 5746 C CA . ALA A 1 755 ? 15.342 0.893 -28.127 1.00 96.81 755 ALA A CA 1
ATOM 5747 C C . ALA A 1 755 ? 15.716 0.218 -26.800 1.00 96.81 755 ALA A C 1
ATOM 5749 O O . ALA A 1 755 ? 15.092 0.462 -25.770 1.00 96.81 755 ALA A O 1
ATOM 5750 N N . LYS A 1 756 ? 16.809 -0.555 -26.787 1.00 94.69 756 LYS A N 1
ATOM 5751 C CA . LYS A 1 756 ? 17.371 -1.210 -25.597 1.00 94.69 756 LYS A CA 1
ATOM 5752 C C . LYS A 1 756 ? 17.692 -0.250 -24.437 1.00 94.69 756 LYS A C 1
ATOM 5754 O O . LYS A 1 756 ? 17.711 -0.681 -23.283 1.00 94.69 756 LYS A O 1
ATOM 5759 N N . TYR A 1 757 ? 17.904 1.032 -24.738 1.00 95.31 757 TYR A N 1
ATOM 5760 C CA . TYR A 1 757 ? 18.150 2.119 -23.782 1.00 95.31 757 TYR A CA 1
ATOM 5761 C C . TYR A 1 757 ? 17.055 3.208 -23.809 1.00 95.31 757 TYR A C 1
ATOM 5763 O O . TYR A 1 757 ? 17.271 4.305 -23.301 1.00 95.31 757 TYR A O 1
ATOM 5771 N N . GLY A 1 758 ? 15.895 2.945 -24.422 1.00 96.56 758 GLY A N 1
ATOM 5772 C CA . GLY A 1 758 ? 14.776 3.893 -24.439 1.00 96.56 758 GLY A CA 1
ATOM 5773 C C . GLY A 1 758 ? 14.968 5.117 -25.337 1.00 96.56 758 GLY A C 1
ATOM 5774 O O . GLY A 1 758 ? 14.398 6.169 -25.053 1.00 96.56 758 GLY A O 1
ATOM 5775 N N . THR A 1 759 ? 15.808 5.028 -26.375 1.00 96.88 759 THR A N 1
ATOM 5776 C CA . THR A 1 759 ? 16.052 6.151 -27.304 1.00 96.88 759 THR A CA 1
ATOM 5777 C C . THR A 1 759 ? 14.956 6.276 -28.375 1.00 96.88 759 THR A C 1
ATOM 5779 O O . THR A 1 759 ? 14.175 5.346 -28.596 1.00 96.88 759 THR A O 1
ATOM 5782 N N . GLY A 1 760 ? 14.882 7.447 -29.022 1.00 95.25 760 GLY A N 1
ATOM 5783 C CA . GLY A 1 760 ? 13.973 7.707 -30.148 1.00 95.25 760 GLY A CA 1
ATOM 5784 C C . GLY A 1 760 ? 12.578 8.221 -29.788 1.00 95.25 760 GLY A C 1
ATOM 5785 O O . GLY A 1 760 ? 11.680 8.106 -30.613 1.00 95.25 760 GLY A O 1
ATOM 5786 N N . TYR A 1 761 ? 12.372 8.763 -28.581 1.00 97.50 761 TYR A N 1
ATOM 5787 C CA . TYR A 1 761 ? 11.077 9.329 -28.191 1.00 97.50 761 TYR A CA 1
ATOM 5788 C C . TYR A 1 761 ? 10.682 10.562 -29.016 1.00 97.50 761 TYR A C 1
ATOM 5790 O O . TYR A 1 761 ? 11.496 11.454 -29.279 1.00 97.50 761 TYR A O 1
ATOM 5798 N N . CYS A 1 762 ? 9.400 10.612 -29.361 1.00 97.56 762 CYS A N 1
ATOM 5799 C CA . CYS A 1 762 ? 8.714 11.710 -30.023 1.00 97.56 762 CYS A CA 1
ATOM 5800 C C . CYS A 1 762 ? 7.234 11.694 -29.609 1.00 97.56 762 CYS A C 1
ATOM 5802 O O . CYS A 1 762 ? 6.705 10.651 -29.209 1.00 97.56 762 CYS A O 1
ATOM 5804 N N . ASP A 1 763 ? 6.579 12.844 -29.710 1.00 97.19 763 ASP A N 1
ATOM 5805 C CA . ASP A 1 763 ? 5.150 13.029 -29.446 1.00 97.19 763 ASP A CA 1
ATOM 5806 C C . ASP A 1 763 ? 4.588 14.161 -30.322 1.00 97.19 763 ASP A C 1
ATOM 5808 O O . ASP A 1 763 ? 5.333 14.816 -31.062 1.00 97.19 763 ASP A O 1
ATOM 5812 N N . ALA A 1 764 ? 3.278 14.406 -30.270 1.00 97.38 764 ALA A N 1
ATOM 5813 C CA . ALA A 1 764 ? 2.669 15.489 -31.041 1.00 97.38 764 ALA A CA 1
ATOM 5814 C C . ALA A 1 764 ? 2.961 16.874 -30.439 1.00 97.38 764 ALA A C 1
ATOM 5816 O O . ALA A 1 764 ? 2.771 17.899 -31.101 1.00 97.38 764 ALA A O 1
ATOM 5817 N N . GLN A 1 765 ? 3.465 16.923 -29.202 1.00 95.50 765 GLN A N 1
ATOM 5818 C CA . GLN A 1 765 ? 3.868 18.155 -28.528 1.00 95.50 765 GLN A CA 1
ATOM 5819 C C . GLN A 1 765 ? 5.199 18.712 -29.054 1.00 95.50 765 GLN A C 1
ATOM 5821 O O . GLN A 1 765 ? 5.479 19.899 -28.840 1.00 95.50 765 GLN A O 1
ATOM 5826 N N . CYS A 1 766 ? 5.975 17.926 -29.811 1.00 96.31 766 CYS A N 1
ATOM 5827 C CA . CYS A 1 766 ? 7.181 18.367 -30.517 1.00 96.31 766 CYS A CA 1
ATOM 5828 C C . CYS A 1 766 ? 8.245 18.988 -29.591 1.00 96.31 766 CYS A C 1
ATOM 5830 O O . CYS A 1 766 ? 8.865 20.002 -29.934 1.00 96.31 766 CYS A O 1
ATOM 5832 N N . TYR A 1 767 ? 8.441 18.434 -28.392 1.00 91.31 767 TYR A N 1
ATOM 5833 C CA . TYR A 1 767 ? 9.376 19.001 -27.417 1.00 91.31 767 TYR A CA 1
ATOM 5834 C C . TYR A 1 767 ? 10.835 18.981 -27.908 1.00 91.31 767 TYR A C 1
ATOM 5836 O O . TYR A 1 767 ? 11.306 18.009 -28.500 1.00 91.31 767 TYR A O 1
ATOM 5844 N N . THR A 1 768 ? 11.582 20.049 -27.613 1.00 92.31 768 THR A N 1
ATOM 5845 C CA . THR A 1 768 ? 13.040 20.100 -27.803 1.00 92.31 768 THR A CA 1
ATOM 5846 C C . THR A 1 768 ? 13.733 19.328 -26.682 1.00 92.31 768 THR A C 1
ATOM 5848 O O . THR A 1 768 ? 13.750 19.764 -25.531 1.00 92.31 768 THR A O 1
ATOM 5851 N N . THR A 1 769 ? 14.333 18.190 -27.019 1.00 90.75 769 THR A N 1
ATOM 5852 C CA . THR A 1 769 ? 15.098 17.333 -26.099 1.00 90.75 769 THR A CA 1
ATOM 5853 C C . THR A 1 769 ? 16.601 17.406 -26.402 1.00 90.75 769 THR A C 1
ATOM 5855 O O . THR A 1 769 ? 16.971 17.621 -27.554 1.00 90.75 769 THR A O 1
ATOM 5858 N N . PRO A 1 770 ? 17.514 17.174 -25.433 1.00 91.88 770 PRO A N 1
ATOM 5859 C CA . PRO A 1 770 ? 18.958 17.144 -25.711 1.00 91.88 770 PRO A CA 1
ATOM 5860 C C . PRO A 1 770 ? 19.403 15.993 -26.631 1.00 91.88 770 PRO A C 1
ATOM 5862 O O . PRO A 1 770 ? 20.506 16.037 -27.171 1.00 91.88 770 PRO A O 1
ATOM 5865 N N . TRP A 1 771 ? 18.551 14.977 -26.805 1.00 93.12 771 TRP A N 1
ATOM 5866 C CA . TRP A 1 771 ? 18.796 13.792 -27.626 1.00 93.12 771 TRP A CA 1
ATOM 5867 C C . TRP A 1 771 ? 17.564 13.482 -28.478 1.00 93.12 771 TRP A C 1
ATOM 5869 O O . TRP A 1 771 ? 16.450 13.457 -27.950 1.00 93.12 771 TRP A O 1
ATOM 5879 N N . ILE A 1 772 ? 17.766 13.201 -29.765 1.00 92.94 772 ILE A N 1
ATOM 5880 C CA . ILE A 1 772 ? 16.731 12.762 -30.715 1.00 92.94 772 ILE A CA 1
ATOM 5881 C C . ILE A 1 772 ? 17.280 11.536 -31.445 1.00 92.94 772 ILE A C 1
ATOM 5883 O O . ILE A 1 772 ? 18.431 11.551 -31.872 1.00 92.94 772 ILE A O 1
ATOM 5887 N N . ASN A 1 773 ? 16.515 10.438 -31.508 1.00 89.69 773 ASN A N 1
ATOM 5888 C CA . ASN A 1 773 ? 17.010 9.138 -32.002 1.00 89.69 773 ASN A CA 1
ATOM 5889 C C . ASN A 1 773 ? 18.363 8.709 -31.385 1.00 89.69 773 ASN A C 1
ATOM 5891 O O . ASN A 1 773 ? 19.171 8.047 -32.024 1.00 89.69 773 ASN A O 1
ATOM 5895 N N . GLY A 1 774 ? 18.622 9.100 -30.128 1.00 87.50 774 GLY A N 1
ATOM 5896 C CA . GLY A 1 774 ? 19.878 8.839 -29.411 1.00 87.50 774 GLY A CA 1
ATOM 5897 C C . GLY A 1 774 ? 21.091 9.649 -29.894 1.00 87.50 774 GLY A C 1
ATOM 5898 O O . GLY A 1 774 ? 22.174 9.501 -29.337 1.00 87.50 774 GLY A O 1
ATOM 5899 N N . GLU A 1 775 ? 20.922 10.522 -30.885 1.00 93.44 775 GLU A N 1
ATOM 5900 C CA . GLU A 1 775 ? 21.936 11.459 -31.367 1.00 93.44 775 GLU A CA 1
ATOM 5901 C C . GLU A 1 775 ? 21.835 12.790 -30.608 1.00 93.44 775 GLU A C 1
ATOM 5903 O O . GLU A 1 775 ? 20.747 13.207 -30.203 1.00 93.44 775 GLU A O 1
ATOM 5908 N N . GLY A 1 776 ? 22.966 13.471 -30.399 1.00 93.19 776 GLY A N 1
ATOM 5909 C CA . GLY A 1 776 ? 22.989 14.759 -29.700 1.00 93.19 776 GLY A CA 1
ATOM 5910 C C . GLY A 1 776 ? 22.285 15.852 -30.508 1.00 93.19 776 GLY A C 1
ATOM 5911 O O . GLY A 1 776 ? 22.672 16.134 -31.640 1.00 93.19 776 GLY A O 1
ATOM 5912 N N . ASN A 1 777 ? 21.273 16.496 -29.929 1.00 93.88 777 ASN A N 1
ATOM 5913 C CA . ASN A 1 777 ? 20.502 17.551 -30.585 1.00 93.88 777 ASN A CA 1
ATOM 5914 C C . ASN A 1 777 ? 21.251 18.897 -30.565 1.00 93.88 777 ASN A C 1
ATOM 5916 O O . ASN A 1 777 ? 20.944 19.798 -29.785 1.00 93.88 777 ASN A O 1
ATOM 5920 N N . THR A 1 778 ? 22.265 19.031 -31.420 1.00 91.25 778 THR A N 1
ATOM 5921 C CA . THR A 1 778 ? 23.101 20.241 -31.516 1.00 91.25 778 THR A CA 1
ATOM 5922 C C . THR A 1 778 ? 22.390 21.443 -32.142 1.00 91.25 778 THR A C 1
ATOM 5924 O O . THR A 1 778 ? 22.861 22.568 -31.997 1.00 91.25 778 THR A O 1
ATOM 5927 N N . GLU A 1 779 ? 21.264 21.225 -32.827 1.00 89.50 779 GLU A N 1
ATOM 5928 C CA . GLU A 1 779 ? 20.490 22.271 -33.513 1.00 89.50 779 GLU A CA 1
ATOM 5929 C C . GLU A 1 779 ? 19.277 22.762 -32.697 1.00 89.50 779 GLU A C 1
ATOM 5931 O O . GLU A 1 779 ? 18.599 23.703 -33.106 1.00 89.50 779 GLU A O 1
ATOM 5936 N N . SER A 1 780 ? 19.024 22.177 -31.517 1.00 89.38 780 SER A N 1
ATOM 5937 C CA . SER A 1 780 ? 17.869 22.474 -30.649 1.00 89.38 780 SER A CA 1
ATOM 5938 C C . SER A 1 780 ? 16.503 22.328 -31.348 1.00 89.38 780 SER A C 1
ATOM 5940 O O . SER A 1 780 ? 15.549 23.045 -31.036 1.00 89.38 780 SER A O 1
ATOM 5942 N N . VAL A 1 781 ? 16.394 21.385 -32.286 1.00 94.50 781 VAL A N 1
ATOM 5943 C CA . VAL A 1 781 ? 15.145 21.041 -32.992 1.00 94.50 781 VAL A CA 1
ATOM 5944 C C . VAL A 1 781 ? 14.168 20.283 -32.079 1.00 94.50 781 VAL A C 1
ATOM 5946 O O . VAL A 1 781 ? 14.572 19.729 -31.057 1.00 94.50 781 VAL A O 1
ATOM 5949 N N . GLY A 1 782 ? 12.871 20.293 -32.392 1.00 95.31 782 GLY A N 1
ATOM 5950 C CA . GLY A 1 782 ? 11.846 19.555 -31.635 1.00 95.31 782 GLY A CA 1
ATOM 5951 C C . GLY A 1 782 ? 11.593 18.152 -32.196 1.00 95.31 782 GLY A C 1
ATOM 5952 O O . GLY A 1 782 ? 11.696 17.953 -33.405 1.00 95.31 782 GLY A O 1
ATOM 5953 N N . SER A 1 783 ? 11.258 17.191 -31.330 1.00 96.31 783 SER A N 1
ATOM 5954 C CA . SER A 1 783 ? 11.007 15.786 -31.698 1.00 96.31 783 SER A CA 1
ATOM 5955 C C . SER A 1 783 ? 9.509 15.516 -31.891 1.00 96.31 783 SER A C 1
ATOM 5957 O O . SER A 1 783 ? 8.798 15.235 -30.928 1.00 96.31 783 SER A O 1
ATOM 5959 N N . CYS A 1 784 ? 9.014 15.636 -33.125 1.00 97.69 784 CYS A N 1
ATOM 5960 C CA . CYS A 1 784 ? 7.601 15.429 -33.468 1.00 97.69 784 CYS A CA 1
ATOM 5961 C C . CYS A 1 784 ? 7.318 14.001 -33.949 1.00 97.69 784 CYS A C 1
ATOM 5963 O O . CYS A 1 784 ? 8.083 13.489 -34.763 1.00 97.69 784 CYS A O 1
ATOM 5965 N N . CYS A 1 785 ? 6.184 13.401 -33.579 1.00 98.00 785 CYS A N 1
ATOM 5966 C CA . CYS A 1 785 ? 5.559 12.317 -34.353 1.00 98.00 785 CYS A CA 1
ATOM 5967 C C . CYS A 1 785 ? 4.068 12.157 -34.021 1.00 98.00 785 CYS A C 1
ATOM 5969 O O . CYS A 1 785 ? 3.556 12.805 -33.113 1.00 98.00 785 CYS A O 1
ATOM 5971 N N . GLN A 1 786 ? 3.373 11.298 -34.776 1.00 97.94 786 GLN A N 1
ATOM 5972 C CA . GLN A 1 786 ? 1.971 10.948 -34.524 1.00 97.94 786 GLN A CA 1
ATOM 5973 C C . GLN A 1 786 ? 1.814 10.360 -33.118 1.00 97.94 786 GLN A C 1
ATOM 5975 O O . GLN A 1 786 ? 2.613 9.510 -32.709 1.00 97.94 786 GLN A O 1
ATOM 5980 N N . GLU A 1 787 ? 0.746 10.750 -32.428 1.00 98.56 787 GLU A N 1
ATOM 5981 C CA . GLU A 1 787 ? 0.472 10.342 -31.052 1.00 98.56 787 GLU A CA 1
ATOM 5982 C C . GLU A 1 787 ? -0.997 9.928 -30.888 1.00 98.56 787 GLU A C 1
ATOM 5984 O O . GLU A 1 787 ? -1.913 10.524 -31.457 1.00 98.56 787 GLU A O 1
ATOM 5989 N N . MET A 1 788 ? -1.223 8.844 -30.148 1.00 98.62 788 MET A N 1
ATOM 5990 C CA . MET A 1 788 ? -2.551 8.310 -29.858 1.00 98.62 788 MET A CA 1
ATOM 5991 C C . MET A 1 788 ? -2.661 8.034 -28.362 1.00 98.62 788 MET A C 1
ATOM 5993 O O . MET A 1 788 ? -2.313 6.949 -27.881 1.00 98.62 788 MET A O 1
ATOM 5997 N N . ASP A 1 789 ? -3.197 9.008 -27.636 1.00 98.69 789 ASP A N 1
ATOM 5998 C CA . ASP A 1 789 ? -3.480 8.917 -26.212 1.00 98.69 789 ASP A CA 1
ATOM 5999 C C . ASP A 1 789 ? -4.688 8.032 -25.967 1.00 98.69 789 ASP A C 1
ATOM 6001 O O . ASP A 1 789 ? -5.839 8.470 -25.910 1.00 98.69 789 ASP A O 1
ATOM 6005 N N . ILE A 1 790 ? -4.417 6.735 -25.833 1.00 98.75 790 ILE A N 1
ATOM 6006 C CA . ILE A 1 790 ? -5.420 5.751 -25.435 1.00 98.75 790 ILE A CA 1
ATOM 6007 C C . ILE A 1 790 ? -5.967 6.123 -24.054 1.00 98.75 790 ILE A C 1
ATOM 6009 O O . ILE A 1 790 ? -7.163 5.966 -23.805 1.00 98.75 790 ILE A O 1
ATOM 6013 N N . TRP A 1 791 ? -5.120 6.597 -23.146 1.00 98.75 791 TRP A N 1
ATOM 6014 C CA . TRP A 1 791 ? -5.515 6.862 -21.776 1.00 98.75 791 TRP A CA 1
ATOM 6015 C C . TRP A 1 791 ? -4.624 7.899 -21.117 1.00 98.75 791 TRP A C 1
ATOM 6017 O O . TRP A 1 791 ? -3.508 7.585 -20.721 1.00 98.75 791 TRP A O 1
ATOM 6027 N N . GLU A 1 792 ? -5.164 9.090 -20.902 1.00 98.56 792 GLU A N 1
ATOM 6028 C CA . GLU A 1 792 ? -4.638 10.032 -19.919 1.00 98.56 792 GLU A CA 1
ATOM 6029 C C . GLU A 1 792 ? -5.662 10.168 -18.805 1.00 98.56 792 GLU A C 1
ATOM 6031 O O . GLU A 1 792 ? -6.852 10.368 -19.071 1.00 98.56 792 GLU A O 1
ATOM 6036 N N . ALA A 1 793 ? -5.253 9.988 -17.551 1.00 98.69 793 ALA A N 1
ATOM 6037 C CA . ALA A 1 793 ? -6.198 10.030 -16.446 1.00 98.69 793 ALA A CA 1
ATOM 6038 C C . ALA A 1 793 ? -5.551 10.185 -15.076 1.00 98.69 793 ALA A C 1
ATOM 6040 O O . ALA A 1 793 ? -4.419 9.779 -14.816 1.00 98.69 793 ALA A O 1
ATOM 6041 N N . ASN A 1 794 ? -6.395 10.612 -14.148 1.00 98.62 794 ASN A N 1
ATOM 6042 C CA . ASN A 1 794 ? -6.272 10.292 -12.736 1.00 98.62 794 ASN A CA 1
ATOM 6043 C C . ASN A 1 794 ? -7.613 9.742 -12.230 1.00 98.62 794 ASN A C 1
ATOM 6045 O O . ASN A 1 794 ? -8.489 9.377 -13.018 1.00 98.62 794 ASN A O 1
ATOM 6049 N N . ALA A 1 795 ? -7.816 9.655 -10.918 1.00 97.94 795 ALA A N 1
ATOM 6050 C CA . ALA A 1 795 ? -9.067 9.145 -10.370 1.00 97.94 795 ALA A CA 1
ATOM 6051 C C . ALA A 1 795 ? -10.264 10.116 -10.501 1.00 97.94 795 ALA A C 1
ATOM 6053 O O . ALA A 1 795 ? -11.362 9.784 -10.042 1.00 97.94 795 ALA A O 1
ATOM 6054 N N . ARG A 1 796 ? -10.078 11.317 -11.071 1.00 97.69 796 ARG A N 1
ATOM 6055 C CA . ARG A 1 796 ? -11.073 12.406 -11.125 1.00 97.69 796 ARG A CA 1
ATOM 6056 C C . ARG A 1 796 ? -11.539 12.758 -12.534 1.00 97.69 796 ARG A C 1
ATOM 6058 O O . ARG A 1 796 ? -12.693 13.153 -12.677 1.00 97.69 796 ARG A O 1
ATOM 6065 N N . ALA A 1 797 ? -10.677 12.612 -13.536 1.00 98.38 797 ALA A N 1
ATOM 6066 C CA . ALA A 1 797 ? -10.987 12.832 -14.947 1.00 98.38 797 ALA A CA 1
ATOM 6067 C C . ALA A 1 797 ? -10.138 11.924 -15.853 1.00 98.38 797 ALA A C 1
ATOM 6069 O O . ALA A 1 797 ? -9.144 11.344 -15.408 1.00 98.38 797 ALA A O 1
ATOM 6070 N N . THR A 1 798 ? -10.549 11.789 -17.115 1.00 98.69 798 THR A N 1
ATOM 6071 C CA . THR A 1 798 ? -9.831 11.027 -18.145 1.00 98.69 798 THR A CA 1
ATOM 6072 C C . THR A 1 798 ? -10.047 11.629 -19.534 1.00 98.69 798 THR A C 1
ATOM 6074 O O . THR A 1 798 ? -11.128 12.153 -19.814 1.00 98.69 798 THR A O 1
ATOM 6077 N N . GLY A 1 799 ? -9.031 11.531 -20.391 1.00 96.88 799 GLY A N 1
ATOM 6078 C CA . GLY A 1 799 ? -9.073 11.800 -21.822 1.00 96.88 799 GLY A CA 1
ATOM 6079 C C . GLY A 1 799 ? -8.735 10.563 -22.668 1.00 96.88 799 GLY A C 1
ATOM 6080 O O . GLY A 1 799 ? -8.069 9.623 -22.225 1.00 96.88 799 GLY A O 1
ATOM 6081 N N . LEU A 1 800 ? -9.228 10.589 -23.904 1.00 98.12 800 LEU A N 1
ATOM 6082 C CA . LEU A 1 800 ? -8.837 9.742 -25.032 1.00 98.12 800 LEU A CA 1
ATOM 6083 C C . LEU A 1 800 ? -8.631 10.696 -26.211 1.00 98.12 800 LEU A C 1
ATOM 6085 O O . LEU A 1 800 ? -9.602 11.350 -26.598 1.00 98.12 800 LEU A O 1
ATOM 6089 N N . THR A 1 801 ? -7.424 10.782 -26.769 1.00 97.94 801 THR A N 1
ATOM 6090 C CA . THR A 1 801 ? -7.088 11.844 -27.729 1.00 97.94 801 THR A CA 1
ATOM 6091 C C . THR A 1 801 ? -6.191 11.344 -28.870 1.00 97.94 801 THR A C 1
ATOM 6093 O O . THR A 1 801 ? -5.051 10.960 -28.638 1.00 97.94 801 THR A O 1
ATOM 6096 N N . PRO A 1 802 ? -6.665 11.326 -30.128 1.00 97.94 802 PRO A N 1
ATOM 6097 C CA . PRO A 1 802 ? -5.794 11.205 -31.293 1.00 97.94 802 PRO A CA 1
ATOM 6098 C C . PRO A 1 802 ? -5.167 12.563 -31.642 1.00 97.94 802 PRO A C 1
ATOM 6100 O O . PRO A 1 802 ? -5.881 13.569 -31.748 1.00 97.94 802 PRO A O 1
ATOM 6103 N N . HIS A 1 803 ? -3.858 12.562 -31.886 1.00 97.56 803 HIS A N 1
ATOM 6104 C CA . HIS A 1 803 ? -3.042 13.726 -32.222 1.00 97.56 803 HIS A CA 1
ATOM 6105 C C . HIS A 1 803 ? -2.312 13.508 -33.566 1.00 97.56 803 HIS A C 1
ATOM 6107 O O . HIS A 1 803 ? -1.195 12.978 -33.604 1.00 97.56 803 HIS A O 1
ATOM 6113 N N . PRO A 1 804 ? -2.937 13.884 -34.699 1.00 96.44 804 PRO A N 1
ATOM 6114 C CA . PRO A 1 804 ? -2.360 13.677 -36.017 1.00 96.44 804 PRO A CA 1
ATOM 6115 C C . PRO A 1 804 ? -1.263 14.695 -36.345 1.00 96.44 804 PRO A C 1
ATOM 6117 O O . PRO A 1 804 ? -1.329 15.868 -35.961 1.00 96.44 804 PRO A O 1
ATOM 6120 N N . CYS A 1 805 ? -0.301 14.261 -37.154 1.00 96.25 805 CYS A N 1
ATOM 6121 C CA . CYS A 1 805 ? 0.706 15.114 -37.782 1.00 96.25 805 CYS A CA 1
ATOM 6122 C C . CYS A 1 805 ? 0.619 15.039 -39.315 1.00 96.25 805 CYS A C 1
ATOM 6124 O O . CYS A 1 805 ? 0.082 14.085 -39.869 1.00 96.25 805 CYS A O 1
ATOM 6126 N N . ASN A 1 806 ? 1.191 16.012 -40.029 1.00 92.69 806 ASN A N 1
ATOM 6127 C CA . ASN A 1 806 ? 1.380 15.926 -41.488 1.00 92.69 806 ASN A CA 1
ATOM 6128 C C . ASN A 1 806 ? 2.715 15.268 -41.896 1.00 92.69 806 ASN A C 1
ATOM 6130 O O . ASN A 1 806 ? 3.113 15.331 -43.060 1.00 92.69 806 ASN A O 1
ATOM 6134 N N . THR A 1 807 ? 3.396 14.640 -40.936 1.00 93.88 807 THR A N 1
ATOM 6135 C CA . THR A 1 807 ? 4.640 13.884 -41.095 1.00 93.88 807 THR A CA 1
ATOM 6136 C C . THR A 1 807 ? 4.426 12.418 -40.706 1.00 93.88 807 THR A C 1
ATOM 6138 O O . THR A 1 807 ? 3.478 12.075 -39.996 1.00 93.88 807 THR A O 1
ATOM 6141 N N . THR A 1 808 ? 5.317 11.545 -41.177 1.00 93.94 808 THR A N 1
ATOM 6142 C CA . THR A 1 808 ? 5.329 10.109 -40.863 1.00 93.94 808 THR A CA 1
ATOM 6143 C C . THR A 1 808 ? 6.579 9.774 -40.064 1.00 93.94 808 THR A C 1
ATOM 6145 O O . THR A 1 808 ? 7.681 10.113 -40.495 1.00 93.94 808 THR A O 1
ATOM 6148 N N . GLY A 1 809 ? 6.409 9.074 -38.944 1.00 93.12 809 GLY A N 1
ATOM 6149 C CA . GLY A 1 809 ? 7.487 8.761 -38.013 1.00 93.12 809 GLY A CA 1
ATOM 6150 C C . GLY A 1 809 ? 8.015 9.995 -37.284 1.00 93.12 809 GLY A C 1
ATOM 6151 O O . GLY A 1 809 ? 7.375 11.051 -37.256 1.00 93.12 809 GLY A O 1
ATOM 6152 N N . LEU A 1 810 ? 9.208 9.851 -36.705 1.00 94.94 810 LEU A N 1
ATOM 6153 C CA . LEU A 1 810 ? 9.922 10.944 -36.056 1.00 94.94 810 LEU A CA 1
ATOM 6154 C C . LEU A 1 810 ? 10.341 12.013 -37.077 1.00 94.94 810 LEU A C 1
ATOM 6156 O O . LEU A 1 810 ? 10.966 11.715 -38.095 1.00 94.94 810 LEU A O 1
ATOM 6160 N N . TYR A 1 811 ? 10.041 13.271 -36.765 1.00 95.94 811 TYR A N 1
ATOM 6161 C CA . TYR A 1 811 ? 10.393 14.442 -37.557 1.00 95.94 811 TYR A CA 1
ATOM 6162 C C . TYR A 1 811 ? 11.042 15.527 -36.685 1.00 95.94 811 TYR A C 1
ATOM 6164 O O . TYR A 1 811 ? 10.463 15.976 -35.696 1.00 95.94 811 TYR A O 1
ATOM 6172 N N . GLU A 1 812 ? 12.235 15.975 -37.084 1.00 96.19 812 GLU A N 1
ATOM 6173 C CA . GLU A 1 812 ? 12.960 17.085 -36.454 1.00 96.19 812 GLU A CA 1
ATOM 6174 C C . GLU A 1 812 ? 12.372 18.436 -36.928 1.00 96.19 812 GLU A C 1
ATOM 6176 O O . GLU A 1 812 ? 12.593 18.871 -38.061 1.00 96.19 812 GLU A O 1
ATOM 6181 N N . CYS A 1 813 ? 11.596 19.116 -36.077 1.00 95.44 813 CYS A N 1
ATOM 6182 C CA . CYS A 1 813 ? 10.983 20.410 -36.400 1.00 95.44 813 CYS A CA 1
ATOM 6183 C C . CYS A 1 813 ? 11.856 21.605 -35.986 1.00 95.44 813 CYS A C 1
ATOM 6185 O O . CYS A 1 813 ? 12.620 21.543 -35.024 1.00 95.44 813 CYS A O 1
ATOM 6187 N N . SER A 1 814 ? 11.674 22.752 -36.648 1.00 93.75 814 SER A N 1
ATOM 6188 C CA . SER A 1 814 ? 12.276 24.026 -36.235 1.00 93.75 814 SER A CA 1
ATOM 6189 C C . SER A 1 814 ? 11.291 25.196 -36.329 1.00 93.75 814 SER A C 1
ATOM 6191 O O . SER A 1 814 ? 10.342 25.190 -37.121 1.00 93.75 814 SER A O 1
ATOM 6193 N N . GLY A 1 815 ? 11.509 26.220 -35.496 1.00 91.00 815 GLY A N 1
ATOM 6194 C CA . GLY A 1 815 ? 10.729 27.461 -35.497 1.00 91.00 815 GLY A CA 1
ATOM 6195 C C . GLY A 1 815 ? 9.219 27.232 -35.352 1.00 91.00 815 GLY A C 1
ATOM 6196 O O . GLY A 1 815 ? 8.765 26.499 -34.475 1.00 91.00 815 GLY A O 1
ATOM 6197 N N . SER A 1 816 ? 8.427 27.849 -36.234 1.00 89.44 816 SER A N 1
ATOM 6198 C CA . SER A 1 816 ? 6.965 27.698 -36.248 1.00 89.44 816 SER A CA 1
ATOM 6199 C C . SER A 1 816 ? 6.488 26.274 -36.555 1.00 89.44 816 SER A C 1
ATOM 6201 O O . SER A 1 816 ? 5.350 25.949 -36.223 1.00 89.44 816 SER A O 1
ATOM 6203 N N . GLY A 1 817 ? 7.340 25.412 -37.124 1.00 90.50 817 GLY A N 1
ATOM 6204 C CA . GLY A 1 817 ? 7.034 23.998 -37.347 1.00 90.50 817 GLY A CA 1
ATOM 6205 C C . GLY A 1 817 ? 6.786 23.216 -36.053 1.00 90.50 817 GLY A C 1
ATOM 6206 O O . GLY A 1 817 ? 6.049 22.237 -36.088 1.00 90.50 817 GLY A O 1
ATOM 6207 N N . CYS A 1 818 ? 7.329 23.681 -34.922 1.00 92.00 818 CYS A N 1
ATOM 6208 C CA . CYS A 1 818 ? 7.127 23.096 -33.591 1.00 92.00 818 CYS A CA 1
ATOM 6209 C C . CYS A 1 818 ? 5.989 23.753 -32.782 1.00 92.00 818 CYS A C 1
ATOM 6211 O O . CYS A 1 818 ? 5.795 23.407 -31.616 1.00 92.00 818 CYS A O 1
ATOM 6213 N N . GLY A 1 819 ? 5.289 24.755 -33.329 1.00 88.88 819 GLY A N 1
ATOM 6214 C CA . GLY A 1 819 ? 4.211 25.476 -32.635 1.00 88.88 819 GLY A CA 1
ATOM 6215 C C . GLY A 1 819 ? 2.827 24.853 -32.845 1.00 88.88 819 GLY A C 1
ATOM 6216 O O . GLY A 1 819 ? 2.682 23.866 -33.555 1.00 88.88 819 GLY A O 1
ATOM 6217 N N . ASP A 1 820 ? 1.782 25.475 -32.299 1.00 85.56 820 ASP A N 1
ATOM 6218 C CA . ASP A 1 820 ? 0.386 24.982 -32.378 1.00 85.56 820 ASP A CA 1
ATOM 6219 C C . ASP A 1 820 ? -0.193 25.011 -33.815 1.00 85.56 820 ASP A C 1
ATOM 6221 O O . ASP A 1 820 ? -1.168 24.342 -34.163 1.00 85.56 820 ASP A O 1
ATOM 6225 N N . SER A 1 821 ? 0.426 25.807 -34.692 1.00 87.50 821 SER A N 1
ATOM 6226 C CA . SER A 1 821 ? 0.168 25.825 -36.142 1.00 87.50 821 SER A CA 1
ATOM 6227 C C . SER A 1 821 ? 1.219 25.045 -36.947 1.00 87.50 821 SER A C 1
ATOM 6229 O O . SER A 1 821 ? 1.332 25.245 -38.154 1.00 87.50 821 SER A O 1
ATOM 6231 N N . GLY A 1 822 ? 2.005 24.207 -36.270 1.00 92.69 822 GLY A N 1
ATOM 6232 C CA . GLY A 1 822 ? 3.103 23.423 -36.819 1.00 92.69 822 GLY A CA 1
ATOM 6233 C C . GLY A 1 822 ? 2.670 22.104 -37.462 1.00 92.69 822 GLY A C 1
ATOM 6234 O O . GLY A 1 822 ? 1.549 21.970 -37.963 1.00 92.69 822 GLY A O 1
ATOM 6235 N N . VAL A 1 823 ? 3.592 21.137 -37.463 1.00 95.31 823 VAL A N 1
ATOM 6236 C CA . VAL A 1 823 ? 3.433 19.843 -38.154 1.00 95.31 823 VAL A CA 1
ATOM 6237 C C . VAL A 1 823 ? 2.497 18.860 -37.444 1.00 95.31 823 VAL A C 1
ATOM 6239 O O . VAL A 1 823 ? 1.943 17.990 -38.108 1.00 95.31 823 VAL A O 1
ATOM 6242 N N . CYS A 1 824 ? 2.280 19.021 -36.137 1.00 96.50 824 CYS A N 1
ATOM 6243 C CA . CYS A 1 824 ? 1.439 18.158 -35.304 1.00 96.50 824 CYS A CA 1
ATOM 6244 C C . CYS A 1 824 ? 0.301 18.935 -34.627 1.00 96.50 824 CYS A C 1
ATOM 6246 O O . CYS A 1 824 ? 0.423 20.131 -34.345 1.00 96.50 824 CYS A O 1
ATOM 6248 N N . ASP A 1 825 ? -0.816 18.255 -34.367 1.00 95.06 825 ASP A N 1
ATOM 6249 C CA . ASP A 1 825 ? -1.922 18.795 -33.580 1.00 95.06 825 ASP A CA 1
ATOM 6250 C C . ASP A 1 825 ? -1.655 18.608 -32.083 1.00 95.06 825 ASP A C 1
ATOM 6252 O O . ASP A 1 825 ? -1.909 17.544 -31.529 1.00 95.06 825 ASP A O 1
ATOM 6256 N N . LYS A 1 826 ? -1.198 19.663 -31.406 1.00 93.56 826 LYS A N 1
ATOM 6257 C CA . LYS A 1 826 ? -0.951 19.636 -29.954 1.00 93.56 826 LYS A CA 1
ATOM 6258 C C . LYS A 1 826 ? -2.210 19.523 -29.096 1.00 93.56 826 LYS A C 1
ATOM 6260 O O . LYS A 1 826 ? -2.114 19.128 -27.941 1.00 93.56 826 LYS A O 1
ATOM 6265 N N . SER A 1 827 ? -3.372 19.917 -29.621 1.00 90.75 827 SER A N 1
ATOM 6266 C CA . SER A 1 827 ? -4.646 19.884 -28.884 1.00 90.75 827 SER A CA 1
ATOM 6267 C C . SER A 1 827 ? -5.398 18.569 -29.085 1.00 90.75 827 SER A C 1
ATOM 6269 O O . SER A 1 827 ? -6.075 18.108 -28.170 1.00 90.75 827 SER A O 1
ATOM 6271 N N . GLY A 1 828 ? -5.272 17.979 -30.275 1.00 93.75 828 GLY A N 1
ATOM 6272 C CA . GLY A 1 828 ? -5.910 16.723 -30.655 1.00 93.75 828 GLY A CA 1
ATOM 6273 C C . GLY A 1 828 ? -7.441 16.792 -30.679 1.00 93.75 828 GLY A C 1
ATOM 6274 O O . GLY A 1 828 ? -8.060 17.849 -30.519 1.00 93.75 828 GLY A O 1
ATOM 6275 N N . CYS A 1 829 ? -8.084 15.638 -30.871 1.00 94.44 829 CYS A N 1
ATOM 6276 C CA . CYS A 1 829 ? -9.546 15.510 -30.802 1.00 94.44 829 CYS A CA 1
ATOM 6277 C C . CYS A 1 829 ? -10.003 14.797 -29.515 1.00 94.44 829 CYS A C 1
ATOM 6279 O O . CYS A 1 829 ? -10.454 13.652 -29.542 1.00 94.44 829 CYS A O 1
ATOM 6281 N N . GLY A 1 830 ? -9.849 15.467 -28.370 1.00 93.44 830 GLY A N 1
ATOM 6282 C CA . GLY A 1 830 ? -10.002 14.846 -27.049 1.00 93.44 830 GLY A CA 1
ATOM 6283 C C . GLY A 1 830 ? -11.441 14.499 -26.654 1.00 93.44 830 GLY A C 1
ATOM 6284 O O . GLY A 1 830 ? -12.330 15.352 -26.641 1.00 93.44 830 GLY A O 1
ATOM 6285 N N . PHE A 1 831 ? -11.661 13.252 -26.232 1.00 96.25 831 PHE A N 1
ATOM 6286 C CA . PHE A 1 831 ? -12.901 12.797 -25.602 1.00 96.25 831 PHE A CA 1
ATOM 6287 C C . PHE A 1 831 ? -12.733 12.716 -24.077 1.00 96.25 831 PHE A C 1
ATOM 6289 O O . PHE A 1 831 ? -12.373 11.674 -23.529 1.00 96.25 831 PHE A O 1
ATOM 6296 N N . ASN A 1 832 ? -13.028 13.816 -23.379 1.00 96.69 832 ASN A N 1
ATOM 6297 C CA . ASN A 1 832 ? -13.157 13.844 -21.918 1.00 96.69 832 ASN A CA 1
ATOM 6298 C C . ASN A 1 832 ? -14.654 13.844 -21.536 1.00 96.69 832 ASN A C 1
ATOM 6300 O O . ASN A 1 832 ? -15.348 14.828 -21.810 1.00 96.69 832 ASN A O 1
ATOM 6304 N N . PRO A 1 833 ? -15.188 12.785 -20.891 1.00 96.00 833 PRO A N 1
ATOM 6305 C CA . PRO A 1 833 ? -16.620 12.675 -20.617 1.00 96.00 833 PRO A CA 1
ATOM 6306 C C . PRO A 1 833 ? -17.130 13.752 -19.649 1.00 96.00 833 PRO A C 1
ATOM 6308 O O . PRO A 1 833 ? -18.251 14.229 -19.818 1.00 96.00 833 PRO A O 1
ATOM 6311 N N . TYR A 1 834 ? -16.323 14.183 -18.673 1.00 96.06 834 TYR A N 1
ATOM 6312 C CA . TYR A 1 834 ? -16.707 15.249 -17.745 1.00 96.06 834 TYR A CA 1
ATOM 6313 C C . TYR A 1 834 ? -16.739 16.607 -18.462 1.00 96.06 834 TYR A C 1
ATOM 6315 O O . TYR A 1 834 ? -17.722 17.345 -18.330 1.00 96.06 834 TYR A O 1
ATOM 6323 N N . GLY A 1 835 ? -15.711 16.899 -19.270 1.00 93.00 835 GLY A N 1
ATOM 6324 C CA . GLY A 1 835 ? -15.632 18.098 -20.115 1.00 93.00 835 GLY A CA 1
ATOM 6325 C C . GLY A 1 835 ? -16.789 18.222 -21.108 1.00 93.00 835 GLY A C 1
ATOM 6326 O O . GLY A 1 835 ? -17.296 19.317 -21.343 1.00 93.00 835 GLY A O 1
ATOM 6327 N N . LEU A 1 836 ? -17.271 17.086 -21.612 1.00 93.12 836 LEU A N 1
ATOM 6328 C CA . LEU A 1 836 ? -18.409 16.974 -22.530 1.00 93.12 836 LEU A CA 1
ATOM 6329 C C . LEU A 1 836 ? -19.773 16.851 -21.808 1.00 93.12 836 LEU A C 1
ATOM 6331 O O . LEU A 1 836 ? -20.803 16.615 -22.442 1.00 93.12 836 LEU A O 1
ATOM 6335 N N . GLY A 1 837 ? -19.803 17.049 -20.484 1.00 92.88 837 GLY A N 1
ATOM 6336 C CA . GLY A 1 837 ? -21.020 17.220 -19.680 1.00 92.88 837 GLY A CA 1
ATOM 6337 C C . GLY A 1 837 ? -21.500 15.993 -18.896 1.00 92.88 837 GLY A C 1
ATOM 6338 O O . GLY A 1 837 ? -22.353 16.145 -18.021 1.00 92.88 837 GLY A O 1
ATOM 6339 N N . ALA A 1 838 ? -20.936 14.804 -19.121 1.00 95.38 838 ALA A N 1
ATOM 6340 C CA . ALA A 1 838 ? -21.264 13.573 -18.394 1.00 95.38 838 ALA A CA 1
ATOM 6341 C C . ALA A 1 838 ? -20.504 13.490 -17.053 1.00 95.38 838 ALA A C 1
ATOM 6343 O O . ALA A 1 838 ? -19.651 12.631 -16.825 1.00 95.38 838 ALA A O 1
ATOM 6344 N N . LYS A 1 839 ? -20.792 14.438 -16.154 1.00 95.44 839 LYS A N 1
ATOM 6345 C CA . LYS A 1 839 ? -20.040 14.665 -14.903 1.00 95.44 839 LYS A CA 1
ATOM 6346 C C . LYS A 1 839 ? -20.177 13.565 -13.845 1.00 95.44 839 LYS A C 1
ATOM 6348 O O . LYS A 1 839 ? -19.393 13.531 -12.903 1.00 95.44 839 LYS A O 1
ATOM 6353 N N . ASP A 1 840 ? -21.165 12.689 -13.985 1.00 95.06 840 ASP A N 1
ATOM 6354 C CA . ASP A 1 840 ? -21.442 11.527 -13.135 1.00 95.06 840 ASP A CA 1
ATOM 6355 C C . ASP A 1 840 ? -20.933 10.201 -13.741 1.00 95.06 840 ASP A C 1
ATOM 6357 O O . ASP A 1 840 ? -21.205 9.119 -13.215 1.00 95.06 840 ASP A O 1
ATOM 6361 N N . TYR A 1 841 ? -20.179 10.271 -14.844 1.00 97.94 841 TYR A N 1
ATOM 6362 C CA . TYR A 1 841 ? -19.744 9.097 -15.595 1.00 97.94 841 TYR A CA 1
ATOM 6363 C C . TYR A 1 841 ? -18.446 8.462 -15.070 1.00 97.94 841 TYR A C 1
ATOM 6365 O O . TYR A 1 841 ? -18.416 7.254 -14.850 1.00 97.94 841 TYR A O 1
ATOM 6373 N N . TYR A 1 842 ? -17.377 9.236 -14.863 1.00 98.44 842 TYR A N 1
ATOM 6374 C CA . TYR A 1 842 ? -16.050 8.722 -14.492 1.00 98.44 842 TYR A CA 1
ATOM 6375 C C . TYR A 1 842 ? -15.524 9.413 -13.234 1.00 98.44 842 TYR A C 1
ATOM 6377 O O . TYR A 1 842 ? -15.453 10.639 -13.193 1.00 98.44 842 TYR A O 1
ATOM 6385 N N . GLY A 1 843 ? -15.153 8.632 -12.215 1.00 95.88 843 GLY A N 1
ATOM 6386 C CA . GLY A 1 843 ? -14.576 9.139 -10.968 1.00 95.88 843 GLY A CA 1
ATOM 6387 C C . GLY A 1 843 ? -14.959 8.319 -9.734 1.00 95.88 843 GLY A C 1
ATOM 6388 O O . GLY A 1 843 ? -15.526 7.229 -9.833 1.00 95.88 843 GLY A O 1
ATOM 6389 N N . TYR A 1 844 ? -14.649 8.839 -8.543 1.00 91.62 844 TYR A N 1
ATOM 6390 C CA . TYR A 1 844 ? -14.862 8.123 -7.282 1.00 91.62 844 TYR A CA 1
ATOM 6391 C C . TYR A 1 844 ? -16.343 7.775 -7.048 1.00 91.62 844 TYR A C 1
ATOM 6393 O O . TYR A 1 844 ? -17.158 8.651 -6.767 1.00 91.62 844 TYR A O 1
ATOM 6401 N N . GLY A 1 845 ? -16.683 6.484 -7.108 1.00 89.44 845 GLY A N 1
ATOM 6402 C CA . GLY A 1 845 ? -18.043 5.980 -6.887 1.00 89.44 845 GLY A CA 1
ATOM 6403 C C . GLY A 1 845 ? -19.026 6.273 -8.027 1.00 89.44 845 GLY A C 1
ATOM 6404 O O . GLY A 1 845 ? -20.228 6.107 -7.838 1.00 89.44 845 GLY A O 1
ATOM 6405 N N . LEU A 1 846 ? -18.529 6.727 -9.181 1.00 95.94 846 LEU A N 1
ATOM 6406 C CA . LEU A 1 846 ? -19.322 7.032 -10.373 1.00 95.94 846 LEU A CA 1
ATOM 6407 C C . LEU A 1 846 ? -19.499 5.791 -11.269 1.00 95.94 846 LEU A C 1
ATOM 6409 O O . LEU A 1 846 ? -19.084 4.693 -10.897 1.00 95.94 846 LEU A O 1
ATOM 6413 N N . LYS A 1 847 ? -20.152 5.946 -12.433 1.00 97.12 847 LYS A N 1
ATOM 6414 C CA . LYS A 1 847 ? -20.513 4.825 -13.329 1.00 97.12 847 LYS A CA 1
ATOM 6415 C C . LYS A 1 847 ? -19.303 3.959 -13.714 1.00 97.12 847 LYS A C 1
ATOM 6417 O O . LYS A 1 847 ? -19.415 2.738 -13.719 1.00 97.12 847 LYS A O 1
ATOM 6422 N N . VAL A 1 848 ? -18.162 4.589 -13.997 1.00 98.00 848 VAL A N 1
ATOM 6423 C CA . VAL A 1 848 ? -16.825 3.984 -13.969 1.00 98.00 848 VAL A CA 1
ATOM 6424 C C . VAL A 1 848 ? -16.172 4.422 -12.657 1.00 98.00 848 VAL A C 1
ATOM 6426 O O . VAL A 1 848 ? -15.779 5.583 -12.506 1.00 98.00 848 VAL A O 1
ATOM 6429 N N . ASN A 1 849 ? -16.111 3.510 -11.686 1.00 97.75 849 ASN A N 1
ATOM 6430 C CA . ASN A 1 849 ? -15.705 3.805 -10.316 1.00 97.75 849 ASN A CA 1
ATOM 6431 C C . ASN A 1 849 ? -14.182 3.715 -10.163 1.00 97.75 849 ASN A C 1
ATOM 6433 O O . ASN A 1 849 ? -13.620 2.626 -10.070 1.00 97.75 849 ASN A O 1
ATOM 6437 N N . THR A 1 850 ? -13.511 4.857 -10.049 1.00 97.38 850 THR A N 1
ATOM 6438 C CA . THR A 1 850 ? -12.041 4.925 -9.975 1.00 97.38 850 THR A CA 1
ATOM 6439 C C . THR A 1 850 ? -11.436 4.485 -8.636 1.00 97.38 850 THR A C 1
ATOM 6441 O O . THR A 1 850 ? -10.217 4.415 -8.520 1.00 97.38 850 THR A O 1
ATOM 6444 N N . ASN A 1 851 ? -12.248 4.143 -7.625 1.00 92.19 851 ASN A N 1
ATOM 6445 C CA . ASN A 1 851 ? -11.758 3.559 -6.363 1.00 92.19 851 ASN A CA 1
ATOM 6446 C C . ASN A 1 851 ? -11.313 2.087 -6.498 1.00 92.19 851 ASN A C 1
ATOM 6448 O O . ASN A 1 851 ? -10.809 1.494 -5.538 1.00 92.19 851 ASN A O 1
ATOM 6452 N N . GLU A 1 852 ? -11.576 1.455 -7.642 1.00 93.19 852 GLU A N 1
ATOM 6453 C CA . GLU A 1 852 ? -11.285 0.045 -7.897 1.00 93.19 852 GLU A CA 1
ATOM 6454 C C . GLU A 1 852 ? -10.666 -0.121 -9.284 1.00 93.19 852 GLU A C 1
ATOM 6456 O O . GLU A 1 852 ? -10.837 0.734 -10.150 1.00 93.19 852 GLU A O 1
ATOM 6461 N N . THR A 1 853 ? -9.982 -1.241 -9.514 1.00 97.81 853 THR A N 1
ATOM 6462 C CA . THR A 1 853 ? -9.485 -1.593 -10.848 1.00 97.81 853 THR A CA 1
ATOM 6463 C C . THR A 1 853 ? -10.646 -1.729 -11.838 1.00 97.81 853 THR A C 1
ATOM 6465 O O . THR A 1 853 ? -11.693 -2.295 -11.508 1.00 97.81 853 THR A O 1
ATOM 6468 N N . PHE A 1 854 ? -10.453 -1.245 -13.061 1.00 98.44 854 PHE A N 1
ATOM 6469 C CA . PHE A 1 854 ? -11.365 -1.451 -14.188 1.00 98.44 854 PHE A CA 1
ATOM 6470 C C . PHE A 1 854 ? -10.575 -1.716 -15.469 1.00 98.44 854 PHE A C 1
ATOM 6472 O O . PHE A 1 854 ? -9.432 -1.286 -15.611 1.00 98.44 854 PHE A O 1
ATOM 6479 N N . THR A 1 855 ? -11.195 -2.416 -16.410 1.00 98.81 855 THR A N 1
ATOM 6480 C CA . THR A 1 855 ? -10.665 -2.609 -17.758 1.00 98.81 855 THR A CA 1
ATOM 6481 C C . THR A 1 855 ? -11.048 -1.419 -18.632 1.00 98.81 855 THR A C 1
ATOM 6483 O O . THR A 1 855 ? -12.210 -1.008 -18.642 1.00 98.81 855 THR A O 1
ATOM 6486 N N . VAL A 1 856 ? -10.098 -0.902 -19.405 1.00 98.81 856 VAL A N 1
ATOM 6487 C CA . VAL A 1 856 ? -10.315 0.048 -20.502 1.00 98.81 856 VAL A CA 1
ATOM 6488 C C . VAL A 1 856 ? -10.177 -0.713 -21.817 1.00 98.81 856 VAL A C 1
ATOM 6490 O O . VAL A 1 856 ? -9.175 -1.389 -22.033 1.00 98.81 856 VAL A O 1
ATOM 6493 N N . VAL A 1 857 ? -11.166 -0.593 -22.703 1.00 98.81 857 VAL A N 1
ATOM 6494 C CA . VAL A 1 857 ? -11.145 -1.145 -24.067 1.00 98.81 857 VAL A CA 1
ATOM 6495 C C . VAL A 1 857 ? -11.216 0.018 -25.052 1.00 98.81 857 VAL A C 1
ATOM 6497 O O . VAL A 1 857 ? -12.080 0.888 -24.925 1.00 98.81 857 VAL A O 1
ATOM 6500 N N . THR A 1 858 ? -10.332 0.035 -26.047 1.00 98.88 858 THR A N 1
ATOM 6501 C CA . THR A 1 858 ? -10.348 1.021 -27.137 1.00 98.88 858 THR A CA 1
ATOM 6502 C C . THR A 1 858 ? -10.315 0.292 -28.474 1.00 98.88 858 THR A C 1
ATOM 6504 O O . THR A 1 858 ? -9.456 -0.559 -28.684 1.00 98.88 858 THR A O 1
ATOM 6507 N N . GLN A 1 859 ? -11.271 0.592 -29.350 1.00 98.75 859 GLN A N 1
ATOM 6508 C CA . GLN A 1 859 ? -11.489 -0.070 -30.638 1.00 98.75 859 GLN A CA 1
ATOM 6509 C C . GLN A 1 859 ? -11.268 0.937 -31.768 1.00 98.75 859 GLN A C 1
ATOM 6511 O O . GLN A 1 859 ? -11.869 2.011 -31.745 1.00 98.75 859 GLN A O 1
ATOM 6516 N N . PHE A 1 860 ? -10.440 0.588 -32.751 1.00 98.69 860 PHE A N 1
ATOM 6517 C CA . PHE A 1 860 ? -10.058 1.462 -33.865 1.00 98.69 860 PHE A CA 1
ATOM 6518 C C . PHE A 1 860 ? -10.725 0.968 -35.153 1.00 98.69 860 PHE A C 1
ATOM 6520 O O . PHE A 1 860 ? -10.142 0.201 -35.916 1.00 98.69 860 PHE A O 1
ATOM 6527 N N . LEU A 1 861 ? -11.986 1.340 -35.358 1.00 98.56 861 LEU A N 1
ATOM 6528 C CA . LEU A 1 861 ? -12.865 0.751 -36.369 1.00 98.56 861 LEU A CA 1
ATOM 6529 C C . LEU A 1 861 ? -12.643 1.392 -37.740 1.00 98.56 861 LEU A C 1
ATOM 6531 O O . LEU A 1 861 ? -12.678 2.620 -37.870 1.00 98.56 861 LEU A O 1
ATOM 6535 N N . THR A 1 862 ? -12.471 0.566 -38.771 1.00 98.44 862 THR A N 1
ATOM 6536 C CA . THR A 1 862 ? -12.345 1.028 -40.157 1.00 98.44 862 THR A CA 1
ATOM 6537 C C . THR A 1 862 ? -13.663 0.958 -40.912 1.00 98.44 862 THR A C 1
ATOM 6539 O O . THR A 1 862 ? -14.542 0.148 -40.612 1.00 98.44 862 THR A O 1
ATOM 6542 N N . SER A 1 863 ? -13.787 1.799 -41.936 1.00 96.88 863 SER A N 1
ATOM 6543 C CA . SER A 1 863 ? -15.008 1.964 -42.728 1.00 96.88 863 SER A CA 1
ATOM 6544 C C . SER A 1 863 ? -15.471 0.702 -43.473 1.00 96.88 863 SER A C 1
ATOM 6546 O O . SER A 1 863 ? -16.646 0.608 -43.831 1.00 96.88 863 SER A O 1
ATOM 6548 N N . ASP A 1 864 ? -14.583 -0.275 -43.677 1.00 96.81 864 ASP A N 1
ATOM 6549 C CA . ASP A 1 864 ? -14.856 -1.565 -44.322 1.00 96.81 864 ASP A CA 1
ATOM 6550 C C . ASP A 1 864 ? -14.677 -2.786 -43.389 1.00 96.81 864 ASP A C 1
ATOM 6552 O O . ASP A 1 864 ? -14.845 -3.925 -43.827 1.00 96.81 864 ASP A O 1
ATOM 6556 N N . ASN A 1 865 ? -14.382 -2.563 -42.101 1.00 95.62 865 ASN A N 1
ATOM 6557 C CA . ASN A 1 865 ? -13.989 -3.581 -41.116 1.00 95.62 865 ASN A CA 1
ATOM 6558 C C . ASN A 1 865 ? -12.767 -4.440 -41.524 1.00 95.62 865 ASN A C 1
ATOM 6560 O O . ASN A 1 865 ? -12.664 -5.601 -41.110 1.00 95.62 865 ASN A O 1
ATOM 6564 N N . THR A 1 866 ? -11.829 -3.901 -42.311 1.00 96.00 866 THR A N 1
ATOM 6565 C CA . THR A 1 866 ? -10.531 -4.529 -42.623 1.00 96.00 866 THR A CA 1
ATOM 6566 C C . THR A 1 866 ? -9.363 -3.782 -41.972 1.00 96.00 866 THR A C 1
ATOM 6568 O O . THR A 1 866 ? -9.415 -2.568 -41.778 1.00 96.00 866 THR A O 1
ATOM 6571 N N . THR A 1 867 ? -8.255 -4.477 -41.694 1.00 95.06 867 THR A N 1
ATOM 6572 C CA . THR A 1 867 ? -6.998 -3.879 -41.182 1.00 95.06 867 THR A CA 1
ATOM 6573 C C . THR A 1 867 ? -6.256 -3.001 -42.203 1.00 95.06 867 THR A C 1
ATOM 6575 O O . THR A 1 867 ? -5.175 -2.502 -41.909 1.00 95.06 867 THR A O 1
ATOM 6578 N N . SER A 1 868 ? -6.821 -2.819 -43.400 1.00 94.06 868 SER A N 1
ATOM 6579 C CA . SER A 1 868 ? -6.342 -1.933 -44.471 1.00 94.06 868 SER A CA 1
ATOM 6580 C C . SER A 1 868 ? -7.304 -0.780 -44.787 1.00 94.06 868 SER A C 1
ATOM 6582 O O . SER A 1 868 ? -6.985 0.058 -45.628 1.00 94.06 868 SER A O 1
ATOM 6584 N N . GLY A 1 869 ? -8.483 -0.751 -44.161 1.00 94.62 869 GLY A N 1
ATOM 6585 C CA . GLY A 1 869 ? -9.498 0.271 -44.395 1.00 94.62 869 GLY A CA 1
ATOM 6586 C C . GLY A 1 869 ? -9.170 1.604 -43.725 1.00 94.62 869 GLY A C 1
ATOM 6587 O O . GLY A 1 869 ? -8.372 1.680 -42.793 1.00 94.62 869 GLY A O 1
ATOM 6588 N N . GLN A 1 870 ? -9.837 2.670 -44.161 1.00 97.25 870 GLN A N 1
ATOM 6589 C CA . GLN A 1 870 ? -9.707 3.993 -43.547 1.00 97.25 870 GLN A CA 1
ATOM 6590 C C . GLN A 1 870 ? -10.319 3.987 -42.134 1.00 97.25 870 GLN A C 1
ATOM 6592 O O . GLN A 1 870 ? -11.465 3.565 -41.965 1.00 97.25 870 GLN A O 1
ATOM 6597 N N . LEU A 1 871 ? -9.582 4.469 -41.126 1.00 98.12 871 LEU A N 1
ATOM 6598 C CA . LEU A 1 871 ? -10.079 4.620 -39.752 1.00 98.12 871 LEU A CA 1
ATOM 6599 C C . LEU A 1 871 ? -11.257 5.606 -39.724 1.00 98.12 871 LEU A C 1
ATOM 6601 O O . LEU A 1 871 ? -11.111 6.775 -40.079 1.00 98.12 871 LEU A O 1
ATOM 6605 N N . SER A 1 872 ? -12.424 5.133 -39.292 1.00 96.50 872 SER A N 1
ATOM 6606 C CA . SER A 1 872 ? -13.665 5.917 -39.270 1.00 96.50 872 SER A CA 1
ATOM 6607 C C . SER A 1 872 ? -14.132 6.291 -37.865 1.00 96.50 872 SER A C 1
ATOM 6609 O O . SER A 1 872 ? -14.797 7.315 -37.696 1.00 96.50 872 SER A O 1
ATOM 6611 N N . GLU A 1 873 ? -13.802 5.475 -36.860 1.00 97.88 873 GLU A N 1
ATOM 6612 C CA . GLU A 1 873 ? -14.273 5.653 -35.486 1.00 97.88 873 GLU A CA 1
ATOM 6613 C C . GLU A 1 873 ? -13.270 5.092 -34.466 1.00 97.88 873 GLU A C 1
ATOM 6615 O O . GLU A 1 873 ? -12.794 3.966 -34.614 1.00 97.88 873 GLU A O 1
ATOM 6620 N N . ILE A 1 874 ? -13.004 5.842 -33.392 1.00 98.62 874 ILE A N 1
ATOM 6621 C CA . ILE A 1 874 ? -12.337 5.331 -32.188 1.00 98.62 874 ILE A CA 1
ATOM 6622 C C . ILE A 1 874 ? -13.382 5.223 -31.077 1.00 98.62 874 ILE A C 1
ATOM 6624 O O . ILE A 1 874 ? -13.910 6.230 -30.593 1.00 98.62 874 ILE A O 1
ATOM 6628 N N . ARG A 1 875 ? -13.695 3.989 -30.674 1.00 98.31 875 ARG A N 1
ATOM 6629 C CA . ARG A 1 875 ? -14.730 3.677 -29.680 1.00 98.31 875 ARG A CA 1
ATOM 6630 C C . ARG A 1 875 ? -14.113 3.226 -28.361 1.00 98.31 875 ARG A C 1
ATOM 6632 O O . ARG A 1 875 ? -13.128 2.493 -28.339 1.00 98.31 875 ARG A O 1
ATOM 6639 N N . ARG A 1 876 ? -14.732 3.634 -27.254 1.00 98.50 876 ARG A N 1
ATOM 6640 C CA . ARG A 1 876 ? -14.330 3.305 -25.881 1.00 98.50 876 ARG A CA 1
ATOM 6641 C C . ARG A 1 876 ? -15.371 2.401 -25.223 1.00 98.50 876 ARG A C 1
ATOM 6643 O O . ARG A 1 876 ? -16.565 2.653 -25.335 1.00 98.50 876 ARG A O 1
ATOM 6650 N N . LEU A 1 877 ? -14.925 1.393 -24.481 1.00 97.88 877 LEU A N 1
ATOM 6651 C CA . LEU A 1 877 ? -15.736 0.674 -23.494 1.00 97.88 877 LEU A CA 1
ATOM 6652 C C . LEU A 1 877 ? -14.951 0.578 -22.184 1.00 97.88 877 LEU A C 1
ATOM 6654 O O . LEU A 1 877 ? -13.721 0.619 -22.182 1.00 97.88 877 LEU A O 1
ATOM 6658 N N . TYR A 1 878 ? -15.661 0.393 -21.079 1.00 98.62 878 TYR A N 1
ATOM 6659 C CA . TYR A 1 878 ? -15.061 0.021 -19.800 1.00 98.62 878 TYR A CA 1
ATOM 6660 C C . TYR A 1 878 ? -15.648 -1.304 -19.332 1.00 98.62 878 TYR A C 1
ATOM 6662 O O . TYR A 1 878 ? -16.760 -1.667 -19.722 1.00 98.62 878 TYR A O 1
ATOM 6670 N N . ILE A 1 879 ? -14.927 -2.034 -18.486 1.00 98.12 879 ILE A N 1
ATOM 6671 C CA . ILE A 1 879 ? -15.460 -3.224 -17.821 1.00 98.12 879 ILE A CA 1
ATOM 6672 C C . ILE A 1 879 ? -15.098 -3.147 -16.350 1.00 98.12 879 ILE A C 1
ATOM 6674 O O . ILE A 1 879 ? -13.932 -2.998 -15.991 1.00 98.12 879 ILE A O 1
ATOM 6678 N N . GLN A 1 880 ? -16.100 -3.246 -15.487 1.00 95.88 880 GLN A N 1
ATOM 6679 C CA . GLN A 1 880 ? -15.892 -3.244 -14.048 1.00 95.88 880 GLN A CA 1
ATOM 6680 C C . GLN A 1 880 ? -16.856 -4.228 -13.397 1.00 95.88 880 GLN A C 1
ATOM 6682 O O . GLN A 1 880 ? -18.014 -4.331 -13.799 1.00 95.88 880 GLN A O 1
ATOM 6687 N N . ASN A 1 881 ? -16.365 -5.001 -12.426 1.00 91.38 881 ASN A N 1
ATOM 6688 C CA . ASN A 1 881 ? -17.148 -6.025 -11.725 1.00 91.38 881 ASN A CA 1
ATOM 6689 C C . ASN A 1 881 ? -17.888 -6.998 -12.678 1.00 91.38 881 ASN A C 1
ATOM 6691 O O . ASN A 1 881 ? -19.009 -7.428 -12.415 1.00 91.38 881 ASN A O 1
ATOM 6695 N N . GLY A 1 882 ? -17.248 -7.332 -13.809 1.00 90.44 882 GLY A N 1
ATOM 6696 C CA . GLY A 1 882 ? -17.778 -8.224 -14.849 1.00 90.44 882 GLY A CA 1
ATOM 6697 C C . GLY A 1 882 ? -18.822 -7.602 -15.788 1.00 90.44 882 GLY A C 1
ATOM 6698 O O . GLY A 1 882 ? -19.313 -8.293 -16.676 1.00 90.44 882 GLY A O 1
ATOM 6699 N N . GLN A 1 883 ? -19.167 -6.321 -15.626 1.00 94.81 883 GLN A N 1
ATOM 6700 C CA . GLN A 1 883 ? -20.160 -5.633 -16.456 1.00 94.81 883 GLN A CA 1
ATOM 6701 C C . GLN A 1 883 ? -19.495 -4.727 -17.493 1.00 94.81 883 GLN A C 1
ATOM 6703 O O . GLN A 1 883 ? -18.629 -3.924 -17.153 1.00 94.81 883 GLN A O 1
ATOM 6708 N N . VAL A 1 884 ? -19.939 -4.824 -18.751 1.00 97.12 884 VAL A N 1
ATOM 6709 C CA . VAL A 1 884 ? -19.524 -3.913 -19.829 1.00 97.12 884 VAL A CA 1
ATOM 6710 C C . VAL A 1 884 ? -20.279 -2.592 -19.698 1.00 97.12 884 VAL A C 1
ATOM 6712 O O . VAL A 1 884 ? -21.508 -2.549 -19.753 1.00 97.12 884 VAL A O 1
ATOM 6715 N N . ILE A 1 885 ? -19.528 -1.505 -19.587 1.00 97.75 885 ILE A N 1
ATOM 6716 C CA . ILE A 1 885 ? -20.009 -0.134 -19.484 1.00 97.75 885 ILE A CA 1
ATOM 6717 C C . ILE A 1 885 ? -19.719 0.556 -20.824 1.00 97.75 885 ILE A C 1
ATOM 6719 O O . ILE A 1 885 ? -18.565 0.787 -21.185 1.00 97.75 885 ILE A O 1
ATOM 6723 N N . GLN A 1 886 ? -20.781 0.873 -21.570 1.00 97.75 886 GLN A N 1
ATOM 6724 C CA . GLN A 1 886 ? -20.696 1.715 -22.771 1.00 97.75 886 GLN A CA 1
ATOM 6725 C C . GLN A 1 886 ? -20.225 3.125 -22.397 1.00 97.75 886 GLN A C 1
ATOM 6727 O O . GLN A 1 886 ? -20.587 3.600 -21.308 1.00 97.75 886 GLN A O 1
ATOM 6732 N N . ASN A 1 887 ? -19.481 3.773 -23.305 1.00 97.25 887 ASN A N 1
ATOM 6733 C CA . ASN A 1 887 ? -18.937 5.120 -23.120 1.00 97.25 887 ASN A CA 1
ATOM 6734 C C . ASN A 1 887 ? -20.012 6.159 -22.746 1.00 97.25 887 ASN A C 1
ATOM 6736 O O . ASN A 1 887 ? -21.221 5.921 -22.836 1.00 97.25 887 ASN A O 1
ATOM 6740 N N . ALA A 1 888 ? -19.573 7.337 -22.309 1.00 95.75 888 ALA A N 1
ATOM 6741 C CA . ALA A 1 888 ? -20.478 8.446 -22.053 1.00 95.75 888 ALA A CA 1
ATOM 6742 C C . ALA A 1 888 ? -21.162 8.894 -23.355 1.00 95.75 888 ALA A C 1
ATOM 6744 O O . ALA A 1 888 ? -20.492 9.341 -24.280 1.00 95.75 888 ALA A O 1
ATOM 6745 N N . ALA A 1 889 ? -22.492 8.832 -23.403 1.00 93.25 889 ALA A N 1
ATOM 6746 C CA . ALA A 1 889 ? -23.264 9.498 -24.445 1.00 93.25 889 ALA A CA 1
ATOM 6747 C C . ALA A 1 889 ? -23.338 10.997 -24.118 1.00 93.25 889 ALA A C 1
ATOM 6749 O O . ALA A 1 889 ? -23.940 11.393 -23.118 1.00 93.25 889 ALA A O 1
ATOM 6750 N N . VAL A 1 890 ? -22.703 11.822 -24.945 1.00 90.25 890 VAL A N 1
ATOM 6751 C CA . VAL A 1 890 ? -22.533 13.269 -24.748 1.00 90.25 890 VAL A CA 1
ATOM 6752 C C . VAL A 1 890 ? -23.115 14.045 -25.925 1.00 90.25 890 VAL A C 1
ATOM 6754 O O . VAL A 1 890 ? -23.343 13.485 -26.995 1.00 90.25 890 VAL A O 1
ATOM 6757 N N . THR A 1 891 ? -23.391 15.339 -25.746 1.00 83.06 891 THR A N 1
ATOM 6758 C CA . THR A 1 891 ? -23.899 16.184 -26.841 1.00 83.06 891 THR A CA 1
ATOM 6759 C C . THR A 1 891 ? -22.761 16.994 -27.451 1.00 83.06 891 THR A C 1
ATOM 6761 O O . THR A 1 891 ? -22.213 17.865 -26.783 1.00 83.06 891 THR A O 1
ATOM 6764 N N . SER A 1 892 ? -22.446 16.752 -28.725 1.00 79.00 892 SER A N 1
ATOM 6765 C CA . SER A 1 892 ? -21.493 17.550 -29.509 1.00 79.00 892 SER A CA 1
ATOM 6766 C C . SER A 1 892 ? -22.116 17.935 -30.851 1.00 79.00 892 SER A C 1
ATOM 6768 O O . SER A 1 892 ? -22.834 17.142 -31.457 1.00 79.00 892 SER A O 1
ATOM 6770 N N . GLY A 1 893 ? -21.929 19.181 -31.294 1.00 72.94 893 GLY A N 1
ATOM 6771 C CA . GLY A 1 893 ? -22.505 19.679 -32.555 1.00 72.94 893 GLY A CA 1
ATOM 6772 C C . GLY A 1 893 ? -24.039 19.573 -32.665 1.00 72.94 893 GLY A C 1
ATOM 6773 O O . GLY A 1 893 ? -24.575 19.523 -33.768 1.00 72.94 893 GLY A O 1
ATOM 6774 N N . GLY A 1 894 ? -24.758 19.480 -31.538 1.00 76.81 894 GLY A N 1
ATOM 6775 C CA . GLY A 1 894 ? -26.209 19.239 -31.506 1.00 76.81 894 GLY A CA 1
ATOM 6776 C C . GLY A 1 894 ? -26.639 17.783 -31.752 1.00 76.81 894 GLY A C 1
ATOM 6777 O O . GLY A 1 894 ? -27.837 17.511 -31.790 1.00 76.81 894 GLY A O 1
ATOM 6778 N N . LYS A 1 895 ? -25.692 16.844 -31.886 1.00 81.88 895 LYS A N 1
ATOM 6779 C CA . LYS A 1 895 ? -25.929 15.394 -31.958 1.00 81.88 895 LYS A CA 1
ATOM 6780 C C . LYS A 1 895 ? -25.517 14.725 -30.643 1.00 81.88 895 LYS A C 1
ATOM 6782 O O . LYS A 1 895 ? -24.596 15.185 -29.971 1.00 81.88 895 LYS A O 1
ATOM 6787 N N . THR A 1 896 ? -26.160 13.612 -30.294 1.00 88.31 896 THR A N 1
ATOM 6788 C CA . THR A 1 896 ? -25.647 12.705 -29.255 1.00 88.31 896 THR A CA 1
ATOM 6789 C C . THR A 1 896 ? -24.601 11.779 -29.869 1.00 88.31 896 THR A C 1
ATOM 6791 O O . THR A 1 896 ? -24.870 11.161 -30.896 1.00 88.31 896 THR A O 1
ATOM 6794 N N . VAL A 1 897 ? -23.425 11.697 -29.250 1.00 91.81 897 VAL A N 1
ATOM 6795 C CA . VAL A 1 897 ? -22.274 10.891 -29.686 1.00 91.81 897 VAL A CA 1
ATOM 6796 C C . VAL A 1 897 ? -21.611 10.223 -28.480 1.00 91.81 897 VAL A C 1
ATOM 6798 O O . VAL A 1 897 ? -21.670 10.751 -27.372 1.00 91.81 897 VAL A O 1
ATOM 6801 N N . ASP A 1 898 ? -20.982 9.071 -28.683 1.00 94.56 898 ASP A N 1
ATOM 6802 C CA . ASP A 1 898 ? -20.291 8.286 -27.648 1.00 94.56 898 ASP A CA 1
ATOM 6803 C C . ASP A 1 898 ? -18.916 7.756 -28.109 1.00 94.56 898 ASP A C 1
ATOM 6805 O O . ASP A 1 898 ? -18.266 6.977 -27.407 1.00 94.56 898 ASP A O 1
ATOM 6809 N N . SER A 1 899 ? -18.432 8.211 -29.265 1.00 96.38 899 SER A N 1
ATOM 6810 C CA . SER A 1 899 ? -17.148 7.832 -29.857 1.00 96.38 899 SER A CA 1
ATOM 6811 C C . SER A 1 899 ? -16.516 8.982 -30.643 1.00 96.38 899 SER A C 1
ATOM 6813 O O . SER A 1 899 ? -17.178 9.962 -31.002 1.00 96.38 899 SER A O 1
ATOM 6815 N N . ILE A 1 900 ? -15.212 8.873 -30.906 1.00 96.25 900 ILE A N 1
ATOM 6816 C CA . ILE A 1 900 ? -14.478 9.843 -31.721 1.00 96.25 900 ILE A CA 1
ATOM 6817 C C . ILE A 1 900 ? -14.676 9.475 -33.186 1.00 96.25 900 ILE A C 1
ATOM 6819 O O . ILE A 1 900 ? -14.287 8.398 -33.631 1.00 96.25 900 ILE A O 1
ATOM 6823 N N . THR A 1 901 ? -15.264 10.394 -33.938 1.00 93.50 901 THR A N 1
ATOM 6824 C CA . THR A 1 901 ? -15.524 10.295 -35.378 1.00 93.50 901 THR A CA 1
ATOM 6825 C C . THR A 1 901 ? -15.128 11.608 -36.049 1.00 93.50 901 THR A C 1
ATOM 6827 O O . THR A 1 901 ? -14.954 12.627 -35.378 1.00 93.50 901 THR A O 1
ATOM 6830 N N . LYS A 1 902 ? -15.047 11.628 -37.384 1.00 88.44 902 LYS A N 1
ATOM 6831 C CA . LYS A 1 902 ? -14.807 12.869 -38.140 1.00 88.44 902 LYS A CA 1
ATOM 6832 C C . LYS A 1 902 ? -15.828 13.969 -37.803 1.00 88.44 902 LYS A C 1
ATOM 6834 O O . LYS A 1 902 ? -15.439 15.123 -37.660 1.00 88.44 902 LYS A O 1
ATOM 6839 N N . ASP A 1 903 ? -17.094 13.593 -37.609 1.00 86.19 903 ASP A N 1
ATOM 6840 C CA . ASP A 1 903 ? -18.188 14.478 -37.179 1.00 86.19 903 ASP A CA 1
ATOM 6841 C C . ASP A 1 903 ? -18.006 15.007 -35.745 1.00 86.19 903 ASP A C 1
ATOM 6843 O O . ASP A 1 903 ? -18.336 16.155 -35.469 1.00 86.19 903 ASP A O 1
ATOM 6847 N N . PHE A 1 904 ? -17.471 14.205 -34.818 1.00 89.44 904 PHE A N 1
ATOM 6848 C CA . PHE A 1 904 ? -17.171 14.678 -33.459 1.00 89.44 904 PHE A CA 1
ATOM 6849 C C . PHE A 1 904 ? -16.051 15.732 -33.463 1.00 89.44 904 PHE A C 1
ATOM 6851 O O . PHE A 1 904 ? -16.142 16.733 -32.754 1.00 89.44 904 PHE A O 1
ATOM 6858 N N . CYS A 1 905 ? -15.038 15.545 -34.313 1.00 88.25 905 CYS A N 1
ATOM 6859 C CA . CYS A 1 905 ? -13.902 16.455 -34.460 1.00 88.25 905 CYS A CA 1
ATOM 6860 C C . CYS A 1 905 ? -14.176 17.659 -35.389 1.00 88.25 905 CYS A C 1
ATOM 6862 O O . CYS A 1 905 ? -13.254 18.426 -35.683 1.00 88.25 905 CYS A O 1
ATOM 6864 N N . SER A 1 906 ? -15.402 17.836 -35.905 1.00 66.56 906 SER A N 1
ATOM 6865 C CA . SER A 1 906 ? -15.700 18.684 -37.076 1.00 66.56 906 SER A CA 1
ATOM 6866 C C . SER A 1 906 ? -15.805 20.196 -36.808 1.00 66.56 906 SER A C 1
ATOM 6868 O O . SER A 1 906 ? -16.596 20.889 -37.450 1.00 66.56 906 SER A O 1
ATOM 6870 N N . GLY A 1 907 ? -15.026 20.739 -35.871 1.00 63.38 907 GLY A N 1
ATOM 6871 C CA . GLY A 1 907 ? -14.866 22.189 -35.757 1.00 63.38 907 GLY A CA 1
ATOM 6872 C C . GLY A 1 907 ? -14.172 22.741 -37.005 1.00 63.38 907 GLY A C 1
ATOM 6873 O O . GLY A 1 907 ? -13.029 22.369 -37.283 1.00 63.38 907 GLY A O 1
ATOM 6874 N N . GLU A 1 908 ? -14.841 23.614 -37.766 1.00 41.56 908 GLU A N 1
ATOM 6875 C CA . GLU A 1 908 ? -14.216 24.288 -38.912 1.00 41.56 908 GLU A CA 1
ATOM 6876 C C . GLU A 1 908 ? -12.981 25.072 -38.437 1.00 41.56 908 GLU A C 1
ATOM 6878 O O . GLU A 1 908 ? -13.079 25.957 -37.589 1.00 41.56 908 GLU A O 1
ATOM 6883 N N . GLY A 1 909 ? -11.807 24.721 -38.970 1.00 53.00 909 GLY A N 1
ATOM 6884 C CA . GLY A 1 909 ? -10.525 25.324 -38.590 1.00 53.00 909 GLY A CA 1
ATOM 6885 C C . GLY A 1 909 ? -9.730 24.602 -37.491 1.00 53.00 909 GLY A C 1
ATOM 6886 O O . GLY A 1 909 ? -8.663 25.097 -37.131 1.00 53.00 909 GLY A O 1
ATOM 6887 N N . SER A 1 910 ? -10.176 23.447 -36.976 1.00 73.50 910 SER A N 1
ATOM 6888 C CA . SER A 1 910 ? -9.369 22.661 -36.024 1.00 73.50 910 SER A CA 1
ATOM 6889 C C . SER A 1 910 ? -8.072 22.125 -36.656 1.00 73.50 910 SER A C 1
ATOM 6891 O O . SER A 1 910 ? -8.045 21.723 -37.826 1.00 73.50 910 SER A O 1
ATOM 6893 N N . ALA A 1 911 ? -6.984 22.104 -35.875 1.00 83.19 911 ALA A N 1
ATOM 6894 C CA . ALA A 1 911 ? -5.690 21.569 -36.309 1.00 83.19 911 ALA A CA 1
ATOM 6895 C C . ALA A 1 911 ? -5.800 20.088 -36.718 1.00 83.19 911 ALA A C 1
ATOM 6897 O O . ALA A 1 911 ? -5.265 19.708 -37.759 1.00 83.19 911 ALA A O 1
ATOM 6898 N N . PHE A 1 912 ? -6.605 19.311 -35.989 1.00 90.12 912 PHE A N 1
ATOM 6899 C CA . PHE A 1 912 ? -6.963 17.929 -36.293 1.00 90.12 912 PHE A CA 1
ATOM 6900 C C . PHE A 1 912 ? -7.359 17.714 -37.759 1.00 90.12 912 PHE A C 1
ATOM 6902 O O . PHE A 1 912 ? -6.739 16.928 -38.473 1.00 90.12 912 PHE A O 1
ATOM 6909 N N . ASN A 1 913 ? -8.362 18.456 -38.245 1.00 87.88 913 ASN A N 1
ATOM 6910 C CA . ASN A 1 913 ? -8.856 18.311 -39.618 1.00 87.88 913 ASN A CA 1
ATOM 6911 C C . ASN A 1 913 ? -7.861 18.852 -40.658 1.00 87.88 913 ASN A C 1
ATOM 6913 O O . ASN A 1 913 ? -7.790 18.325 -41.766 1.00 87.88 913 ASN A O 1
ATOM 6917 N N . ARG A 1 914 ? -7.074 19.882 -40.306 1.00 89.62 914 ARG A N 1
ATOM 6918 C CA . ARG A 1 914 ? -5.994 20.427 -41.150 1.00 89.62 914 ARG A CA 1
ATOM 6919 C C . ARG A 1 914 ? -4.884 19.399 -41.402 1.00 89.62 914 ARG A C 1
ATOM 6921 O O . ARG A 1 914 ? -4.281 19.425 -42.471 1.00 89.62 914 ARG A O 1
ATOM 6928 N N . LEU A 1 915 ? -4.616 18.524 -40.433 1.00 93.38 915 LEU A N 1
ATOM 6929 C CA . LEU A 1 915 ? -3.525 17.543 -40.449 1.00 93.38 915 LEU A CA 1
ATOM 6930 C C . LEU A 1 915 ? -3.998 16.115 -40.800 1.00 93.38 915 LEU A C 1
ATOM 6932 O O . LEU A 1 915 ? -3.328 15.145 -40.477 1.00 93.38 915 LEU A O 1
ATOM 6936 N N . GLY A 1 916 ? -5.146 15.975 -41.477 1.00 91.75 916 GLY A N 1
ATOM 6937 C CA . GLY A 1 916 ? -5.657 14.686 -41.977 1.00 91.75 916 GLY A CA 1
ATOM 6938 C C . GLY A 1 916 ? -6.568 13.918 -41.009 1.00 91.75 916 GLY A C 1
ATOM 6939 O O . GLY A 1 916 ? -7.262 12.989 -41.424 1.00 91.75 916 GLY A O 1
ATOM 6940 N N . GLY A 1 917 ? -6.655 14.336 -39.746 1.00 94.00 917 GLY A N 1
ATOM 6941 C CA . GLY A 1 917 ? -7.589 13.793 -38.759 1.00 94.00 917 GLY A CA 1
ATOM 6942 C C . GLY A 1 917 ? -7.463 12.279 -38.554 1.00 94.00 917 GLY A C 1
ATOM 6943 O O . GLY A 1 917 ? -6.365 11.729 -38.500 1.00 94.00 917 GLY A O 1
ATOM 6944 N N . LEU A 1 918 ? -8.608 11.591 -38.455 1.00 95.00 918 LEU A N 1
ATOM 6945 C CA . LEU A 1 918 ? -8.647 10.136 -38.255 1.00 95.00 918 LEU A CA 1
ATOM 6946 C C . LEU A 1 918 ? -8.026 9.339 -39.410 1.00 95.00 918 LEU A C 1
ATOM 6948 O O . LEU A 1 918 ? -7.541 8.242 -39.168 1.00 95.00 918 LEU A O 1
ATOM 6952 N N . GLU A 1 919 ? -8.012 9.862 -40.637 1.00 94.25 919 GLU A N 1
ATOM 6953 C CA . GLU A 1 919 ? -7.421 9.158 -41.780 1.00 94.25 919 GLU A CA 1
ATOM 6954 C C . GLU A 1 919 ? -5.906 8.998 -41.602 1.00 94.25 919 GLU A C 1
ATOM 6956 O O . GLU A 1 919 ? -5.405 7.874 -41.624 1.00 94.25 919 GLU A O 1
ATOM 6961 N N . GLU A 1 920 ? -5.191 10.089 -41.310 1.00 95.38 920 GLU A N 1
ATOM 6962 C CA . GLU A 1 920 ? -3.738 10.026 -41.103 1.00 95.38 920 GLU A CA 1
ATOM 6963 C C . GLU A 1 920 ? -3.364 9.354 -39.772 1.00 95.38 920 GLU A C 1
ATOM 6965 O O . GLU A 1 920 ? -2.421 8.562 -39.728 1.00 95.38 920 GLU A O 1
ATOM 6970 N N . MET A 1 921 ? -4.168 9.539 -38.715 1.00 97.44 921 MET A N 1
ATOM 6971 C CA . MET A 1 921 ? -4.022 8.755 -37.480 1.00 97.44 921 MET A CA 1
ATOM 6972 C C . MET A 1 921 ? -4.164 7.245 -37.753 1.00 97.44 921 MET A C 1
ATOM 6974 O O . MET A 1 921 ? -3.422 6.427 -37.209 1.00 97.44 921 MET A O 1
ATOM 6978 N N . GLY A 1 922 ? -5.092 6.865 -38.637 1.00 97.31 922 GLY A N 1
ATOM 6979 C CA . GLY A 1 922 ? -5.274 5.495 -39.107 1.00 97.31 922 GLY A CA 1
ATOM 6980 C C . GLY A 1 922 ? -4.060 4.963 -39.867 1.00 97.31 922 GLY A C 1
ATOM 6981 O O . GLY A 1 922 ? -3.670 3.816 -39.650 1.00 97.31 922 GLY A O 1
ATOM 6982 N N . HIS A 1 923 ? -3.414 5.789 -40.695 1.00 97.62 923 HIS A N 1
ATOM 6983 C CA . HIS A 1 923 ? -2.169 5.411 -41.363 1.00 97.62 923 HIS A CA 1
ATOM 6984 C C . HIS A 1 923 ? -1.046 5.115 -40.355 1.00 97.62 923 HIS A C 1
ATOM 6986 O O . HIS A 1 923 ? -0.375 4.092 -40.494 1.00 97.62 923 HIS A O 1
ATOM 6992 N N . ALA A 1 924 ? -0.882 5.933 -39.309 1.00 97.88 924 ALA A N 1
ATOM 6993 C CA . ALA A 1 924 ? 0.099 5.689 -38.246 1.00 97.88 924 ALA A CA 1
ATOM 6994 C C . ALA A 1 924 ? -0.183 4.382 -37.479 1.00 97.88 924 ALA A C 1
ATOM 6996 O O . ALA A 1 924 ? 0.685 3.515 -37.358 1.00 97.88 924 ALA A O 1
ATOM 6997 N N . LEU A 1 925 ? -1.438 4.178 -37.059 1.00 98.31 925 LEU A N 1
ATOM 6998 C CA . LEU A 1 925 ? -1.892 2.948 -36.396 1.00 98.31 925 LEU A CA 1
ATOM 6999 C C . LEU A 1 925 ? -1.770 1.699 -37.287 1.00 98.31 925 LEU A C 1
ATOM 7001 O O . LEU A 1 925 ? -1.656 0.590 -36.764 1.00 98.31 925 LEU A O 1
ATOM 7005 N N . GLY A 1 926 ? -1.805 1.857 -38.614 1.00 97.56 926 GLY A N 1
ATOM 7006 C CA . GLY A 1 926 ? -1.594 0.786 -39.591 1.00 97.56 926 GLY A CA 1
ATOM 7007 C C . GLY A 1 926 ? -0.116 0.455 -39.828 1.00 97.56 926 GLY A C 1
ATOM 7008 O O . GLY A 1 926 ? 0.236 -0.721 -39.931 1.00 97.56 926 GLY A O 1
ATOM 7009 N N . ARG A 1 927 ? 0.765 1.467 -39.865 1.00 97.69 927 ARG A N 1
ATOM 7010 C CA . ARG A 1 927 ? 2.230 1.283 -39.928 1.00 97.69 927 ARG A CA 1
ATOM 7011 C C . ARG A 1 927 ? 2.730 0.582 -38.657 1.00 97.69 927 ARG A C 1
ATOM 7013 O O . ARG A 1 927 ? 3.459 -0.411 -38.742 1.00 97.69 927 ARG A O 1
ATOM 7020 N N . GLY A 1 928 ? 2.224 1.024 -37.509 1.00 98.00 928 GLY A N 1
ATOM 7021 C CA . GLY A 1 928 ? 2.484 0.478 -36.182 1.00 98.00 928 GLY A CA 1
ATOM 7022 C C . GLY A 1 928 ? 3.192 1.498 -35.296 1.00 98.00 928 GLY A C 1
ATOM 7023 O O . GLY A 1 928 ? 4.061 2.227 -35.762 1.00 98.00 928 GLY A O 1
ATOM 7024 N N . MET A 1 929 ? 2.829 1.536 -34.015 1.00 98.69 929 MET A N 1
ATOM 7025 C CA . MET A 1 929 ? 3.313 2.542 -33.061 1.00 98.69 929 MET A CA 1
ATOM 7026 C C . MET A 1 929 ? 3.850 1.885 -31.780 1.00 98.69 929 MET A C 1
ATOM 7028 O O . MET A 1 929 ? 3.470 0.761 -31.442 1.00 98.69 929 MET A O 1
ATOM 7032 N N . VAL A 1 930 ? 4.737 2.576 -31.065 1.00 98.81 930 VAL A N 1
ATOM 7033 C CA . VAL A 1 930 ? 5.360 2.093 -29.823 1.00 98.81 930 VAL A CA 1
ATOM 7034 C C . VAL A 1 930 ? 4.467 2.409 -28.631 1.00 98.81 930 VAL A C 1
ATOM 7036 O O . VAL A 1 930 ? 4.048 3.549 -28.455 1.00 98.81 930 VAL A O 1
ATOM 7039 N N . LEU A 1 931 ? 4.209 1.407 -27.785 1.00 98.81 931 LEU A N 1
ATOM 7040 C CA . LEU A 1 931 ? 3.462 1.589 -26.540 1.00 98.81 931 LEU A CA 1
ATOM 7041 C C . LEU A 1 931 ? 4.323 2.260 -25.465 1.00 98.81 931 LEU A C 1
ATOM 7043 O O . LEU A 1 931 ? 5.293 1.661 -24.989 1.00 98.81 931 LEU A O 1
ATOM 7047 N N . ALA A 1 932 ? 3.909 3.456 -25.051 1.00 98.69 932 ALA A N 1
ATOM 7048 C CA . ALA A 1 932 ? 4.467 4.224 -23.948 1.00 98.69 932 ALA A CA 1
ATOM 7049 C C . ALA A 1 932 ? 3.529 4.189 -22.729 1.00 98.69 932 ALA A C 1
ATOM 7051 O O . ALA A 1 932 ? 2.304 4.247 -22.858 1.00 98.69 932 ALA A O 1
ATOM 7052 N N . LEU A 1 933 ? 4.107 4.086 -21.531 1.00 98.75 933 LEU A N 1
ATOM 7053 C CA . LEU A 1 933 ? 3.394 4.175 -20.255 1.00 98.75 933 LEU A CA 1
ATOM 7054 C C . LEU A 1 933 ? 4.164 5.109 -19.319 1.00 98.75 933 LEU A C 1
ATOM 7056 O O . LEU A 1 933 ? 5.380 4.963 -19.173 1.00 98.75 933 LEU A O 1
ATOM 7060 N N . SER A 1 934 ? 3.486 6.050 -18.668 1.00 98.69 934 SER A N 1
ATOM 7061 C CA . SER A 1 934 ? 4.133 7.015 -17.775 1.00 98.69 934 SER A CA 1
ATOM 7062 C C . SER A 1 934 ? 3.283 7.386 -16.561 1.00 98.69 934 SER A C 1
ATOM 7064 O O . SER A 1 934 ? 2.082 7.116 -16.492 1.00 98.69 934 SER A O 1
ATOM 7066 N N . VAL A 1 935 ? 3.929 8.017 -15.580 1.00 98.62 935 VAL A N 1
ATOM 7067 C CA . VAL A 1 935 ? 3.254 8.790 -14.536 1.00 98.62 935 VAL A CA 1
ATOM 7068 C C . VAL A 1 935 ? 3.970 10.126 -14.366 1.00 98.62 935 VAL A C 1
ATOM 7070 O O . VAL A 1 935 ? 5.204 10.177 -14.320 1.00 98.62 935 VAL A O 1
ATOM 7073 N N . TRP A 1 936 ? 3.199 11.210 -14.343 1.00 97.94 936 TRP A N 1
ATOM 7074 C CA . TRP A 1 936 ? 3.729 12.565 -14.235 1.00 97.94 936 TRP A CA 1
ATOM 7075 C C . TRP A 1 936 ? 2.738 13.542 -13.600 1.00 97.94 936 TRP A C 1
ATOM 7077 O O . TRP A 1 936 ? 1.546 13.263 -13.459 1.00 97.94 936 TRP A O 1
ATOM 7087 N N . ASN A 1 937 ? 3.256 14.698 -13.193 1.00 97.19 937 ASN A N 1
ATOM 7088 C CA . ASN A 1 937 ? 2.483 15.871 -12.805 1.00 97.19 937 ASN A CA 1
ATOM 7089 C C . ASN A 1 937 ? 3.008 17.106 -13.544 1.00 97.19 937 ASN A C 1
ATOM 7091 O O . ASN A 1 937 ? 4.096 17.090 -14.119 1.00 97.19 937 ASN A O 1
ATOM 7095 N N . ASP A 1 938 ? 2.210 18.167 -13.555 1.00 92.50 938 ASP A N 1
ATOM 7096 C CA . ASP A 1 938 ? 2.489 19.368 -14.336 1.00 92.50 938 ASP A CA 1
ATOM 7097 C C . ASP A 1 938 ? 2.712 20.571 -13.415 1.00 92.50 938 ASP A C 1
ATOM 7099 O O . ASP A 1 938 ? 1.768 21.106 -12.839 1.00 92.50 938 ASP A O 1
ATOM 7103 N N . ALA A 1 939 ? 3.962 21.021 -13.300 1.00 89.94 939 ALA A N 1
ATOM 7104 C CA . ALA A 1 939 ? 4.331 22.200 -12.515 1.00 89.94 939 ALA A CA 1
ATOM 7105 C C . ALA A 1 939 ? 3.931 23.543 -13.159 1.00 89.94 939 ALA A C 1
ATOM 7107 O O . ALA A 1 939 ? 4.013 24.574 -12.494 1.00 89.94 939 ALA A O 1
ATOM 7108 N N . GLY A 1 940 ? 3.530 23.548 -14.435 1.00 89.44 940 GLY A N 1
ATOM 7109 C CA . GLY A 1 940 ? 3.111 24.739 -15.170 1.00 89.44 940 GLY A CA 1
ATOM 7110 C C . GLY A 1 940 ? 1.616 25.028 -15.044 1.00 89.44 940 GLY A C 1
ATOM 7111 O O . GLY A 1 940 ? 1.245 26.152 -14.707 1.00 89.44 940 GLY A O 1
ATOM 7112 N N . SER A 1 941 ? 0.756 24.036 -15.310 1.00 92.19 941 SER A N 1
ATOM 7113 C CA . SER A 1 941 ? -0.709 24.204 -15.301 1.00 92.19 941 SER A CA 1
ATOM 7114 C C . SER A 1 941 ? -1.469 23.296 -14.329 1.00 92.19 941 SER A C 1
ATOM 7116 O O . SER A 1 941 ? -2.698 23.328 -14.327 1.00 92.19 941 SER A O 1
ATOM 7118 N N . PHE A 1 942 ? -0.787 22.516 -13.480 1.00 96.75 942 PHE A N 1
ATOM 7119 C CA . PHE A 1 942 ? -1.403 21.676 -12.437 1.00 96.75 942 PHE A CA 1
ATOM 7120 C C . PHE A 1 942 ? -2.468 20.696 -12.982 1.00 96.75 942 PHE A C 1
ATOM 7122 O O . PHE A 1 942 ? -3.489 20.459 -12.331 1.00 96.75 942 PHE A O 1
ATOM 7129 N N . MET A 1 943 ? -2.262 20.177 -14.203 1.00 97.75 943 MET A N 1
ATOM 7130 C CA . MET A 1 943 ? -3.204 19.338 -14.974 1.00 97.75 943 MET A CA 1
ATOM 7131 C C . MET A 1 943 ? -4.610 19.930 -15.159 1.00 97.75 943 MET A C 1
ATOM 7133 O O . MET A 1 943 ? -5.568 19.199 -15.418 1.00 97.75 943 MET A O 1
ATOM 7137 N N . GLN A 1 944 ? -4.770 21.255 -15.082 1.00 96.62 944 GLN A N 1
ATOM 7138 C CA . GLN A 1 944 ? -6.095 21.882 -15.180 1.00 96.62 944 GLN A CA 1
ATOM 7139 C C . GLN A 1 944 ? -6.794 21.647 -16.530 1.00 96.62 944 GLN A C 1
ATOM 7141 O O . GLN A 1 944 ? -8.019 21.740 -16.599 1.00 96.62 944 GLN A O 1
ATOM 7146 N N . TRP A 1 945 ? -6.044 21.308 -17.583 1.00 94.38 945 TRP A N 1
ATOM 7147 C CA . TRP A 1 945 ? -6.576 20.892 -18.885 1.00 94.38 945 TRP A CA 1
ATOM 7148 C C . TRP A 1 945 ? -7.229 19.494 -18.862 1.00 94.38 945 TRP A C 1
ATOM 7150 O O . TRP A 1 945 ? -8.126 19.239 -19.664 1.00 94.38 945 TRP A O 1
ATOM 7160 N N . LEU A 1 946 ? -6.826 18.617 -17.933 1.00 97.31 946 LEU A N 1
ATOM 7161 C CA . LEU A 1 946 ? -7.345 17.257 -17.764 1.00 97.31 946 LEU A CA 1
ATOM 7162 C C . LEU A 1 946 ? -8.453 17.199 -16.705 1.00 97.31 946 LEU A C 1
ATOM 7164 O O . LEU A 1 946 ? -9.530 16.667 -16.971 1.00 97.31 946 LEU A O 1
ATOM 7168 N N . ASP A 1 947 ? -8.194 17.732 -15.505 1.00 97.69 947 ASP A N 1
ATOM 7169 C CA . ASP A 1 947 ? -9.033 17.505 -14.316 1.00 97.69 947 ASP A CA 1
ATOM 7170 C C . ASP A 1 947 ? -9.610 18.768 -13.656 1.00 97.69 947 ASP A C 1
ATOM 7172 O O . ASP A 1 947 ? -10.406 18.667 -12.715 1.00 97.69 947 ASP A O 1
ATOM 7176 N N . GLY A 1 948 ? -9.250 19.946 -14.161 1.00 93.75 948 GLY A N 1
ATOM 7177 C CA . GLY A 1 948 ? -9.625 21.238 -13.601 1.00 93.75 948 GLY A CA 1
ATOM 7178 C C . GLY A 1 948 ? -10.781 21.922 -14.324 1.00 93.75 948 GLY A C 1
ATOM 7179 O O . GLY A 1 948 ? -11.167 21.552 -15.432 1.00 93.75 948 GLY A O 1
ATOM 7180 N N . GLY A 1 949 ? -11.333 22.968 -13.704 1.00 94.12 949 GLY A N 1
ATOM 7181 C CA . GLY A 1 949 ? -12.266 23.905 -14.344 1.00 94.12 949 GLY A CA 1
ATOM 7182 C C . GLY A 1 949 ? -13.475 23.245 -15.026 1.00 94.12 949 GLY A C 1
ATOM 7183 O O . GLY A 1 949 ? -14.426 22.818 -14.368 1.00 94.12 949 GLY A O 1
ATOM 7184 N N . SER A 1 950 ? -13.478 23.229 -16.363 1.00 92.88 950 SER A N 1
ATOM 7185 C CA . SER A 1 950 ? -14.492 22.530 -17.164 1.00 92.88 950 SER A CA 1
ATOM 7186 C C . SER A 1 950 ? -14.152 21.066 -17.445 1.00 92.88 950 SER A C 1
ATOM 7188 O O . SER A 1 950 ? -15.081 20.289 -17.638 1.00 92.88 950 SER A O 1
ATOM 7190 N N . ALA A 1 951 ? -12.871 20.690 -17.465 1.00 93.19 951 ALA A N 1
ATOM 7191 C CA . ALA A 1 951 ? -12.381 19.357 -17.815 1.00 93.19 951 ALA A CA 1
ATOM 7192 C C . ALA A 1 951 ? -12.549 18.327 -16.684 1.00 93.19 951 ALA A C 1
ATOM 7194 O O . ALA A 1 951 ? -12.761 17.147 -16.957 1.00 93.19 951 ALA A O 1
ATOM 7195 N N . GLY A 1 952 ? -12.560 18.765 -15.423 1.00 96.69 952 GLY A N 1
ATOM 7196 C CA . GLY A 1 952 ? -12.825 17.884 -14.286 1.00 96.69 952 GLY A CA 1
ATOM 7197 C C . GLY A 1 952 ? -13.312 18.598 -13.018 1.00 96.69 952 GLY A C 1
ATOM 7198 O O . GLY A 1 952 ? -13.680 19.777 -13.046 1.00 96.69 952 GLY A O 1
ATOM 7199 N N . PRO A 1 953 ? -13.406 17.865 -11.895 1.00 96.50 953 PRO A N 1
ATOM 7200 C CA . PRO A 1 953 ? -13.935 18.366 -10.628 1.00 96.50 953 PRO A CA 1
ATOM 7201 C C . PRO A 1 953 ? -12.868 18.936 -9.671 1.00 96.50 953 PRO A C 1
ATOM 7203 O O . PRO A 1 953 ? -13.208 19.227 -8.523 1.00 96.50 953 PRO A O 1
ATOM 7206 N N . CYS A 1 954 ? -11.600 19.026 -10.077 1.00 95.19 954 CYS A N 1
ATOM 7207 C CA . CYS A 1 954 ? -10.502 19.508 -9.237 1.00 95.19 954 CYS A CA 1
ATOM 7208 C C . CYS A 1 954 ? -10.452 21.044 -9.196 1.00 95.19 954 CYS A C 1
ATOM 7210 O O . CYS A 1 954 ? -10.762 21.720 -10.180 1.00 95.19 954 CYS A O 1
ATOM 7212 N N . SER A 1 955 ? -10.059 21.620 -8.054 1.00 94.75 955 SER A N 1
ATOM 7213 C CA . SER A 1 955 ? -9.822 23.066 -7.967 1.00 94.75 955 SER A CA 1
ATOM 7214 C C . SER A 1 955 ? -8.473 23.478 -8.567 1.00 94.75 955 SER A C 1
ATOM 7216 O O . SER A 1 955 ? -7.542 22.680 -8.657 1.00 94.75 955 SER A O 1
ATOM 7218 N N . ALA A 1 956 ? -8.352 24.769 -8.893 1.00 90.75 956 ALA A N 1
ATOM 7219 C CA . ALA A 1 956 ? -7.182 25.379 -9.535 1.00 90.75 956 ALA A CA 1
ATOM 7220 C C . ALA A 1 956 ? -5.853 25.292 -8.756 1.00 90.75 956 ALA A C 1
ATOM 7222 O O . ALA A 1 956 ? -4.826 25.727 -9.263 1.00 90.75 956 ALA A O 1
ATOM 7223 N N . THR A 1 957 ? -5.861 24.771 -7.526 1.00 90.75 957 THR A N 1
ATOM 7224 C CA . THR A 1 957 ? -4.669 24.622 -6.672 1.00 90.75 957 THR A CA 1
ATOM 7225 C C . THR A 1 957 ? -4.472 23.201 -6.145 1.00 90.75 957 THR A C 1
ATOM 7227 O O . THR A 1 957 ? -3.509 22.954 -5.428 1.00 90.75 957 THR A O 1
ATOM 7230 N N . GLU A 1 958 ? -5.385 22.264 -6.424 1.00 89.69 958 GLU A N 1
ATOM 7231 C CA . GLU A 1 958 ? -5.270 20.885 -5.922 1.00 89.69 958 GLU A CA 1
ATOM 7232 C C . GLU A 1 958 ? -4.139 20.103 -6.601 1.00 89.69 958 GLU A C 1
ATOM 7234 O O . GLU A 1 958 ? -3.580 19.206 -5.976 1.00 89.69 958 GLU A O 1
ATOM 7239 N N . GLY A 1 959 ? -3.794 20.464 -7.841 1.00 94.38 959 GLY A N 1
ATOM 7240 C CA . GLY A 1 959 ? -2.779 19.782 -8.639 1.00 94.38 959 GLY A CA 1
ATOM 7241 C C . GLY A 1 959 ? -1.347 20.321 -8.532 1.00 94.38 959 GLY A C 1
ATOM 7242 O O . GLY A 1 959 ? -0.519 19.968 -9.365 1.00 94.38 959 GLY A O 1
ATOM 7243 N N . ASP A 1 960 ? -1.051 21.182 -7.555 1.00 96.12 960 ASP A N 1
ATOM 7244 C CA . ASP A 1 960 ? 0.305 21.694 -7.297 1.00 96.12 960 ASP A CA 1
ATOM 7245 C C . ASP A 1 960 ? 1.265 20.531 -6.947 1.00 96.12 960 ASP A C 1
ATOM 7247 O O . ASP A 1 960 ? 1.056 19.868 -5.923 1.00 96.12 960 ASP A O 1
ATOM 7251 N N . PRO A 1 961 ? 2.340 20.274 -7.723 1.00 95.94 961 PRO A N 1
ATOM 7252 C CA . PRO A 1 961 ? 3.285 19.190 -7.448 1.00 95.94 961 PRO A CA 1
ATOM 7253 C C . PRO A 1 961 ? 3.891 19.201 -6.042 1.00 95.94 961 PRO A C 1
ATOM 7255 O O . PRO A 1 961 ? 4.133 18.128 -5.490 1.00 95.94 961 PRO A O 1
ATOM 7258 N N . ALA A 1 962 ? 4.099 20.372 -5.428 1.00 93.06 962 ALA A N 1
ATOM 7259 C CA . ALA A 1 962 ? 4.621 20.473 -4.064 1.00 93.06 962 ALA A CA 1
ATOM 7260 C C . ALA A 1 962 ? 3.567 20.094 -3.008 1.00 93.06 962 ALA A C 1
ATOM 7262 O O . ALA A 1 962 ? 3.900 19.604 -1.923 1.00 93.06 962 ALA A O 1
ATOM 7263 N N . LEU A 1 963 ? 2.282 20.293 -3.319 1.00 91.31 963 LEU A N 1
ATOM 7264 C CA . LEU A 1 963 ? 1.168 19.818 -2.502 1.00 91.31 963 LEU A CA 1
ATOM 7265 C C . LEU A 1 963 ? 0.996 18.300 -2.644 1.00 91.31 963 LEU A C 1
ATOM 7267 O O . LEU A 1 963 ? 0.823 17.616 -1.633 1.00 91.31 963 LEU A O 1
ATOM 7271 N N . ILE A 1 964 ? 1.083 17.779 -3.873 1.00 93.00 964 ILE A N 1
ATOM 7272 C CA . ILE A 1 964 ? 0.978 16.344 -4.160 1.00 93.00 964 ILE A CA 1
ATOM 7273 C C . ILE A 1 964 ? 2.120 15.582 -3.483 1.00 93.00 964 ILE A C 1
ATOM 7275 O O . ILE A 1 964 ? 1.847 14.648 -2.736 1.00 93.00 964 ILE A O 1
ATOM 7279 N N . GLU A 1 965 ? 3.373 16.014 -3.654 1.00 93.44 965 GLU A N 1
ATOM 7280 C CA . GLU A 1 965 ? 4.552 15.384 -3.040 1.00 93.44 965 GLU A CA 1
ATOM 7281 C C . GLU A 1 965 ? 4.412 15.262 -1.518 1.00 93.44 965 GLU A C 1
ATOM 7283 O O . GLU A 1 965 ? 4.737 14.240 -0.917 1.00 93.44 965 GLU A O 1
ATOM 7288 N N . LYS A 1 966 ? 3.874 16.307 -0.887 1.00 88.38 966 LYS A N 1
ATOM 7289 C CA . LYS A 1 966 ? 3.723 16.397 0.564 1.00 88.38 966 LYS A CA 1
ATOM 7290 C C . LYS A 1 966 ? 2.554 15.584 1.124 1.00 88.38 966 LYS A C 1
ATOM 7292 O O . LYS A 1 966 ? 2.618 15.163 2.280 1.00 88.38 966 LYS A O 1
ATOM 7297 N N . LEU A 1 967 ? 1.460 15.441 0.373 1.00 84.00 967 LEU A N 1
ATOM 7298 C CA . LEU A 1 967 ? 0.223 14.805 0.850 1.00 84.00 967 LEU A CA 1
ATOM 7299 C C . LEU A 1 967 ? 0.030 13.374 0.342 1.00 84.00 967 LEU A C 1
ATOM 7301 O O . LEU A 1 967 ? -0.586 12.572 1.043 1.00 84.00 967 LEU A O 1
ATOM 7305 N N . TYR A 1 968 ? 0.559 13.067 -0.841 1.00 93.44 968 TYR A N 1
ATOM 7306 C CA . TYR A 1 968 ? 0.400 11.801 -1.557 1.00 93.44 968 TYR A CA 1
ATOM 7307 C C . TYR A 1 968 ? 1.750 11.291 -2.116 1.00 93.44 968 TYR A C 1
ATOM 7309 O O . TYR A 1 968 ? 1.845 10.975 -3.305 1.00 93.44 968 TYR A O 1
ATOM 7317 N N . PRO A 1 969 ? 2.816 11.193 -1.288 1.00 92.56 969 PRO A N 1
ATOM 7318 C CA . PRO A 1 969 ? 4.144 10.738 -1.722 1.00 92.56 969 PRO A CA 1
ATOM 7319 C C . PRO A 1 969 ? 4.184 9.277 -2.203 1.00 92.56 969 PRO A C 1
ATOM 7321 O O . PRO A 1 969 ? 5.216 8.814 -2.680 1.00 92.56 969 PRO A O 1
ATOM 7324 N N . ASP A 1 970 ? 3.096 8.528 -2.038 1.00 93.12 970 ASP A N 1
ATOM 7325 C CA . ASP A 1 970 ? 2.914 7.154 -2.495 1.00 93.12 970 ASP A CA 1
ATOM 7326 C C . ASP A 1 970 ? 2.069 7.043 -3.779 1.00 93.12 970 ASP A C 1
ATOM 7328 O O . ASP A 1 970 ? 1.802 5.924 -4.223 1.00 93.12 970 ASP A O 1
ATOM 7332 N N . THR A 1 971 ? 1.675 8.167 -4.399 1.00 96.12 971 THR A N 1
ATOM 7333 C CA . THR A 1 971 ? 0.863 8.181 -5.628 1.00 96.12 971 THR A CA 1
ATOM 7334 C C . THR A 1 971 ? 1.531 7.416 -6.778 1.00 96.12 971 THR A C 1
ATOM 7336 O O . THR A 1 971 ? 2.713 7.595 -7.098 1.00 96.12 971 THR A O 1
ATOM 7339 N N . HIS A 1 972 ? 0.762 6.505 -7.369 1.00 98.56 972 HIS A N 1
ATOM 7340 C CA . HIS A 1 972 ? 1.196 5.573 -8.401 1.00 98.56 972 HIS A CA 1
ATOM 7341 C C . HIS A 1 972 ? 0.026 5.099 -9.270 1.00 98.56 972 HIS A C 1
ATOM 7343 O O . HIS A 1 972 ? -1.136 5.079 -8.851 1.00 98.56 972 HIS A O 1
ATOM 7349 N N . VAL A 1 973 ? 0.352 4.633 -10.472 1.00 98.75 973 VAL A N 1
ATOM 7350 C CA . VAL A 1 973 ? -0.584 3.951 -11.374 1.00 98.75 973 VAL A CA 1
ATOM 7351 C C . VAL A 1 973 ? -0.171 2.496 -11.545 1.00 98.75 973 VAL A C 1
ATOM 7353 O O . VAL A 1 973 ? 1.023 2.181 -11.550 1.00 98.75 973 VAL A O 1
ATOM 7356 N N . LYS A 1 974 ? -1.149 1.597 -11.691 1.00 98.75 974 LYS A N 1
ATOM 7357 C CA . LYS A 1 974 ? -0.889 0.223 -12.139 1.00 98.75 974 LYS A CA 1
ATOM 7358 C C . LYS A 1 974 ? -1.586 -0.041 -13.462 1.00 98.75 974 LYS A C 1
ATOM 7360 O O . LYS A 1 974 ? -2.798 0.133 -13.551 1.00 98.75 974 LYS A O 1
ATOM 7365 N N . PHE A 1 975 ? -0.832 -0.531 -14.437 1.00 98.75 975 PHE A N 1
ATOM 7366 C CA . PHE A 1 975 ? -1.337 -1.034 -15.711 1.00 98.75 975 PHE A CA 1
ATOM 7367 C C . PHE A 1 975 ? -1.134 -2.545 -15.743 1.00 98.75 975 PHE A C 1
ATOM 7369 O O . PHE A 1 975 ? -0.054 -3.030 -15.412 1.00 98.75 975 PHE A O 1
ATOM 7376 N N . SER A 1 976 ? -2.154 -3.311 -16.111 1.00 98.38 976 SER A N 1
ATOM 7377 C CA . SER A 1 976 ? -2.087 -4.772 -16.079 1.00 98.38 976 SER A CA 1
ATOM 7378 C C . SER A 1 976 ? -2.903 -5.434 -17.183 1.00 98.38 976 SER A C 1
ATOM 7380 O O . SER A 1 976 ? -3.735 -4.791 -17.818 1.00 98.38 976 SER A O 1
ATOM 7382 N N . LYS A 1 977 ? -2.649 -6.726 -17.436 1.00 96.75 977 LYS A N 1
ATOM 7383 C CA . LYS A 1 977 ? -3.371 -7.544 -18.432 1.00 96.75 977 LYS A CA 1
ATOM 7384 C C . LYS A 1 977 ? -3.486 -6.866 -19.807 1.00 96.75 977 LYS A C 1
ATOM 7386 O O . LYS A 1 977 ? -4.556 -6.879 -20.412 1.00 96.75 977 LYS A O 1
ATOM 7391 N N . ILE A 1 978 ? -2.392 -6.281 -20.292 1.00 98.56 978 ILE A N 1
ATOM 7392 C CA . ILE A 1 978 ? -2.357 -5.603 -21.593 1.00 98.56 978 ILE A CA 1
ATOM 7393 C C . ILE A 1 978 ? -2.585 -6.626 -22.716 1.00 98.56 978 ILE A C 1
ATOM 7395 O O . ILE A 1 978 ? -1.904 -7.656 -22.780 1.00 98.56 978 ILE A O 1
ATOM 7399 N N . ARG A 1 979 ? -3.554 -6.337 -23.585 1.00 98.31 979 ARG A N 1
ATOM 7400 C CA . ARG A 1 979 ? -4.048 -7.189 -24.671 1.00 98.31 979 ARG A CA 1
ATOM 7401 C C . ARG A 1 979 ? -4.295 -6.359 -25.924 1.00 98.31 979 ARG A C 1
ATOM 7403 O O . ARG A 1 979 ? -4.829 -5.258 -25.823 1.00 98.31 979 ARG A O 1
ATOM 7410 N N . TRP A 1 980 ? -4.007 -6.912 -27.096 1.00 98.50 980 TRP A N 1
ATOM 7411 C CA . TRP A 1 980 ? -4.470 -6.350 -28.368 1.00 98.50 980 TRP A CA 1
ATOM 7412 C C . TRP A 1 980 ? -4.848 -7.448 -29.359 1.00 98.50 980 TRP A C 1
ATOM 7414 O O . TRP A 1 980 ? -4.292 -8.544 -29.299 1.00 98.50 980 TRP A O 1
ATOM 7424 N N . GLY A 1 981 ? -5.789 -7.185 -30.262 1.00 97.62 981 GLY A N 1
ATOM 7425 C CA . GLY A 1 981 ? -6.240 -8.192 -31.222 1.00 97.62 981 GLY A CA 1
ATOM 7426 C C . GLY A 1 981 ? -7.498 -7.812 -31.989 1.00 97.62 981 GLY A C 1
ATOM 7427 O O . GLY A 1 981 ? -7.912 -6.655 -31.994 1.00 97.62 981 GLY A O 1
ATOM 7428 N N . ASP A 1 982 ? -8.130 -8.808 -32.609 1.00 97.81 982 ASP A N 1
ATOM 7429 C CA . ASP A 1 982 ? -9.390 -8.638 -33.342 1.00 97.81 982 ASP A CA 1
ATOM 7430 C C . ASP A 1 982 ? -10.482 -7.988 -32.474 1.00 97.81 982 ASP A C 1
ATOM 7432 O O . ASP A 1 982 ? -10.575 -8.255 -31.272 1.00 97.81 982 ASP A O 1
ATOM 7436 N N . ILE A 1 983 ? -11.353 -7.185 -33.091 1.00 97.75 983 ILE A N 1
ATOM 7437 C CA . ILE A 1 983 ? -12.469 -6.502 -32.418 1.00 97.75 983 ILE A CA 1
ATOM 7438 C C . ILE A 1 983 ? -13.361 -7.505 -31.660 1.00 97.75 983 ILE A C 1
ATOM 7440 O O . ILE A 1 983 ? -13.938 -8.418 -32.248 1.00 97.75 983 ILE A O 1
ATOM 7444 N N . GLY A 1 984 ? -13.522 -7.303 -30.351 1.00 94.62 984 GLY A N 1
ATOM 7445 C CA . GLY A 1 984 ? -14.276 -8.168 -29.442 1.00 94.62 984 GLY A CA 1
ATOM 7446 C C . GLY A 1 984 ? -13.525 -9.391 -28.893 1.00 94.62 984 GLY A C 1
ATOM 7447 O O . GLY A 1 984 ? -14.141 -10.153 -28.144 1.00 94.62 984 GLY A O 1
ATOM 7448 N N . SER A 1 985 ? -12.250 -9.603 -29.241 1.00 96.50 985 SER A N 1
ATOM 7449 C CA . SER A 1 985 ? -11.454 -10.774 -28.841 1.00 96.50 985 SER A CA 1
ATOM 7450 C C . SER A 1 985 ? -10.637 -10.620 -27.553 1.00 96.50 985 SER A C 1
ATOM 7452 O O . SER A 1 985 ? -10.171 -11.633 -27.036 1.00 96.50 985 SER A O 1
ATOM 7454 N N . THR A 1 986 ? -10.436 -9.413 -27.013 1.00 96.12 986 THR A N 1
ATOM 7455 C CA . THR A 1 986 ? -9.540 -9.198 -25.853 1.00 96.12 986 THR A CA 1
ATOM 7456 C C . THR A 1 986 ? -10.233 -9.357 -24.499 1.00 96.12 986 THR A C 1
ATOM 7458 O O . THR A 1 986 ? -9.562 -9.591 -23.487 1.00 96.12 986 THR A O 1
ATOM 7461 N N . TYR A 1 987 ? -11.559 -9.197 -24.467 1.00 90.00 987 TYR A N 1
ATOM 7462 C CA . TYR A 1 987 ? -12.330 -9.042 -23.230 1.00 90.00 987 TYR A CA 1
ATOM 7463 C C . TYR A 1 987 ? -13.525 -9.996 -23.082 1.00 90.00 987 TYR A C 1
ATOM 7465 O O . TYR A 1 987 ? -14.124 -10.061 -22.008 1.00 90.00 987 TYR A O 1
ATOM 7473 N N . ARG A 1 988 ? -13.889 -10.731 -24.141 1.00 74.56 988 ARG A N 1
ATOM 7474 C CA . ARG A 1 988 ? -14.983 -11.715 -24.134 1.00 74.56 988 ARG A CA 1
ATOM 7475 C C . ARG A 1 988 ? -14.401 -13.126 -24.009 1.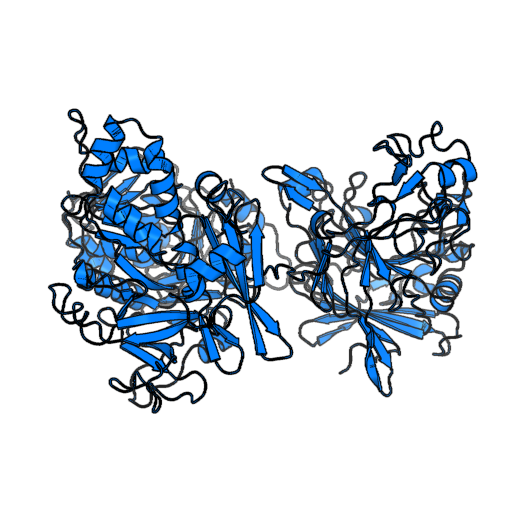00 74.56 988 ARG A C 1
ATOM 7477 O O . ARG A 1 988 ? -14.055 -13.738 -25.019 1.00 74.56 988 ARG A O 1
ATOM 7484 N N . HIS A 1 989 ? -14.288 -13.623 -22.779 1.00 58.44 989 HIS A N 1
ATOM 7485 C CA . HIS A 1 989 ? -13.767 -14.958 -22.455 1.00 58.44 989 HIS A CA 1
ATOM 7486 C C . HIS A 1 989 ? -14.609 -15.637 -21.376 1.00 58.44 989 HIS A C 1
ATOM 7488 O O . HIS A 1 989 ? -15.032 -14.912 -20.447 1.00 58.44 989 HIS A O 1
#

Foldseek 3Di:
DVVVVLVVVLVPDDDDPPPDQDDDEWDDPDDDDPDDDDDDPPPLPQFDPDLLVVLLSPFDQVAWAEAAPVVRDTHGSVRLSVLLSVVLQVVCVRAVVDLQSQALAEEEEEDDQGSVVLSNVSSCVRSLHEYEYDYPLDFSVLVVVCCVQSVHNYYHYPDDDHDDDDDDDDDDRNYYYWAWDCDPPNRTWTFFAGPLLLVVLLVLCCQQVVAALAAEEEQADDCSFLCNPRVQRSNCSSRNHYYYYDPPDDLVVVLCLLLQVVPPPHPRAAHQEYADEQVSLVVNLVCLVVDDPSSLVSSLVSLACVGHVAAEYEPDAHFPVSQVSSCVSNVGDGYWAFDDHRQQRTFATFFSDPLSRDHLFRFFGTPQKDKWFAQPPPRHTQDQVNQADPVRHGGKGFIWMDGSNGTDARRPCVPVRVVQWDDDPVPDDTIGTPQWMWGWADDPRWPPDDSDPRRDDTTTRTLGGPVWQWAQFQNDTEGQVLLQSLLCVDQQFPGKGWGWDADPRTRTAIEMETETDCVVQDQPPPPRHGDDPVNSLVSCPVPDDPRNRHPFYHYDPDDADDDSVRHRDSVPPPDTDDDDPDDDDDDDDDAADDDAPADFAWAKAWEWEPPPFTDIFGKGKAWALVLWFKAFPPDSHGCADPVFGDCVQPVDQQSVLRGIYTHHDHDCVVLQWDDDYNKIKRAQWDDDPPDIGGNWIKMWIAGPVLQWFDFFQAAQKKWKWKKQQQLFDQQKKWFKKWWLFDRQLLCDPSRVCGVNNNHADAELLQAQHCAHSNTGPNVSFGWHTWMWGLWIDHQWWIKTFGKFFLDHHIDGHDDCLNPCLHGINPPGLIDILQLLPVQQDGHPVGVNHSNDMKMKMWGQAFPVSDSPHFGFWIAIWMGDPNDIHGARQGAAPNDTDRTDGCVSSVDVPHPLVVRVHSRRSSVSSSVGTIIMTIMDGDQPQLCCVCDNDSNTDDYRPRSHPVNCCVSSSRRMMMIGRIYMYRVPSSRPD

Organism: NCBI:txid656916